Protein AF-A0A0Q9KUL8-F1 (afdb_monomer)

Solvent-accessible surface area (backbone atoms only — not comparable to full-atom values): 61248 Å² total; per-residue (Å²): 117,78,79,55,44,78,73,33,47,80,30,77,44,72,50,75,43,40,25,36,49,78,77,32,67,66,54,38,51,49,50,51,55,48,46,55,53,43,48,74,52,38,28,72,40,72,28,37,23,68,38,91,62,69,55,87,41,35,65,63,59,67,44,66,82,45,60,76,87,54,42,64,61,49,53,54,54,42,57,73,63,36,36,67,80,73,80,80,54,79,88,67,86,77,77,86,87,77,90,71,81,85,49,49,78,42,57,61,77,54,60,67,66,60,45,40,52,56,50,49,52,44,43,46,78,72,30,43,62,77,35,33,24,12,46,23,75,29,37,19,37,49,46,98,82,52,36,34,41,69,57,46,76,72,54,42,53,54,54,44,61,72,39,33,42,43,22,32,85,47,100,90,46,74,40,84,41,74,72,52,76,65,50,55,55,52,54,55,70,47,11,86,78,38,44,63,43,55,42,55,35,39,49,67,34,47,41,94,88,54,52,72,52,75,71,71,43,64,39,76,95,70,26,30,32,30,50,68,38,92,89,62,64,91,62,84,59,60,80,65,46,50,74,65,58,41,50,50,27,47,41,46,54,51,53,70,69,46,46,86,55,35,52,70,46,59,23,22,52,35,37,48,49,44,62,63,45,42,67,47,44,30,84,72,26,62,36,55,59,36,38,34,39,29,20,83,53,86,63,63,45,61,68,57,53,48,22,45,51,25,26,58,45,63,70,40,70,56,74,71,36,83,54,58,91,48,49,70,58,38,38,50,54,53,54,55,47,57,52,34,44,55,52,67,46,37,30,34,77,32,34,70,41,63,54,67,46,58,47,49,50,61,65,29,55,52,39,71,50,68,47,86,98,52,101,44,74,38,43,36,55,39,49,49,38,42,35,33,30,23,49,67,55,43,44,39,79,83,40,43,69,43,47,43,64,28,47,38,51,65,92,53,95,60,60,67,72,60,58,50,86,79,40,98,54,64,53,52,65,63,50,45,60,76,41,27,49,59,54,50,25,27,54,49,33,42,53,27,31,21,53,58,67,69,60,54,66,42,93,74,80,72,73,42,69,93,24,47,63,34,44,42,51,50,41,13,28,32,45,72,66,70,53,59,44,62,63,57,60,38,60,58,53,40,56,66,50,40,53,63,52,53,36,42,27,52,22,51,46,30,51,36,74,70,49,47,85,46,75,46,39,50,63,58,51,44,51,33,38,74,71,59,63,26,76,56,56,50,73,99,60,90,63,79,83,47,95,59,32,52,60,52,53,47,55,50,52,65,74,50,44,79,42,74,33,85,57,36,27,43,37,77,62,65,78,87,75,95,80,69,102,64,81,95,70,67,30,30,32,51,47,70,66,77,74,82,73,81,78,78,78,74,92,76,86,85,90,84,87,88,85,88,85,83,88,85,85,88,90,90,81,90,85,90,86,88,85,89,86,86,91,85,84,88,84,84,88,85,86,85,86,90,86,82,88,87,84,89,83,88,81,90,80,88,78,89,80,90,82,90,87,83,89,81,91,75,90,70,80,77,80,71,74,83,53,51,44,82,45,75,42,74,42,51,44,66,65,49,31,48,54,48,63,67,44,50,61,56,57,42,46,38,24,28,70,66,20,42,32,35,42,51,70,59,44,52,50,52,52,52,50,50,53,51,50,54,51,52,48,51,51,42,39,30,70,79,66,66,41,60,64,46,40,100,85,69,46,72,39,84,60,42,57,76,41,76,67,26,39,52,49,50,39,65,76,36,67,90,49,78,60,51,66,36,98,87,70,45,66,38,81,50,71,69,45,29,54,47,34,52,74,66,43,87,41,66,69,56,23,51,50,31,50,50,52,52,57,66,70,52,74,76,55,46,66,50,38,40,61,74,37,44,58,87,53,27,34,42,34,43,62,41,65,82,43,69,39,48,46,72,44,50,38,59,22,40,68,75,62,50,38,79,89,42,74,67,35,29,52,58,28,52,37,38,32,30,54,91,79,24,18,24,41,41,30,35,38,65,59,42,50,59,44,34,42,22,21,66,32,46,21,61,68,51,33,54,43,59,68,41,97,50,36,39,38,54,40,6,32,73,75,69,76,36,53,86,44,27,70,52,30,45,53,47,51,51,30,60,61,45,35,53,53,47,62,63,45,12,70,75,59,75,47,55,50,69,59,38,46,52,49,54,52,52,49,40,68,72,28,49,43,40,46,48,43,45,50,50,38,33,64,49,14,68,73,37,46,39,74,39,57,44,50,49,71,32,70,34,59,50,93,49,10,80,35,45,32,50,27,40,32,25,49,29,33,27,40,56,56,45,49,52,20,54,50,40,34,46,75,70,67,43,47,90,31,37,40,49,74,65,82,50,37,40,33,30,36,38,50,58,89,51,39,69,62,52,44,53,50,50,24,30,31,47,16,27,22,37,41,28,81,54,69,38,74,38,78,41,49,30,47,61,46,94,34,68,18,52,25,58,34,40,44,72,61,68,97,80,75,90,84,125

Foldseek 3Di:
DVVVLVVAAPEADEDEDEQCCQPDQVNLVVVVVVQVVSVVSHHPYYWYFYDPDDDRHGLCNVQVPDDPVCNVVVVVVRRVVTHHRDPGHPDDPDDDDDDDDDAAEQALPDDLVVSLVVLLVLLQVPAFQFAWALFQQWTWGQDLLRWTAGQDLVNVVVSSVRRHQYWHQDPVGTDGDDHDPVSSVVNRNVRVVGQHAQAEFQAWAAAQLRDIDPDAGQDNRLSYGHSHDPPQDDFDADLADDLVLLQVLCCCVCPLQCVPFQFPDLQLSLVLLLLLLLLRCLSQFLFAFAEEEEEQDPQSCQQVSQQLSCCLTSVGGDDEDEDDPDQVVVLLSVVVCLNGRDQEYEHEAQQEADYPNVVVLSQDQWDWDQDPPDRDIGTGGNSHHHYYYHYNHAYDDPSLLRYFYNYGDDPDPCNNPDQLVVDSHSDSSVVSSVCSNVNSNSSSNLLSNCVSVVQDFAPDPPQSPSRNSSNRSSRSSCVSSVRDNHRVCSVVVSVVNVVQLVLVLLQVVLVCQVAPQHKDFLVVSLVCCVVCSRVRDHPPDDDSPDPCNSVVVVVVLVVQAPPDRPQKGKHWDDFDDPDDPDDGTIIIGIDGHDDDPPPPDPDDDDDDDDDDDDDDDDDDDDDDDDDDDDDDDDDDDDDDDDDDDDDDDDDDDDDDDDDDDDDDDDDDPDDDDLLALADEDELQDLVNVVVLVVCVVVLLVLQLVLFFFFPLVVLVVVVVVLVVVLVVLLVCCCPVQNFDQADPVRHGDLQSCPDPVNQVSQCVVCVPFPQDADPVRTGDLDPVSLVCSLVPTPDPVSNSVSVSSVSSPDDPQQSVLCNVLDDPRGHRWRWDLPDLLSAIATVSPGPLQLDDPDPVSLVSLQRTFFDVLWWKWKWFFQQLLQLLLCLQLVFPLSLCLSQDPQNLQVQCCVLPVGSPCSVLSVLLSVCLQQLHDLVVSCVVNVHDSVSSVVSVVSVCVSGVSSVVSLVVQLVVLSVQKDDLQSNDIGGDDNVCSNRHRSNSSSLSSLQSLQSQLVVLCVVVVNSNQWHDDNSRMTMGIGRPVCRVVVLSSSQSSSWHWYCTNSRDTHTTGIGIQPDIGRTPSRSPDDPDPPPD

Nearest PDB structures (foldseek):
  4cch-assembly1_A  TM=7.768E-01  e=6.235E-17  Thermus aquaticus
  2ktq-assembly1_A  TM=7.628E-01  e=9.072E-17  Thermus aquaticus
  4dle-assembly1_A  TM=7.691E-01  e=2.210E-16  Thermus aquaticus
  5oxj-assembly1_A  TM=7.608E-01  e=1.450E-16  Thermus aquaticus
  3t3f-assembly1_A  TM=7.723E-01  e=3.068E-16  Thermus aquaticus

pLDDT: mean 79.32, std 18.48, range [24.08, 97.88]

Mean predicted aligned error: 21.89 Å

Sequence (1092 aa):
MPELVGLIEDRPVVVVFDADLATNPSVWKAGQALQEALELEGATSVNFARVPGDGKAGLDDLLGDRPPQGRAKLLRRLAHRATKLPKAPPAGASIPGSDDIARPPIDVTQDRLFLLERTVDSMISRWDGWRLFNHGDVISELDSNGKTLAVDRGHLLGLLAETARFFRPTRSGPAAAWPDANVLAAVTARAGQFTPLDRVSRVPFVRHDGTICQAPGYDEPSRTFLLKGDGLADVTVPAHPSHAEVCDALTLLQVEWLGDMPLAEAADRANVLALVLTPIIRGLVPLAPLAVVDGLQMGVGKNLLADCVAILIMGENAHPLPYPSDDDELRKVITSTFGTGAELFVFDEAHSIGGRSLARALTATTYTDRILGVSQMANYPNTVTWVALGNQVQVHGDLARRVYRISLRPTDPDPDRRHASQFRHPDLRAWTRANRGELVGATLTLVRAWFAAGQPTAPNGVSFGSFEAWDRIIGGILHVAGVEGFLGNTREWRAEADFESGYWEEHLHDVWCAFGEETFTVAEVVENMKSGLIEQMPPHMADCTGRGFPRELGQTYARVKDRWYGNLRLRRHGTPGKGGAQGKVNRWKLDQRRDPAPATGDASAAPAAAGGAAPPSPAHQHVNLDVEGSGGSEGSEPSLLPDESGGLIRRGGSPSGAAQLGGTGTTRHLPSDPSDPLREIDLDSTEDARTRAAGVPRVMRAMSLHGIRLDLPLVLRRLEDSARRRTNLRQRLTHDFGFPAHTASGHIASHPWSSTEGRRHLQGLVADTGWPSGVDGHPAIDRASLDAVTSRSESEDAKDLAAIITELQTPSTFLQDVAVHAQTQRVHPTYRADTVTGRWTSTRPNVFAAGRRTAALLADRDVLLAESDHVMIGVDLAGIDARCVAGLSGDRAYADLVTGIDPHGAMAQAFFGTTDQRSAAKAITHGINYGRGAQSIAEQTGKSLAEIEALLRGYRVAYPDLAQWQGNLRTAAVGGRLATGTGRYVVVDPAAAYTTAPARVAQAAALDVAVTGLLRLEQAGLLQNLRLFLHDEVVLSVPRVEAPDLLAQVAALMSFRWRSPSGLVIPITAEPHEHAGRRWSELYTVAGDSDS

Radius of gyration: 40.78 Å; Cα contacts (8 Å, |Δi|>4): 1647; chains: 1; bounding box: 131×112×109 Å

Secondary structure (DSSP, 8-state):
-HHHHHHHTTSEEEEEE-TTTTT-HHHHHHHHHHHHHHHHTT-SEEEEEE-SSSSS--HHHHHHTS-HHHHHHHHHHHHHT-BSPPPPPP---PPPP-------EEETTS-HHHHHHHHHHHHHHHHBTTTEEESSSSEEEEPTTS-EEE--HHHHHHHHHHH-EEEEEETTEEEE-PPPHHHHHHHHTTGGGSPB--EEESS-EE-TTS-EE-SSEEEGGGTEEE---TT-PPPP--SS--HHHHHHHHHIIIIIISTTS-B-SHHHHHHHHHHHHHHHHGGG-S--PEEEEEESSTTSSHHHHHHHHHHHHHSS---PEE--SSHHHHHHHHHHHHTTT-SEEEEES-SEE--HHHHHHHH-SEEEEEPTTSS-EEEEE---EEEEEEES-EE-GGGGGGEEEEEE--SSS-GGG--GGGSSSTTHHHHHHHTHHHHHHHHHHHHHHHHHTT-PPPSS----TT-HHHHHHHHHHHHHTT---TTHHHHHHHHHH-HHHHHHHHHHHHHHHHHTTSEEEHHHHHHHHHTTSS-PPPTT---SSSTTHHHHHHHHHHHHTT-EETTEEEEE-----S--SS----EEEEEE-PPPPP---------------------------------------------------------------------------TT-TT-EEE--SHHHHHHHHHHHHHHHHHHHHH-EEE-HHHHHHHHHHHHHHHHHHHHHHHHTT---SB-TTSSB-SSGGGSHHHHHHHHHHHTTTTPPB-TTSSBP-SHHHHHHHHHH-S-HHHHHHHHHHHHHHS--HHHHHHHHH-BTTEE--EEE--STT---EEESS-GGGS-SSSHHHHHHGGGEEPPTTEEEEEEEETTHHHHHHHHHH--HHHHHHHHSS-HHHHHHHHHHSSGGGHHHHHHHHHHHHTT--HHHHHHHHT--HHHHHHHHHHHHHH-HHHHHHHHHHHHHGGGSEEE-SSS-EEE--GGGHHHHHHHHHHHHHHHHHHHHHHHHHHHTT-TTTEEEEETTEEEEEEETTTHHHHHHHHHHHH-EEEE-TTS-EEEE-EEEPS--BSBSGGGS--TT-S--

Structure (mmCIF, N/CA/C/O backbone):
data_AF-A0A0Q9KUL8-F1
#
_entry.id   AF-A0A0Q9KUL8-F1
#
loop_
_atom_site.group_PDB
_atom_site.id
_atom_site.type_symbol
_atom_site.label_atom_id
_atom_site.label_alt_id
_atom_site.label_comp_id
_atom_site.label_asym_id
_atom_site.label_entity_id
_atom_site.label_seq_id
_atom_site.pdbx_PDB_ins_code
_atom_site.Cartn_x
_atom_site.Cartn_y
_atom_site.Cartn_z
_atom_site.occupancy
_atom_site.B_iso_or_equiv
_atom_site.auth_seq_id
_atom_site.auth_comp_id
_atom_site.auth_asym_id
_atom_site.auth_atom_id
_atom_site.pdbx_PDB_model_num
ATOM 1 N N . MET A 1 1 ? 66.645 -17.562 -11.186 1.00 44.00 1 MET A N 1
ATOM 2 C CA . MET A 1 1 ? 67.262 -18.906 -11.188 1.00 44.00 1 MET A CA 1
ATOM 3 C C . MET A 1 1 ? 68.584 -18.831 -11.950 1.00 44.00 1 MET A C 1
ATOM 5 O O . MET A 1 1 ? 68.540 -18.826 -13.171 1.00 44.00 1 MET A O 1
ATOM 9 N N . PRO A 1 2 ? 69.740 -18.720 -11.275 1.00 49.56 2 PRO A N 1
ATOM 10 C CA . PRO A 1 2 ? 71.048 -18.578 -11.936 1.00 49.56 2 PRO A CA 1
ATOM 11 C C . PRO A 1 2 ? 71.451 -19.796 -12.786 1.00 49.56 2 PRO A C 1
ATOM 13 O O . PRO A 1 2 ? 72.149 -19.658 -13.781 1.00 49.56 2 PRO A O 1
ATOM 16 N N . GLU A 1 3 ? 70.963 -20.988 -12.431 1.00 56.06 3 GLU A N 1
ATOM 17 C CA . GLU A 1 3 ? 71.284 -22.249 -13.119 1.00 56.06 3 GLU A CA 1
ATOM 18 C C . GLU A 1 3 ? 70.658 -22.377 -14.519 1.00 56.06 3 GLU A C 1
ATOM 20 O O . GLU A 1 3 ? 71.145 -23.147 -15.343 1.00 56.06 3 GLU A O 1
ATOM 25 N N . LEU A 1 4 ? 69.597 -21.616 -14.813 1.00 57.28 4 LEU A N 1
ATOM 26 C CA . LEU A 1 4 ? 68.925 -21.636 -16.117 1.00 57.28 4 LEU A CA 1
ATOM 27 C C . LEU A 1 4 ? 69.647 -20.780 -17.166 1.00 57.28 4 LEU A C 1
ATOM 29 O O . LEU A 1 4 ? 69.635 -21.142 -18.338 1.00 57.28 4 LEU A O 1
ATOM 33 N N . VAL A 1 5 ? 70.320 -19.701 -16.751 1.00 66.50 5 VAL A N 1
ATOM 34 C CA . VAL A 1 5 ? 71.026 -18.773 -17.654 1.00 66.50 5 VAL A CA 1
ATOM 35 C C . VAL A 1 5 ? 72.138 -19.504 -18.415 1.00 66.50 5 VAL A C 1
ATOM 37 O O . VAL A 1 5 ? 72.159 -19.495 -19.643 1.00 66.50 5 VAL A O 1
ATOM 40 N N . GLY A 1 6 ? 72.962 -20.293 -17.713 1.00 72.44 6 GLY A N 1
ATOM 41 C CA . GLY A 1 6 ? 74.026 -21.092 -18.340 1.00 72.44 6 GLY A CA 1
ATOM 42 C C . GLY A 1 6 ? 73.541 -22.234 -19.252 1.00 72.44 6 GLY A C 1
ATOM 43 O O . GLY A 1 6 ? 74.337 -22.820 -19.987 1.00 72.44 6 GLY A O 1
ATOM 44 N N . LEU A 1 7 ? 72.247 -22.581 -19.227 1.00 73.06 7 LEU A N 1
ATOM 45 C CA . LEU A 1 7 ? 71.654 -23.561 -20.149 1.00 73.06 7 LEU A CA 1
ATOM 46 C C . LEU A 1 7 ? 71.193 -22.931 -21.471 1.00 73.06 7 LEU A C 1
ATOM 48 O O . LEU A 1 7 ? 71.000 -23.669 -22.444 1.00 73.06 7 LEU A O 1
ATOM 52 N N . ILE A 1 8 ? 71.016 -21.609 -21.492 1.00 80.62 8 ILE A N 1
ATOM 53 C CA . ILE A 1 8 ? 70.382 -20.840 -22.569 1.00 80.62 8 ILE A CA 1
ATOM 54 C C . ILE A 1 8 ? 71.400 -19.971 -23.324 1.00 80.62 8 ILE A C 1
ATOM 56 O O . ILE A 1 8 ? 71.281 -19.836 -24.543 1.00 80.62 8 ILE A O 1
ATOM 60 N N . GLU A 1 9 ? 72.410 -19.448 -22.627 1.00 83.25 9 GLU A N 1
ATOM 61 C CA . GLU A 1 9 ? 73.458 -18.589 -23.186 1.00 83.25 9 GLU A CA 1
ATOM 62 C C . GLU A 1 9 ? 74.127 -19.222 -24.425 1.00 83.25 9 GLU A C 1
ATOM 64 O O . GLU A 1 9 ? 74.507 -20.399 -24.430 1.00 83.25 9 GLU A O 1
ATOM 69 N N . ASP A 1 10 ? 74.203 -18.446 -25.509 1.00 85.38 10 ASP A N 1
ATOM 70 C CA . ASP A 1 10 ? 74.746 -18.809 -26.824 1.00 85.38 10 ASP A CA 1
ATOM 71 C C . ASP A 1 10 ? 74.054 -19.989 -27.544 1.00 85.38 10 ASP A C 1
ATOM 73 O O . ASP A 1 10 ? 74.585 -20.552 -28.509 1.00 85.38 10 ASP A O 1
ATOM 77 N N . ARG A 1 11 ? 72.832 -20.373 -27.143 1.00 85.06 11 ARG A N 1
ATOM 78 C CA . ARG A 1 11 ? 72.115 -21.531 -27.718 1.00 85.06 11 ARG A CA 1
ATOM 79 C C . ARG A 1 11 ? 70.755 -21.172 -28.323 1.00 85.06 11 ARG A C 1
ATOM 81 O O . ARG A 1 11 ? 70.088 -20.251 -27.855 1.00 85.06 11 ARG A O 1
ATOM 88 N N . PRO A 1 12 ? 70.305 -21.905 -29.363 1.00 86.44 12 PRO A N 1
ATOM 89 C CA . PRO A 1 12 ? 68.942 -21.784 -29.859 1.00 86.44 12 PRO A CA 1
ATOM 90 C C . PRO A 1 12 ? 67.973 -22.456 -28.881 1.00 86.44 12 PRO A C 1
ATOM 92 O O . PRO A 1 12 ? 68.153 -23.618 -28.507 1.00 86.44 12 PRO A O 1
ATOM 95 N N . VAL A 1 13 ? 66.916 -21.741 -28.507 1.00 89.50 13 VAL A N 1
ATOM 96 C CA . VAL A 1 13 ? 65.887 -22.203 -27.575 1.00 89.50 13 VAL A CA 1
ATOM 97 C C . VAL A 1 13 ? 64.590 -22.473 -28.328 1.00 89.50 13 VAL A C 1
ATOM 99 O O . VAL A 1 13 ? 64.125 -21.664 -29.133 1.00 89.50 13 VAL A O 1
ATOM 102 N N . VAL A 1 14 ? 63.983 -23.626 -28.043 1.00 88.69 14 VAL A N 1
ATOM 103 C CA . VAL A 1 14 ? 62.618 -23.933 -28.473 1.00 88.69 14 VAL A CA 1
ATOM 104 C C . VAL A 1 14 ? 61.712 -23.967 -27.253 1.00 88.69 14 VAL A C 1
ATOM 106 O O . VAL A 1 14 ? 61.869 -24.827 -26.388 1.00 88.69 14 VAL A O 1
ATOM 109 N N . VAL A 1 15 ? 60.742 -23.060 -27.218 1.00 86.50 15 VAL A N 1
ATOM 110 C CA . VAL A 1 15 ? 59.688 -23.025 -26.206 1.00 86.50 15 VAL A CA 1
ATOM 111 C C . VAL A 1 15 ? 58.500 -23.822 -26.729 1.00 86.50 15 VAL A C 1
ATOM 113 O O . VAL A 1 15 ? 57.974 -23.548 -27.809 1.00 86.50 15 VAL A O 1
ATOM 116 N N . VAL A 1 16 ? 58.085 -24.840 -25.981 1.00 84.81 16 VAL A N 1
ATOM 117 C CA . VAL A 1 16 ? 56.925 -25.658 -26.336 1.00 84.81 16 VAL A CA 1
ATOM 118 C C . VAL A 1 16 ? 55.761 -25.232 -25.458 1.00 84.81 16 VAL A C 1
ATOM 120 O O . VAL A 1 16 ? 55.811 -25.438 -24.250 1.00 84.81 16 VAL A O 1
ATOM 123 N N . PHE A 1 17 ? 54.740 -24.633 -26.065 1.00 78.81 17 PHE A N 1
ATOM 124 C CA . PHE A 1 17 ? 53.508 -24.277 -25.366 1.00 78.81 17 PHE A CA 1
ATOM 125 C C . PHE A 1 17 ? 52.453 -25.362 -25.519 1.00 78.81 17 PHE A C 1
ATOM 127 O O . PHE A 1 17 ? 52.438 -26.119 -26.502 1.00 78.81 17 PHE A O 1
ATOM 134 N N . ASP A 1 18 ? 51.531 -25.350 -24.565 1.00 76.12 18 ASP A N 1
ATOM 135 C CA . ASP A 1 18 ? 50.294 -26.106 -24.618 1.00 76.12 18 ASP A CA 1
ATOM 136 C C . ASP A 1 18 ? 49.503 -25.774 -25.884 1.00 76.12 18 ASP A C 1
ATOM 138 O O . ASP A 1 18 ? 49.720 -24.779 -26.596 1.00 76.12 18 ASP A O 1
ATOM 142 N N . ALA A 1 19 ? 48.572 -26.662 -26.198 1.00 74.19 19 ALA A N 1
ATOM 143 C CA . ALA A 1 19 ? 47.839 -26.613 -27.441 1.00 74.19 19 ALA A CA 1
ATOM 144 C C . ALA A 1 19 ? 46.977 -25.343 -27.634 1.00 74.19 19 ALA A C 1
ATOM 146 O O . ALA A 1 19 ? 46.495 -25.145 -28.744 1.00 74.19 19 ALA A O 1
ATOM 147 N N . ASP A 1 20 ? 46.791 -24.449 -26.660 1.00 65.12 20 ASP A N 1
ATOM 148 C CA . ASP A 1 20 ? 45.918 -23.268 -26.769 1.00 65.12 20 ASP A CA 1
ATOM 149 C C . ASP A 1 20 ? 46.623 -21.940 -27.135 1.00 65.12 20 ASP A C 1
ATOM 151 O O . ASP A 1 20 ? 45.944 -20.916 -27.270 1.00 65.12 20 ASP A O 1
ATOM 155 N N . LEU A 1 21 ? 47.942 -21.942 -27.400 1.00 70.31 21 LEU A N 1
ATOM 156 C CA . LEU A 1 21 ? 48.737 -20.741 -27.745 1.00 70.31 21 LEU A CA 1
ATOM 157 C C . LEU A 1 21 ? 48.120 -19.871 -28.860 1.00 70.31 21 LEU A C 1
ATOM 159 O O . LEU A 1 21 ? 48.187 -18.645 -28.809 1.00 70.31 21 LEU A O 1
ATOM 163 N N . ALA A 1 22 ? 47.525 -20.488 -29.886 1.00 61.16 22 ALA A N 1
ATOM 164 C CA . ALA A 1 22 ? 46.962 -19.773 -31.039 1.00 61.16 22 ALA A CA 1
ATOM 165 C C . ALA A 1 22 ? 45.560 -19.184 -30.780 1.00 61.16 22 ALA A C 1
ATOM 167 O O . ALA A 1 22 ? 45.047 -18.427 -31.602 1.00 61.16 22 ALA A O 1
ATOM 168 N N . THR A 1 23 ? 44.931 -19.552 -29.664 1.00 58.44 23 THR A N 1
ATOM 169 C CA . THR A 1 23 ? 43.536 -19.225 -29.329 1.00 58.44 23 THR A CA 1
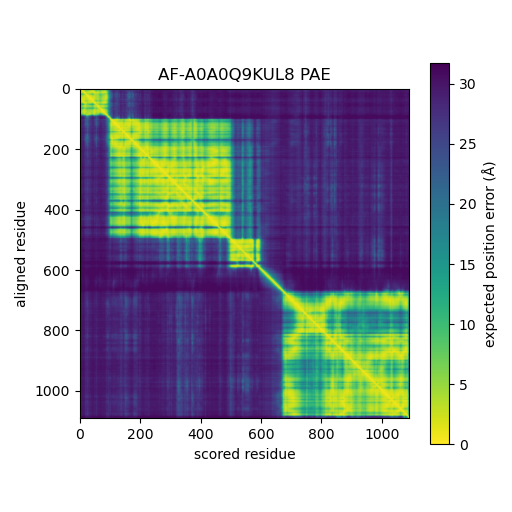ATOM 170 C C . THR A 1 23 ? 43.396 -18.455 -28.017 1.00 58.44 23 THR A C 1
ATOM 172 O O . THR A 1 23 ? 42.339 -17.884 -27.766 1.00 58.44 23 THR A O 1
ATOM 175 N N . ASN A 1 24 ? 44.447 -18.413 -27.191 1.00 66.56 24 ASN A N 1
ATOM 176 C CA . ASN A 1 24 ? 44.442 -17.794 -25.871 1.00 66.56 24 ASN A CA 1
ATOM 177 C C . ASN A 1 24 ? 45.357 -16.545 -25.834 1.00 66.56 24 ASN A C 1
ATOM 179 O O . ASN A 1 24 ? 46.584 -16.682 -25.819 1.00 66.56 24 ASN A O 1
ATOM 183 N N . PRO A 1 25 ? 44.793 -15.318 -25.789 1.00 66.19 25 PRO A N 1
ATOM 184 C CA . PRO A 1 25 ? 45.574 -14.078 -25.775 1.00 66.19 25 PRO A CA 1
ATOM 185 C C . PRO A 1 25 ? 46.532 -13.948 -24.584 1.00 66.19 25 PRO A C 1
ATOM 187 O O . PRO A 1 25 ? 47.566 -13.296 -24.712 1.00 66.19 25 PRO A O 1
ATOM 190 N N . SER A 1 26 ? 46.217 -14.556 -23.436 1.00 63.66 26 SER A N 1
ATOM 191 C CA . SER A 1 26 ? 47.076 -14.512 -22.245 1.00 63.66 26 SER A CA 1
ATOM 192 C C . SER A 1 26 ? 48.293 -15.421 -22.393 1.00 63.66 26 SER A C 1
ATOM 194 O O . SER A 1 26 ? 49.396 -15.012 -22.047 1.00 63.66 26 SER A O 1
ATOM 196 N N . VAL A 1 27 ? 48.117 -16.613 -22.975 1.00 71.19 27 VAL A N 1
ATOM 197 C CA . VAL A 1 27 ? 49.226 -17.535 -23.290 1.00 71.19 27 VAL A CA 1
ATOM 198 C C . VAL A 1 27 ? 50.103 -16.946 -24.395 1.00 71.19 27 VAL A C 1
ATOM 200 O O . VAL A 1 27 ? 51.325 -17.014 -24.311 1.00 71.19 27 VAL A O 1
ATOM 203 N N . TRP A 1 28 ? 49.503 -16.265 -25.378 1.00 80.38 28 TRP A N 1
ATOM 204 C CA . TRP A 1 28 ? 50.248 -15.518 -26.393 1.00 80.38 28 TRP A CA 1
ATOM 205 C C . TRP A 1 28 ? 51.079 -14.373 -25.788 1.00 80.38 28 TRP A C 1
ATOM 207 O O . TRP A 1 28 ? 52.270 -14.270 -26.075 1.00 80.38 28 TRP A O 1
ATOM 217 N N . LYS A 1 29 ? 50.489 -13.553 -24.902 1.00 75.38 29 LYS A N 1
ATOM 218 C CA . LYS A 1 29 ? 51.206 -12.477 -24.188 1.00 75.38 29 LYS A CA 1
ATOM 219 C C . LYS A 1 29 ? 52.318 -13.021 -23.286 1.00 75.38 29 LYS A C 1
ATOM 221 O O . LYS A 1 29 ? 53.395 -12.437 -23.242 1.00 75.38 29 LYS A O 1
ATOM 226 N N . ALA A 1 30 ? 52.082 -14.141 -22.601 1.00 77.19 30 ALA A N 1
ATOM 227 C CA . ALA A 1 30 ? 53.107 -14.819 -21.812 1.00 77.19 30 ALA A CA 1
ATOM 228 C C . ALA A 1 30 ? 54.247 -15.344 -22.701 1.00 77.19 30 ALA A C 1
ATOM 230 O O . ALA A 1 30 ? 55.412 -15.202 -22.345 1.00 77.19 30 ALA A O 1
ATOM 231 N N . GLY A 1 31 ? 53.924 -15.881 -23.883 1.00 81.50 31 GLY A N 1
ATOM 232 C CA . GLY A 1 31 ? 54.905 -16.280 -24.892 1.00 81.50 31 GLY A CA 1
ATOM 233 C C . GLY A 1 31 ? 55.754 -15.124 -25.404 1.00 81.50 31 GLY A C 1
ATOM 234 O O . GLY A 1 31 ? 56.965 -15.285 -25.524 1.00 81.50 31 GLY A O 1
ATOM 235 N N . GLN A 1 32 ? 55.149 -13.955 -25.627 1.00 82.69 32 GLN A N 1
ATOM 236 C CA . GLN A 1 32 ? 55.873 -12.740 -26.000 1.00 82.69 32 GLN A CA 1
ATOM 237 C C . GLN A 1 32 ? 56.834 -12.288 -24.889 1.00 82.69 32 GLN A C 1
ATOM 239 O O . GLN A 1 32 ? 58.022 -12.115 -25.146 1.00 82.69 32 GLN A O 1
ATOM 244 N N . ALA A 1 33 ? 56.346 -12.160 -23.652 1.00 81.69 33 ALA A N 1
ATOM 245 C CA . ALA A 1 33 ? 57.173 -11.740 -22.518 1.00 81.69 33 ALA A CA 1
ATOM 246 C C . ALA A 1 33 ? 58.320 -12.729 -22.234 1.00 81.69 33 ALA A C 1
ATOM 248 O O . ALA A 1 33 ? 59.436 -12.324 -21.915 1.00 81.69 33 ALA A O 1
ATOM 249 N N . LEU A 1 34 ? 58.064 -14.033 -22.388 1.00 83.81 34 LEU A N 1
ATOM 250 C CA . LEU A 1 34 ? 59.085 -15.066 -22.239 1.00 83.81 34 LEU A CA 1
ATOM 251 C C . LEU A 1 34 ? 60.125 -15.010 -23.367 1.00 83.81 34 LEU A C 1
ATOM 253 O O . LEU A 1 34 ? 61.300 -15.242 -23.104 1.00 83.81 34 LEU A O 1
ATOM 257 N N . GLN A 1 35 ? 59.719 -14.686 -24.599 1.00 84.56 35 GLN A N 1
ATOM 258 C CA . GLN A 1 35 ? 60.653 -14.483 -25.709 1.00 84.56 35 GLN A CA 1
ATOM 259 C C . GLN A 1 35 ? 61.657 -13.375 -25.390 1.00 84.56 35 GLN A C 1
ATOM 261 O O . GLN A 1 35 ? 62.862 -13.596 -25.472 1.00 84.56 35 GLN A O 1
ATOM 266 N N . GLU A 1 36 ? 61.140 -12.213 -24.989 1.00 82.62 36 GLU A N 1
ATOM 267 C CA . GLU A 1 36 ? 61.936 -11.029 -24.662 1.00 82.62 36 GLU A CA 1
ATOM 268 C C . GLU A 1 36 ? 62.904 -11.325 -23.509 1.00 82.62 36 GLU A C 1
ATOM 270 O O . GLU A 1 36 ? 64.081 -10.980 -23.587 1.00 82.62 36 GLU A O 1
ATOM 275 N N . ALA A 1 37 ? 62.444 -12.042 -22.477 1.00 84.38 37 ALA A N 1
ATOM 276 C CA . ALA A 1 37 ? 63.287 -12.450 -21.356 1.00 84.38 37 ALA A CA 1
ATOM 277 C C . ALA A 1 37 ? 64.409 -13.422 -21.768 1.00 84.38 37 ALA A C 1
ATOM 279 O O . ALA A 1 37 ? 65.544 -13.265 -21.332 1.00 84.38 37 ALA A O 1
ATOM 280 N N . LEU A 1 38 ? 64.122 -14.416 -22.614 1.00 83.44 38 LEU A N 1
ATOM 281 C CA . LEU A 1 38 ? 65.119 -15.402 -23.055 1.00 83.44 38 LEU A CA 1
ATOM 282 C C . LEU A 1 38 ? 66.176 -14.796 -23.991 1.00 83.44 38 LEU A C 1
ATOM 284 O O . LEU A 1 38 ? 67.341 -15.182 -23.929 1.00 83.44 38 LEU A O 1
ATOM 288 N N . GLU A 1 39 ? 65.783 -13.855 -24.849 1.00 84.50 39 GLU A N 1
ATOM 289 C CA . GLU A 1 39 ? 66.711 -13.126 -25.724 1.00 84.50 39 GLU A CA 1
ATOM 290 C C . GLU A 1 39 ? 67.631 -12.197 -24.915 1.00 84.50 39 GLU A C 1
ATOM 292 O O . GLU A 1 39 ? 68.829 -12.130 -25.191 1.00 84.50 39 GLU A O 1
ATOM 297 N N . LEU A 1 40 ? 67.100 -11.539 -23.877 1.00 84.06 40 LEU A N 1
ATOM 298 C CA . LEU A 1 40 ? 67.880 -10.690 -22.971 1.00 84.06 40 LEU A CA 1
ATOM 299 C C . LEU A 1 40 ? 68.964 -11.480 -22.211 1.00 84.06 40 LEU A C 1
ATOM 301 O O . LEU A 1 40 ? 70.045 -10.957 -21.962 1.00 84.06 40 LEU A O 1
ATOM 305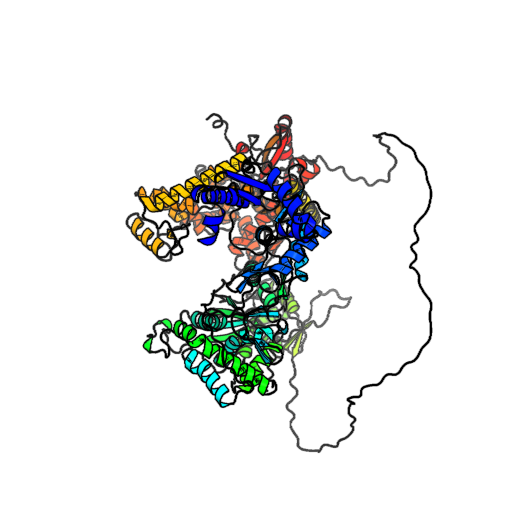 N N . GLU A 1 41 ? 68.680 -12.741 -21.880 1.00 82.56 41 GLU A N 1
ATOM 306 C CA . GLU A 1 41 ? 69.573 -13.657 -21.151 1.00 82.56 41 GLU A CA 1
ATOM 307 C C . GLU A 1 41 ? 70.529 -14.448 -22.079 1.00 82.56 41 GLU A C 1
ATOM 309 O O . GLU A 1 41 ? 71.158 -15.415 -21.650 1.00 82.56 41 GLU A O 1
ATOM 314 N N . GLY A 1 42 ? 70.658 -14.061 -23.358 1.00 81.56 42 GLY A N 1
ATOM 315 C CA . GLY A 1 42 ? 71.706 -14.564 -24.259 1.00 81.56 42 GLY A CA 1
ATOM 316 C C . GLY A 1 42 ? 71.318 -15.719 -25.194 1.00 81.56 42 GLY A C 1
ATOM 317 O O . GLY A 1 42 ? 72.205 -16.350 -25.773 1.00 81.56 42 GLY A O 1
ATOM 318 N N . ALA A 1 43 ? 70.027 -16.016 -25.386 1.00 87.62 43 ALA A N 1
ATOM 319 C CA . ALA A 1 43 ? 69.591 -16.997 -26.389 1.00 87.62 43 ALA A CA 1
ATOM 320 C C . ALA A 1 43 ? 69.882 -16.513 -27.826 1.00 87.62 43 ALA A C 1
ATOM 322 O O . ALA A 1 43 ? 69.488 -15.415 -28.215 1.00 87.62 43 ALA A O 1
ATOM 323 N N . THR A 1 44 ? 70.483 -17.357 -28.676 1.00 85.38 44 THR A N 1
ATOM 324 C CA . THR A 1 44 ? 70.792 -16.977 -30.077 1.00 85.38 44 THR A CA 1
ATOM 325 C C . THR A 1 44 ? 69.566 -16.960 -30.990 1.00 85.38 44 THR A C 1
ATOM 327 O O . THR A 1 44 ? 69.558 -16.287 -32.020 1.00 85.38 44 THR A O 1
ATOM 330 N N . SER A 1 45 ? 68.521 -17.716 -30.643 1.00 87.00 45 SER A N 1
ATOM 331 C CA . SER A 1 45 ? 67.195 -17.616 -31.261 1.00 87.00 45 SER A CA 1
ATOM 332 C C . SER A 1 45 ? 66.140 -18.250 -30.362 1.00 87.00 45 SER A C 1
ATOM 334 O O . SER A 1 45 ? 66.418 -19.259 -29.714 1.00 87.00 45 SER A O 1
ATOM 336 N N . VAL A 1 46 ? 64.924 -17.701 -30.367 1.00 88.19 46 VAL A N 1
ATOM 337 C CA . VAL A 1 46 ? 63.781 -18.264 -29.641 1.00 88.19 46 VAL A CA 1
ATOM 338 C C . VAL A 1 46 ? 62.675 -18.610 -30.634 1.00 88.19 46 VAL A C 1
ATOM 340 O O . VAL A 1 46 ? 62.124 -17.744 -31.312 1.00 88.19 46 VAL A O 1
ATOM 343 N N . ASN A 1 47 ? 62.365 -19.901 -30.745 1.00 89.00 47 ASN A N 1
ATOM 344 C CA . ASN A 1 47 ? 61.287 -20.409 -31.590 1.00 89.00 47 ASN A CA 1
ATOM 345 C C . ASN A 1 47 ? 60.244 -21.150 -30.750 1.00 89.00 47 ASN A C 1
ATOM 347 O O . ASN A 1 47 ? 60.543 -21.698 -29.693 1.00 89.00 47 ASN A O 1
ATOM 351 N N . PHE A 1 48 ? 59.019 -21.210 -31.252 1.00 86.38 48 PHE A N 1
ATOM 352 C CA . PHE A 1 48 ? 57.860 -21.761 -30.570 1.00 86.38 48 PHE A CA 1
ATOM 353 C C . PHE A 1 48 ? 57.349 -22.991 -31.305 1.00 86.38 48 PHE A C 1
ATOM 355 O O . PHE A 1 48 ? 57.094 -22.948 -32.510 1.00 86.38 48 PHE A O 1
ATOM 362 N N . ALA A 1 49 ? 57.181 -24.089 -30.578 1.00 84.00 49 ALA A N 1
ATOM 363 C CA . ALA A 1 49 ? 56.497 -25.279 -31.063 1.00 84.00 49 ALA A CA 1
ATOM 364 C C . ALA A 1 49 ? 55.185 -25.472 -30.297 1.00 84.00 49 ALA A C 1
ATOM 366 O O . ALA A 1 49 ? 55.077 -25.131 -29.121 1.00 84.00 49 ALA A O 1
ATOM 367 N N . ARG A 1 50 ? 54.186 -26.040 -30.974 1.00 78.75 50 ARG A N 1
ATOM 368 C CA . ARG A 1 50 ? 52.873 -26.334 -30.394 1.00 78.75 50 ARG A CA 1
ATOM 369 C C . ARG A 1 50 ? 52.703 -27.839 -30.236 1.00 78.75 50 ARG A C 1
ATOM 371 O O . ARG A 1 50 ? 53.007 -28.601 -31.160 1.00 78.75 50 ARG A O 1
ATOM 378 N N . VAL A 1 51 ? 52.188 -28.254 -29.086 1.00 80.69 51 VAL A N 1
ATOM 379 C CA . VAL A 1 51 ? 51.727 -29.627 -28.865 1.00 80.69 51 VAL A CA 1
ATOM 380 C C . VAL A 1 51 ? 50.503 -29.892 -29.763 1.00 80.69 51 VAL A C 1
ATOM 382 O O . VAL A 1 51 ? 49.579 -29.080 -29.787 1.00 80.69 51 VAL A O 1
ATOM 385 N N . PRO A 1 52 ? 50.472 -30.980 -30.556 1.00 65.50 52 PRO A N 1
ATOM 386 C CA . PRO A 1 52 ? 49.288 -31.344 -31.330 1.00 65.50 52 PRO A CA 1
ATOM 387 C C . PRO A 1 52 ? 48.127 -31.711 -30.395 1.00 65.50 52 PRO A C 1
ATOM 389 O O . PRO A 1 52 ? 48.248 -32.642 -29.606 1.00 65.50 52 PRO A O 1
ATOM 392 N N . GLY A 1 53 ? 47.010 -30.995 -30.513 1.00 61.38 53 GLY A N 1
ATOM 393 C CA . GLY A 1 53 ? 45.815 -31.157 -29.684 1.00 61.38 53 GLY A CA 1
ATOM 394 C C . GLY A 1 53 ? 44.987 -29.870 -29.655 1.00 61.38 53 GLY A C 1
ATOM 395 O O . GLY A 1 53 ? 45.356 -28.892 -30.310 1.00 61.38 53 GLY A O 1
ATOM 396 N N . ASP A 1 54 ? 43.909 -29.871 -28.871 1.00 55.75 54 ASP A N 1
ATOM 397 C CA . ASP A 1 54 ? 43.055 -28.710 -28.596 1.00 55.75 54 ASP A CA 1
ATOM 398 C C . ASP A 1 54 ? 42.850 -28.575 -27.072 1.00 55.75 54 ASP A C 1
ATOM 400 O O . ASP A 1 54 ? 42.846 -29.572 -26.349 1.00 55.75 54 ASP A O 1
ATOM 404 N N . GLY A 1 55 ? 42.679 -27.353 -26.557 1.00 62.19 55 GLY A N 1
ATOM 405 C CA . GLY A 1 55 ? 42.466 -27.109 -25.121 1.00 62.19 55 GLY A CA 1
ATOM 406 C C . GLY A 1 55 ? 43.750 -27.162 -24.279 1.00 62.19 55 GLY A C 1
ATOM 407 O O . GLY A 1 55 ? 44.784 -26.665 -24.710 1.00 62.19 55 GLY A O 1
ATOM 408 N N . LYS A 1 56 ? 43.682 -27.738 -23.068 1.00 59.75 56 LYS A N 1
ATOM 409 C CA . LYS A 1 56 ? 44.779 -27.768 -22.072 1.00 59.75 56 LYS A CA 1
ATOM 410 C C . LYS A 1 56 ? 45.824 -28.875 -22.294 1.00 59.75 56 LYS A C 1
ATOM 412 O O . LYS A 1 56 ? 46.558 -29.190 -21.371 1.00 59.75 56 LYS A O 1
ATOM 417 N N . ALA A 1 57 ? 45.851 -29.504 -23.469 1.00 70.81 57 ALA A N 1
ATOM 418 C CA . ALA A 1 57 ? 46.782 -30.597 -23.738 1.00 70.81 57 ALA A CA 1
ATOM 419 C C . ALA A 1 57 ? 48.233 -30.089 -23.687 1.00 70.81 57 ALA A C 1
ATOM 421 O O . ALA A 1 57 ? 48.640 -29.282 -24.537 1.00 70.81 57 ALA A O 1
ATOM 422 N N . GLY A 1 58 ? 48.976 -30.566 -22.689 1.00 77.75 58 GLY A N 1
ATOM 423 C CA . GLY A 1 58 ? 50.342 -30.161 -22.396 1.00 77.75 58 GLY A CA 1
ATOM 424 C C . GLY A 1 58 ? 51.398 -31.081 -23.002 1.00 77.75 58 GLY A C 1
ATOM 425 O O . GLY A 1 58 ? 51.126 -32.144 -23.573 1.00 77.75 58 GLY A O 1
ATOM 426 N N . LEU A 1 59 ? 52.660 -30.658 -22.911 1.00 79.62 59 LEU A N 1
ATOM 427 C CA . LEU A 1 59 ? 53.785 -31.483 -23.360 1.00 79.62 59 LEU A CA 1
ATOM 428 C C . LEU A 1 59 ? 53.950 -32.733 -22.481 1.00 79.62 59 LEU A C 1
ATOM 430 O O . LEU A 1 59 ? 54.353 -33.787 -22.973 1.00 79.62 59 LEU A O 1
ATOM 434 N N . ASP A 1 60 ? 53.643 -32.616 -21.196 1.00 80.69 60 ASP A N 1
ATOM 435 C CA . ASP A 1 60 ? 53.629 -33.697 -20.216 1.00 80.69 60 ASP A CA 1
ATOM 436 C C . ASP A 1 60 ? 52.579 -34.763 -20.546 1.00 80.69 60 ASP A C 1
ATOM 438 O O . ASP A 1 60 ? 52.935 -35.943 -20.547 1.00 80.69 60 ASP A O 1
ATOM 442 N N . ASP A 1 61 ? 51.369 -34.372 -20.958 1.00 80.19 61 ASP A N 1
ATOM 443 C CA . ASP A 1 61 ? 50.341 -35.302 -21.451 1.00 80.19 61 ASP A CA 1
ATOM 444 C C . ASP A 1 61 ? 50.850 -36.085 -22.675 1.00 80.19 61 ASP A C 1
ATOM 446 O O . ASP A 1 61 ? 50.817 -37.317 -22.734 1.00 80.19 61 ASP A O 1
ATOM 450 N N . LEU A 1 62 ? 51.427 -35.370 -23.649 1.00 76.62 62 LEU A N 1
ATOM 451 C CA . LEU A 1 62 ? 51.903 -35.964 -24.901 1.00 76.62 62 LEU A CA 1
ATOM 452 C C . LEU A 1 62 ? 53.098 -36.919 -24.702 1.00 76.62 62 LEU A C 1
ATOM 454 O O . LEU A 1 62 ? 53.290 -37.872 -25.474 1.00 76.62 62 LEU A O 1
ATOM 458 N N . LEU A 1 63 ? 53.949 -36.641 -23.713 1.00 80.62 63 LEU A N 1
ATOM 459 C CA . LEU A 1 63 ? 55.102 -37.475 -23.375 1.00 80.62 63 LEU A CA 1
ATOM 460 C C . LEU A 1 63 ? 54.730 -38.623 -22.430 1.00 80.62 63 LEU A C 1
ATOM 462 O O . LEU A 1 63 ? 55.339 -39.694 -22.536 1.00 80.62 63 LEU A O 1
ATOM 466 N N . GLY A 1 64 ? 53.752 -38.414 -21.545 1.00 79.81 64 GLY A N 1
ATOM 467 C CA . GLY A 1 64 ? 53.231 -39.396 -20.595 1.00 79.81 64 GLY A CA 1
ATOM 468 C C . GLY A 1 64 ? 52.744 -40.662 -21.290 1.00 79.81 64 GLY A C 1
ATOM 469 O O . GLY A 1 64 ? 53.180 -41.758 -20.936 1.00 79.81 64 GLY A O 1
ATOM 470 N N . ASP A 1 65 ? 52.004 -40.498 -22.387 1.00 70.06 65 ASP A N 1
ATOM 471 C CA . ASP A 1 65 ? 51.406 -41.582 -23.180 1.00 70.06 65 ASP A CA 1
ATOM 472 C C . ASP A 1 65 ? 52.401 -42.397 -24.032 1.00 70.06 65 ASP A C 1
ATOM 474 O O . ASP A 1 65 ? 52.006 -43.250 -24.834 1.00 70.06 65 ASP A O 1
ATOM 478 N N . ARG A 1 66 ? 53.716 -42.147 -23.924 1.00 75.50 66 ARG A N 1
ATOM 479 C CA . ARG A 1 66 ? 54.727 -42.781 -24.791 1.00 75.50 66 ARG A CA 1
ATOM 480 C C . ARG A 1 66 ? 55.862 -43.463 -24.030 1.00 75.50 66 ARG A C 1
ATOM 482 O O . ARG A 1 66 ? 56.365 -42.911 -23.048 1.00 75.50 66 ARG A O 1
ATOM 489 N N . PRO A 1 67 ? 56.370 -44.605 -24.539 1.00 77.38 67 PRO A N 1
ATOM 490 C CA . PRO A 1 67 ? 57.527 -45.276 -23.957 1.00 77.38 67 PRO A CA 1
ATOM 491 C C . PRO A 1 67 ? 58.803 -44.416 -24.080 1.00 77.38 67 PRO A C 1
ATOM 493 O O . PRO A 1 67 ? 58.958 -43.692 -25.074 1.00 77.38 67 PRO A O 1
ATOM 496 N N . PRO A 1 68 ? 59.759 -44.516 -23.130 1.00 76.88 68 PRO A N 1
ATOM 497 C CA . PRO A 1 68 ? 60.924 -43.623 -23.035 1.00 76.88 68 PRO A CA 1
ATOM 498 C C . PRO A 1 68 ? 61.744 -43.498 -24.328 1.00 76.88 68 PRO A C 1
ATOM 500 O O . PRO A 1 68 ? 62.163 -42.406 -24.706 1.00 76.88 68 PRO A O 1
ATOM 503 N N . GLN A 1 69 ? 61.896 -44.604 -25.063 1.00 75.31 69 GLN A N 1
ATOM 504 C CA . GLN A 1 69 ? 62.657 -44.675 -26.317 1.00 75.31 69 GLN A CA 1
ATOM 505 C C . GLN A 1 69 ? 62.033 -43.826 -27.449 1.00 75.31 69 GLN A C 1
ATOM 507 O O . GLN A 1 69 ? 62.733 -43.383 -28.359 1.00 75.31 69 GLN A O 1
ATOM 512 N N . GLY A 1 70 ? 60.721 -43.558 -27.394 1.00 72.94 70 GLY A N 1
ATOM 513 C CA . GLY A 1 70 ? 59.990 -42.763 -28.387 1.00 72.94 70 GLY A CA 1
ATOM 514 C C . GLY A 1 70 ? 59.930 -41.259 -28.091 1.00 72.94 70 GLY A C 1
ATOM 515 O O . GLY A 1 70 ? 59.708 -40.469 -29.013 1.00 72.94 70 GLY A O 1
ATOM 516 N N . ARG A 1 71 ? 60.161 -40.848 -26.834 1.00 84.44 71 ARG A N 1
ATOM 517 C CA . ARG A 1 71 ? 60.019 -39.453 -26.368 1.00 84.44 71 ARG A CA 1
ATOM 518 C C . ARG A 1 71 ? 61.047 -38.518 -27.009 1.00 84.44 71 ARG A C 1
ATOM 520 O O . ARG A 1 71 ? 60.683 -37.479 -27.554 1.00 84.44 71 ARG A O 1
ATOM 527 N N . ALA A 1 72 ? 62.315 -38.933 -27.067 1.00 79.69 72 ALA A N 1
ATOM 528 C CA . ALA A 1 72 ? 63.387 -38.139 -27.678 1.00 79.69 72 ALA A CA 1
ATOM 529 C C . ALA A 1 72 ? 63.158 -37.879 -29.181 1.00 79.69 72 ALA A C 1
ATOM 531 O O . ALA A 1 72 ? 63.421 -36.785 -29.683 1.00 79.69 72 ALA A O 1
ATOM 532 N N . LYS A 1 73 ? 62.620 -38.866 -29.912 1.00 80.12 73 LYS A N 1
ATOM 533 C CA . LYS A 1 73 ? 62.301 -38.731 -31.344 1.00 80.12 73 LYS A CA 1
ATOM 534 C C . LYS A 1 73 ? 61.141 -37.759 -31.579 1.00 80.12 73 LYS A C 1
ATOM 536 O O . LYS A 1 73 ? 61.141 -37.050 -32.583 1.00 80.12 73 LYS A O 1
ATOM 541 N N . LEU A 1 74 ? 60.170 -37.717 -30.668 1.00 80.69 74 LEU A N 1
ATOM 542 C CA . LEU A 1 74 ? 59.043 -36.789 -30.721 1.00 80.69 74 LEU A CA 1
ATOM 543 C C . LEU A 1 74 ? 59.471 -35.351 -30.408 1.00 80.69 74 LEU A C 1
ATOM 545 O O . LEU A 1 74 ? 59.150 -34.457 -31.184 1.00 80.69 74 LEU A O 1
ATOM 549 N N . LEU A 1 75 ? 60.262 -35.145 -29.351 1.00 82.69 75 LEU A N 1
ATOM 550 C CA . LEU A 1 75 ? 60.799 -33.826 -29.003 1.00 82.69 75 LEU A CA 1
ATOM 551 C C . LEU A 1 75 ? 61.635 -33.233 -30.142 1.00 82.69 75 LEU A C 1
ATOM 553 O O . LEU A 1 75 ? 61.439 -32.078 -30.507 1.00 82.69 75 LEU A O 1
ATOM 557 N N . ARG A 1 76 ? 62.480 -34.041 -30.802 1.00 82.06 76 ARG A N 1
ATOM 558 C CA . ARG A 1 76 ? 63.221 -33.600 -32.000 1.00 82.06 76 ARG A CA 1
ATOM 559 C C . ARG A 1 76 ? 62.299 -33.194 -33.154 1.00 82.06 76 ARG A C 1
ATOM 561 O O . ARG A 1 76 ? 62.593 -32.232 -33.853 1.00 82.06 76 ARG A O 1
ATOM 568 N N . ARG A 1 77 ? 61.181 -33.901 -33.362 1.00 82.25 77 ARG A N 1
ATOM 569 C CA . ARG A 1 77 ? 60.192 -33.562 -34.404 1.00 82.25 77 ARG A CA 1
ATOM 570 C C . ARG A 1 77 ? 59.416 -32.284 -34.081 1.00 82.25 77 ARG A C 1
ATOM 572 O O . ARG A 1 77 ? 59.129 -31.533 -35.006 1.00 82.25 77 ARG A O 1
ATOM 579 N N . LEU A 1 78 ? 59.087 -32.047 -32.810 1.00 81.62 78 LEU A N 1
ATOM 580 C CA . LEU A 1 78 ? 58.451 -30.805 -32.358 1.00 81.62 78 LEU A CA 1
ATOM 581 C C . LEU A 1 78 ? 59.409 -29.621 -32.505 1.00 81.62 78 LEU A C 1
ATOM 583 O O . LEU A 1 78 ? 59.036 -28.622 -33.108 1.00 81.62 78 LEU A O 1
ATOM 587 N N . ALA A 1 79 ? 60.663 -29.780 -32.075 1.00 83.00 79 ALA A N 1
ATOM 588 C CA . ALA A 1 79 ? 61.699 -28.765 -32.243 1.00 83.00 79 ALA A CA 1
ATOM 589 C C . ALA A 1 79 ? 61.937 -28.407 -33.718 1.00 83.00 79 ALA A C 1
ATOM 591 O O . ALA A 1 79 ? 62.063 -27.238 -34.058 1.00 83.00 79 ALA A O 1
ATOM 592 N N . HIS A 1 80 ? 61.918 -29.394 -34.620 1.00 82.94 80 HIS A N 1
ATOM 593 C CA . HIS A 1 80 ? 62.087 -29.147 -36.056 1.00 82.94 80 HIS A CA 1
ATOM 594 C C . HIS A 1 80 ? 60.886 -28.446 -36.718 1.00 82.94 80 HIS A C 1
ATOM 596 O O . HIS A 1 80 ? 61.011 -27.921 -37.819 1.00 82.94 80 HIS A O 1
ATOM 602 N N . ARG A 1 81 ? 59.718 -28.449 -36.065 1.00 79.44 81 ARG A N 1
ATOM 603 C CA . ARG A 1 81 ? 58.509 -27.733 -36.502 1.00 79.44 81 ARG A CA 1
ATOM 604 C C . ARG A 1 81 ? 58.335 -26.384 -35.804 1.00 79.44 81 ARG A C 1
ATOM 606 O O . ARG A 1 81 ? 57.328 -25.725 -36.048 1.00 79.44 81 ARG A O 1
ATOM 613 N N . ALA A 1 82 ? 59.267 -25.999 -34.932 1.00 85.56 82 ALA A N 1
ATOM 614 C CA . ALA A 1 82 ? 59.198 -24.733 -34.226 1.00 85.56 82 ALA A CA 1
ATOM 615 C C . ALA A 1 82 ? 59.333 -23.564 -35.209 1.00 85.56 82 ALA A C 1
ATOM 617 O O . ALA A 1 82 ? 60.182 -23.579 -36.102 1.00 85.56 82 ALA A O 1
ATOM 618 N N . THR A 1 83 ? 58.501 -22.544 -35.037 1.00 82.88 83 THR A N 1
ATOM 619 C CA . THR A 1 83 ? 58.505 -21.323 -35.852 1.00 82.88 83 THR A CA 1
ATOM 620 C C . THR A 1 83 ? 58.620 -20.094 -34.959 1.00 82.88 83 THR A C 1
ATOM 622 O O . THR A 1 83 ? 58.532 -20.200 -33.742 1.00 82.88 83 THR A O 1
ATOM 625 N N . LYS A 1 84 ? 58.757 -18.898 -35.537 1.00 81.44 84 LYS A N 1
ATOM 626 C CA . LYS A 1 84 ? 58.599 -17.651 -34.767 1.00 81.44 84 LYS A CA 1
ATOM 627 C C . LYS A 1 84 ? 57.206 -17.575 -34.125 1.00 81.44 84 LYS A C 1
ATOM 629 O O . LYS A 1 84 ? 56.283 -18.249 -34.597 1.00 81.44 84 LYS A O 1
ATOM 634 N N . LEU A 1 85 ? 57.063 -16.757 -33.075 1.00 78.00 85 LEU A N 1
ATOM 635 C CA . LEU A 1 85 ? 55.796 -16.584 -32.359 1.00 78.00 85 LEU A CA 1
ATOM 636 C C . LEU A 1 85 ? 54.679 -16.243 -33.368 1.00 78.00 85 LEU A C 1
ATOM 638 O O . LEU A 1 85 ? 54.851 -15.326 -34.180 1.00 78.00 85 LEU A O 1
ATOM 642 N N . PRO A 1 86 ? 53.562 -16.993 -33.389 1.00 68.00 86 PRO A N 1
ATOM 643 C CA . PRO A 1 86 ? 52.482 -16.752 -34.340 1.00 68.00 86 PRO A CA 1
ATOM 644 C C . PRO A 1 86 ? 51.851 -15.366 -34.133 1.00 68.00 86 PRO A C 1
ATOM 646 O O . PRO A 1 86 ? 51.961 -14.777 -33.059 1.00 68.00 86 PRO A O 1
ATOM 649 N N . LYS A 1 87 ? 51.181 -14.826 -35.163 1.00 68.56 87 LYS A N 1
ATOM 650 C CA . LYS A 1 87 ? 50.476 -13.533 -35.064 1.00 68.56 87 LYS A CA 1
ATOM 651 C C . LYS A 1 87 ? 49.418 -13.584 -33.956 1.00 68.56 87 LYS A C 1
ATOM 653 O O . LYS A 1 87 ? 48.776 -14.618 -33.782 1.00 68.56 87 LYS A O 1
ATOM 658 N N . ALA A 1 88 ? 49.238 -12.466 -33.249 1.00 61.16 88 ALA A N 1
ATOM 659 C CA . ALA A 1 88 ? 48.289 -12.356 -32.146 1.00 61.16 88 ALA A CA 1
ATOM 660 C C . ALA A 1 88 ? 46.882 -12.842 -32.554 1.00 61.16 88 ALA A C 1
ATOM 662 O O . ALA A 1 88 ? 46.427 -12.510 -33.658 1.00 61.16 88 ALA A O 1
ATOM 663 N N . PRO A 1 89 ? 46.186 -13.607 -31.693 1.00 56.31 89 PRO A N 1
ATOM 664 C CA . PRO A 1 89 ? 44.805 -13.992 -31.951 1.00 56.31 89 PRO A CA 1
ATOM 665 C C . PRO A 1 89 ? 43.920 -12.738 -32.098 1.00 56.31 89 PRO A C 1
ATOM 667 O O . PRO A 1 89 ? 44.171 -11.730 -31.429 1.00 56.31 89 PRO A O 1
ATOM 670 N N . PRO A 1 90 ? 42.904 -12.759 -32.985 1.00 46.72 90 PRO A N 1
ATOM 671 C CA . PRO A 1 90 ? 42.047 -11.604 -33.235 1.00 46.72 90 PRO A CA 1
ATOM 672 C C . PRO A 1 90 ? 41.382 -11.139 -31.936 1.00 46.72 90 PRO A C 1
ATOM 674 O O . PRO A 1 90 ? 40.934 -11.959 -31.135 1.00 46.72 90 PRO A O 1
ATOM 677 N N . ALA A 1 91 ? 41.329 -9.822 -31.729 1.00 39.44 91 ALA A N 1
ATOM 678 C CA . ALA A 1 91 ? 40.773 -9.209 -30.529 1.00 39.44 91 ALA A CA 1
ATOM 679 C C . ALA A 1 91 ? 39.261 -9.483 -30.418 1.00 39.44 91 ALA A C 1
ATOM 681 O O . ALA A 1 91 ? 38.433 -8.713 -30.898 1.00 39.44 91 ALA A O 1
ATOM 682 N N . GLY A 1 92 ? 38.899 -10.604 -29.793 1.00 40.88 92 GLY A N 1
ATOM 683 C CA . GLY A 1 92 ? 37.573 -10.820 -29.230 1.00 40.88 92 GLY A CA 1
ATOM 684 C C . GLY A 1 92 ? 37.448 -10.003 -27.949 1.00 40.88 92 GLY A C 1
ATOM 685 O O . GLY A 1 92 ? 38.366 -10.009 -27.130 1.00 40.88 92 GLY A O 1
ATOM 686 N N . ALA A 1 93 ? 36.343 -9.270 -27.805 1.00 29.62 93 ALA A N 1
ATOM 687 C CA . ALA A 1 93 ? 36.059 -8.421 -26.653 1.00 29.62 93 ALA A CA 1
ATOM 688 C C . ALA A 1 93 ? 36.356 -9.153 -25.332 1.00 29.62 93 ALA A C 1
ATOM 690 O O . ALA A 1 93 ? 35.700 -10.136 -24.984 1.00 29.62 93 ALA A O 1
ATOM 691 N N . SER A 1 94 ? 37.374 -8.684 -24.613 1.00 27.78 94 SER A N 1
ATOM 692 C CA . SER A 1 94 ? 37.727 -9.193 -23.294 1.00 27.78 94 SER A CA 1
ATOM 693 C C . SER A 1 94 ? 36.668 -8.767 -22.282 1.00 27.78 94 SER A C 1
ATOM 695 O O . SER A 1 94 ? 36.431 -7.573 -22.105 1.00 27.78 94 SER A O 1
ATOM 697 N N . ILE A 1 95 ? 36.088 -9.732 -21.576 1.00 28.94 95 ILE A N 1
ATOM 698 C CA . ILE A 1 95 ? 35.422 -9.482 -20.296 1.00 28.94 95 ILE A CA 1
ATOM 699 C C . ILE A 1 95 ? 36.544 -9.364 -19.243 1.00 28.94 95 ILE A C 1
ATOM 701 O O . ILE A 1 95 ? 37.392 -10.261 -19.200 1.00 28.94 95 ILE A O 1
ATOM 705 N N . PRO A 1 96 ? 36.612 -8.284 -18.442 1.00 28.36 96 PRO A N 1
ATOM 706 C CA . PRO A 1 96 ? 37.637 -8.121 -17.412 1.00 28.36 96 PRO A CA 1
ATOM 707 C C . PRO A 1 96 ? 37.554 -9.236 -16.365 1.00 28.36 96 PRO A C 1
ATOM 709 O O . PRO A 1 96 ? 36.462 -9.666 -15.996 1.00 28.36 96 PRO A O 1
ATOM 712 N N . GLY A 1 97 ? 38.711 -9.713 -15.911 1.00 36.62 97 GLY A N 1
ATOM 713 C CA . GLY A 1 97 ? 38.809 -10.733 -14.873 1.00 36.62 97 GLY A CA 1
ATOM 714 C C . GLY A 1 97 ? 38.825 -10.144 -13.466 1.00 36.62 97 GLY A C 1
ATOM 715 O O . GLY A 1 97 ? 39.418 -9.094 -13.246 1.00 36.62 97 GLY A O 1
ATOM 716 N N . SER A 1 98 ? 38.251 -10.887 -12.527 1.00 29.78 98 SER A N 1
ATOM 717 C CA . SER A 1 98 ? 38.769 -11.060 -11.168 1.00 29.78 98 SER A CA 1
ATOM 718 C C . SER A 1 98 ? 38.073 -12.276 -10.559 1.00 29.78 98 SER A C 1
ATOM 720 O O . SER A 1 98 ? 36.849 -12.343 -10.584 1.00 29.78 98 SER A O 1
ATOM 722 N N . ASP A 1 99 ? 38.881 -13.237 -10.118 1.00 35.31 99 ASP A N 1
ATOM 723 C CA . ASP A 1 99 ? 38.605 -14.259 -9.106 1.00 35.31 99 ASP A CA 1
ATOM 724 C C . ASP A 1 99 ? 37.194 -14.841 -9.068 1.00 35.31 99 ASP A C 1
ATOM 726 O O . ASP A 1 99 ? 36.342 -14.354 -8.335 1.00 35.31 99 ASP A O 1
ATOM 730 N N . ASP A 1 100 ? 36.943 -15.934 -9.797 1.00 37.88 100 ASP A N 1
ATOM 731 C CA . ASP A 1 100 ? 35.745 -16.705 -9.487 1.00 37.88 100 ASP A CA 1
ATOM 732 C C . ASP A 1 100 ? 35.784 -18.157 -9.968 1.00 37.88 100 ASP A C 1
ATOM 734 O O . ASP A 1 100 ? 36.215 -18.472 -11.081 1.00 37.88 100 ASP A O 1
ATOM 738 N N . ILE A 1 101 ? 35.305 -19.047 -9.103 1.00 45.94 101 ILE A N 1
ATOM 739 C CA . ILE A 1 101 ? 35.157 -20.493 -9.301 1.00 45.94 101 ILE A CA 1
ATOM 740 C C . ILE A 1 101 ? 34.585 -20.783 -10.702 1.00 45.94 101 ILE A C 1
ATOM 742 O O . ILE A 1 101 ? 33.606 -20.160 -11.119 1.00 45.94 101 ILE A O 1
ATOM 746 N N . ALA A 1 102 ? 35.207 -21.720 -11.431 1.00 57.84 102 ALA A N 1
ATOM 747 C CA . ALA A 1 102 ? 34.986 -22.001 -12.852 1.00 57.84 102 ALA A CA 1
ATOM 748 C C . ALA A 1 102 ? 33.498 -22.074 -13.257 1.00 57.84 102 ALA A C 1
ATOM 750 O O . ALA A 1 102 ? 32.850 -23.103 -13.097 1.00 57.84 102 ALA A O 1
ATOM 751 N N . ARG A 1 103 ? 32.974 -20.994 -13.854 1.00 77.31 103 ARG A N 1
ATOM 752 C CA . ARG A 1 103 ? 31.620 -20.948 -14.431 1.00 77.31 103 ARG A CA 1
ATOM 753 C C . ARG A 1 103 ? 31.476 -21.986 -15.564 1.00 77.31 103 ARG A C 1
ATOM 755 O O . ARG A 1 103 ? 32.148 -21.827 -16.602 1.00 77.31 103 ARG A O 1
ATOM 762 N N . PRO A 1 104 ? 30.630 -23.027 -15.415 1.00 81.62 104 PRO A N 1
ATOM 763 C CA . PRO A 1 104 ? 30.467 -24.066 -16.426 1.00 81.62 104 PRO A CA 1
ATOM 764 C C . PRO A 1 104 ? 29.900 -23.486 -17.733 1.00 81.62 104 PRO A C 1
ATOM 766 O O . PRO A 1 104 ? 29.078 -22.567 -17.693 1.00 81.62 104 PRO A O 1
ATOM 769 N N . PRO A 1 105 ? 30.352 -23.964 -18.906 1.00 83.12 105 PRO A N 1
ATOM 770 C CA . PRO A 1 105 ? 29.775 -23.564 -20.183 1.00 83.12 105 PRO A CA 1
ATOM 771 C C . PRO A 1 105 ? 28.430 -24.275 -20.405 1.00 83.12 105 PRO A C 1
ATOM 773 O O . PRO A 1 105 ? 28.345 -25.491 -20.249 1.00 83.12 105 PRO A O 1
ATOM 776 N N . ILE A 1 106 ? 27.397 -23.531 -20.802 1.00 86.56 106 ILE A N 1
ATOM 777 C CA . ILE A 1 106 ? 26.055 -24.063 -21.085 1.00 86.56 106 ILE A CA 1
ATOM 778 C C . ILE A 1 106 ? 25.632 -23.649 -22.500 1.00 86.56 106 ILE A C 1
ATOM 780 O O . ILE A 1 106 ? 25.580 -22.460 -22.821 1.00 86.56 106 ILE A O 1
ATOM 784 N N . ASP A 1 107 ? 25.336 -24.637 -23.347 1.00 87.50 107 ASP A N 1
ATOM 785 C CA . ASP A 1 107 ? 24.890 -24.435 -24.728 1.00 87.50 107 ASP A CA 1
ATOM 786 C C . ASP A 1 107 ? 23.378 -24.161 -24.776 1.00 87.50 107 ASP A C 1
ATOM 788 O O . ASP A 1 107 ? 22.561 -25.037 -24.500 1.00 87.50 107 ASP A O 1
ATOM 792 N N . VAL A 1 108 ? 22.994 -22.945 -25.175 1.00 91.25 108 VAL A N 1
ATOM 793 C CA . VAL A 1 108 ? 21.586 -22.510 -25.226 1.00 91.25 108 VAL A CA 1
ATOM 794 C C . VAL A 1 108 ? 20.792 -23.096 -26.400 1.00 91.25 108 VAL A C 1
ATOM 796 O O . VAL A 1 108 ? 19.609 -22.796 -26.546 1.00 91.25 108 VAL A O 1
ATOM 799 N N . THR A 1 109 ? 21.431 -23.864 -27.285 1.00 86.62 109 THR A N 1
ATOM 800 C CA . THR A 1 109 ? 20.780 -24.538 -28.423 1.00 86.62 109 THR A CA 1
ATOM 801 C C . THR A 1 109 ? 20.400 -25.984 -28.145 1.00 86.62 109 THR A C 1
ATOM 803 O O . THR A 1 109 ? 19.735 -26.604 -28.976 1.00 86.62 109 THR A O 1
ATOM 806 N N . GLN A 1 110 ? 20.801 -26.515 -26.991 1.00 85.69 110 GLN A N 1
ATOM 807 C CA . GLN A 1 110 ? 20.402 -27.845 -26.553 1.00 85.69 110 GLN A CA 1
ATOM 808 C C . GLN A 1 110 ? 18.903 -27.916 -26.248 1.00 85.69 110 GLN A C 1
ATOM 810 O O . GLN A 1 110 ? 18.190 -26.908 -26.237 1.00 85.69 110 GLN A O 1
ATOM 815 N N . ASP A 1 111 ? 18.427 -29.139 -26.019 1.00 89.94 111 ASP A N 1
ATOM 816 C CA . ASP A 1 111 ? 17.049 -29.381 -25.615 1.00 89.94 111 ASP A CA 1
ATOM 817 C C . ASP A 1 111 ? 16.649 -28.489 -24.425 1.00 89.94 111 ASP A C 1
ATOM 819 O O . ASP A 1 111 ? 17.422 -28.290 -23.486 1.00 89.94 111 ASP A O 1
ATOM 823 N N . ARG A 1 112 ? 15.433 -27.928 -24.475 1.00 87.31 112 ARG A N 1
ATOM 824 C CA . ARG A 1 112 ? 14.971 -26.938 -23.491 1.00 87.31 112 ARG A CA 1
ATOM 825 C C . ARG A 1 112 ? 14.886 -27.500 -22.077 1.00 87.31 112 ARG A C 1
ATOM 827 O O . ARG A 1 112 ? 15.124 -26.744 -21.137 1.00 87.31 112 ARG A O 1
ATOM 834 N N . LEU A 1 113 ? 14.532 -28.777 -21.921 1.00 85.25 113 LEU A N 1
ATOM 835 C CA . LEU A 1 113 ? 14.481 -29.418 -20.611 1.00 85.25 113 LEU A CA 1
ATOM 836 C C . LEU A 1 113 ? 15.898 -29.587 -20.063 1.00 85.25 113 LEU A C 1
ATOM 838 O O . LEU A 1 113 ? 16.161 -29.175 -18.939 1.00 85.25 113 LEU A O 1
ATOM 842 N N . PHE A 1 114 ? 16.825 -30.071 -20.892 1.00 83.56 114 PHE A N 1
ATOM 843 C CA . PHE A 1 114 ? 18.229 -30.211 -20.504 1.00 83.56 114 PHE A CA 1
ATOM 844 C C . PHE A 1 114 ? 18.870 -28.864 -20.139 1.00 83.56 114 PHE A C 1
ATOM 846 O O . PHE A 1 114 ? 19.565 -28.755 -19.132 1.00 83.56 114 PHE A O 1
ATOM 853 N N . LEU A 1 115 ? 18.614 -27.817 -20.931 1.00 88.56 115 LEU A N 1
ATOM 854 C CA . LEU A 1 115 ? 19.082 -26.459 -20.655 1.00 88.56 115 LEU A CA 1
ATOM 855 C C . LEU A 1 115 ? 18.527 -25.933 -19.323 1.00 88.56 115 LEU A C 1
ATOM 857 O O . LEU A 1 115 ? 19.277 -25.342 -18.545 1.00 88.56 115 LEU A O 1
ATOM 861 N N . LEU A 1 116 ? 17.234 -26.148 -19.058 1.00 90.62 116 LEU A N 1
ATOM 862 C CA . LEU A 1 116 ? 16.590 -25.772 -17.800 1.00 90.62 116 LEU A CA 1
ATOM 863 C C . LEU A 1 116 ? 17.235 -26.492 -16.610 1.00 90.62 116 LEU A C 1
ATOM 865 O O . LEU A 1 116 ? 17.680 -25.824 -15.682 1.00 90.62 116 LEU A O 1
ATOM 869 N N . GLU A 1 117 ? 17.321 -27.823 -16.653 1.00 88.38 117 GLU A N 1
ATOM 870 C CA . GLU A 1 117 ? 17.893 -28.648 -15.579 1.00 88.38 117 GLU A CA 1
ATOM 871 C C . GLU A 1 117 ? 19.346 -28.266 -15.302 1.00 88.38 117 GLU A C 1
ATOM 873 O O . GLU A 1 117 ? 19.686 -27.914 -14.179 1.00 88.38 117 GLU A O 1
ATOM 878 N N . ARG A 1 118 ? 20.184 -28.177 -16.342 1.00 88.62 118 ARG A N 1
ATOM 879 C CA . ARG A 1 118 ? 21.588 -27.763 -16.191 1.00 88.62 118 ARG A CA 1
ATOM 880 C C . ARG A 1 118 ? 21.747 -26.370 -15.603 1.00 88.62 118 ARG A C 1
ATOM 882 O O . ARG A 1 118 ? 22.700 -26.131 -14.860 1.00 88.62 118 ARG A O 1
ATOM 889 N N . THR A 1 119 ? 20.853 -25.449 -15.956 1.00 91.12 119 THR A N 1
ATOM 890 C CA . THR A 1 119 ? 20.868 -24.088 -15.414 1.00 91.12 119 THR A CA 1
ATOM 891 C C . THR A 1 119 ? 20.537 -24.104 -13.926 1.00 91.12 119 THR A C 1
ATOM 893 O O . THR A 1 119 ? 21.281 -23.521 -13.139 1.00 91.12 119 THR A O 1
ATOM 896 N N . VAL A 1 120 ? 19.468 -24.805 -13.535 1.00 92.81 120 VAL A N 1
ATOM 897 C CA . VAL A 1 120 ? 19.039 -24.901 -12.135 1.00 92.81 120 VAL A CA 1
ATOM 898 C C . VAL A 1 120 ? 20.068 -25.655 -11.291 1.00 92.81 120 VAL A C 1
ATOM 900 O O . VAL A 1 120 ? 20.472 -25.133 -10.260 1.00 92.81 120 VAL A O 1
ATOM 903 N N . ASP A 1 121 ? 20.595 -26.787 -11.761 1.00 89.25 121 ASP A N 1
ATOM 904 C CA . ASP A 1 121 ? 21.649 -27.548 -11.072 1.00 89.25 121 ASP A CA 1
ATOM 905 C C . ASP A 1 121 ? 22.901 -26.698 -10.823 1.00 89.25 121 ASP A C 1
ATOM 907 O O . ASP A 1 121 ? 23.505 -26.756 -9.752 1.00 89.25 121 ASP A O 1
ATOM 911 N N . SER A 1 122 ? 23.289 -25.875 -11.805 1.00 88.69 122 SER A N 1
ATOM 912 C CA . SER A 1 122 ? 24.439 -24.976 -11.661 1.00 88.69 122 SER A CA 1
ATOM 913 C C . SER A 1 122 ? 24.174 -23.883 -10.624 1.00 88.69 122 SER A C 1
ATOM 915 O O . SER A 1 122 ? 25.084 -23.520 -9.881 1.00 88.69 122 SER A O 1
ATOM 917 N N . MET A 1 123 ? 22.940 -23.368 -10.555 1.00 92.62 123 MET A N 1
ATOM 918 C CA . MET A 1 123 ? 22.544 -22.408 -9.522 1.00 92.62 123 MET A CA 1
ATOM 919 C C . MET A 1 123 ? 22.529 -23.060 -8.140 1.00 92.62 123 MET A C 1
ATOM 921 O O . MET A 1 123 ? 23.084 -22.484 -7.208 1.00 92.62 123 MET A O 1
ATOM 925 N N . ILE A 1 124 ? 21.954 -24.260 -8.015 1.00 89.06 124 ILE A N 1
ATOM 926 C CA . ILE A 1 124 ? 21.883 -24.998 -6.751 1.00 89.06 124 ILE A CA 1
ATOM 927 C C . ILE A 1 124 ? 23.291 -25.294 -6.242 1.00 89.06 124 ILE A C 1
ATOM 929 O O . ILE A 1 124 ? 23.652 -24.901 -5.138 1.00 89.06 124 ILE A O 1
ATOM 933 N N . SER A 1 125 ? 24.131 -25.890 -7.090 1.00 85.44 125 SER A N 1
ATOM 934 C CA . SER A 1 125 ? 25.503 -26.251 -6.732 1.00 85.44 125 SER A CA 1
ATOM 935 C C . SER A 1 125 ? 26.358 -25.057 -6.309 1.00 85.44 125 SER A C 1
ATOM 937 O O . SER A 1 125 ? 27.344 -25.255 -5.599 1.00 85.44 125 SER A O 1
ATOM 939 N N . ARG A 1 126 ? 26.056 -23.848 -6.795 1.00 86.44 126 ARG A N 1
ATOM 940 C CA . ARG A 1 126 ? 26.862 -22.658 -6.520 1.00 86.44 126 ARG A CA 1
ATOM 941 C C . ARG A 1 126 ? 26.328 -21.840 -5.348 1.00 86.44 126 ARG A C 1
ATOM 943 O O . ARG A 1 126 ? 27.131 -21.307 -4.586 1.00 86.44 126 ARG A O 1
ATOM 950 N N . TRP A 1 127 ? 25.010 -21.723 -5.209 1.00 89.00 127 TRP A N 1
ATOM 951 C CA . TRP A 1 127 ? 24.393 -20.705 -4.356 1.00 89.00 127 TRP A CA 1
ATOM 952 C C . TRP A 1 127 ? 23.413 -21.231 -3.307 1.00 89.00 127 TRP A C 1
ATOM 954 O O . TRP A 1 127 ? 23.110 -20.488 -2.369 1.00 89.00 127 TRP A O 1
ATOM 964 N N . ASP A 1 128 ? 22.876 -22.442 -3.466 1.00 90.44 128 ASP A N 1
ATOM 965 C CA . ASP A 1 128 ? 21.817 -22.935 -2.581 1.00 90.44 128 ASP A CA 1
ATOM 966 C C . ASP A 1 128 ? 22.312 -23.130 -1.143 1.00 90.44 128 ASP A C 1
ATOM 968 O O . ASP A 1 128 ? 23.465 -23.498 -0.904 1.00 90.44 128 ASP A O 1
ATOM 972 N N . GLY A 1 129 ? 21.442 -22.837 -0.177 1.00 84.81 129 GLY A N 1
ATOM 973 C CA . GLY A 1 129 ? 21.715 -23.030 1.249 1.00 84.81 129 GLY A CA 1
ATOM 974 C C . GLY A 1 129 ? 22.578 -21.946 1.909 1.00 84.81 129 GLY A C 1
ATOM 975 O O . GLY A 1 129 ? 22.738 -21.962 3.131 1.00 84.81 129 GLY A O 1
ATOM 976 N N . TRP A 1 130 ? 23.105 -20.979 1.150 1.00 82.69 130 TRP A N 1
ATOM 977 C CA . TRP A 1 130 ? 23.871 -19.858 1.717 1.00 82.69 130 TRP A CA 1
ATOM 978 C C . TRP A 1 130 ? 23.591 -18.494 1.078 1.00 82.69 130 TRP A C 1
ATOM 980 O O . TRP A 1 130 ? 23.699 -17.483 1.768 1.00 82.69 130 TRP A O 1
ATOM 990 N N . ARG A 1 131 ? 23.209 -18.450 -0.205 1.00 89.06 131 ARG A N 1
ATOM 991 C CA . ARG A 1 131 ? 22.849 -17.213 -0.918 1.00 89.06 131 ARG A CA 1
ATOM 992 C C . ARG A 1 131 ? 21.451 -17.280 -1.510 1.00 89.06 131 ARG A C 1
ATOM 994 O O . ARG A 1 131 ? 20.696 -16.331 -1.355 1.00 89.06 131 ARG A O 1
ATOM 1001 N N . LEU A 1 132 ? 21.103 -18.375 -2.183 1.00 92.94 132 LEU A N 1
ATOM 1002 C CA . LEU A 1 132 ? 19.771 -18.582 -2.751 1.00 92.94 132 LEU A CA 1
ATOM 1003 C C . LEU A 1 132 ? 18.978 -19.579 -1.913 1.00 92.94 132 LEU A C 1
ATOM 1005 O O . LEU A 1 132 ? 19.516 -20.588 -1.467 1.00 92.94 132 LEU A O 1
ATOM 1009 N N . PHE A 1 133 ? 17.693 -19.287 -1.734 1.00 92.94 133 PHE A N 1
ATOM 1010 C CA . PHE A 1 133 ? 16.761 -20.105 -0.968 1.00 92.94 133 PHE A CA 1
ATOM 1011 C C . PHE A 1 133 ? 15.378 -20.118 -1.618 1.00 92.94 133 PHE A C 1
ATOM 1013 O O . PHE A 1 133 ? 15.005 -19.206 -2.362 1.00 92.94 133 PHE A O 1
ATOM 1020 N N . ASN A 1 134 ? 14.577 -21.119 -1.269 1.00 91.88 134 ASN A N 1
ATOM 1021 C CA . ASN A 1 134 ? 13.135 -21.072 -1.450 1.00 91.88 134 ASN A CA 1
ATOM 1022 C C . ASN A 1 134 ? 12.502 -20.310 -0.280 1.00 91.88 134 ASN A C 1
ATOM 1024 O O . ASN A 1 134 ? 12.318 -20.871 0.801 1.00 91.88 134 ASN A O 1
ATOM 1028 N N . HIS A 1 135 ? 12.154 -19.042 -0.498 1.00 87.62 135 HIS A N 1
ATOM 1029 C CA . HIS A 1 135 ? 11.437 -18.237 0.486 1.00 87.62 135 HIS A CA 1
ATOM 1030 C C . HIS A 1 135 ? 10.032 -17.925 -0.033 1.00 87.62 135 HIS A C 1
ATOM 1032 O O . HIS A 1 135 ? 9.827 -17.046 -0.870 1.00 87.62 135 HIS A O 1
ATOM 1038 N N . GLY A 1 136 ? 9.061 -18.695 0.452 1.00 79.44 136 GLY A N 1
ATOM 1039 C CA . GLY A 1 136 ? 7.649 -18.542 0.118 1.00 79.44 136 GLY A CA 1
ATOM 1040 C C . GLY A 1 136 ? 7.263 -18.871 -1.325 1.00 79.44 136 GLY A C 1
ATOM 1041 O O . GLY A 1 136 ? 6.514 -18.115 -1.947 1.00 79.44 136 GLY A O 1
ATOM 1042 N N . ASP A 1 137 ? 7.769 -19.999 -1.836 1.00 83.44 137 ASP A N 1
ATOM 1043 C CA . ASP A 1 137 ? 7.609 -20.493 -3.216 1.00 83.44 137 ASP A CA 1
ATOM 1044 C C . ASP A 1 137 ? 8.237 -19.583 -4.284 1.00 83.44 137 ASP A C 1
ATOM 1046 O O . ASP A 1 137 ? 7.886 -19.627 -5.468 1.00 83.44 137 ASP A O 1
ATOM 1050 N N . VAL A 1 138 ? 9.198 -18.760 -3.866 1.00 85.31 138 VAL A N 1
ATOM 1051 C CA . VAL A 1 138 ? 9.950 -17.848 -4.724 1.00 85.31 138 VAL A CA 1
ATOM 1052 C C . VAL A 1 138 ? 11.440 -18.032 -4.453 1.00 85.31 138 VAL A C 1
ATOM 1054 O O . VAL A 1 138 ? 11.872 -18.046 -3.298 1.00 85.31 138 VAL A O 1
ATOM 1057 N N . ILE A 1 139 ? 12.236 -18.149 -5.521 1.00 90.31 139 ILE A N 1
ATOM 1058 C CA . ILE A 1 139 ? 13.699 -18.106 -5.406 1.00 90.31 139 ILE A CA 1
ATOM 1059 C C . ILE A 1 139 ? 14.061 -16.721 -4.883 1.00 90.31 139 ILE A C 1
ATOM 1061 O O . ILE A 1 139 ? 13.783 -15.717 -5.542 1.00 90.31 139 ILE A O 1
ATOM 1065 N N . SER A 1 140 ? 14.651 -16.671 -3.697 1.00 90.56 140 SER A N 1
ATOM 1066 C CA . SER A 1 140 ? 15.041 -15.427 -3.047 1.00 90.56 140 SER A CA 1
ATOM 1067 C C . SER A 1 140 ? 16.522 -15.453 -2.726 1.00 90.56 140 SER A C 1
ATOM 1069 O O . SER A 1 140 ? 17.050 -16.469 -2.272 1.00 90.56 140 SER A O 1
ATOM 1071 N N . GLU A 1 141 ? 17.183 -14.331 -2.971 1.00 91.31 141 GLU A N 1
ATOM 1072 C CA . GLU A 1 141 ? 18.559 -14.108 -2.557 1.00 91.31 141 GLU A CA 1
ATOM 1073 C C . GLU A 1 141 ? 18.590 -13.510 -1.155 1.00 91.31 141 GLU A C 1
ATOM 1075 O O . GLU A 1 141 ? 17.849 -12.571 -0.864 1.00 91.31 141 GLU A O 1
ATOM 1080 N N . LEU A 1 142 ? 19.436 -14.060 -0.292 1.00 89.19 142 LEU A N 1
ATOM 1081 C CA . LEU A 1 142 ? 19.759 -13.507 1.012 1.00 89.19 142 LEU A CA 1
ATOM 1082 C C . LEU A 1 142 ? 20.945 -12.550 0.863 1.00 89.19 142 LEU A C 1
ATOM 1084 O O . LEU A 1 142 ? 22.041 -12.975 0.496 1.00 89.19 142 LEU A O 1
ATOM 1088 N N . ASP A 1 143 ? 20.730 -11.264 1.139 1.00 84.12 143 ASP A N 1
ATOM 1089 C CA . ASP A 1 143 ? 21.806 -10.275 1.120 1.00 84.12 143 ASP A CA 1
ATOM 1090 C C . ASP A 1 143 ? 22.681 -10.348 2.387 1.00 84.12 143 ASP A C 1
ATOM 1092 O O . ASP A 1 143 ? 22.348 -10.996 3.384 1.00 84.12 143 ASP A O 1
ATOM 1096 N N . SER A 1 144 ? 23.811 -9.638 2.376 1.00 78.31 144 SER A N 1
ATOM 1097 C CA . SER A 1 144 ? 24.738 -9.585 3.517 1.00 78.31 144 SER A CA 1
ATOM 1098 C C . SER A 1 144 ? 24.148 -8.940 4.774 1.00 78.31 144 SER A C 1
ATOM 1100 O O . SER A 1 144 ? 24.736 -9.047 5.845 1.00 78.31 144 SER A O 1
ATOM 1102 N N . ASN A 1 145 ? 23.009 -8.254 4.657 1.00 75.69 145 ASN A N 1
ATOM 1103 C CA . ASN A 1 145 ? 22.290 -7.643 5.767 1.00 75.69 145 ASN A CA 1
ATOM 1104 C C . ASN A 1 145 ? 21.132 -8.536 6.242 1.00 75.69 145 ASN A C 1
ATOM 1106 O O . ASN A 1 145 ? 20.364 -8.131 7.110 1.00 75.69 145 ASN A O 1
ATOM 1110 N N . GLY A 1 146 ? 20.956 -9.738 5.695 1.00 77.75 146 GLY A N 1
ATOM 1111 C CA . GLY A 1 146 ? 19.899 -10.660 6.095 1.00 77.75 146 GLY A CA 1
ATOM 1112 C C . GLY A 1 146 ? 18.514 -10.282 5.577 1.00 77.75 146 GLY A C 1
ATOM 1113 O O . GLY A 1 146 ? 17.521 -10.758 6.123 1.00 77.75 146 GLY A O 1
ATOM 1114 N N . LYS A 1 147 ? 18.427 -9.423 4.556 1.00 85.44 147 LYS A N 1
ATOM 1115 C CA . LYS A 1 147 ? 17.186 -9.199 3.811 1.00 85.44 147 LYS A CA 1
ATOM 1116 C C . LYS A 1 147 ? 17.067 -10.236 2.709 1.00 85.44 147 LYS A C 1
ATOM 1118 O O . LYS A 1 147 ? 18.041 -10.542 2.021 1.00 85.44 147 LYS A O 1
ATOM 1123 N N . THR A 1 148 ? 15.857 -10.740 2.517 1.00 87.12 148 THR A N 1
ATOM 1124 C CA . THR A 1 148 ? 15.537 -11.579 1.365 1.00 87.12 148 THR A CA 1
ATOM 1125 C C . THR A 1 148 ? 15.061 -10.698 0.213 1.00 87.12 148 THR A C 1
ATOM 1127 O O . THR A 1 148 ? 14.312 -9.741 0.405 1.00 87.12 148 THR A O 1
ATOM 1130 N N . LEU A 1 149 ? 15.527 -10.989 -0.998 1.00 86.12 149 LEU A N 1
ATOM 1131 C CA . LEU A 1 149 ? 15.100 -10.321 -2.219 1.00 86.12 149 LEU A CA 1
ATOM 1132 C C . LEU A 1 149 ? 14.622 -11.371 -3.215 1.00 86.12 149 LEU A C 1
ATOM 1134 O O . LEU A 1 149 ? 15.405 -12.196 -3.684 1.00 86.12 149 LEU A O 1
ATOM 1138 N N . ALA A 1 150 ? 13.337 -11.320 -3.561 1.00 85.12 150 ALA A N 1
ATOM 1139 C CA . ALA A 1 150 ? 12.784 -12.158 -4.616 1.00 85.12 150 ALA A CA 1
ATOM 1140 C C . ALA A 1 150 ? 13.548 -11.932 -5.931 1.00 85.12 150 ALA A C 1
ATOM 1142 O O . ALA A 1 150 ? 13.722 -10.796 -6.382 1.00 85.12 150 ALA A O 1
ATOM 1143 N N . VAL A 1 151 ? 13.998 -13.017 -6.556 1.00 86.25 151 VAL A N 1
ATOM 1144 C CA . VAL A 1 151 ? 14.771 -12.958 -7.796 1.00 86.25 151 VAL A CA 1
ATOM 1145 C C . VAL A 1 151 ? 13.827 -12.677 -8.967 1.00 86.25 151 VAL A C 1
ATOM 1147 O O . VAL A 1 151 ? 13.122 -13.562 -9.454 1.00 86.25 151 VAL A O 1
ATOM 1150 N N . ASP A 1 152 ? 13.809 -11.426 -9.429 1.00 82.12 152 ASP A N 1
ATOM 1151 C CA . ASP A 1 152 ? 13.107 -11.037 -10.652 1.00 82.12 152 ASP A CA 1
ATOM 1152 C C . ASP A 1 152 ? 13.914 -11.386 -11.919 1.00 82.12 152 ASP A C 1
ATOM 1154 O O . ASP A 1 152 ? 15.023 -11.915 -11.862 1.00 82.12 152 ASP A O 1
ATOM 1158 N N . ARG A 1 153 ? 13.367 -11.094 -13.106 1.00 78.62 153 ARG A N 1
ATOM 1159 C CA . ARG A 1 153 ? 14.043 -11.410 -14.375 1.00 78.62 153 ARG A CA 1
ATOM 1160 C C . ARG A 1 153 ? 15.392 -10.699 -14.532 1.00 78.62 153 ARG A C 1
ATOM 1162 O O . ARG A 1 153 ? 16.321 -11.299 -15.068 1.00 78.62 153 ARG A O 1
ATOM 1169 N N . GLY A 1 154 ? 15.472 -9.420 -14.172 1.00 77.69 154 GLY A N 1
ATOM 1170 C CA . GLY A 1 154 ? 16.703 -8.645 -14.318 1.00 77.69 154 GLY A CA 1
ATOM 1171 C C . GLY A 1 154 ? 17.772 -9.171 -13.369 1.00 77.69 154 GLY A C 1
ATOM 1172 O O . GLY A 1 154 ? 18.907 -9.405 -13.782 1.00 77.69 154 GLY A O 1
ATOM 1173 N N . HIS A 1 155 ? 17.365 -9.453 -12.134 1.00 84.19 155 HIS A N 1
ATOM 1174 C CA . HIS A 1 155 ? 18.222 -10.007 -11.106 1.00 84.19 155 HIS A CA 1
ATOM 1175 C C . HIS A 1 155 ? 18.707 -11.422 -11.455 1.00 84.19 155 HIS A C 1
ATOM 1177 O O . HIS A 1 155 ? 19.899 -11.712 -11.359 1.00 84.19 155 HIS A O 1
ATOM 1183 N N . LEU A 1 156 ? 17.814 -12.272 -11.978 1.00 88.00 156 LEU A N 1
ATOM 1184 C CA . LEU A 1 156 ? 18.147 -13.617 -12.444 1.00 88.00 156 LEU A CA 1
ATOM 1185 C C . LEU A 1 156 ? 19.258 -13.594 -13.493 1.00 88.00 156 LEU A C 1
ATOM 1187 O O . LEU A 1 156 ? 20.156 -14.423 -13.441 1.00 88.00 156 LEU A O 1
ATOM 1191 N N . LEU A 1 157 ? 19.228 -12.659 -14.447 1.00 87.88 157 LEU A N 1
ATOM 1192 C CA . LEU A 1 157 ? 20.277 -12.563 -15.467 1.00 87.88 157 LEU A CA 1
ATOM 1193 C C . LEU A 1 157 ? 21.649 -12.243 -14.857 1.00 87.88 157 LEU A C 1
ATOM 1195 O O . LEU A 1 157 ? 22.649 -12.793 -15.318 1.00 87.88 157 LEU A O 1
ATOM 1199 N N . GLY A 1 158 ? 21.692 -11.411 -13.812 1.00 86.56 158 GLY A N 1
ATOM 1200 C CA . GLY A 1 158 ? 22.905 -11.153 -13.031 1.00 86.56 158 GLY A CA 1
ATOM 1201 C C . GLY A 1 158 ? 23.425 -12.422 -12.354 1.00 86.56 158 GLY A C 1
ATOM 1202 O O . GLY A 1 158 ? 24.557 -12.837 -12.604 1.00 86.56 158 GLY A O 1
ATOM 1203 N N . LEU A 1 159 ? 22.558 -13.114 -11.608 1.00 89.50 159 LEU A N 1
ATOM 1204 C CA . LEU A 1 159 ? 22.891 -14.386 -10.957 1.00 89.50 159 LEU A CA 1
ATOM 1205 C C . LEU A 1 159 ? 23.358 -15.441 -11.964 1.00 89.50 159 LEU A C 1
ATOM 1207 O O . LEU A 1 159 ? 24.343 -16.140 -11.733 1.00 89.50 159 LEU A O 1
ATOM 1211 N N . LEU A 1 160 ? 22.700 -15.547 -13.117 1.00 90.88 160 LEU A N 1
ATOM 1212 C CA . LEU A 1 160 ? 23.078 -16.475 -14.179 1.00 90.88 160 LEU A CA 1
ATOM 1213 C C . LEU A 1 160 ? 24.436 -16.124 -14.797 1.00 90.88 160 LEU A C 1
ATOM 1215 O O . LEU A 1 160 ? 25.218 -17.040 -15.056 1.00 90.88 160 LEU A O 1
ATOM 1219 N N . ALA A 1 161 ? 24.755 -14.836 -14.977 1.00 86.50 161 ALA A N 1
ATOM 1220 C CA . ALA A 1 161 ? 26.087 -14.402 -15.403 1.00 86.50 161 ALA A CA 1
ATOM 1221 C C . ALA A 1 161 ? 27.174 -14.879 -14.432 1.00 86.50 161 ALA A C 1
ATOM 1223 O O . ALA A 1 161 ? 28.235 -15.314 -14.880 1.00 86.50 161 ALA A O 1
ATOM 1224 N N . GLU A 1 162 ? 26.929 -14.817 -13.125 1.00 83.31 162 GLU A N 1
ATOM 1225 C CA . GLU A 1 162 ? 27.864 -15.304 -12.102 1.00 83.31 162 GLU A CA 1
ATOM 1226 C C . GLU A 1 162 ? 27.872 -16.839 -12.000 1.00 83.31 162 GLU A C 1
ATOM 1228 O O . GLU A 1 162 ? 28.877 -17.433 -11.618 1.00 83.31 162 GLU A O 1
ATOM 1233 N N . THR A 1 163 ? 26.777 -17.496 -12.391 1.00 86.56 163 THR A N 1
ATOM 1234 C CA . THR A 1 163 ? 26.613 -18.952 -12.298 1.00 86.56 163 THR A CA 1
ATOM 1235 C C . THR A 1 163 ? 27.328 -19.694 -13.417 1.00 86.56 163 THR A C 1
ATOM 1237 O O . THR A 1 163 ? 28.094 -20.615 -13.148 1.00 86.56 163 THR A O 1
ATOM 1240 N N . ALA A 1 164 ? 27.077 -19.329 -14.676 1.00 86.50 164 ALA A N 1
ATOM 1241 C CA . ALA A 1 164 ? 27.480 -20.114 -15.840 1.00 86.50 164 ALA A CA 1
ATOM 1242 C C . ALA A 1 164 ? 27.787 -19.233 -17.062 1.00 86.50 164 ALA A C 1
ATOM 1244 O O . ALA A 1 164 ? 27.376 -18.079 -17.162 1.00 86.50 164 ALA A O 1
ATOM 1245 N N . ARG A 1 165 ? 28.528 -19.788 -18.028 1.00 88.50 165 ARG A N 1
ATOM 1246 C CA . ARG A 1 165 ? 28.816 -19.133 -19.313 1.00 88.50 165 ARG A CA 1
ATOM 1247 C C . ARG A 1 165 ? 27.876 -19.668 -20.381 1.00 88.50 165 ARG A C 1
ATOM 1249 O O . ARG A 1 165 ? 28.112 -20.739 -20.936 1.00 88.50 165 ARG A O 1
ATOM 1256 N N . PHE A 1 166 ? 26.835 -18.908 -20.680 1.00 89.56 166 PHE A N 1
ATOM 1257 C CA . PHE A 1 166 ? 25.863 -19.271 -21.703 1.00 89.56 166 PHE A CA 1
ATOM 1258 C C . PHE A 1 166 ? 26.369 -18.912 -23.106 1.00 89.56 166 PHE A C 1
ATOM 1260 O O . PHE A 1 166 ? 26.864 -17.805 -23.349 1.00 89.56 166 PHE A O 1
ATOM 1267 N N . PHE A 1 167 ? 26.272 -19.858 -24.039 1.00 88.75 167 PHE A N 1
ATOM 1268 C CA . PHE A 1 167 ? 26.750 -19.673 -25.407 1.00 88.75 167 PHE A CA 1
ATOM 1269 C C . PHE A 1 167 ? 25.880 -20.400 -26.432 1.00 88.75 167 PHE A C 1
ATOM 1271 O O . PHE A 1 167 ? 25.173 -21.350 -26.117 1.00 88.75 167 PHE A O 1
ATOM 1278 N N . ARG A 1 168 ? 25.963 -19.960 -27.688 1.00 87.00 168 ARG A N 1
ATOM 1279 C CA . ARG A 1 168 ? 25.413 -20.627 -28.869 1.00 87.00 168 ARG A CA 1
ATOM 1280 C C . ARG A 1 168 ? 26.566 -21.069 -29.780 1.00 87.00 168 ARG A C 1
ATOM 1282 O O . ARG A 1 168 ? 27.382 -20.220 -30.151 1.00 87.00 168 ARG A O 1
ATOM 1289 N N . PRO A 1 169 ? 26.632 -22.340 -30.208 1.00 82.19 169 PRO A N 1
ATOM 1290 C CA . PRO A 1 169 ? 27.576 -22.783 -31.224 1.00 82.19 169 PRO A CA 1
ATOM 1291 C C . PRO A 1 169 ? 27.332 -22.051 -32.549 1.00 82.19 169 PRO A C 1
ATOM 1293 O O . PRO A 1 169 ? 26.205 -21.990 -33.042 1.00 82.19 169 PRO A O 1
ATOM 1296 N N . THR A 1 170 ? 28.384 -21.501 -33.155 1.00 81.06 170 THR A N 1
ATOM 1297 C CA . THR A 1 170 ? 28.328 -20.936 -34.512 1.00 81.06 170 THR A CA 1
ATOM 1298 C C . THR A 1 170 ? 29.471 -21.480 -35.362 1.00 81.06 170 THR A C 1
ATOM 1300 O O . THR A 1 170 ? 30.456 -21.999 -34.838 1.00 81.06 170 THR A O 1
ATOM 1303 N N . ARG A 1 171 ? 29.376 -21.327 -36.689 1.00 63.00 171 ARG A N 1
ATOM 1304 C CA . ARG A 1 171 ? 30.448 -21.722 -37.624 1.00 63.00 171 ARG A CA 1
ATOM 1305 C C . ARG A 1 171 ? 31.776 -20.991 -37.365 1.00 63.00 171 ARG A C 1
ATOM 1307 O O . ARG A 1 171 ? 32.820 -21.495 -37.752 1.00 63.00 171 ARG A O 1
ATOM 1314 N N . SER A 1 172 ? 31.727 -19.829 -36.714 1.00 65.81 172 SER A N 1
ATOM 1315 C CA . SER A 1 172 ? 32.874 -18.995 -36.330 1.00 65.81 172 SER A CA 1
ATOM 1316 C C . SER A 1 172 ? 33.336 -19.202 -34.877 1.00 65.81 172 SER A C 1
ATOM 1318 O O . SER A 1 172 ? 34.190 -18.456 -34.410 1.00 65.81 172 SER A O 1
ATOM 1320 N N . GLY A 1 173 ? 32.781 -20.188 -34.160 1.00 63.38 173 GLY A N 1
ATOM 1321 C CA . GLY A 1 173 ? 33.056 -20.457 -32.741 1.00 63.38 173 GLY A CA 1
ATOM 1322 C C . GLY A 1 173 ? 31.851 -20.195 -31.823 1.00 63.38 173 GLY A C 1
ATOM 1323 O O . GLY A 1 173 ? 30.809 -19.723 -32.284 1.00 63.38 173 GLY A O 1
ATOM 1324 N N . PRO A 1 174 ? 31.931 -20.531 -30.526 1.00 76.38 174 PRO A N 1
ATOM 1325 C CA . PRO A 1 174 ? 30.853 -20.263 -29.577 1.00 76.38 174 PRO A CA 1
ATOM 1326 C C . PRO A 1 174 ? 30.658 -18.750 -29.400 1.00 76.38 174 PRO A C 1
ATOM 1328 O O . PRO A 1 174 ? 31.595 -18.029 -29.064 1.00 76.38 174 PRO A O 1
ATOM 1331 N N . ALA A 1 175 ? 29.439 -18.266 -29.624 1.00 75.19 175 ALA A N 1
ATOM 1332 C CA . ALA A 1 175 ? 29.058 -16.877 -29.388 1.00 75.19 175 ALA A CA 1
ATOM 1333 C C . ALA A 1 175 ? 28.302 -16.772 -28.062 1.00 75.19 175 ALA A C 1
ATOM 1335 O O . ALA A 1 175 ? 27.447 -17.612 -27.785 1.00 75.19 175 ALA A O 1
ATOM 1336 N N . ALA A 1 176 ? 28.582 -15.746 -27.255 1.00 83.75 176 ALA A N 1
ATOM 1337 C CA . ALA A 1 176 ? 27.820 -15.494 -26.034 1.00 83.75 176 ALA A CA 1
ATOM 1338 C C . ALA A 1 176 ? 26.329 -15.338 -26.368 1.00 83.75 176 ALA A C 1
ATOM 1340 O O . ALA A 1 176 ? 25.958 -14.613 -27.295 1.00 83.75 176 ALA A O 1
ATOM 1341 N N . ALA A 1 177 ? 25.479 -16.048 -25.639 1.00 86.81 177 ALA A N 1
ATOM 1342 C CA . ALA A 1 177 ? 24.043 -16.054 -25.870 1.00 86.81 177 ALA A CA 1
ATOM 1343 C C . ALA A 1 177 ? 23.324 -16.336 -24.557 1.00 86.81 177 ALA A C 1
ATOM 1345 O O . ALA A 1 177 ? 23.846 -17.073 -23.734 1.00 86.81 177 ALA A O 1
ATOM 1346 N N . TRP A 1 178 ? 22.129 -15.785 -24.376 1.00 90.00 178 TRP A N 1
ATOM 1347 C CA . TRP A 1 178 ? 21.320 -16.011 -23.178 1.00 90.00 178 TRP A CA 1
ATOM 1348 C C . TRP A 1 178 ? 20.235 -17.064 -23.426 1.00 90.00 178 TRP A C 1
ATOM 1350 O O . TRP A 1 178 ? 19.760 -17.174 -24.564 1.00 90.00 178 TRP A O 1
ATOM 1360 N N . PRO A 1 179 ? 19.810 -17.812 -22.388 1.00 89.12 179 PRO A N 1
ATOM 1361 C CA . PRO A 1 179 ? 18.597 -18.617 -22.458 1.00 89.12 179 PRO A CA 1
ATOM 1362 C C . PRO A 1 179 ? 17.394 -17.763 -22.870 1.00 89.12 179 PRO A C 1
ATOM 1364 O O . PRO A 1 179 ? 17.310 -16.577 -22.538 1.00 89.12 179 PRO A O 1
ATOM 1367 N N . ASP A 1 180 ? 16.454 -18.359 -23.603 1.00 88.19 180 ASP A N 1
ATOM 1368 C CA . ASP A 1 180 ? 15.270 -17.632 -24.049 1.00 88.19 180 ASP A CA 1
ATOM 1369 C C . ASP A 1 180 ? 14.307 -17.301 -22.894 1.00 88.19 180 ASP A C 1
ATOM 1371 O O . ASP A 1 180 ? 14.366 -17.861 -21.797 1.00 88.19 180 ASP A O 1
ATOM 1375 N N . ALA A 1 181 ? 13.388 -16.372 -23.164 1.00 84.69 181 ALA A N 1
ATOM 1376 C CA . ALA A 1 181 ? 12.413 -15.859 -22.209 1.00 84.69 181 ALA A CA 1
ATOM 1377 C C . ALA A 1 181 ? 11.628 -16.941 -21.447 1.00 84.69 181 ALA A C 1
ATOM 1379 O O . ALA A 1 181 ? 11.313 -16.725 -20.276 1.00 84.69 181 ALA A O 1
ATOM 1380 N N . ASN A 1 182 ? 11.302 -18.059 -22.102 1.00 86.75 182 ASN A N 1
ATOM 1381 C CA . ASN A 1 182 ? 10.517 -19.137 -21.507 1.00 86.75 182 ASN A CA 1
ATOM 1382 C C . ASN A 1 182 ? 11.371 -20.000 -20.583 1.00 86.75 182 ASN A C 1
ATOM 1384 O O . ASN A 1 182 ? 10.887 -20.414 -19.536 1.00 86.75 182 ASN A O 1
ATOM 1388 N N . VAL A 1 183 ? 12.639 -20.237 -20.937 1.00 87.62 183 VAL A N 1
ATOM 1389 C CA . VAL A 1 183 ? 13.582 -20.957 -20.069 1.00 87.62 183 VAL A CA 1
ATOM 1390 C C . VAL A 1 183 ? 13.818 -20.162 -18.790 1.00 87.62 183 VAL A C 1
ATOM 1392 O O . VAL A 1 183 ? 13.716 -20.722 -17.707 1.00 87.62 183 VAL A O 1
ATOM 1395 N N . LEU A 1 184 ? 14.027 -18.845 -18.893 1.00 89.19 184 LEU A N 1
ATOM 1396 C CA . LEU A 1 184 ? 14.183 -17.978 -17.719 1.00 89.19 184 LEU A CA 1
ATOM 1397 C C . LEU A 1 184 ? 12.946 -18.006 -16.807 1.00 89.19 184 LEU A C 1
ATOM 1399 O O . LEU A 1 184 ? 13.082 -18.130 -15.595 1.00 89.19 184 LEU A O 1
ATOM 1403 N N . ALA A 1 185 ? 11.741 -17.945 -17.384 1.00 84.69 185 ALA A N 1
ATOM 1404 C CA . ALA A 1 185 ? 10.499 -18.058 -16.616 1.00 84.69 185 ALA A CA 1
ATOM 1405 C C . ALA A 1 185 ? 10.319 -19.452 -15.983 1.00 84.69 185 ALA A C 1
ATOM 1407 O O . ALA A 1 185 ? 9.783 -19.578 -14.883 1.00 84.69 185 ALA A O 1
ATOM 1408 N N . ALA A 1 186 ? 10.777 -20.507 -16.662 1.00 87.56 186 ALA A N 1
ATOM 1409 C CA . ALA A 1 186 ? 10.753 -21.862 -16.130 1.00 87.56 186 ALA A CA 1
ATOM 1410 C C . ALA A 1 186 ? 11.759 -22.051 -14.984 1.00 87.56 186 ALA A C 1
ATOM 1412 O O . ALA A 1 186 ? 11.431 -22.750 -14.032 1.00 87.56 186 ALA A O 1
ATOM 1413 N N . VAL A 1 187 ? 12.933 -21.405 -15.032 1.00 89.44 187 VAL A N 1
ATOM 1414 C CA . VAL A 1 187 ? 13.918 -21.402 -13.933 1.00 89.44 187 VAL A CA 1
ATOM 1415 C C . VAL A 1 187 ? 13.306 -20.795 -12.671 1.00 89.44 187 VAL A C 1
ATOM 1417 O O . VAL A 1 187 ? 13.329 -21.433 -11.623 1.00 89.44 187 VAL A O 1
ATOM 1420 N N . THR A 1 188 ? 12.673 -19.618 -12.763 1.00 85.12 188 THR A N 1
ATOM 1421 C CA . THR A 1 188 ? 12.042 -18.972 -11.592 1.00 85.12 188 THR A CA 1
ATOM 1422 C C . THR A 1 188 ? 10.901 -19.792 -10.989 1.00 85.12 188 THR A C 1
ATOM 1424 O O . THR A 1 188 ? 10.606 -19.659 -9.806 1.00 85.12 188 THR A O 1
ATOM 1427 N N . ALA A 1 189 ? 10.270 -20.667 -11.778 1.00 86.12 189 ALA A N 1
ATOM 1428 C CA . ALA A 1 189 ? 9.220 -21.572 -11.311 1.00 86.12 189 ALA A CA 1
ATOM 1429 C C . ALA A 1 189 ? 9.753 -22.810 -10.557 1.00 86.12 189 ALA A C 1
ATOM 1431 O O . ALA A 1 189 ? 8.958 -23.596 -10.045 1.00 86.12 189 ALA A O 1
ATOM 1432 N N . ARG A 1 190 ? 11.079 -23.010 -10.471 1.00 89.69 190 ARG A N 1
ATOM 1433 C CA . ARG A 1 190 ? 11.717 -24.137 -9.761 1.00 89.69 190 ARG A CA 1
ATO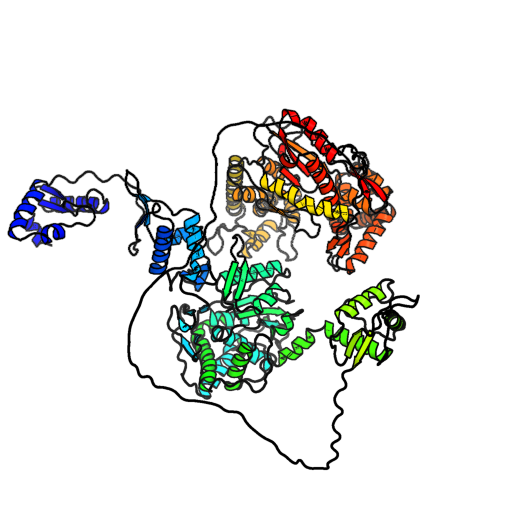M 1434 C C . ARG A 1 190 ? 12.125 -23.806 -8.324 1.00 89.69 190 ARG A C 1
ATOM 1436 O O . ARG A 1 190 ? 12.974 -24.495 -7.771 1.00 89.69 190 ARG A O 1
ATOM 1443 N N . ALA A 1 191 ? 11.492 -22.810 -7.697 1.00 87.25 191 ALA A N 1
ATOM 1444 C CA . ALA A 1 191 ? 11.763 -22.432 -6.307 1.00 87.25 191 ALA A CA 1
ATOM 1445 C C . ALA A 1 191 ? 11.767 -23.635 -5.351 1.00 87.25 191 ALA A C 1
ATOM 1447 O O . ALA A 1 191 ? 12.683 -23.760 -4.553 1.00 87.25 191 ALA A O 1
ATOM 1448 N N . GLY A 1 192 ? 10.838 -24.584 -5.509 1.00 89.00 192 GLY A N 1
ATOM 1449 C CA . GLY A 1 192 ? 10.764 -25.794 -4.679 1.00 89.00 192 GLY A CA 1
ATOM 1450 C C . GLY A 1 192 ? 11.975 -26.742 -4.727 1.00 89.00 192 GLY A C 1
ATOM 1451 O O . GLY A 1 192 ? 11.987 -27.706 -3.971 1.00 89.00 192 GLY A O 1
ATOM 1452 N N . GLN A 1 193 ? 12.961 -26.512 -5.601 1.00 92.19 193 GLN A N 1
ATOM 1453 C CA . GLN A 1 193 ? 14.216 -27.278 -5.638 1.00 92.19 193 GLN A CA 1
ATOM 1454 C C . GLN A 1 193 ? 15.330 -26.659 -4.781 1.00 92.19 193 GLN A C 1
ATOM 1456 O O . GLN A 1 193 ? 16.322 -27.331 -4.522 1.00 92.19 193 GLN A O 1
ATOM 1461 N N . PHE A 1 194 ? 15.172 -25.403 -4.355 1.00 93.88 194 PHE A N 1
ATOM 1462 C CA . PHE A 1 194 ? 16.106 -24.724 -3.460 1.00 93.88 194 PHE A CA 1
ATOM 1463 C C . PHE A 1 194 ? 15.764 -25.019 -1.997 1.00 93.88 194 PHE A C 1
ATOM 1465 O O . PHE A 1 194 ? 14.612 -25.306 -1.651 1.00 93.88 194 PHE A O 1
ATOM 1472 N N . THR A 1 195 ? 16.765 -24.898 -1.133 1.00 94.62 195 THR A N 1
ATOM 1473 C CA . THR A 1 195 ? 16.657 -25.083 0.313 1.00 94.62 195 THR A CA 1
ATOM 1474 C C . THR A 1 195 ? 15.572 -24.157 0.893 1.00 94.62 195 THR A C 1
ATOM 1476 O O . THR A 1 195 ? 15.619 -22.944 0.660 1.00 94.62 195 THR A O 1
ATOM 1479 N N . PRO A 1 196 ? 14.573 -24.680 1.633 1.00 93.06 196 PRO A N 1
ATOM 1480 C CA . PRO A 1 196 ? 13.493 -23.869 2.191 1.00 93.06 196 PRO A CA 1
ATOM 1481 C C . PRO A 1 196 ? 13.994 -22.960 3.313 1.00 93.06 196 PRO A C 1
ATOM 1483 O O . PRO A 1 196 ? 14.664 -23.416 4.239 1.00 93.06 196 PRO A O 1
ATOM 1486 N N . LEU A 1 197 ? 13.625 -21.684 3.260 1.00 91.94 197 LEU A N 1
ATOM 1487 C CA . LEU A 1 197 ? 13.964 -20.689 4.273 1.00 91.94 197 LEU A CA 1
ATOM 1488 C C . LEU A 1 197 ? 12.687 -20.116 4.886 1.00 91.94 197 LEU A C 1
ATOM 1490 O O . LEU A 1 197 ? 11.966 -19.359 4.233 1.00 91.94 197 LEU A O 1
ATOM 1494 N N . ASP A 1 198 ? 12.444 -20.432 6.156 1.00 89.19 198 ASP A N 1
ATOM 1495 C CA . ASP A 1 198 ? 11.259 -19.961 6.881 1.00 89.19 198 ASP A CA 1
ATOM 1496 C C . ASP A 1 198 ? 11.527 -18.642 7.617 1.00 89.19 198 ASP A C 1
ATOM 1498 O O . ASP A 1 198 ? 10.629 -17.812 7.792 1.00 89.19 198 ASP A O 1
ATOM 1502 N N . ARG A 1 199 ? 12.775 -18.434 8.050 1.00 89.25 199 ARG A N 1
ATOM 1503 C CA . ARG A 1 199 ? 13.175 -17.275 8.848 1.00 89.25 199 ARG A CA 1
ATOM 1504 C C . ARG A 1 199 ? 14.654 -16.946 8.660 1.00 89.25 199 ARG A C 1
ATOM 1506 O O . ARG A 1 199 ? 15.496 -17.836 8.624 1.00 89.25 199 ARG A O 1
ATOM 1513 N N . VAL A 1 200 ? 14.981 -15.660 8.638 1.00 90.06 200 VAL A N 1
ATOM 1514 C CA . VAL A 1 200 ? 16.341 -15.170 8.900 1.00 90.06 200 VAL A CA 1
ATOM 1515 C C . VAL A 1 200 ? 16.350 -14.647 10.326 1.00 90.06 200 VAL A C 1
ATOM 1517 O O . VAL A 1 200 ? 15.436 -13.916 10.692 1.00 90.06 200 VAL A O 1
ATOM 1520 N N . SER A 1 201 ? 17.321 -15.049 11.142 1.00 90.75 201 SER A N 1
ATOM 1521 C CA . SER A 1 201 ? 17.473 -14.542 12.503 1.00 90.75 201 SER A CA 1
ATOM 1522 C C . SER A 1 201 ? 18.815 -13.860 12.693 1.00 90.75 201 SER A C 1
ATOM 1524 O O . SER A 1 201 ? 19.843 -14.389 12.275 1.00 90.75 201 SER A O 1
ATOM 1526 N N . ARG A 1 202 ? 18.814 -12.693 13.345 1.00 90.06 202 ARG A N 1
ATOM 1527 C CA . ARG A 1 202 ? 20.046 -11.946 13.663 1.00 90.06 202 ARG A CA 1
ATOM 1528 C C . ARG A 1 202 ? 20.596 -12.152 15.073 1.00 90.06 202 ARG A C 1
ATOM 1530 O O . ARG A 1 202 ? 21.614 -11.552 15.443 1.00 90.06 202 ARG A O 1
ATOM 1537 N N . VAL A 1 203 ? 19.937 -13.002 15.854 1.00 91.00 203 VAL A N 1
ATOM 1538 C CA . VAL A 1 203 ? 20.322 -13.398 17.212 1.00 91.00 203 VAL A CA 1
ATOM 1539 C C . VAL A 1 203 ? 20.230 -14.912 17.357 1.00 91.00 203 VAL A C 1
ATOM 1541 O O . VAL A 1 203 ? 19.430 -15.542 16.664 1.00 91.00 203 VAL A O 1
ATOM 1544 N N . PRO A 1 204 ? 21.012 -15.516 18.266 1.00 92.12 204 PRO A N 1
ATOM 1545 C CA . PRO A 1 204 ? 20.804 -16.902 18.643 1.00 92.12 204 PRO A CA 1
ATOM 1546 C C . PRO A 1 204 ? 19.356 -17.176 19.054 1.00 92.12 204 PRO A C 1
ATOM 1548 O O . PRO A 1 204 ? 18.715 -16.360 19.719 1.00 92.12 204 PRO A O 1
ATOM 1551 N N . PHE A 1 205 ? 18.850 -18.342 18.670 1.00 91.19 205 PHE A N 1
ATOM 1552 C CA . PHE A 1 205 ? 17.455 -18.723 18.878 1.00 91.19 205 PHE A CA 1
ATOM 1553 C C . PHE A 1 205 ? 17.339 -20.150 19.413 1.00 91.19 205 PHE A C 1
ATOM 1555 O O . PHE A 1 205 ? 18.293 -20.932 19.399 1.00 91.19 205 PHE A O 1
ATOM 1562 N N . VAL A 1 206 ? 16.144 -20.484 19.898 1.00 91.31 206 VAL A N 1
ATOM 1563 C CA . VAL A 1 206 ? 15.841 -21.778 20.515 1.00 91.31 206 VAL A CA 1
ATOM 1564 C C . VAL A 1 206 ? 15.160 -22.697 19.499 1.00 91.31 206 VAL A C 1
ATOM 1566 O O . VAL A 1 206 ? 14.167 -22.311 18.883 1.00 91.31 206 VAL A O 1
ATOM 1569 N N . ARG A 1 207 ? 15.689 -23.913 19.325 1.00 91.44 207 ARG A N 1
ATOM 1570 C CA . ARG A 1 207 ? 15.097 -24.976 18.495 1.00 91.44 207 ARG A CA 1
ATOM 1571 C C . ARG A 1 207 ? 13.928 -25.657 19.215 1.00 91.44 207 ARG A C 1
ATOM 1573 O O . ARG A 1 207 ? 13.756 -25.509 20.422 1.00 91.44 207 ARG A O 1
ATOM 1580 N N . HIS A 1 208 ? 13.142 -26.460 18.496 1.00 89.75 208 HIS A N 1
ATOM 1581 C CA . HIS A 1 208 ? 11.993 -27.183 19.066 1.00 89.75 208 HIS A CA 1
ATOM 1582 C C . HIS A 1 208 ? 12.343 -28.139 20.219 1.00 89.75 208 HIS A C 1
ATOM 1584 O O . HIS A 1 208 ? 11.516 -28.354 21.102 1.00 89.75 208 HIS A O 1
ATOM 1590 N N . ASP A 1 209 ? 13.561 -28.681 20.239 1.00 88.94 209 ASP A N 1
ATOM 1591 C CA . ASP A 1 209 ? 14.082 -29.521 21.328 1.00 88.94 209 ASP A CA 1
ATOM 1592 C C . ASP A 1 209 ? 14.618 -28.705 22.525 1.00 88.94 209 ASP A C 1
ATOM 1594 O O . ASP A 1 209 ? 15.052 -29.257 23.537 1.00 88.94 209 ASP A O 1
ATOM 1598 N N . GLY A 1 210 ? 14.583 -27.376 22.419 1.00 88.38 210 GLY A N 1
ATOM 1599 C CA . GLY A 1 210 ? 15.084 -26.428 23.399 1.00 88.38 210 GLY A CA 1
ATOM 1600 C C . GLY A 1 210 ? 16.564 -26.081 23.244 1.00 88.38 210 GLY A C 1
ATOM 1601 O O . GLY A 1 210 ? 17.029 -25.167 23.927 1.00 88.38 210 GLY A O 1
ATOM 1602 N N . THR A 1 211 ? 17.332 -26.767 22.398 1.00 91.38 211 THR A N 1
ATOM 1603 C CA . THR A 1 211 ? 18.746 -26.427 22.183 1.00 91.38 211 THR A CA 1
ATOM 1604 C C . THR A 1 211 ? 18.884 -25.041 21.550 1.00 91.38 211 THR A C 1
ATOM 1606 O O . THR A 1 211 ? 17.985 -24.564 20.859 1.00 91.38 211 THR A O 1
ATOM 1609 N N . ILE A 1 212 ? 20.009 -24.368 21.797 1.00 92.38 212 ILE A N 1
ATOM 1610 C CA . ILE A 1 212 ? 20.262 -23.026 21.260 1.00 92.38 212 ILE A CA 1
ATOM 1611 C C . ILE A 1 212 ? 21.126 -23.141 20.007 1.00 92.38 212 ILE A C 1
ATOM 1613 O O . ILE A 1 212 ? 22.199 -23.747 20.040 1.00 92.38 212 ILE A O 1
ATOM 1617 N N . CYS A 1 213 ? 20.675 -22.531 18.914 1.00 91.00 213 CYS A N 1
ATOM 1618 C CA . CYS A 1 213 ? 21.496 -22.321 17.730 1.00 91.00 213 CYS A CA 1
ATOM 1619 C C . CYS A 1 213 ? 22.274 -21.006 17.878 1.00 91.00 213 CYS A C 1
ATOM 1621 O O . CYS A 1 213 ? 21.666 -19.940 17.941 1.00 91.00 213 CYS A O 1
ATOM 1623 N N . GLN A 1 214 ? 23.608 -21.086 17.956 1.00 90.75 214 GLN A N 1
ATOM 1624 C CA . GLN A 1 214 ? 24.505 -19.915 17.980 1.00 90.75 214 GLN A CA 1
ATOM 1625 C C . GLN A 1 214 ? 25.456 -19.859 16.775 1.00 90.75 214 GLN A C 1
ATOM 1627 O O . GLN A 1 214 ? 26.045 -18.814 16.509 1.00 90.75 214 GLN A O 1
ATOM 1632 N N . ALA A 1 215 ? 25.602 -20.974 16.051 1.00 88.19 215 ALA A N 1
ATOM 1633 C CA . ALA A 1 215 ? 26.490 -21.081 14.901 1.00 88.19 215 ALA A CA 1
ATOM 1634 C C . ALA A 1 215 ? 25.889 -20.333 13.695 1.00 88.19 215 ALA A C 1
ATOM 1636 O O . ALA A 1 215 ? 24.768 -20.660 13.302 1.00 88.19 215 ALA A O 1
ATOM 1637 N N . PRO A 1 216 ? 26.596 -19.350 13.104 1.00 89.31 216 PRO A N 1
ATOM 1638 C CA . PRO A 1 216 ? 26.120 -18.661 11.910 1.00 89.31 216 PRO A CA 1
ATOM 1639 C C . PRO A 1 216 ? 25.901 -19.621 10.734 1.00 89.31 216 PRO A C 1
ATOM 1641 O O . PRO A 1 216 ? 26.669 -20.567 10.554 1.00 89.31 216 PRO A O 1
ATOM 1644 N N . GLY A 1 217 ? 24.895 -19.334 9.908 1.00 90.19 217 GLY A N 1
ATOM 1645 C CA . GLY A 1 217 ? 24.534 -20.133 8.736 1.00 90.19 217 GLY A CA 1
ATOM 1646 C C . GLY A 1 217 ? 23.138 -20.748 8.819 1.00 90.19 217 GLY A C 1
ATOM 1647 O O . GLY A 1 217 ? 22.333 -20.412 9.688 1.00 90.19 217 GLY A O 1
ATOM 1648 N N . TYR A 1 218 ? 22.838 -21.633 7.870 1.00 92.81 218 TYR A N 1
ATOM 1649 C CA . TYR A 1 218 ? 21.542 -22.295 7.773 1.00 92.81 218 TYR A CA 1
ATOM 1650 C C . TYR A 1 218 ? 21.418 -23.454 8.771 1.00 92.81 218 TYR A C 1
ATOM 1652 O O . TYR A 1 218 ? 22.218 -24.389 8.752 1.00 92.81 218 TYR A O 1
ATOM 1660 N N . ASP A 1 219 ? 20.391 -23.409 9.618 1.00 92.94 219 ASP A N 1
ATOM 1661 C CA . ASP A 1 219 ? 20.016 -24.489 10.528 1.00 92.94 219 ASP A CA 1
ATOM 1662 C C . ASP A 1 219 ? 18.822 -25.263 9.955 1.00 92.94 219 ASP A C 1
ATOM 1664 O O . ASP A 1 219 ? 17.673 -24.832 10.053 1.00 92.94 219 ASP A O 1
ATOM 1668 N N . GLU A 1 220 ? 19.097 -26.424 9.360 1.00 88.94 220 GLU A N 1
ATOM 1669 C CA . GLU A 1 220 ? 18.093 -27.261 8.689 1.00 88.94 220 GLU A CA 1
ATOM 1670 C C . GLU A 1 220 ? 16.904 -27.668 9.587 1.00 88.94 220 GLU A C 1
ATOM 1672 O O . GLU A 1 220 ? 15.764 -27.531 9.132 1.00 88.94 220 GLU A O 1
ATOM 1677 N N . PRO A 1 221 ? 17.087 -28.089 10.862 1.00 88.44 221 PRO A N 1
ATOM 1678 C CA . PRO A 1 221 ? 15.965 -28.495 11.715 1.00 88.44 221 PRO A CA 1
ATOM 1679 C C . PRO A 1 221 ? 14.941 -27.387 11.974 1.00 88.44 221 PRO A C 1
ATOM 1681 O O . PRO A 1 221 ? 13.759 -27.674 12.154 1.00 88.44 221 PRO A O 1
ATOM 1684 N N . SER A 1 222 ? 15.389 -26.130 12.020 1.00 89.25 222 SER A N 1
ATOM 1685 C CA . SER A 1 222 ? 14.526 -24.963 12.231 1.00 89.25 222 SER A CA 1
ATOM 1686 C C . SER A 1 222 ? 14.229 -24.179 10.951 1.00 89.25 222 SER A C 1
ATOM 1688 O O . SER A 1 222 ? 13.511 -23.180 11.017 1.00 89.25 222 SER A O 1
ATOM 1690 N N . ARG A 1 223 ? 14.810 -24.583 9.810 1.00 92.44 223 ARG A N 1
ATOM 1691 C CA . ARG A 1 223 ? 14.769 -23.866 8.520 1.00 92.44 223 ARG A CA 1
ATOM 1692 C C . ARG A 1 223 ? 15.079 -22.374 8.653 1.00 92.44 223 ARG A C 1
ATOM 1694 O O . ARG A 1 223 ? 14.511 -21.536 7.947 1.00 92.44 223 ARG A O 1
ATOM 1701 N N . THR A 1 224 ? 15.960 -22.046 9.595 1.00 91.62 224 THR A N 1
ATOM 1702 C CA . THR A 1 224 ? 16.296 -20.672 9.962 1.00 91.62 224 THR A CA 1
ATOM 1703 C C . THR A 1 224 ? 17.748 -20.391 9.615 1.00 91.62 224 THR A C 1
ATOM 1705 O O . THR A 1 224 ? 18.638 -21.158 9.974 1.00 91.62 224 THR A O 1
ATOM 1708 N N . PHE A 1 225 ? 18.005 -19.273 8.941 1.00 92.69 225 PHE A N 1
ATOM 1709 C CA . PHE A 1 225 ? 19.364 -18.802 8.692 1.00 92.69 225 PHE A CA 1
ATOM 1710 C C . PHE A 1 225 ? 19.799 -17.842 9.801 1.00 92.69 225 PHE A C 1
ATOM 1712 O O . PHE A 1 225 ? 19.214 -16.768 9.949 1.00 92.69 225 PHE A O 1
ATOM 1719 N N . LEU A 1 226 ? 20.819 -18.206 10.579 1.00 91.25 226 LEU A N 1
ATOM 1720 C CA . LEU A 1 226 ? 21.413 -17.329 11.584 1.00 91.25 226 LEU A CA 1
ATOM 1721 C C . LEU A 1 226 ? 22.462 -16.423 10.932 1.00 91.25 226 LEU A C 1
ATOM 1723 O O . LEU A 1 226 ? 23.596 -16.839 10.692 1.00 91.25 226 LEU A O 1
ATOM 1727 N N . LEU A 1 227 ? 22.097 -15.164 10.695 1.00 88.81 227 LEU A N 1
ATOM 1728 C CA . LEU A 1 227 ? 23.031 -14.111 10.309 1.00 88.81 227 LEU A CA 1
ATOM 1729 C C . LEU A 1 227 ? 23.402 -13.296 11.545 1.00 88.81 227 LEU A C 1
ATOM 1731 O O . LEU A 1 227 ? 22.789 -12.276 11.859 1.00 88.81 227 LEU A O 1
ATOM 1735 N N . LYS A 1 228 ? 24.400 -13.771 12.282 1.00 80.44 228 LYS A N 1
ATOM 1736 C CA . LYS A 1 228 ? 24.831 -13.125 13.519 1.00 80.44 228 LYS A CA 1
ATOM 1737 C C . LYS A 1 228 ? 25.332 -11.703 13.230 1.00 80.44 228 LYS A C 1
ATOM 1739 O O . LYS A 1 228 ? 26.335 -11.539 12.545 1.00 80.44 228 LYS A O 1
ATOM 1744 N N . GLY A 1 229 ? 24.611 -10.690 13.721 1.00 69.38 229 GLY A N 1
ATOM 1745 C CA . GLY A 1 229 ? 24.937 -9.286 13.442 1.00 69.38 229 GLY A CA 1
ATOM 1746 C C . GLY A 1 229 ? 26.308 -8.866 13.987 1.00 69.38 229 GLY A C 1
ATOM 1747 O O . GLY A 1 229 ? 26.770 -9.421 14.989 1.00 69.38 229 GLY A O 1
ATOM 1748 N N . ASP A 1 230 ? 26.919 -7.863 13.348 1.00 62.88 230 ASP A N 1
ATOM 1749 C CA . ASP A 1 230 ? 28.256 -7.360 13.680 1.00 62.88 230 ASP A CA 1
ATOM 1750 C C . ASP A 1 230 ? 28.430 -7.126 15.190 1.00 62.88 230 ASP A C 1
ATOM 1752 O O . ASP A 1 230 ? 27.651 -6.421 15.836 1.00 62.88 230 ASP A O 1
ATOM 1756 N N . GLY A 1 231 ? 29.463 -7.748 15.766 1.00 62.53 231 GLY A N 1
ATOM 1757 C CA . GLY A 1 231 ? 29.851 -7.561 17.166 1.00 62.53 231 GLY A CA 1
ATOM 1758 C C . GLY A 1 231 ? 29.088 -8.389 18.208 1.00 62.53 231 GLY A C 1
ATOM 1759 O O . GLY A 1 231 ? 29.421 -8.295 19.389 1.00 62.53 231 GLY A O 1
ATOM 1760 N N . LEU A 1 232 ? 28.111 -9.227 17.832 1.00 81.31 232 LEU A N 1
ATOM 1761 C CA . LEU A 1 232 ? 27.464 -10.129 18.793 1.00 81.31 232 LEU A CA 1
ATOM 1762 C C . LEU A 1 232 ? 28.350 -11.365 19.046 1.00 81.31 232 LEU A C 1
ATOM 1764 O O . LEU A 1 232 ? 28.480 -12.240 18.189 1.00 81.31 232 LEU A O 1
ATOM 1768 N N . ALA A 1 233 ? 28.966 -11.447 20.228 1.00 78.44 233 ALA A N 1
ATOM 1769 C CA . ALA A 1 233 ? 29.717 -12.626 20.672 1.00 78.44 233 ALA A CA 1
ATOM 1770 C C . ALA A 1 233 ? 28.789 -13.821 20.962 1.00 78.44 233 ALA A C 1
ATOM 1772 O O . ALA A 1 233 ? 27.564 -13.689 20.968 1.00 78.44 233 ALA A O 1
ATOM 1773 N N . ASP A 1 234 ? 29.344 -15.029 21.095 1.00 82.56 234 ASP A N 1
ATOM 1774 C CA . ASP A 1 234 ? 28.560 -16.175 21.581 1.00 82.56 234 ASP A CA 1
ATOM 1775 C C . ASP A 1 234 ? 28.111 -15.894 23.016 1.00 82.56 234 ASP A C 1
ATOM 1777 O O . ASP A 1 234 ? 28.868 -15.348 23.820 1.00 82.56 234 ASP A O 1
ATOM 1781 N N . VAL A 1 235 ? 26.861 -16.235 23.316 1.00 88.00 235 VAL A N 1
ATOM 1782 C CA . VAL A 1 235 ? 26.251 -15.999 24.623 1.00 88.00 235 VAL A CA 1
ATOM 1783 C C . VAL A 1 235 ? 26.261 -17.293 25.424 1.00 88.00 235 VAL A C 1
ATOM 1785 O O . VAL A 1 235 ? 25.851 -18.356 24.952 1.00 88.00 235 VAL A O 1
ATOM 1788 N N . THR A 1 236 ? 26.727 -17.223 26.664 1.00 86.44 236 THR A N 1
ATOM 1789 C CA . THR A 1 236 ? 26.707 -18.377 27.564 1.00 86.44 236 THR A CA 1
ATOM 1790 C C . THR A 1 236 ? 25.321 -18.497 28.180 1.00 86.44 236 THR A C 1
ATOM 1792 O O . THR A 1 236 ? 24.893 -17.611 28.913 1.00 86.44 236 THR A O 1
ATOM 1795 N N . VAL A 1 237 ? 24.628 -19.600 27.899 1.00 91.75 237 VAL A N 1
ATOM 1796 C CA . VAL A 1 237 ? 23.312 -19.895 28.478 1.00 91.75 237 VAL A CA 1
ATOM 1797 C C . VAL A 1 237 ? 23.360 -21.278 29.130 1.00 91.75 237 VAL A C 1
ATOM 1799 O O . VAL A 1 237 ? 23.657 -22.257 28.437 1.00 91.75 237 VAL A O 1
ATOM 1802 N N . PRO A 1 238 ? 23.082 -21.399 30.441 1.00 90.56 238 PRO A N 1
ATOM 1803 C CA . PRO A 1 238 ? 23.080 -22.687 31.123 1.00 90.56 238 PRO A CA 1
ATOM 1804 C C . PRO A 1 238 ? 22.057 -23.659 30.520 1.00 90.56 238 PRO A C 1
ATOM 1806 O O . PRO A 1 238 ? 20.932 -23.284 30.181 1.00 90.56 238 PRO A O 1
ATOM 1809 N N . ALA A 1 239 ? 22.416 -24.943 30.426 1.00 88.50 239 ALA A N 1
ATOM 1810 C CA . ALA A 1 239 ? 21.483 -25.977 29.969 1.00 88.50 239 ALA A CA 1
ATOM 1811 C C . ALA A 1 239 ? 20.294 -26.145 30.934 1.00 88.50 239 ALA A C 1
ATOM 1813 O O . ALA A 1 239 ? 19.171 -26.367 30.479 1.00 88.50 239 ALA A O 1
ATOM 1814 N N . HIS A 1 240 ? 20.548 -25.986 32.237 1.00 93.00 240 HIS A N 1
ATOM 1815 C CA . HIS A 1 240 ? 19.563 -26.002 33.317 1.00 93.00 240 HIS A CA 1
ATOM 1816 C C . HIS A 1 240 ? 19.776 -24.772 34.213 1.00 93.00 240 HIS A C 1
ATOM 1818 O O . HIS A 1 240 ? 20.477 -24.885 35.219 1.00 93.00 240 HIS A O 1
ATOM 1824 N N . PRO A 1 241 ? 19.237 -23.598 33.838 1.00 95.69 241 PRO A N 1
ATOM 1825 C CA . PRO A 1 241 ? 19.387 -22.390 34.640 1.00 95.69 241 PRO A CA 1
ATOM 1826 C C . PRO A 1 241 ? 18.839 -22.577 36.055 1.00 95.69 241 PRO A C 1
ATOM 1828 O O . PRO A 1 241 ? 17.737 -23.093 36.252 1.00 95.69 241 PRO A O 1
ATOM 1831 N N . SER A 1 242 ? 19.617 -22.151 37.040 1.00 96.06 242 SER A N 1
ATOM 1832 C CA . SER A 1 242 ? 19.213 -22.074 38.437 1.00 96.06 242 SER A CA 1
ATOM 1833 C C . SER A 1 242 ? 18.214 -20.935 38.661 1.00 96.06 242 SER A C 1
ATOM 1835 O O . SER A 1 242 ? 18.136 -19.982 37.887 1.00 96.06 242 SER A O 1
ATOM 1837 N N . HIS A 1 243 ? 17.477 -20.992 39.771 1.00 93.75 243 HIS A N 1
ATOM 1838 C CA . HIS A 1 243 ? 16.567 -19.910 40.156 1.00 93.75 243 HIS A CA 1
ATOM 1839 C C . HIS A 1 243 ? 17.291 -18.555 40.288 1.00 93.75 243 HIS A C 1
ATOM 1841 O O . HIS A 1 243 ? 16.727 -17.527 39.932 1.00 93.75 243 HIS A O 1
ATOM 1847 N N . ALA A 1 244 ? 18.542 -18.546 40.764 1.00 95.50 244 ALA A N 1
ATOM 1848 C CA . ALA A 1 244 ? 19.340 -17.325 40.871 1.00 95.50 244 ALA A CA 1
ATOM 1849 C C . ALA A 1 244 ? 19.619 -16.706 39.491 1.00 95.50 244 ALA A C 1
ATOM 1851 O O . ALA A 1 244 ? 19.340 -15.532 39.290 1.00 95.50 244 ALA A O 1
ATOM 1852 N N . GLU A 1 245 ? 20.048 -17.511 38.515 1.00 96.88 245 GLU A N 1
ATOM 1853 C CA . GLU A 1 245 ? 20.309 -17.038 37.146 1.00 96.88 245 GLU A CA 1
ATOM 1854 C C . GLU A 1 245 ? 19.035 -16.527 36.452 1.00 96.88 245 GLU A C 1
ATOM 1856 O O . GLU A 1 245 ? 19.087 -15.578 35.671 1.00 96.88 245 GLU A O 1
ATOM 1861 N N . VAL A 1 246 ? 17.875 -17.121 36.754 1.00 97.44 246 VAL A N 1
ATOM 1862 C CA . VAL A 1 246 ? 16.571 -16.628 36.281 1.00 97.44 246 VAL A CA 1
ATOM 1863 C C . VAL A 1 246 ? 16.236 -15.267 36.901 1.00 97.44 246 VAL A C 1
ATOM 1865 O O . VAL A 1 246 ? 15.807 -14.360 36.186 1.00 97.44 246 VAL A O 1
ATOM 1868 N N . CYS A 1 247 ? 16.463 -15.090 38.206 1.00 96.62 247 CYS A N 1
ATOM 1869 C CA . CYS A 1 247 ? 16.282 -13.801 38.878 1.00 96.62 247 CYS A CA 1
ATOM 1870 C C . CYS A 1 247 ? 17.240 -12.726 38.349 1.00 96.62 247 CYS A C 1
ATOM 1872 O O . CYS A 1 247 ? 16.815 -11.587 38.142 1.00 96.62 247 CYS A O 1
ATOM 1874 N N . ASP A 1 248 ? 18.499 -13.077 38.090 1.00 97.38 248 ASP A N 1
ATOM 1875 C CA . ASP A 1 248 ? 19.499 -12.162 37.535 1.00 97.38 248 ASP A CA 1
ATOM 1876 C C . ASP A 1 248 ? 19.105 -11.724 36.118 1.00 97.38 248 ASP A C 1
ATOM 1878 O O . ASP A 1 248 ? 19.111 -10.532 35.808 1.00 97.38 248 ASP A O 1
ATOM 1882 N N . ALA A 1 249 ? 18.652 -12.666 35.281 1.00 97.56 249 ALA A N 1
ATOM 1883 C CA . ALA A 1 249 ? 18.134 -12.372 33.948 1.00 97.56 249 ALA A CA 1
ATOM 1884 C C . ALA A 1 249 ? 16.919 -11.428 33.990 1.00 97.56 249 ALA A C 1
ATOM 1886 O O . ALA A 1 249 ? 16.856 -10.460 33.230 1.00 97.56 249 ALA A O 1
ATOM 1887 N N . LEU A 1 250 ? 15.962 -11.661 34.897 1.00 97.19 250 LEU A N 1
ATOM 1888 C CA . LEU A 1 250 ? 14.818 -10.761 35.073 1.00 97.19 250 LEU A CA 1
ATOM 1889 C C . LEU A 1 250 ? 15.226 -9.380 35.584 1.00 97.19 250 LEU A C 1
ATOM 1891 O O . LEU A 1 250 ? 14.661 -8.385 35.132 1.00 97.19 250 LEU A O 1
ATOM 1895 N N . THR A 1 251 ? 16.183 -9.312 36.507 1.00 97.44 251 THR A N 1
ATOM 1896 C CA . THR A 1 251 ? 16.697 -8.046 37.044 1.00 97.44 251 THR A CA 1
ATOM 1897 C C . THR A 1 251 ? 17.350 -7.233 35.934 1.00 97.44 251 THR A C 1
ATOM 1899 O O . THR A 1 251 ? 17.037 -6.052 35.775 1.00 97.44 251 THR A O 1
ATOM 1902 N N . LEU A 1 252 ? 18.169 -7.873 35.097 1.00 97.69 252 LEU A N 1
ATOM 1903 C CA . LEU A 1 252 ? 18.778 -7.218 33.945 1.00 97.69 252 LEU A CA 1
ATOM 1904 C C . LEU A 1 252 ? 17.716 -6.664 32.983 1.00 97.69 252 LEU A C 1
ATOM 1906 O O . LEU A 1 252 ? 17.801 -5.508 32.581 1.00 97.69 252 LEU A O 1
ATOM 1910 N N . LEU A 1 253 ? 16.693 -7.453 32.639 1.00 97.19 253 LEU A N 1
ATOM 1911 C CA . LEU A 1 253 ? 15.683 -7.047 31.655 1.00 97.19 253 LEU A CA 1
ATOM 1912 C C . LEU A 1 253 ? 14.684 -6.008 32.192 1.00 97.19 253 LEU A C 1
ATOM 1914 O O . LEU A 1 253 ? 14.350 -5.059 31.484 1.00 97.19 253 LEU A O 1
ATOM 1918 N N . GLN A 1 254 ? 14.185 -6.172 33.420 1.00 95.06 254 GLN A N 1
ATOM 1919 C CA . GLN A 1 254 ? 13.116 -5.326 33.967 1.00 95.06 254 GLN A CA 1
ATOM 1920 C C . GLN A 1 254 ? 13.616 -4.143 34.791 1.00 95.06 254 GLN A C 1
ATOM 1922 O O . GLN A 1 254 ? 12.920 -3.135 34.839 1.00 95.06 254 GLN A O 1
ATOM 1927 N N . VAL A 1 255 ? 14.760 -4.260 35.469 1.00 94.06 255 VAL A N 1
ATOM 1928 C CA . VAL A 1 255 ? 15.237 -3.235 36.413 1.00 94.06 255 VAL A CA 1
ATOM 1929 C C . VAL A 1 255 ? 16.368 -2.423 35.806 1.00 94.06 255 VAL A C 1
ATOM 1931 O O . VAL A 1 255 ? 16.291 -1.197 35.785 1.00 94.06 255 VAL A O 1
ATOM 1934 N N . GLU A 1 256 ? 17.402 -3.089 35.297 1.00 96.62 256 GLU A N 1
ATOM 1935 C CA . GLU A 1 256 ? 18.542 -2.386 34.707 1.00 96.62 256 GLU A CA 1
ATOM 1936 C C . GLU A 1 256 ? 18.180 -1.828 33.327 1.00 96.62 256 GLU A C 1
ATOM 1938 O O . GLU A 1 256 ? 18.299 -0.630 33.096 1.00 96.62 256 GLU A O 1
ATOM 1943 N N . TRP A 1 257 ? 17.642 -2.658 32.430 1.00 97.25 257 TRP A N 1
ATOM 1944 C CA . TRP A 1 257 ? 17.367 -2.243 31.057 1.00 97.25 257 TRP A CA 1
ATOM 1945 C C . TRP A 1 257 ? 16.103 -1.387 30.917 1.00 97.25 257 TRP A C 1
ATOM 1947 O O . TRP A 1 257 ? 16.170 -0.249 30.459 1.00 97.25 257 TRP A O 1
ATOM 1957 N N . LEU A 1 258 ? 14.935 -1.912 31.300 1.00 95.38 258 LEU A N 1
ATOM 1958 C CA . LEU A 1 258 ? 13.645 -1.245 31.068 1.00 95.38 258 LEU A CA 1
ATOM 1959 C C . LEU A 1 258 ? 13.050 -0.594 32.327 1.00 95.38 258 LEU A C 1
ATOM 1961 O O . LEU A 1 258 ? 11.900 -0.161 32.293 1.00 95.38 258 LEU A O 1
ATOM 1965 N N . GLY A 1 259 ? 13.813 -0.488 33.421 1.00 90.50 259 GLY A N 1
ATOM 1966 C CA . GLY A 1 259 ? 13.293 -0.067 34.729 1.00 90.50 259 GLY A CA 1
ATOM 1967 C C . GLY A 1 259 ? 12.736 1.355 34.785 1.00 90.50 259 GLY A C 1
ATOM 1968 O O . GLY A 1 259 ? 11.796 1.606 35.534 1.00 90.50 259 GLY A O 1
ATOM 1969 N N . ASP A 1 260 ? 13.259 2.267 33.961 1.00 90.69 260 ASP A N 1
ATOM 1970 C CA . ASP A 1 260 ? 12.786 3.658 33.894 1.00 90.69 260 ASP A CA 1
ATOM 1971 C C . ASP A 1 260 ? 11.639 3.870 32.890 1.00 90.69 260 ASP A C 1
ATOM 1973 O O . ASP A 1 260 ? 11.156 5.000 32.730 1.00 90.69 260 ASP A O 1
ATOM 1977 N N . MET A 1 261 ? 11.206 2.813 32.186 1.00 91.88 261 MET A N 1
ATOM 1978 C CA . MET A 1 261 ? 10.041 2.891 31.306 1.00 91.88 261 MET A CA 1
ATOM 1979 C C . MET A 1 261 ? 8.773 3.088 32.146 1.00 91.88 261 MET A C 1
ATOM 1981 O O . MET A 1 261 ? 8.587 2.393 33.146 1.00 91.88 261 MET A O 1
ATOM 1985 N N . PRO A 1 262 ? 7.862 3.993 31.747 1.00 89.06 262 PRO A N 1
ATOM 1986 C CA . PRO A 1 262 ? 6.689 4.344 32.543 1.00 89.06 262 PRO A CA 1
ATOM 1987 C C . PRO A 1 262 ? 5.580 3.279 32.438 1.00 89.06 262 PRO A C 1
ATOM 1989 O O . PRO A 1 262 ? 4.507 3.534 31.896 1.00 89.06 262 PRO A O 1
ATOM 1992 N N . LEU A 1 263 ? 5.848 2.066 32.916 1.00 89.12 263 LEU A N 1
ATOM 1993 C CA . LEU A 1 263 ? 4.941 0.917 32.867 1.00 89.12 263 LEU A CA 1
ATOM 1994 C C . LEU A 1 263 ? 4.019 0.932 34.090 1.00 89.12 263 LEU A C 1
ATOM 1996 O O . LEU A 1 263 ? 4.478 0.740 35.219 1.00 89.12 263 LEU A O 1
ATOM 2000 N N . ALA A 1 264 ? 2.728 1.172 33.855 1.00 72.06 264 ALA A N 1
ATOM 2001 C CA . ALA A 1 264 ? 1.754 1.473 34.903 1.00 72.06 264 ALA A CA 1
ATOM 2002 C C . ALA A 1 264 ? 1.503 0.279 35.832 1.00 72.06 264 ALA A C 1
ATOM 2004 O O . ALA A 1 264 ? 1.598 0.388 37.056 1.00 72.06 264 ALA A O 1
ATOM 2005 N N . GLU A 1 265 ? 1.215 -0.880 35.244 1.00 85.69 265 GLU A N 1
ATOM 2006 C CA . GLU A 1 265 ? 0.751 -2.057 35.968 1.00 85.69 265 GLU A CA 1
ATOM 2007 C C . GLU A 1 265 ? 1.732 -3.230 35.865 1.00 85.69 265 GLU A C 1
ATOM 2009 O O . GLU A 1 265 ? 2.618 -3.279 35.007 1.00 85.69 265 GLU A O 1
ATOM 2014 N N . ALA A 1 266 ? 1.553 -4.230 36.735 1.00 89.50 266 ALA A N 1
ATOM 2015 C CA . ALA A 1 266 ? 2.275 -5.499 36.620 1.00 89.50 266 ALA A CA 1
ATOM 2016 C C . ALA A 1 266 ? 2.016 -6.175 35.261 1.00 89.50 266 ALA A C 1
ATOM 2018 O O . ALA A 1 266 ? 2.937 -6.740 34.671 1.00 89.50 266 ALA A O 1
ATOM 2019 N N . ALA A 1 267 ? 0.797 -6.034 34.728 1.00 91.06 267 ALA A N 1
ATOM 2020 C CA . ALA A 1 267 ? 0.437 -6.526 33.405 1.00 91.06 267 ALA A CA 1
ATOM 2021 C C . ALA A 1 267 ? 1.249 -5.862 32.285 1.00 91.06 267 ALA A C 1
ATOM 2023 O O . ALA A 1 267 ? 1.715 -6.560 31.389 1.00 91.06 267 ALA A O 1
ATOM 2024 N N . ASP A 1 268 ? 1.487 -4.546 32.345 1.00 93.00 268 ASP A N 1
ATOM 2025 C CA . ASP A 1 268 ? 2.287 -3.855 31.326 1.00 93.00 268 ASP A CA 1
ATOM 2026 C C . ASP A 1 268 ? 3.746 -4.334 31.346 1.00 93.00 268 ASP A C 1
ATOM 2028 O O . ASP A 1 268 ? 4.324 -4.579 30.288 1.00 93.00 268 ASP A O 1
ATOM 2032 N N . ARG A 1 269 ? 4.325 -4.557 32.537 1.00 94.25 269 ARG A N 1
ATOM 2033 C CA . ARG A 1 269 ? 5.681 -5.122 32.684 1.00 94.25 269 ARG A CA 1
ATOM 2034 C C . ARG A 1 269 ? 5.785 -6.542 32.125 1.00 94.25 269 ARG A C 1
ATOM 2036 O O . ARG A 1 269 ? 6.700 -6.836 31.355 1.00 94.25 269 ARG A O 1
ATOM 2043 N N . ALA A 1 270 ? 4.818 -7.400 32.444 1.00 95.00 270 ALA A N 1
ATOM 2044 C CA . ALA A 1 270 ? 4.754 -8.756 31.907 1.00 95.00 270 ALA A CA 1
ATOM 2045 C C . ALA A 1 270 ? 4.564 -8.766 30.377 1.00 95.00 270 ALA A C 1
ATOM 2047 O O . ALA A 1 270 ? 5.220 -9.529 29.669 1.00 95.00 270 ALA A O 1
ATOM 2048 N N . ASN A 1 271 ? 3.715 -7.883 29.845 1.00 95.69 271 ASN A N 1
ATOM 2049 C CA . ASN A 1 271 ? 3.455 -7.771 28.409 1.00 95.69 271 ASN A CA 1
ATOM 2050 C C . ASN A 1 271 ? 4.663 -7.210 27.633 1.00 95.69 271 ASN A C 1
ATOM 2052 O O . ASN A 1 271 ? 4.896 -7.611 26.491 1.00 95.69 271 ASN A O 1
ATOM 2056 N N . VAL A 1 272 ? 5.470 -6.331 28.238 1.00 96.81 272 VAL A N 1
ATOM 2057 C CA . VAL A 1 272 ? 6.758 -5.906 27.661 1.00 96.81 272 VAL A CA 1
ATOM 2058 C C . VAL A 1 272 ? 7.729 -7.077 27.568 1.00 96.81 272 VAL A C 1
ATOM 2060 O O . VAL A 1 272 ? 8.331 -7.275 26.514 1.00 96.81 272 VAL A O 1
ATOM 2063 N N . LEU A 1 273 ? 7.848 -7.899 28.615 1.00 97.44 273 LEU A N 1
ATOM 2064 C CA . LEU A 1 273 ? 8.665 -9.114 28.542 1.00 97.44 273 LEU A CA 1
ATOM 2065 C C . LEU A 1 273 ? 8.153 -10.080 27.473 1.00 97.44 273 LEU A C 1
ATOM 2067 O O . LEU A 1 273 ? 8.956 -10.674 26.758 1.00 97.44 273 LEU A O 1
ATOM 2071 N N . ALA A 1 274 ? 6.835 -10.194 27.301 1.00 96.56 274 ALA A N 1
ATOM 2072 C CA . ALA A 1 274 ? 6.260 -10.962 26.205 1.00 96.56 274 ALA A CA 1
ATOM 2073 C C . ALA A 1 274 ? 6.711 -10.429 24.835 1.00 96.56 274 ALA A C 1
ATOM 2075 O O . ALA A 1 274 ? 7.109 -11.220 23.981 1.00 96.56 274 ALA A O 1
ATOM 2076 N N . LEU A 1 275 ? 6.723 -9.105 24.631 1.00 97.75 275 LEU A N 1
ATOM 2077 C CA . LEU A 1 275 ? 7.244 -8.489 23.405 1.00 97.75 275 LEU A CA 1
ATOM 2078 C C . LEU A 1 275 ? 8.747 -8.772 23.205 1.00 97.75 275 LEU A C 1
ATOM 2080 O O . LEU A 1 275 ? 9.157 -9.080 22.090 1.00 97.75 275 LEU A O 1
ATOM 2084 N N . VAL A 1 276 ? 9.552 -8.728 24.270 1.00 97.00 276 VAL A N 1
ATOM 2085 C CA . VAL A 1 276 ? 11.000 -9.026 24.238 1.00 97.00 276 VAL A CA 1
ATOM 2086 C C . VAL A 1 276 ? 11.282 -10.500 23.913 1.00 97.00 276 VAL A C 1
ATOM 2088 O O . VAL A 1 276 ? 12.168 -10.806 23.117 1.00 97.00 276 VAL A O 1
ATOM 2091 N N . LEU A 1 277 ? 10.518 -11.424 24.500 1.00 96.62 277 LEU A N 1
ATOM 2092 C CA . LEU A 1 277 ? 10.681 -12.871 24.324 1.00 96.62 277 LEU A CA 1
ATOM 2093 C C . LEU A 1 277 ? 10.167 -13.362 22.966 1.00 96.62 277 LEU A C 1
ATOM 2095 O O . LEU A 1 277 ? 10.704 -14.327 22.418 1.00 96.62 277 LEU A O 1
ATOM 2099 N N . THR A 1 278 ? 9.130 -12.717 22.421 1.00 95.88 278 THR A N 1
ATOM 2100 C CA . THR A 1 278 ? 8.426 -13.180 21.215 1.00 95.88 278 THR A CA 1
ATOM 2101 C C . THR A 1 278 ? 9.366 -13.424 20.029 1.00 95.88 278 THR A C 1
ATOM 2103 O O . THR A 1 278 ? 9.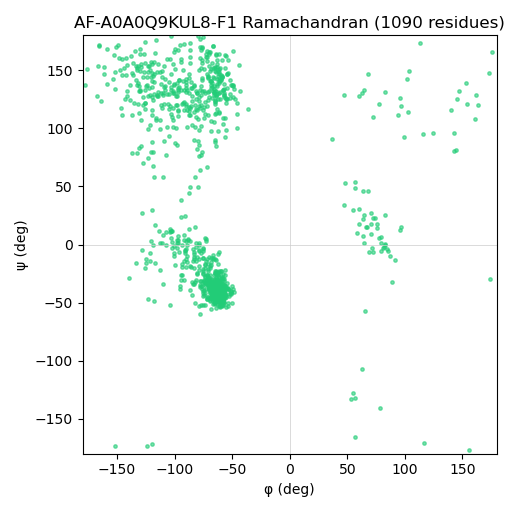326 -14.540 19.506 1.00 95.88 278 THR A O 1
ATOM 2106 N N . PRO A 1 279 ? 10.258 -12.490 19.634 1.00 92.44 279 PRO A N 1
ATOM 2107 C CA . PRO A 1 279 ? 11.222 -12.714 18.557 1.00 92.44 279 PRO A CA 1
ATOM 2108 C C . PRO A 1 279 ? 12.109 -13.948 18.770 1.00 92.44 279 PRO A C 1
ATOM 2110 O O . PRO A 1 279 ? 12.380 -14.685 17.824 1.00 92.44 279 PRO A O 1
ATOM 2113 N N . ILE A 1 280 ? 12.534 -14.228 20.005 1.00 91.06 280 ILE A N 1
ATOM 2114 C CA . ILE A 1 280 ? 13.408 -15.370 20.316 1.00 91.06 280 ILE A CA 1
ATOM 2115 C C . ILE A 1 280 ? 12.669 -16.698 20.132 1.00 91.06 280 ILE A C 1
ATOM 2117 O O . ILE A 1 280 ? 13.236 -17.659 19.609 1.00 91.06 280 ILE A O 1
ATOM 2121 N N . ILE A 1 281 ? 11.382 -16.741 20.484 1.00 92.94 281 ILE A N 1
ATOM 2122 C CA . ILE A 1 281 ? 10.554 -17.947 20.376 1.00 92.94 281 ILE A CA 1
ATOM 2123 C C . ILE A 1 281 ? 9.797 -18.064 19.048 1.00 92.94 281 ILE A C 1
ATOM 2125 O O . ILE A 1 281 ? 9.014 -19.001 18.901 1.00 92.94 281 ILE A O 1
ATOM 2129 N N . ARG A 1 282 ? 9.976 -17.157 18.069 1.00 92.50 282 ARG A N 1
ATOM 2130 C CA . ARG A 1 282 ? 9.162 -17.181 16.833 1.00 92.50 282 ARG A CA 1
ATOM 2131 C C . ARG A 1 282 ? 9.237 -18.496 16.067 1.00 92.50 282 ARG A C 1
ATOM 2133 O O . ARG A 1 282 ? 8.237 -18.845 15.457 1.00 92.50 282 ARG A O 1
ATOM 2140 N N . GLY A 1 283 ? 10.346 -19.233 16.144 1.00 89.56 283 GLY A N 1
ATOM 2141 C CA . GLY A 1 283 ? 10.455 -20.573 15.549 1.00 89.56 283 GLY A CA 1
ATOM 2142 C C . GLY A 1 283 ? 9.607 -21.645 16.250 1.00 89.56 283 GLY A C 1
ATOM 2143 O O . GLY A 1 283 ? 9.319 -22.678 15.666 1.00 89.56 283 GLY A O 1
ATOM 2144 N N . LEU A 1 284 ? 9.169 -21.406 17.490 1.00 91.31 284 LEU A N 1
ATOM 2145 C CA . LEU A 1 284 ? 8.385 -22.349 18.296 1.00 91.31 284 LEU A CA 1
ATOM 2146 C C . LEU A 1 284 ? 6.871 -22.139 18.174 1.00 91.31 284 LEU A C 1
ATOM 2148 O O . LEU A 1 284 ? 6.101 -23.015 18.572 1.00 91.31 284 LEU A O 1
ATOM 2152 N N . VAL A 1 285 ? 6.437 -20.978 17.672 1.00 91.94 285 VAL A N 1
ATOM 2153 C CA . VAL A 1 285 ? 5.023 -20.579 17.629 1.00 91.94 285 VAL A CA 1
ATOM 2154 C C . VAL A 1 285 ? 4.579 -20.285 16.193 1.00 91.94 285 VAL A C 1
ATOM 2156 O O . VAL A 1 285 ? 5.272 -19.575 15.470 1.00 91.94 285 VAL A O 1
ATOM 2159 N N . PRO A 1 286 ? 3.410 -20.775 15.753 1.00 89.81 286 PRO A N 1
ATOM 2160 C CA . PRO A 1 286 ? 2.932 -20.529 14.394 1.00 89.81 286 PRO A CA 1
ATOM 2161 C C . PRO A 1 286 ? 2.434 -19.091 14.185 1.00 89.81 286 PRO A C 1
ATOM 2163 O O . PRO A 1 286 ? 2.590 -18.539 13.102 1.00 89.81 286 PRO A O 1
ATOM 2166 N N . LEU A 1 287 ? 1.845 -18.473 15.213 1.00 93.06 287 LEU A N 1
ATOM 2167 C CA . LEU A 1 287 ? 1.249 -17.136 15.168 1.00 93.06 287 LEU A CA 1
ATOM 2168 C C . LEU A 1 287 ? 1.630 -16.361 16.433 1.00 93.06 287 LEU A C 1
ATOM 2170 O O . LEU A 1 287 ? 1.742 -16.956 17.504 1.00 93.06 287 LEU A O 1
ATOM 2174 N N . ALA A 1 288 ? 1.784 -15.042 16.313 1.00 94.75 288 ALA A N 1
ATOM 2175 C CA . ALA A 1 288 ? 2.012 -14.130 17.433 1.00 94.75 288 ALA A CA 1
ATOM 2176 C C . ALA A 1 288 ? 1.049 -12.929 17.338 1.00 94.75 288 ALA A C 1
ATOM 2178 O O . ALA A 1 288 ? 0.852 -12.413 16.232 1.00 94.75 288 ALA A O 1
ATOM 2179 N N . PRO A 1 289 ? 0.429 -12.496 18.451 1.00 94.81 289 PRO A N 1
ATOM 2180 C CA . PRO A 1 289 ? -0.507 -11.378 18.444 1.00 94.81 289 PRO A CA 1
ATOM 2181 C C . PRO A 1 289 ? 0.202 -10.031 18.257 1.00 94.81 289 PRO A C 1
ATOM 2183 O O . PRO A 1 289 ? 1.412 -9.913 18.448 1.00 94.81 289 PRO A O 1
ATOM 2186 N N . LEU A 1 290 ? -0.570 -9.001 17.902 1.00 96.06 290 LEU A N 1
ATOM 2187 C CA . LEU A 1 290 ? -0.066 -7.636 17.747 1.00 96.06 290 LEU A CA 1
ATOM 2188 C C . LEU A 1 290 ? 0.102 -6.959 19.115 1.00 96.06 290 LEU A C 1
ATOM 2190 O O . LEU A 1 290 ? -0.873 -6.765 19.845 1.00 96.06 290 LEU A O 1
ATOM 2194 N N . ALA A 1 291 ? 1.337 -6.574 19.438 1.00 97.06 291 ALA A N 1
ATOM 2195 C CA . ALA A 1 291 ? 1.656 -5.779 20.617 1.00 97.06 291 ALA A CA 1
ATOM 2196 C C . ALA A 1 291 ? 1.313 -4.308 20.359 1.00 97.06 291 ALA A C 1
ATOM 2198 O O . ALA A 1 291 ? 1.892 -3.679 19.473 1.00 97.06 291 ALA A O 1
ATOM 2199 N N . VAL A 1 292 ? 0.387 -3.743 21.128 1.00 96.00 292 VAL A N 1
ATOM 2200 C CA . VAL A 1 292 ? 0.004 -2.332 21.015 1.00 96.00 292 VAL A CA 1
ATOM 2201 C C . VAL A 1 292 ? 0.666 -1.548 22.138 1.00 96.00 292 VAL A C 1
ATOM 2203 O O . VAL A 1 292 ? 0.298 -1.698 23.303 1.00 96.00 292 VAL A O 1
ATOM 2206 N N . VAL A 1 293 ? 1.650 -0.720 21.787 1.00 95.75 293 VAL A N 1
ATOM 2207 C CA . VAL A 1 293 ? 2.318 0.196 22.716 1.00 95.75 293 VAL A CA 1
ATOM 2208 C C . VAL A 1 293 ? 1.547 1.512 22.721 1.00 95.75 293 VAL A C 1
ATOM 2210 O O . VAL A 1 293 ? 1.667 2.336 21.811 1.00 95.75 293 VAL A O 1
ATOM 2213 N N . ASP A 1 294 ? 0.739 1.690 23.759 1.00 89.19 294 ASP A N 1
ATOM 2214 C CA . ASP A 1 294 ? -0.230 2.772 23.884 1.00 89.19 294 ASP A CA 1
ATOM 2215 C C . ASP A 1 294 ? 0.245 3.838 24.881 1.00 89.19 294 ASP A C 1
ATOM 2217 O O . ASP A 1 294 ? 0.468 3.557 26.061 1.00 89.19 294 ASP A O 1
ATOM 2221 N N . GLY A 1 295 ? 0.377 5.081 24.420 1.00 83.38 295 GLY A N 1
ATOM 2222 C CA . GLY A 1 295 ? 0.733 6.239 25.244 1.00 83.38 295 GLY A CA 1
ATOM 2223 C C . GLY A 1 295 ? -0.433 7.207 25.449 1.00 83.38 295 GLY A C 1
ATOM 2224 O O . GLY A 1 295 ? -1.303 7.325 24.595 1.00 83.38 295 GLY A O 1
ATOM 2225 N N . LEU A 1 296 ? -0.434 7.964 26.552 1.00 68.44 296 LEU A N 1
ATOM 2226 C CA . LEU A 1 296 ? -1.405 9.060 26.730 1.00 68.44 296 LEU A CA 1
ATOM 2227 C C . LEU A 1 296 ? -1.085 10.285 25.864 1.00 68.44 296 LEU A C 1
ATOM 2229 O O . LEU A 1 296 ? -1.992 11.007 25.464 1.00 68.44 296 LEU A O 1
ATOM 2233 N N . GLN A 1 297 ? 0.199 10.521 25.589 1.00 65.25 297 GLN A N 1
ATOM 2234 C CA . GLN A 1 297 ? 0.682 11.687 24.854 1.00 65.25 297 GLN A CA 1
ATOM 2235 C C . GLN A 1 297 ? 1.958 11.378 24.056 1.00 65.25 297 GLN A C 1
ATOM 2237 O O . GLN A 1 297 ? 2.559 10.299 24.167 1.00 65.25 297 GLN A O 1
ATOM 2242 N N . MET A 1 298 ? 2.382 12.328 23.220 1.00 70.94 298 MET A N 1
ATOM 2243 C CA . MET A 1 298 ? 3.683 12.262 22.551 1.00 70.94 298 MET A CA 1
ATOM 2244 C C . MET A 1 298 ? 4.835 12.307 23.571 1.00 70.94 298 MET A C 1
ATOM 2246 O O . MET A 1 298 ? 4.664 12.769 24.693 1.00 70.94 298 MET A O 1
ATOM 2250 N N . GLY A 1 299 ? 6.000 11.764 23.211 1.00 76.00 299 GLY A N 1
ATOM 2251 C CA . GLY A 1 299 ? 7.196 11.834 24.065 1.00 76.00 299 GLY A CA 1
ATOM 2252 C C . GLY A 1 299 ? 7.290 10.818 25.215 1.00 76.00 299 GLY A C 1
ATOM 2253 O O . GLY A 1 299 ? 8.331 10.735 25.850 1.00 76.00 299 GLY A O 1
ATOM 2254 N N . VAL A 1 300 ? 6.285 9.963 25.446 1.00 83.44 300 VAL A N 1
ATOM 2255 C CA . VAL A 1 300 ? 6.284 8.989 26.571 1.00 83.44 300 VAL A CA 1
ATOM 2256 C C . VAL A 1 300 ? 7.215 7.770 26.412 1.00 83.44 300 VAL A C 1
ATOM 2258 O O . VAL A 1 300 ? 7.169 6.859 27.232 1.00 83.44 300 VAL A O 1
ATOM 2261 N N . GLY A 1 301 ? 8.031 7.709 25.352 1.00 88.31 301 GLY A N 1
ATOM 2262 C CA . GLY A 1 301 ? 9.001 6.622 25.136 1.00 88.31 301 GLY A CA 1
ATOM 2263 C C . GLY A 1 301 ? 8.553 5.457 24.239 1.00 88.31 301 GLY A C 1
ATOM 2264 O O . GLY A 1 301 ? 9.256 4.455 24.177 1.00 88.31 301 GLY A O 1
ATOM 2265 N N . LYS A 1 302 ? 7.443 5.571 23.490 1.00 92.81 302 LYS A N 1
ATOM 2266 C CA . LYS A 1 302 ? 6.955 4.503 22.579 1.00 92.81 302 LYS A CA 1
ATOM 2267 C C . LYS A 1 302 ? 8.005 4.060 21.554 1.00 92.81 302 LYS A C 1
ATOM 2269 O O . LYS A 1 302 ? 8.358 2.886 21.494 1.00 92.81 302 LYS A O 1
ATOM 2274 N N . ASN A 1 303 ? 8.554 5.022 20.808 1.00 93.31 303 ASN A N 1
ATOM 2275 C CA . ASN A 1 303 ? 9.582 4.750 19.798 1.00 93.31 303 ASN A CA 1
ATOM 2276 C C . ASN A 1 303 ? 10.885 4.277 20.454 1.00 93.31 303 ASN A C 1
ATOM 2278 O O . ASN A 1 303 ? 11.576 3.439 19.894 1.00 93.31 303 ASN A O 1
ATOM 2282 N N . LEU A 1 304 ? 11.186 4.744 21.672 1.00 94.69 304 LEU A N 1
ATOM 2283 C CA . LEU A 1 304 ? 12.346 4.275 22.431 1.00 94.69 304 LEU A CA 1
ATOM 2284 C C . LEU A 1 304 ? 12.214 2.793 22.811 1.00 94.69 304 LEU A C 1
ATOM 2286 O O . LEU A 1 304 ? 13.179 2.052 22.656 1.00 94.69 304 LEU A O 1
ATOM 2290 N N . LEU A 1 305 ? 11.039 2.347 23.267 1.00 96.06 305 LEU A N 1
ATOM 2291 C CA . LEU A 1 305 ? 10.783 0.934 23.562 1.00 96.06 305 LEU A CA 1
ATOM 2292 C C . LEU A 1 305 ? 10.902 0.072 22.297 1.00 96.06 305 LEU A C 1
ATOM 2294 O O . LEU A 1 305 ? 11.579 -0.955 22.321 1.00 96.06 305 LEU A O 1
ATOM 2298 N N . ALA A 1 306 ? 10.298 0.513 21.188 1.00 96.50 306 ALA A N 1
ATOM 2299 C CA . ALA A 1 306 ? 10.413 -0.173 19.901 1.00 96.50 306 ALA A CA 1
ATOM 2300 C C . ALA A 1 306 ? 11.873 -0.267 19.430 1.00 96.50 306 ALA A C 1
ATOM 2302 O O . ALA A 1 306 ? 12.309 -1.337 19.010 1.00 96.50 306 ALA A O 1
ATOM 2303 N N . ASP A 1 307 ? 12.647 0.815 19.572 1.00 96.94 307 ASP A N 1
ATOM 2304 C CA . ASP A 1 307 ? 14.077 0.834 19.264 1.00 96.94 307 ASP A CA 1
ATOM 2305 C C . ASP A 1 307 ? 14.871 -0.118 20.153 1.00 96.94 307 ASP A C 1
ATOM 2307 O O . ASP A 1 307 ? 15.749 -0.808 19.656 1.00 96.94 307 ASP A O 1
ATOM 2311 N N . CYS A 1 308 ? 14.579 -0.199 21.452 1.00 96.62 308 CYS A N 1
ATOM 2312 C CA . CYS A 1 308 ? 15.281 -1.117 22.351 1.00 96.62 308 CYS A CA 1
ATOM 2313 C C . CYS A 1 308 ? 15.058 -2.580 21.936 1.00 96.62 308 CYS A C 1
ATOM 2315 O O . CYS A 1 308 ? 16.019 -3.345 21.837 1.00 96.62 308 CYS A O 1
ATOM 2317 N N . VAL A 1 309 ? 13.815 -2.957 21.619 1.00 96.25 309 VAL A N 1
ATOM 2318 C CA . VAL A 1 309 ? 13.484 -4.302 21.114 1.00 96.25 309 VAL A CA 1
ATOM 2319 C C . VAL A 1 309 ? 14.137 -4.552 19.749 1.00 96.25 309 VAL A C 1
ATOM 2321 O O . VAL A 1 309 ? 14.716 -5.614 19.526 1.00 96.25 309 VAL A O 1
ATOM 2324 N N . ALA A 1 310 ? 14.110 -3.573 18.845 1.00 94.88 310 ALA A N 1
ATOM 2325 C CA . ALA A 1 310 ? 14.773 -3.670 17.548 1.00 94.88 310 ALA A CA 1
ATOM 2326 C C . ALA A 1 310 ? 16.298 -3.812 17.678 1.00 94.88 310 ALA A C 1
ATOM 2328 O O . ALA A 1 310 ? 16.881 -4.658 17.008 1.00 94.88 310 ALA A O 1
ATOM 2329 N N . ILE A 1 311 ? 16.942 -3.071 18.583 1.00 94.75 311 ILE A N 1
ATOM 2330 C CA . ILE A 1 311 ? 18.386 -3.162 18.829 1.00 94.75 311 ILE A CA 1
ATOM 2331 C C . ILE A 1 311 ? 18.736 -4.534 19.404 1.00 94.75 311 ILE A C 1
ATOM 2333 O O . ILE A 1 311 ? 19.718 -5.135 18.968 1.00 94.75 311 ILE A O 1
ATOM 2337 N N . LEU A 1 312 ? 17.936 -5.054 20.343 1.00 93.38 312 LEU A N 1
ATOM 2338 C CA . LEU A 1 312 ? 18.125 -6.396 20.895 1.00 93.38 312 LEU A CA 1
ATOM 2339 C C . LEU A 1 312 ? 18.192 -7.437 19.767 1.00 93.38 312 LEU A C 1
ATOM 2341 O O . LEU A 1 312 ? 19.167 -8.184 19.665 1.00 93.38 312 LEU A O 1
ATOM 2345 N N . ILE A 1 313 ? 17.191 -7.435 18.883 1.00 90.94 313 ILE A N 1
ATOM 2346 C CA . ILE A 1 313 ? 17.017 -8.463 17.851 1.00 90.94 313 ILE A CA 1
ATOM 2347 C C . ILE A 1 313 ? 17.891 -8.209 16.624 1.00 90.94 313 ILE A C 1
ATOM 2349 O O . ILE A 1 313 ? 18.636 -9.084 16.201 1.00 90.94 313 ILE A O 1
ATOM 2353 N N . MET A 1 314 ? 17.858 -7.005 16.067 1.00 88.56 314 MET A N 1
ATOM 2354 C CA . MET A 1 314 ? 18.467 -6.686 14.775 1.00 88.56 314 MET A CA 1
ATOM 2355 C C . MET A 1 314 ? 19.832 -5.997 14.888 1.00 88.56 314 MET A C 1
ATOM 2357 O O . MET A 1 314 ? 20.574 -5.983 13.907 1.00 88.56 314 MET A O 1
ATOM 2361 N N . GLY A 1 315 ? 20.176 -5.442 16.059 1.00 89.88 315 GLY A N 1
ATOM 2362 C CA . GLY A 1 315 ? 21.384 -4.631 16.275 1.00 89.88 315 GLY A CA 1
ATOM 2363 C C . GLY A 1 315 ? 21.247 -3.163 15.845 1.00 89.88 315 GLY A C 1
ATOM 2364 O O . GLY A 1 315 ? 22.164 -2.367 16.042 1.00 89.88 315 GLY A O 1
ATOM 2365 N N . GLU A 1 316 ? 20.094 -2.782 15.300 1.00 90.69 316 GLU A N 1
ATOM 2366 C CA . GLU A 1 316 ? 19.792 -1.454 14.764 1.00 90.69 316 GLU A CA 1
ATOM 2367 C C . GLU A 1 316 ? 18.471 -0.910 15.330 1.00 90.69 316 GLU A C 1
ATOM 2369 O O . GLU A 1 316 ? 17.728 -1.634 15.987 1.00 90.69 316 GLU A O 1
ATOM 2374 N N . ASN A 1 317 ? 18.195 0.380 15.117 1.00 93.00 317 ASN A N 1
ATOM 2375 C CA . ASN A 1 317 ? 16.927 0.982 15.544 1.00 93.00 317 ASN A CA 1
ATOM 2376 C C . ASN A 1 317 ? 15.737 0.355 14.800 1.00 93.00 317 ASN A C 1
ATOM 2378 O O . ASN A 1 317 ? 15.902 -0.261 13.745 1.00 93.00 317 ASN A O 1
ATOM 2382 N N . ALA A 1 318 ? 14.531 0.552 15.333 1.00 92.38 318 ALA A N 1
ATOM 2383 C CA . ALA A 1 318 ? 13.325 0.160 14.625 1.00 92.38 318 ALA A CA 1
ATOM 2384 C C . ALA A 1 318 ? 13.198 0.974 13.330 1.00 92.38 318 ALA A C 1
ATOM 2386 O O . ALA A 1 318 ? 13.601 2.136 13.268 1.00 92.38 318 ALA A O 1
ATOM 2387 N N . HIS A 1 319 ? 12.601 0.360 12.310 1.00 89.75 319 HIS A N 1
ATOM 2388 C CA . HIS A 1 319 ? 12.228 1.014 11.056 1.00 89.75 319 HIS A CA 1
ATOM 2389 C C . HIS A 1 319 ? 10.699 1.113 11.018 1.00 89.75 319 HIS A C 1
ATOM 2391 O O . HIS A 1 319 ? 10.054 0.162 10.570 1.00 89.75 319 HIS A O 1
ATOM 2397 N N . PRO A 1 320 ? 10.094 2.193 11.551 1.00 91.94 320 PRO A N 1
ATOM 2398 C CA . PRO A 1 320 ? 8.649 2.278 11.651 1.00 91.94 320 PRO A CA 1
ATOM 2399 C C . PRO A 1 320 ? 8.007 2.393 10.266 1.00 91.94 320 PRO A C 1
ATOM 2401 O O . PRO A 1 320 ? 8.476 3.115 9.386 1.00 91.94 320 PRO A O 1
ATOM 2404 N N . LEU A 1 321 ? 6.920 1.659 10.083 1.00 92.88 321 LEU A N 1
ATOM 2405 C CA . LEU A 1 321 ? 6.078 1.637 8.902 1.00 92.88 321 LEU A CA 1
ATOM 2406 C C . LEU A 1 321 ? 4.893 2.579 9.129 1.00 92.88 321 LEU A C 1
ATOM 2408 O O . LEU A 1 321 ? 4.339 2.589 10.231 1.00 92.88 321 LEU A O 1
ATOM 2412 N N . PRO A 1 322 ? 4.440 3.322 8.108 1.00 88.62 322 PRO A N 1
ATOM 2413 C CA . PRO A 1 322 ? 3.189 4.056 8.224 1.00 88.62 322 PRO A CA 1
ATOM 2414 C C . PRO A 1 322 ? 2.031 3.078 8.457 1.00 88.62 322 PRO A C 1
ATOM 2416 O O . PRO A 1 322 ? 2.049 1.959 7.934 1.00 88.62 322 PRO A O 1
ATOM 2419 N N . TYR A 1 323 ? 1.014 3.514 9.200 1.00 90.81 323 TYR A N 1
ATOM 2420 C CA . TYR A 1 323 ? -0.260 2.812 9.338 1.00 90.81 323 TYR A CA 1
ATOM 2421 C C . TYR A 1 323 ? -1.354 3.521 8.513 1.00 90.81 323 TYR A C 1
ATOM 2423 O O . TYR A 1 323 ? -1.955 4.484 8.992 1.00 90.81 323 TYR A O 1
ATOM 2431 N N . PRO A 1 324 ? -1.612 3.111 7.254 1.00 84.50 324 PRO A N 1
ATOM 2432 C CA . PRO A 1 324 ? -2.600 3.768 6.404 1.00 84.50 324 PRO A CA 1
ATOM 2433 C C . PRO A 1 324 ? -4.028 3.480 6.872 1.00 84.50 324 PRO A C 1
ATOM 2435 O O . PRO A 1 324 ? -4.335 2.371 7.310 1.00 84.50 324 PRO A O 1
ATOM 2438 N N . SER A 1 325 ? -4.929 4.448 6.698 1.00 76.19 325 SER A N 1
ATOM 2439 C CA . SER A 1 325 ? -6.365 4.251 6.945 1.00 76.19 325 SER A CA 1
ATOM 2440 C C . SER A 1 325 ? -7.059 3.433 5.846 1.00 76.19 325 SER A C 1
ATOM 2442 O O . SER A 1 325 ? -8.119 2.854 6.083 1.00 76.19 325 SER A O 1
ATOM 2444 N N . ASP A 1 326 ? -6.466 3.361 4.651 1.00 84.44 326 ASP A N 1
ATOM 2445 C CA . ASP A 1 326 ? -6.949 2.544 3.538 1.00 84.44 326 ASP A CA 1
ATOM 2446 C C . ASP A 1 326 ? -6.444 1.091 3.643 1.00 84.44 326 ASP A C 1
ATOM 2448 O O . ASP A 1 326 ? -5.241 0.825 3.681 1.00 84.44 326 ASP A O 1
ATOM 2452 N N . ASP A 1 327 ? -7.372 0.126 3.659 1.00 84.12 327 ASP A N 1
ATOM 2453 C CA . ASP A 1 327 ? -7.063 -1.307 3.829 1.00 84.12 327 ASP A CA 1
ATOM 2454 C C . ASP A 1 327 ? -6.236 -1.876 2.661 1.00 84.12 327 ASP A C 1
ATOM 2456 O O . ASP A 1 327 ? -5.441 -2.797 2.859 1.00 84.12 327 ASP A O 1
ATOM 2460 N N . ASP A 1 328 ? -6.391 -1.331 1.449 1.00 82.44 328 ASP A N 1
ATOM 2461 C CA . ASP A 1 328 ? -5.629 -1.755 0.273 1.00 82.44 328 ASP A CA 1
ATOM 2462 C C . ASP A 1 328 ? -4.199 -1.201 0.296 1.00 82.44 328 ASP A C 1
ATOM 2464 O O . ASP A 1 328 ? -3.267 -1.888 -0.125 1.00 82.44 328 ASP A O 1
ATOM 2468 N N . GLU A 1 329 ? -3.993 0.016 0.795 1.00 84.56 329 GLU A N 1
ATOM 2469 C CA . GLU A 1 329 ? -2.663 0.564 1.060 1.00 84.56 329 GLU A CA 1
ATOM 2470 C C . GLU A 1 329 ? -1.948 -0.217 2.170 1.00 84.56 329 GLU A C 1
ATOM 2472 O O . GLU A 1 329 ? -0.816 -0.663 1.966 1.00 84.56 329 GLU A O 1
ATOM 2477 N N . LEU A 1 330 ? -2.635 -0.506 3.281 1.00 89.75 330 LEU A N 1
ATOM 2478 C CA . LEU A 1 330 ? -2.106 -1.341 4.363 1.00 89.75 330 LEU A CA 1
ATOM 2479 C C . LEU A 1 330 ? -1.715 -2.743 3.862 1.00 89.75 330 LEU A C 1
ATOM 2481 O O . LEU A 1 330 ? -0.648 -3.254 4.208 1.00 89.75 330 LEU A O 1
ATOM 2485 N N . ARG A 1 331 ? -2.523 -3.356 2.984 1.00 90.69 331 ARG A N 1
ATOM 2486 C CA . ARG A 1 331 ? -2.198 -4.644 2.344 1.00 90.69 331 ARG A CA 1
ATOM 2487 C C . ARG A 1 331 ? -0.891 -4.594 1.557 1.00 90.69 331 ARG A C 1
ATOM 2489 O O . ARG A 1 331 ? -0.109 -5.544 1.626 1.00 90.69 331 ARG A O 1
ATOM 2496 N N . LYS A 1 332 ? -0.646 -3.506 0.818 1.00 87.06 332 LYS A N 1
ATOM 2497 C CA . LYS A 1 332 ? 0.587 -3.325 0.034 1.00 87.06 332 LYS A CA 1
ATOM 2498 C C . LYS A 1 332 ? 1.799 -3.184 0.945 1.00 87.06 332 LYS A C 1
ATOM 2500 O O . LYS A 1 332 ? 2.781 -3.869 0.687 1.00 87.06 332 LYS A O 1
ATOM 2505 N N . VAL A 1 333 ? 1.697 -2.374 2.006 1.00 90.12 333 VAL A N 1
ATOM 2506 C CA . VAL A 1 333 ? 2.758 -2.214 3.017 1.00 90.12 333 VAL A CA 1
ATOM 2507 C C . VAL A 1 333 ? 3.106 -3.570 3.633 1.00 90.12 333 VAL A C 1
ATOM 2509 O O . VAL A 1 333 ? 4.267 -3.969 3.615 1.00 90.12 333 VAL A O 1
ATOM 2512 N N . ILE A 1 334 ? 2.103 -4.331 4.086 1.00 91.44 334 ILE A N 1
ATOM 2513 C CA . ILE A 1 334 ? 2.308 -5.672 4.655 1.00 91.44 334 ILE A CA 1
ATOM 2514 C C . ILE A 1 334 ? 2.994 -6.600 3.639 1.00 91.44 334 ILE A C 1
ATOM 2516 O O . ILE A 1 334 ? 3.992 -7.236 3.971 1.00 91.44 334 ILE A O 1
ATOM 2520 N N . THR A 1 335 ? 2.494 -6.656 2.399 1.00 88.12 335 THR A N 1
ATOM 2521 C CA . THR A 1 335 ? 3.045 -7.535 1.350 1.00 88.12 335 THR A CA 1
ATOM 2522 C C . THR A 1 335 ? 4.499 -7.192 1.031 1.00 88.12 335 THR A C 1
ATOM 2524 O O . THR A 1 335 ? 5.331 -8.092 0.944 1.00 88.12 335 THR A O 1
ATOM 2527 N N . SER A 1 336 ? 4.825 -5.904 0.871 1.00 84.00 336 SER A N 1
ATOM 2528 C CA . SER A 1 336 ? 6.192 -5.481 0.560 1.00 84.00 336 SER A CA 1
ATOM 2529 C C . SER A 1 336 ? 7.165 -5.802 1.688 1.00 84.00 336 SER A C 1
ATOM 2531 O O . SER A 1 336 ? 8.274 -6.240 1.408 1.00 84.00 336 SER A O 1
ATOM 2533 N N . THR A 1 337 ? 6.750 -5.630 2.946 1.00 87.94 337 THR A N 1
ATOM 2534 C CA . THR A 1 337 ? 7.616 -5.882 4.104 1.00 87.94 337 THR A CA 1
ATOM 2535 C C . THR A 1 337 ? 7.827 -7.380 4.341 1.00 87.94 337 THR A C 1
ATOM 2537 O O . THR A 1 337 ? 8.930 -7.795 4.688 1.00 87.94 337 THR A O 1
ATOM 2540 N N . PHE A 1 338 ? 6.822 -8.227 4.081 1.00 86.44 338 PHE A N 1
ATOM 2541 C CA . PHE A 1 338 ? 7.027 -9.684 4.077 1.00 86.44 338 PHE A CA 1
ATOM 2542 C C . PHE A 1 338 ? 8.071 -10.097 3.039 1.00 86.44 338 PHE A C 1
ATOM 2544 O O . PHE A 1 338 ? 8.936 -10.918 3.330 1.00 86.44 338 PHE A O 1
ATOM 2551 N N . GLY A 1 339 ? 8.034 -9.472 1.859 1.00 80.12 339 GLY A N 1
ATOM 2552 C CA . GLY A 1 339 ? 8.983 -9.739 0.785 1.00 80.12 339 GLY A CA 1
ATOM 2553 C C . GLY A 1 339 ? 10.444 -9.426 1.117 1.00 80.12 339 GLY A C 1
ATOM 2554 O O . GLY A 1 339 ? 11.304 -9.934 0.409 1.00 80.12 339 GLY A O 1
ATOM 2555 N N . THR A 1 340 ? 10.733 -8.639 2.165 1.00 81.56 340 THR A N 1
ATOM 2556 C CA . THR A 1 340 ? 12.111 -8.361 2.614 1.00 81.56 340 THR A CA 1
ATOM 2557 C C . THR A 1 340 ? 12.627 -9.343 3.668 1.00 81.56 340 THR A C 1
ATOM 2559 O O . THR A 1 340 ? 13.766 -9.197 4.111 1.00 81.56 340 THR A O 1
ATOM 2562 N N . GLY A 1 341 ? 11.788 -10.270 4.150 1.00 80.94 341 GLY A N 1
ATOM 2563 C CA . GLY A 1 341 ? 12.141 -11.206 5.224 1.00 80.94 341 GLY A CA 1
ATOM 2564 C C . GLY A 1 341 ? 12.270 -10.553 6.606 1.00 80.94 341 GLY A C 1
ATOM 2565 O O . GLY A 1 341 ? 13.040 -11.025 7.437 1.00 80.94 341 GLY A O 1
ATOM 2566 N N . ALA A 1 342 ? 11.567 -9.442 6.856 1.00 85.81 342 ALA A N 1
ATOM 2567 C CA . ALA A 1 342 ? 11.694 -8.700 8.111 1.00 85.81 342 ALA A CA 1
ATOM 2568 C C . ALA A 1 342 ? 11.199 -9.509 9.330 1.00 85.81 342 ALA A C 1
ATOM 2570 O O . ALA A 1 342 ? 10.104 -10.063 9.310 1.00 85.81 342 ALA A O 1
ATOM 2571 N N . GLU A 1 343 ? 11.971 -9.519 10.425 1.00 88.19 343 GLU A N 1
ATOM 2572 C CA . GLU A 1 343 ? 11.609 -10.220 11.674 1.00 88.19 343 GLU A CA 1
ATOM 2573 C C . GLU A 1 343 ? 10.620 -9.431 12.556 1.00 88.19 343 GLU A C 1
ATOM 2575 O O . GLU A 1 343 ? 9.896 -10.015 13.368 1.00 88.19 343 GLU A O 1
ATOM 2580 N N . LEU A 1 344 ? 10.590 -8.101 12.414 1.00 92.75 344 LEU A N 1
ATOM 2581 C CA . LEU A 1 344 ? 9.831 -7.182 13.264 1.00 92.75 344 LEU A CA 1
ATOM 2582 C C . LEU A 1 344 ? 9.093 -6.146 12.410 1.00 92.75 344 LEU A C 1
ATOM 2584 O O . LEU A 1 344 ? 9.717 -5.398 11.660 1.00 92.75 344 LEU A O 1
ATOM 2588 N N . PHE A 1 345 ? 7.769 -6.086 12.540 1.00 95.56 345 PHE A N 1
ATOM 2589 C CA . PHE A 1 345 ? 6.939 -5.055 11.918 1.00 95.56 345 PHE A CA 1
ATOM 2590 C C . PHE A 1 345 ? 6.542 -4.056 12.993 1.00 95.56 345 PHE A C 1
ATOM 2592 O O . PHE A 1 345 ? 5.877 -4.426 13.959 1.00 95.56 345 PHE A O 1
ATOM 2599 N N . VAL A 1 346 ? 6.933 -2.797 12.816 1.00 96.94 346 VAL A N 1
ATOM 2600 C CA . VAL A 1 346 ? 6.595 -1.710 13.737 1.00 96.94 346 VAL A CA 1
ATOM 2601 C C . VAL A 1 346 ? 5.738 -0.711 12.982 1.00 96.94 346 VAL A C 1
ATOM 2603 O O . VAL A 1 346 ? 6.254 -0.021 12.119 1.00 96.94 346 VAL A O 1
ATOM 2606 N N . PHE A 1 347 ? 4.443 -0.643 13.267 1.00 96.38 347 PHE A N 1
ATOM 2607 C CA . PHE A 1 347 ? 3.558 0.383 12.719 1.00 96.38 347 PHE A CA 1
ATOM 2608 C C . PHE A 1 347 ? 3.581 1.629 13.603 1.00 96.38 347 PHE A C 1
ATOM 2610 O O . PHE A 1 347 ? 3.396 1.508 14.813 1.00 96.38 347 PHE A O 1
ATOM 2617 N N . ASP A 1 348 ? 3.780 2.802 13.008 1.00 92.19 348 ASP A N 1
ATOM 2618 C CA . ASP A 1 348 ? 3.725 4.098 13.692 1.00 92.19 348 ASP A CA 1
ATOM 2619 C C . ASP A 1 348 ? 2.420 4.840 13.386 1.00 92.19 348 ASP A C 1
ATOM 2621 O O . ASP A 1 348 ? 1.748 4.550 12.392 1.00 92.19 348 ASP A O 1
ATOM 2625 N N . GLU A 1 349 ? 2.072 5.801 14.245 1.00 86.12 349 GLU A N 1
ATOM 2626 C CA . GLU A 1 349 ? 0.841 6.606 14.153 1.00 86.12 349 GLU A CA 1
ATOM 2627 C C . GLU A 1 349 ? -0.445 5.747 14.100 1.00 86.12 349 GLU A C 1
ATOM 2629 O O . GLU A 1 349 ? -1.474 6.123 13.533 1.00 86.12 349 GLU A O 1
ATOM 2634 N N . ALA A 1 350 ? -0.413 4.568 14.728 1.00 87.69 350 ALA A N 1
ATOM 2635 C CA . ALA A 1 350 ? -1.493 3.586 14.724 1.00 87.69 350 ALA A CA 1
ATOM 2636 C C . ALA A 1 350 ? -2.575 3.916 15.775 1.00 87.69 350 ALA A C 1
ATOM 2638 O O . ALA A 1 350 ? -2.856 3.123 16.672 1.00 87.69 350 ALA A O 1
ATOM 2639 N N . HIS A 1 351 ? -3.180 5.105 15.685 1.00 81.88 351 HIS A N 1
ATOM 2640 C CA . HIS A 1 351 ? -4.205 5.578 16.630 1.00 81.88 351 HIS A CA 1
ATOM 2641 C C . HIS A 1 351 ? -5.517 4.789 16.571 1.00 81.88 351 HIS A C 1
ATOM 2643 O O . HIS A 1 351 ? -6.181 4.612 17.588 1.00 81.88 351 HIS A O 1
ATOM 2649 N N . SER A 1 352 ? -5.899 4.325 15.383 1.00 83.12 352 SER A N 1
ATOM 2650 C CA . SER A 1 352 ? -7.105 3.532 15.152 1.00 83.12 352 SER A CA 1
ATOM 2651 C C . SER A 1 352 ? -6.714 2.294 14.357 1.00 83.12 352 SER A C 1
ATOM 2653 O O . SER A 1 352 ? -6.366 2.379 13.182 1.00 83.12 352 SER A O 1
ATOM 2655 N N . ILE A 1 353 ? -6.720 1.143 15.023 1.00 87.75 353 ILE A N 1
ATOM 2656 C CA . ILE A 1 353 ? -6.271 -0.131 14.472 1.00 87.75 353 ILE A CA 1
ATOM 2657 C C . ILE A 1 353 ? -7.489 -0.912 13.978 1.00 87.75 353 ILE A C 1
ATOM 2659 O O . ILE A 1 353 ? -8.367 -1.311 14.747 1.00 87.75 353 ILE A O 1
ATOM 2663 N N . GLY A 1 354 ? -7.532 -1.140 12.669 1.00 83.06 354 GLY A N 1
ATOM 2664 C CA . GLY A 1 354 ? -8.638 -1.760 11.951 1.00 83.06 354 GLY A CA 1
ATOM 2665 C C . GLY A 1 354 ? -8.165 -2.482 10.687 1.00 83.06 354 GLY A C 1
ATOM 2666 O O . GLY A 1 354 ? -6.975 -2.610 10.417 1.00 83.06 354 GLY A O 1
ATOM 2667 N N . GLY A 1 355 ? -9.113 -2.961 9.887 1.00 79.31 355 GLY A N 1
ATOM 2668 C CA . GLY A 1 355 ? -8.814 -3.486 8.554 1.00 79.31 355 GLY A CA 1
ATOM 2669 C C . GLY A 1 355 ? -8.773 -5.011 8.459 1.00 79.31 355 GLY A C 1
ATOM 2670 O O . GLY A 1 355 ? -8.327 -5.741 9.350 1.00 79.31 355 GLY A O 1
ATOM 2671 N N . ARG A 1 356 ? -9.272 -5.509 7.327 1.00 85.50 356 ARG A N 1
ATOM 2672 C CA . ARG A 1 356 ? -9.343 -6.945 7.025 1.00 85.50 356 ARG A CA 1
ATOM 2673 C C . ARG A 1 356 ? -7.969 -7.494 6.668 1.00 85.50 356 ARG A C 1
ATOM 2675 O O . ARG A 1 356 ? -7.694 -8.659 6.952 1.00 85.50 356 ARG A O 1
ATOM 2682 N N . SER A 1 357 ? -7.114 -6.668 6.070 1.00 89.81 357 SER A N 1
ATOM 2683 C CA . SER A 1 357 ? -5.792 -7.074 5.597 1.00 89.81 357 SER A CA 1
ATOM 2684 C C . SER A 1 357 ? -4.848 -7.407 6.752 1.00 89.81 357 SER A C 1
ATOM 2686 O O . SER A 1 357 ? -4.231 -8.475 6.740 1.00 89.81 357 SER A O 1
ATOM 2688 N N . LEU A 1 358 ? -4.813 -6.573 7.797 1.00 92.44 358 LEU A N 1
ATOM 2689 C CA . LEU A 1 358 ? -4.043 -6.847 9.014 1.00 92.44 358 LEU A CA 1
ATOM 2690 C C . LEU A 1 358 ? -4.616 -8.029 9.805 1.00 92.44 358 LEU A C 1
ATOM 2692 O O . LEU A 1 358 ? -3.865 -8.910 10.218 1.00 92.44 358 LEU A O 1
ATOM 2696 N N . ALA A 1 359 ? -5.943 -8.110 9.957 1.00 89.81 359 ALA A N 1
ATOM 2697 C CA . ALA A 1 359 ? -6.577 -9.244 10.631 1.00 89.81 359 ALA A CA 1
ATOM 2698 C C . ALA A 1 359 ? -6.239 -10.575 9.937 1.00 89.81 359 ALA A C 1
ATOM 2700 O O . ALA A 1 359 ? -5.897 -11.554 10.605 1.00 89.81 359 ALA A O 1
ATOM 2701 N N . ARG A 1 360 ? -6.271 -10.608 8.597 1.00 89.62 360 ARG A N 1
ATOM 2702 C CA . ARG A 1 360 ? -5.858 -11.773 7.805 1.00 89.62 360 ARG A CA 1
ATOM 2703 C C . ARG A 1 360 ? -4.381 -12.101 8.018 1.00 89.62 360 ARG A C 1
ATOM 2705 O O . ARG A 1 360 ? -4.071 -13.270 8.210 1.00 89.62 360 ARG A O 1
ATOM 2712 N N . ALA A 1 361 ? -3.501 -11.098 8.020 1.00 92.00 361 ALA A N 1
ATOM 2713 C CA . ALA A 1 361 ? -2.066 -11.298 8.207 1.00 92.00 361 ALA A CA 1
ATOM 2714 C C . ALA A 1 361 ? -1.731 -11.893 9.585 1.00 92.00 361 ALA A C 1
ATOM 2716 O O . ALA A 1 361 ? -1.039 -12.901 9.650 1.00 92.00 361 ALA A O 1
ATOM 2717 N N . LEU A 1 362 ? -2.306 -11.362 10.670 1.00 92.50 362 LEU A N 1
ATOM 2718 C CA . LEU A 1 362 ? -2.150 -11.908 12.031 1.00 92.50 362 LEU A CA 1
ATOM 2719 C C . LEU A 1 362 ? -2.740 -13.327 12.180 1.00 92.50 362 LEU A C 1
ATOM 2721 O O . LEU A 1 362 ? -2.328 -14.094 13.039 1.00 92.50 362 LEU A O 1
ATOM 2725 N N . THR A 1 363 ? -3.719 -13.645 11.327 1.00 89.12 363 THR A N 1
ATOM 2726 C CA . THR A 1 363 ? -4.388 -14.939 11.087 1.00 89.12 363 THR A CA 1
ATOM 2727 C C . THR A 1 363 ? -3.600 -16.137 10.629 1.00 89.12 363 THR A C 1
ATOM 2729 O O . THR A 1 363 ? -3.947 -17.290 10.874 1.00 89.12 363 THR A O 1
ATOM 2732 N N . ALA A 1 364 ? -2.689 -15.836 9.721 1.00 89.62 364 ALA A N 1
ATOM 2733 C CA . ALA A 1 364 ? -2.313 -16.785 8.702 1.00 89.62 364 ALA A CA 1
ATOM 2734 C C . ALA A 1 364 ? -0.910 -17.267 9.012 1.00 89.62 364 ALA A C 1
ATOM 2736 O O . ALA A 1 364 ? 0.015 -16.462 9.078 1.00 89.62 364 ALA A O 1
ATOM 2737 N N . THR A 1 365 ? -0.756 -18.576 9.199 1.00 89.12 365 THR A N 1
ATOM 2738 C CA . THR A 1 365 ? 0.558 -19.207 9.397 1.00 89.12 365 THR A CA 1
ATOM 2739 C C . THR A 1 365 ? 1.448 -19.026 8.170 1.00 89.12 365 THR A C 1
ATOM 2741 O O . THR A 1 365 ? 2.669 -18.986 8.278 1.00 89.12 365 THR A O 1
ATOM 2744 N N . THR A 1 366 ? 0.821 -18.859 7.005 1.00 89.25 366 THR A N 1
ATOM 2745 C CA . THR A 1 366 ? 1.452 -18.479 5.745 1.00 89.25 366 THR A CA 1
ATOM 2746 C C . THR A 1 366 ? 0.705 -17.277 5.183 1.00 89.25 366 THR A C 1
ATOM 2748 O O . THR A 1 366 ? -0.500 -17.344 4.934 1.00 89.25 366 THR A O 1
ATOM 2751 N N . TYR A 1 367 ? 1.405 -16.162 5.007 1.00 89.75 367 TYR A N 1
ATOM 2752 C CA . TYR A 1 367 ? 0.870 -14.977 4.364 1.00 89.75 367 TYR A CA 1
ATOM 2753 C C . TYR A 1 367 ? 0.915 -15.141 2.846 1.00 89.75 367 TYR A C 1
ATOM 2755 O O . TYR A 1 367 ? 1.984 -15.210 2.241 1.00 89.75 367 TYR A O 1
ATOM 2763 N N . THR A 1 368 ? -0.265 -15.168 2.235 1.00 85.25 368 THR A N 1
ATOM 2764 C CA . THR A 1 368 ? -0.422 -15.312 0.789 1.00 85.25 368 THR A CA 1
ATOM 2765 C C . THR A 1 368 ? -0.976 -14.026 0.182 1.00 85.25 368 THR A C 1
ATOM 2767 O O . THR A 1 368 ? -2.088 -13.604 0.514 1.00 85.25 368 THR A O 1
ATOM 2770 N N . ASP A 1 369 ? -0.232 -13.421 -0.743 1.00 82.88 369 ASP A N 1
ATOM 2771 C CA . ASP A 1 369 ? -0.711 -12.303 -1.567 1.00 82.88 369 ASP A CA 1
ATOM 2772 C C . ASP A 1 369 ? -0.004 -12.279 -2.934 1.00 82.88 369 ASP A C 1
ATOM 2774 O O . ASP A 1 369 ? 0.941 -13.027 -3.197 1.00 82.88 369 ASP A O 1
ATOM 2778 N N . ARG A 1 370 ? -0.498 -11.445 -3.847 1.00 72.12 370 ARG A N 1
ATOM 2779 C CA . ARG A 1 370 ? 0.074 -11.261 -5.179 1.00 72.12 370 ARG A CA 1
ATOM 2780 C C . ARG A 1 370 ? 1.196 -10.230 -5.126 1.00 72.12 370 ARG A C 1
ATOM 2782 O O . ARG A 1 370 ? 0.964 -9.094 -4.713 1.00 72.12 370 ARG A O 1
ATOM 2789 N N . ILE A 1 371 ? 2.368 -10.583 -5.649 1.00 64.62 371 ILE A N 1
ATOM 2790 C CA . ILE A 1 371 ? 3.469 -9.627 -5.807 1.00 64.62 371 ILE A CA 1
ATOM 2791 C C . ILE A 1 371 ? 3.042 -8.543 -6.810 1.00 64.62 371 ILE A C 1
ATOM 2793 O O . ILE A 1 371 ? 2.580 -8.827 -7.918 1.00 64.62 371 ILE A O 1
ATOM 2797 N N . LEU A 1 372 ? 3.176 -7.274 -6.427 1.00 54.38 372 LEU A N 1
ATOM 2798 C CA . LEU A 1 372 ? 2.820 -6.146 -7.286 1.00 54.38 372 LEU A CA 1
ATOM 2799 C C . LEU A 1 372 ? 3.752 -6.085 -8.504 1.00 54.38 372 LEU A C 1
ATOM 2801 O O . LEU A 1 372 ? 4.967 -6.139 -8.373 1.00 54.38 372 LEU A O 1
ATOM 2805 N N . GLY A 1 373 ? 3.178 -5.946 -9.700 1.00 45.19 373 GLY A N 1
ATOM 2806 C CA . GLY A 1 373 ? 3.944 -5.832 -10.949 1.00 45.19 373 GLY A CA 1
ATOM 2807 C C . GLY A 1 373 ? 4.215 -7.157 -11.669 1.00 45.19 373 GLY A C 1
ATOM 2808 O O . GLY A 1 373 ? 4.522 -7.124 -12.859 1.00 45.19 373 GLY A O 1
ATOM 2809 N N . VAL A 1 374 ? 3.993 -8.309 -11.023 1.00 48.97 374 VAL A N 1
ATOM 2810 C CA . VAL A 1 374 ? 4.105 -9.641 -11.644 1.00 48.97 374 VAL A CA 1
ATOM 2811 C C . VAL A 1 374 ? 2.854 -10.490 -11.384 1.00 48.97 374 VAL A C 1
ATOM 2813 O O . VAL A 1 374 ? 2.116 -10.297 -10.420 1.00 48.97 374 VAL A O 1
ATOM 2816 N N . SER A 1 375 ? 2.543 -11.435 -12.274 1.00 53.94 375 SER A N 1
ATOM 2817 C CA . SER A 1 375 ? 1.388 -12.329 -12.100 1.00 53.94 375 SER A CA 1
ATOM 2818 C C . SER A 1 375 ? 1.736 -13.567 -11.264 1.00 53.94 375 SER A C 1
ATOM 2820 O O . SER A 1 375 ? 1.429 -14.682 -11.678 1.00 53.94 375 SER A O 1
ATOM 2822 N N . GLN A 1 376 ? 2.374 -13.369 -10.108 1.00 60.41 376 GLN A N 1
ATOM 2823 C CA . GLN A 1 376 ? 2.829 -14.442 -9.223 1.00 60.41 376 GLN A CA 1
ATOM 2824 C C . GLN A 1 376 ? 2.262 -14.255 -7.810 1.00 60.41 376 GLN A C 1
ATOM 2826 O O . GLN A 1 376 ? 2.211 -13.138 -7.291 1.00 60.41 376 GLN A O 1
ATOM 2831 N N . MET A 1 377 ? 1.799 -15.358 -7.224 1.00 71.31 377 MET A N 1
ATOM 2832 C CA . MET A 1 377 ? 1.433 -15.448 -5.812 1.00 71.31 377 MET A CA 1
ATOM 2833 C C . MET A 1 377 ? 2.694 -15.750 -5.006 1.00 71.31 377 MET A C 1
ATOM 2835 O O . MET A 1 377 ? 3.459 -16.621 -5.411 1.00 71.31 377 MET A O 1
ATOM 2839 N N . ALA A 1 378 ? 2.892 -15.051 -3.893 1.00 72.38 378 ALA A N 1
ATOM 2840 C CA . ALA A 1 378 ? 3.922 -15.376 -2.913 1.00 72.38 378 ALA A CA 1
ATOM 2841 C C . ALA A 1 378 ? 3.273 -15.939 -1.646 1.00 72.38 378 ALA A C 1
ATOM 2843 O O . ALA A 1 378 ? 2.199 -15.475 -1.255 1.00 72.38 378 ALA A O 1
ATOM 2844 N N . ASN A 1 379 ? 3.922 -16.926 -1.027 1.00 84.75 379 ASN A N 1
ATOM 2845 C CA . ASN A 1 379 ? 3.434 -17.648 0.149 1.00 84.75 379 ASN A CA 1
ATOM 2846 C C . ASN A 1 379 ? 4.445 -17.554 1.299 1.00 84.75 379 ASN A C 1
ATOM 2848 O O . ASN A 1 379 ? 5.146 -18.513 1.592 1.00 84.75 379 ASN A O 1
ATOM 2852 N N . TYR A 1 380 ? 4.548 -16.410 1.966 1.00 86.50 380 TYR A N 1
ATOM 2853 C CA . TYR A 1 380 ? 5.565 -16.200 2.999 1.00 86.50 380 TYR A CA 1
ATOM 2854 C C . TYR A 1 380 ? 5.196 -16.888 4.323 1.00 86.50 380 TYR A C 1
ATOM 2856 O O . TYR A 1 380 ? 4.102 -16.644 4.839 1.00 86.50 380 TYR A O 1
ATOM 2864 N N . PRO A 1 381 ? 6.076 -17.705 4.930 1.00 87.50 381 PRO A N 1
ATOM 2865 C CA . PRO A 1 381 ? 5.891 -18.166 6.303 1.00 87.50 381 PRO A CA 1
ATOM 2866 C C . PRO A 1 381 ? 5.761 -16.976 7.260 1.00 87.50 381 PRO A C 1
ATOM 2868 O O . PRO A 1 381 ? 6.576 -16.053 7.248 1.00 87.50 381 PRO A O 1
ATOM 2871 N N . ASN A 1 382 ? 4.719 -16.965 8.089 1.00 91.69 382 ASN A N 1
ATOM 2872 C CA . ASN A 1 382 ? 4.500 -15.871 9.024 1.00 91.69 382 ASN A CA 1
ATOM 2873 C C . ASN A 1 382 ? 5.331 -16.085 10.289 1.00 91.69 382 ASN A C 1
ATOM 2875 O O . ASN A 1 382 ? 4.874 -16.689 11.259 1.00 91.69 382 ASN A O 1
ATOM 2879 N N . THR A 1 383 ? 6.557 -15.567 10.274 1.00 90.12 383 THR A N 1
ATOM 2880 C CA . THR A 1 383 ? 7.510 -15.596 11.398 1.00 90.12 383 THR A CA 1
ATOM 2881 C C . THR A 1 383 ? 7.737 -14.211 12.020 1.00 90.12 383 THR A C 1
ATOM 2883 O O . THR A 1 383 ? 8.556 -14.054 12.921 1.00 90.12 383 THR A O 1
ATOM 2886 N N . VAL A 1 384 ? 6.941 -13.220 11.606 1.00 92.56 384 VAL A N 1
ATOM 2887 C CA . VAL A 1 384 ? 7.022 -11.814 12.027 1.00 92.56 384 VAL A CA 1
ATOM 2888 C C . VAL A 1 384 ? 6.566 -11.628 13.476 1.00 92.56 384 VAL A C 1
ATOM 2890 O O . VAL A 1 384 ? 5.621 -12.283 13.932 1.00 92.56 384 VAL A O 1
ATOM 2893 N N . THR A 1 385 ? 7.223 -10.714 14.191 1.00 95.62 385 THR A N 1
ATOM 2894 C CA . THR A 1 385 ? 6.731 -10.113 15.441 1.00 95.62 385 THR A CA 1
ATOM 2895 C C . THR A 1 385 ? 6.079 -8.764 15.139 1.00 95.62 385 THR A C 1
ATOM 2897 O O . THR A 1 385 ? 6.648 -7.950 14.415 1.00 95.62 385 THR A O 1
ATOM 2900 N N . TRP A 1 386 ? 4.888 -8.519 15.683 1.00 96.62 386 TRP A N 1
ATOM 2901 C CA . TRP A 1 386 ? 4.038 -7.391 15.303 1.00 96.62 386 TRP A CA 1
ATOM 2902 C C . TRP A 1 386 ? 3.954 -6.353 16.422 1.00 96.62 386 TRP A C 1
ATOM 2904 O O . TRP A 1 386 ? 3.593 -6.693 17.550 1.00 96.62 386 TRP A O 1
ATOM 2914 N N . VAL A 1 387 ? 4.218 -5.088 16.099 1.00 97.88 387 VAL A N 1
ATOM 2915 C CA . VAL A 1 387 ? 4.151 -3.953 17.027 1.00 97.88 387 VAL A CA 1
ATOM 2916 C C . VAL A 1 387 ? 3.386 -2.802 16.381 1.00 97.88 387 VAL A C 1
ATOM 2918 O O . VAL A 1 387 ? 3.600 -2.490 15.213 1.00 97.88 387 VAL A O 1
ATOM 2921 N N . ALA A 1 388 ? 2.505 -2.156 17.137 1.00 96.94 388 ALA A N 1
ATOM 2922 C CA . ALA A 1 388 ? 1.849 -0.911 16.756 1.00 96.94 388 ALA A CA 1
ATOM 2923 C C . ALA A 1 388 ? 2.072 0.141 17.843 1.00 96.94 388 ALA A C 1
ATOM 2925 O O . ALA A 1 388 ? 1.907 -0.142 19.030 1.00 96.94 388 ALA A O 1
ATOM 2926 N N . LEU A 1 389 ? 2.452 1.344 17.429 1.00 96.25 389 LEU A N 1
ATOM 2927 C CA . LEU A 1 389 ? 2.737 2.483 18.288 1.00 96.25 389 LEU A CA 1
ATOM 2928 C C . LEU A 1 389 ? 1.662 3.542 18.056 1.00 96.25 389 LEU A C 1
ATOM 2930 O O . LEU A 1 389 ? 1.382 3.913 16.918 1.00 96.25 389 LEU A O 1
ATOM 2934 N N . GLY A 1 390 ? 1.062 4.049 19.129 1.00 89.38 390 GLY A N 1
ATOM 2935 C CA . GLY A 1 390 ? 0.066 5.108 19.009 1.00 89.38 390 GLY A CA 1
ATOM 2936 C C . GLY A 1 390 ? -0.252 5.787 20.333 1.00 89.38 390 GLY A C 1
ATOM 2937 O O . GLY A 1 390 ? 0.198 5.366 21.401 1.00 89.38 390 GLY A O 1
ATOM 2938 N N . ASN A 1 391 ? -1.001 6.884 20.251 1.00 82.06 391 ASN A N 1
ATOM 2939 C CA . ASN A 1 391 ? -1.586 7.531 21.425 1.00 82.06 391 ASN A CA 1
ATOM 2940 C C . ASN A 1 391 ? -3.066 7.193 21.521 1.00 82.06 391 ASN A C 1
ATOM 2942 O O . ASN A 1 391 ? -3.760 7.348 20.515 1.00 82.06 391 ASN A O 1
ATOM 2946 N N . GLN A 1 392 ? -3.517 6.806 22.715 1.00 75.81 392 GLN A N 1
ATOM 2947 C CA . GLN A 1 392 ? -4.909 6.470 23.023 1.00 75.81 392 GLN A CA 1
ATOM 2948 C C . GLN A 1 392 ? -5.509 5.516 21.984 1.00 75.81 392 GLN A C 1
ATOM 2950 O O . GLN A 1 392 ? -6.534 5.799 21.362 1.00 75.81 392 GLN A O 1
ATOM 2955 N N . VAL A 1 393 ? -4.813 4.404 21.756 1.00 83.50 393 VAL A N 1
ATOM 2956 C CA . VAL A 1 393 ? -5.095 3.515 20.629 1.00 83.50 393 VAL A CA 1
ATOM 2957 C C . VAL A 1 393 ? -6.478 2.875 20.751 1.00 83.50 393 VAL A C 1
ATOM 2959 O O . VAL A 1 393 ? -6.771 2.163 21.713 1.00 83.50 393 VAL A O 1
ATOM 2962 N N . GLN A 1 394 ? -7.302 3.075 19.724 1.00 78.75 394 GLN A N 1
ATOM 2963 C CA . GLN A 1 394 ? -8.591 2.415 19.550 1.00 78.75 394 GLN A CA 1
ATOM 2964 C C . GLN A 1 394 ? -8.433 1.199 18.641 1.00 78.75 394 GLN A C 1
ATOM 2966 O O . GLN A 1 394 ? -7.780 1.269 17.602 1.00 78.75 394 GLN A O 1
ATOM 2971 N N . VAL A 1 395 ? -9.041 0.072 19.011 1.00 82.19 395 VAL A N 1
ATOM 2972 C CA . VAL A 1 395 ? -8.988 -1.163 18.218 1.00 82.19 395 VAL A CA 1
ATOM 2973 C C . VAL A 1 395 ? -10.399 -1.553 17.825 1.00 82.19 395 VAL A C 1
ATOM 2975 O O . VAL A 1 395 ? -11.271 -1.679 18.678 1.00 82.19 395 VAL A O 1
ATOM 2978 N N . HIS A 1 396 ? -10.624 -1.758 16.532 1.00 74.88 396 HIS A N 1
ATOM 2979 C CA . HIS A 1 396 ? -11.962 -1.969 15.994 1.00 74.88 396 HIS A CA 1
ATOM 2980 C C . HIS A 1 396 ? -12.183 -3.399 15.494 1.00 74.88 396 HIS A C 1
ATOM 2982 O O . HIS A 1 396 ? -11.284 -4.067 14.971 1.00 74.88 396 HIS A O 1
ATOM 2988 N N . GLY A 1 397 ? -13.438 -3.843 15.591 1.00 70.75 397 GLY A N 1
ATOM 2989 C CA . GLY A 1 397 ? -13.922 -5.078 14.983 1.00 70.75 397 GLY A CA 1
ATOM 2990 C C . GLY A 1 397 ? -13.139 -6.319 15.413 1.00 70.75 397 GLY A C 1
ATOM 2991 O O . GLY A 1 397 ? -12.892 -6.555 16.592 1.00 70.75 397 GLY A O 1
ATOM 2992 N N . ASP A 1 398 ? -12.753 -7.140 14.435 1.00 72.44 398 ASP A N 1
ATOM 2993 C CA . ASP A 1 398 ? -12.149 -8.451 14.691 1.00 72.44 398 ASP A CA 1
ATOM 2994 C C . ASP A 1 398 ? -10.714 -8.400 15.247 1.00 72.44 398 ASP A C 1
ATOM 2996 O O . ASP A 1 398 ? -10.193 -9.421 15.703 1.00 72.44 398 ASP A O 1
ATOM 3000 N N . LEU A 1 399 ? -10.059 -7.234 15.209 1.00 83.88 399 LEU A N 1
ATOM 3001 C CA . LEU A 1 399 ? -8.690 -7.077 15.703 1.00 83.88 399 LEU A CA 1
ATOM 3002 C C . LEU A 1 399 ? -8.607 -7.051 17.229 1.00 83.88 399 LEU A C 1
ATOM 3004 O O . LEU A 1 399 ? -7.571 -7.441 17.760 1.00 83.88 399 LEU A O 1
ATOM 3008 N N . ALA A 1 400 ? -9.684 -6.704 17.944 1.00 80.00 400 ALA A N 1
ATOM 3009 C CA . ALA A 1 400 ? -9.681 -6.619 19.409 1.00 80.00 400 ALA A CA 1
ATOM 3010 C C . ALA A 1 400 ? -9.233 -7.935 20.080 1.00 80.00 400 ALA A C 1
ATOM 3012 O O . ALA A 1 400 ? -8.496 -7.932 21.065 1.00 80.00 400 ALA A O 1
ATOM 3013 N N . ARG A 1 401 ? -9.586 -9.091 19.497 1.00 82.25 401 ARG A N 1
ATOM 3014 C CA . ARG A 1 401 ? -9.174 -10.422 19.990 1.00 82.25 401 ARG A CA 1
ATOM 3015 C C . ARG A 1 401 ? -7.764 -10.864 19.570 1.00 82.25 401 ARG A C 1
ATOM 3017 O O . ARG A 1 401 ? -7.363 -11.974 19.897 1.00 82.25 401 ARG A O 1
ATOM 3024 N N . ARG A 1 402 ? -7.032 -10.026 18.832 1.00 88.94 402 ARG A N 1
ATOM 3025 C CA . ARG A 1 402 ? -5.737 -10.337 18.188 1.00 88.94 402 ARG A CA 1
ATOM 3026 C C . ARG A 1 402 ? -4.605 -9.426 18.661 1.00 88.94 402 ARG A C 1
ATOM 3028 O O . ARG A 1 402 ? -3.486 -9.528 18.166 1.00 88.94 402 ARG A O 1
ATOM 3035 N N . VAL A 1 403 ? -4.916 -8.542 19.606 1.00 91.81 403 VAL A N 1
ATOM 3036 C CA . VAL A 1 403 ? -4.013 -7.544 20.181 1.00 91.81 403 VAL A CA 1
ATOM 3037 C C . VAL A 1 403 ? -3.897 -7.715 21.693 1.00 91.81 403 VAL A C 1
ATOM 3039 O O . VAL A 1 403 ? -4.827 -8.220 22.339 1.00 91.81 403 VAL A O 1
ATOM 3042 N N . TYR A 1 404 ? -2.768 -7.276 22.243 1.00 92.94 404 TYR A N 1
ATOM 3043 C CA . TYR A 1 404 ? -2.555 -7.071 23.677 1.00 92.94 404 TYR A CA 1
ATOM 3044 C C . TYR A 1 404 ? -1.908 -5.701 23.915 1.00 92.94 404 TYR A C 1
ATOM 3046 O O . TYR A 1 404 ? -1.189 -5.201 23.048 1.00 92.94 404 TYR A O 1
ATOM 3054 N N . ARG A 1 405 ? -2.186 -5.078 25.067 1.00 92.25 405 ARG A N 1
ATOM 3055 C CA . ARG A 1 405 ? -1.765 -3.699 25.365 1.00 92.25 405 ARG A CA 1
ATOM 3056 C C . ARG A 1 405 ? -0.527 -3.650 26.250 1.00 92.25 405 ARG A C 1
ATOM 3058 O O . ARG A 1 405 ? -0.448 -4.351 27.259 1.00 92.25 405 ARG A O 1
ATOM 3065 N N . ILE A 1 406 ? 0.387 -2.755 25.902 1.00 94.81 406 ILE A N 1
ATOM 3066 C CA . ILE A 1 406 ? 1.476 -2.268 26.745 1.00 94.81 406 ILE A CA 1
ATOM 3067 C C . ILE A 1 406 ? 1.238 -0.774 26.957 1.00 94.81 406 ILE A C 1
ATOM 3069 O O . ILE A 1 406 ? 1.381 0.022 26.029 1.00 94.81 406 ILE A O 1
ATOM 3073 N N . SER A 1 407 ? 0.855 -0.396 28.170 1.00 90.44 407 SER A N 1
ATOM 3074 C CA . SER A 1 407 ? 0.468 0.976 28.495 1.00 90.44 407 SER A CA 1
ATOM 3075 C C . SER A 1 407 ? 1.667 1.752 29.038 1.00 90.44 407 SER A C 1
ATOM 3077 O O . SER A 1 407 ? 2.234 1.392 30.069 1.00 90.44 407 SER A O 1
ATOM 3079 N N . LEU A 1 408 ? 2.033 2.848 28.372 1.00 88.81 408 LEU A N 1
ATOM 3080 C CA . LEU A 1 408 ? 3.031 3.800 28.862 1.00 88.81 408 LEU A CA 1
ATOM 3081 C C . LEU A 1 408 ? 2.312 4.978 29.535 1.00 88.81 408 LEU A C 1
ATOM 3083 O O . LEU A 1 408 ? 1.615 5.756 28.872 1.00 88.81 408 LEU A O 1
ATOM 3087 N N . ARG A 1 409 ? 2.429 5.080 30.862 1.00 84.38 409 ARG A N 1
ATOM 3088 C CA . ARG A 1 409 ? 1.742 6.059 31.722 1.00 84.38 409 ARG A CA 1
ATOM 3089 C C . ARG A 1 409 ? 2.759 6.767 32.624 1.00 84.38 409 ARG A C 1
ATOM 3091 O O . ARG A 1 409 ? 2.996 6.327 33.748 1.00 84.38 409 ARG A O 1
ATOM 3098 N N . PRO A 1 410 ? 3.418 7.831 32.139 1.00 76.19 410 PRO A N 1
ATOM 3099 C CA . PRO A 1 410 ? 4.325 8.596 32.982 1.00 76.19 410 PRO A CA 1
ATOM 3100 C C . PRO A 1 410 ? 3.545 9.306 34.089 1.00 76.19 410 PRO A C 1
ATOM 3102 O O . PRO A 1 410 ? 2.431 9.775 33.876 1.00 76.19 410 PRO A O 1
ATOM 3105 N N . THR A 1 411 ? 4.149 9.396 35.270 1.00 69.06 411 THR A N 1
ATOM 3106 C CA . THR A 1 411 ? 3.609 10.155 36.410 1.00 69.06 411 THR A CA 1
ATOM 3107 C C . THR A 1 411 ? 3.941 11.647 36.335 1.00 69.06 411 THR A C 1
ATOM 3109 O O . THR A 1 411 ? 3.419 12.430 37.123 1.00 69.06 411 THR A O 1
ATOM 3112 N N . ASP A 1 412 ? 4.835 12.030 35.421 1.00 67.19 412 ASP A N 1
ATOM 3113 C CA . ASP A 1 412 ? 5.256 13.409 35.174 1.00 67.19 412 ASP A CA 1
ATOM 3114 C C . ASP A 1 412 ? 4.380 14.037 34.072 1.00 67.19 412 ASP A C 1
ATOM 3116 O O . ASP A 1 412 ? 4.177 13.384 33.040 1.00 67.19 412 ASP A O 1
ATOM 3120 N N . PRO A 1 413 ? 3.855 15.264 34.260 1.00 59.53 413 PRO A N 1
ATOM 3121 C CA . PRO A 1 413 ? 3.098 15.974 33.230 1.00 59.53 413 PRO A CA 1
ATOM 3122 C C . PRO A 1 413 ? 3.896 16.255 31.943 1.00 59.53 413 PRO A C 1
ATOM 3124 O O . PRO A 1 413 ? 3.303 16.177 30.867 1.00 59.53 413 PRO A O 1
ATOM 3127 N N . ASP A 1 414 ? 5.215 16.491 32.030 1.00 63.50 414 ASP A N 1
ATOM 3128 C CA . ASP A 1 414 ? 6.105 16.804 30.894 1.00 63.50 414 ASP A CA 1
ATOM 3129 C C . ASP A 1 414 ? 7.219 15.730 30.745 1.00 63.50 414 ASP A C 1
ATOM 3131 O O . ASP A 1 414 ? 8.408 15.988 30.970 1.00 63.50 414 ASP A O 1
ATOM 3135 N N . PRO A 1 415 ? 6.874 14.482 30.374 1.00 67.19 415 PRO A N 1
ATOM 3136 C CA . PRO A 1 415 ? 7.798 13.346 30.390 1.00 67.19 415 PRO A CA 1
ATOM 3137 C C . PRO A 1 415 ? 8.966 13.467 29.397 1.00 6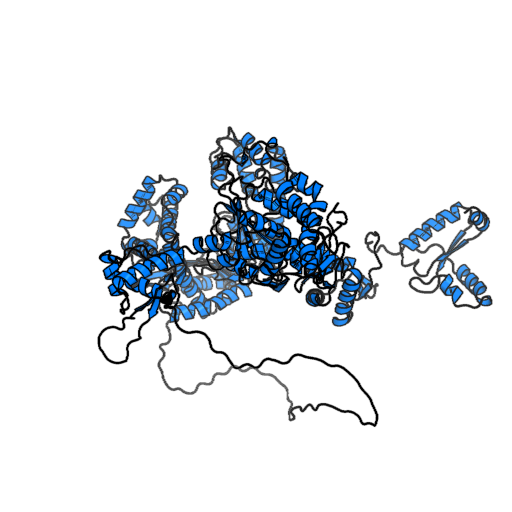7.19 415 PRO A C 1
ATOM 3139 O O . PRO A 1 415 ? 10.003 12.835 29.599 1.00 67.19 415 PRO A O 1
ATOM 3142 N N . ASP A 1 416 ? 8.823 14.270 28.344 1.00 69.19 416 ASP A N 1
ATOM 3143 C CA . ASP A 1 416 ? 9.847 14.543 27.329 1.00 69.19 416 ASP A CA 1
ATOM 3144 C C . ASP A 1 416 ? 10.912 15.554 27.793 1.00 69.19 416 ASP A C 1
ATOM 3146 O O . ASP A 1 416 ? 12.006 15.597 27.229 1.00 69.19 416 ASP A O 1
ATOM 3150 N N . ARG A 1 417 ? 10.624 16.339 28.840 1.00 72.06 417 ARG A N 1
ATOM 3151 C CA . ARG A 1 417 ? 11.530 17.357 29.402 1.00 72.06 417 ARG A CA 1
ATOM 3152 C C . ARG A 1 417 ? 12.385 16.861 30.563 1.00 72.06 417 ARG A C 1
ATOM 3154 O O . ARG A 1 417 ? 13.185 17.630 31.103 1.00 72.06 417 ARG A O 1
ATOM 3161 N N . ARG A 1 418 ? 12.241 15.595 30.962 1.00 76.00 418 ARG A N 1
ATOM 3162 C CA . ARG A 1 418 ? 13.042 15.020 32.048 1.00 76.00 418 ARG A CA 1
ATOM 3163 C C . ARG A 1 418 ? 14.525 15.076 31.703 1.00 76.00 418 ARG A C 1
ATOM 3165 O O . ARG A 1 418 ? 14.952 14.671 30.624 1.00 76.00 418 ARG A O 1
ATOM 3172 N N . HIS A 1 419 ? 15.326 15.566 32.643 1.00 75.31 419 HIS A N 1
ATOM 3173 C CA . HIS A 1 419 ? 16.765 15.674 32.441 1.00 75.31 419 HIS A CA 1
ATOM 3174 C C . HIS A 1 419 ? 17.400 14.278 32.374 1.00 75.31 419 HIS A C 1
ATOM 3176 O O . HIS A 1 419 ? 17.057 13.404 33.168 1.00 75.31 419 HIS A O 1
ATOM 3182 N N . ALA A 1 420 ? 18.372 14.077 31.480 1.00 76.75 420 ALA A N 1
ATOM 3183 C CA . ALA A 1 420 ? 18.979 12.765 31.235 1.00 76.75 420 ALA A CA 1
ATOM 3184 C C . ALA A 1 420 ? 19.608 12.130 32.496 1.00 76.75 420 ALA A C 1
ATOM 3186 O O . ALA A 1 420 ? 19.659 10.913 32.620 1.00 76.75 420 ALA A O 1
ATOM 3187 N N . SER A 1 421 ? 20.020 12.946 33.474 1.00 79.31 421 SER A N 1
ATOM 3188 C CA . SER A 1 421 ? 20.549 12.484 34.769 1.00 79.31 421 SER A CA 1
ATOM 3189 C C . SER A 1 421 ? 19.511 11.841 35.698 1.00 79.31 421 SER A C 1
ATOM 3191 O O . SER A 1 421 ? 19.889 11.317 36.739 1.00 79.31 421 SER A O 1
ATOM 3193 N N . GLN A 1 422 ? 18.216 11.947 35.385 1.00 81.25 422 GLN A N 1
ATOM 3194 C CA . GLN A 1 422 ? 17.138 11.298 36.140 1.00 81.25 422 GLN A CA 1
ATOM 3195 C C . GLN A 1 422 ? 16.927 9.840 35.719 1.00 81.25 422 GLN A C 1
ATOM 3197 O O . GLN A 1 422 ? 16.207 9.114 36.395 1.00 81.25 422 GLN A O 1
ATOM 3202 N N . PHE A 1 423 ? 17.533 9.430 34.605 1.00 87.50 423 PHE A N 1
ATOM 3203 C CA . PHE A 1 423 ? 17.466 8.074 34.090 1.00 87.50 423 PHE A CA 1
ATOM 3204 C C . PHE A 1 423 ? 18.718 7.312 34.520 1.00 87.50 423 PHE A C 1
ATOM 3206 O O . PHE A 1 423 ? 19.833 7.834 34.437 1.00 87.50 423 PHE A O 1
ATOM 3213 N N . ARG A 1 424 ? 18.546 6.051 34.914 1.00 91.31 424 ARG A N 1
ATOM 3214 C CA . ARG A 1 424 ? 19.622 5.081 35.143 1.00 91.31 424 ARG A CA 1
ATOM 3215 C C . ARG A 1 424 ? 20.560 5.011 33.941 1.00 91.31 424 ARG A C 1
ATOM 3217 O O . ARG A 1 424 ? 21.780 4.965 34.098 1.00 91.31 424 ARG A O 1
ATOM 3224 N N . HIS A 1 425 ? 19.985 5.050 32.740 1.00 93.00 425 HIS A N 1
ATOM 3225 C CA . HIS A 1 425 ? 20.715 5.090 31.480 1.00 93.00 425 HIS A CA 1
ATOM 3226 C C . HIS A 1 425 ? 20.302 6.327 30.670 1.00 93.00 425 HIS A C 1
ATOM 3228 O O . HIS A 1 425 ? 19.274 6.295 29.992 1.00 93.00 425 HIS A O 1
ATOM 3234 N N . PRO A 1 426 ? 21.105 7.411 30.712 1.00 87.69 426 PRO A N 1
ATOM 3235 C CA . PRO A 1 426 ? 20.828 8.654 29.986 1.00 87.69 426 PRO A CA 1
ATOM 3236 C C . PRO A 1 426 ? 20.591 8.459 28.482 1.00 87.69 426 PRO A C 1
ATOM 3238 O O . PRO A 1 426 ? 19.719 9.101 27.905 1.00 87.69 426 PRO A O 1
ATOM 3241 N N . ASP A 1 427 ? 21.348 7.553 27.855 1.00 92.06 427 ASP A N 1
ATOM 3242 C CA . ASP A 1 427 ? 21.110 7.083 26.488 1.00 92.06 427 ASP A CA 1
ATOM 3243 C C . ASP A 1 427 ? 20.866 5.574 26.505 1.00 92.06 427 ASP A C 1
ATOM 3245 O O . ASP A 1 427 ? 21.780 4.752 26.368 1.00 92.06 427 ASP A O 1
ATOM 3249 N N . LEU A 1 428 ? 19.598 5.211 26.683 1.00 94.38 428 LEU A N 1
ATOM 3250 C CA . LEU A 1 428 ? 19.188 3.817 26.729 1.00 94.38 428 LEU A CA 1
ATOM 3251 C C . LEU A 1 428 ? 19.467 3.078 25.409 1.00 94.38 428 LEU A C 1
ATOM 3253 O O . LEU A 1 428 ? 19.771 1.887 25.442 1.00 94.38 428 LEU A O 1
ATOM 3257 N N . ARG A 1 429 ? 19.436 3.747 24.245 1.00 95.50 429 ARG A N 1
ATOM 3258 C CA . ARG A 1 429 ? 19.726 3.096 22.952 1.00 95.50 429 ARG A CA 1
ATOM 3259 C C . ARG A 1 429 ? 21.197 2.709 22.861 1.00 95.50 429 ARG A C 1
ATOM 3261 O O . ARG A 1 429 ? 21.516 1.592 22.453 1.00 95.50 429 ARG A O 1
ATOM 3268 N N . ALA A 1 430 ? 22.098 3.621 23.225 1.00 94.62 430 ALA A N 1
ATOM 3269 C CA . ALA A 1 430 ? 23.530 3.339 23.268 1.00 94.62 430 ALA A CA 1
ATOM 3270 C C . ALA A 1 430 ? 23.847 2.240 24.289 1.00 94.62 430 ALA A C 1
ATOM 3272 O O . ALA A 1 430 ? 24.573 1.300 23.966 1.00 94.62 430 ALA A O 1
ATOM 3273 N N . TRP A 1 431 ? 23.234 2.305 25.476 1.00 95.88 431 TRP A N 1
ATOM 3274 C CA . TRP A 1 431 ? 23.393 1.275 26.500 1.00 95.88 431 TRP A CA 1
ATOM 3275 C C . TRP A 1 431 ? 22.890 -0.095 26.022 1.00 95.88 431 TRP A C 1
ATOM 3277 O O . TRP A 1 431 ? 23.587 -1.094 26.182 1.00 95.88 431 TRP A O 1
ATOM 3287 N N . THR A 1 432 ? 21.735 -0.146 25.350 1.00 95.81 432 THR A N 1
ATOM 3288 C CA . THR A 1 432 ? 21.178 -1.389 24.787 1.00 95.81 432 THR A CA 1
ATOM 3289 C C . THR A 1 432 ? 22.124 -2.007 23.757 1.00 95.81 432 THR A C 1
ATOM 3291 O O . THR A 1 432 ? 22.334 -3.215 23.773 1.00 95.81 432 THR A O 1
ATOM 3294 N N . ARG A 1 433 ? 22.746 -1.197 22.885 1.00 93.81 433 ARG A N 1
ATOM 3295 C CA . ARG A 1 433 ? 23.747 -1.693 21.921 1.00 93.81 433 ARG A CA 1
ATOM 3296 C C . ARG A 1 433 ? 24.972 -2.268 22.622 1.00 93.81 433 ARG A C 1
ATOM 3298 O O . ARG A 1 433 ? 25.422 -3.348 22.253 1.00 93.81 433 ARG A O 1
ATOM 3305 N N . ALA A 1 434 ? 25.488 -1.558 23.625 1.00 93.06 434 ALA A N 1
ATOM 3306 C CA . ALA A 1 434 ? 26.680 -1.968 24.362 1.00 93.06 434 ALA A CA 1
ATOM 3307 C C . ALA A 1 434 ? 26.470 -3.275 25.146 1.00 93.06 434 ALA A C 1
ATOM 3309 O O . ALA A 1 434 ? 27.382 -4.091 25.216 1.00 93.06 434 ALA A O 1
ATOM 3310 N N . ASN A 1 435 ? 25.261 -3.501 25.670 1.00 94.25 435 ASN A N 1
ATOM 3311 C CA . ASN A 1 435 ? 24.920 -4.669 26.490 1.00 94.25 435 ASN A CA 1
ATOM 3312 C C . ASN A 1 435 ? 24.096 -5.721 25.727 1.00 94.25 435 ASN A C 1
ATOM 3314 O O . ASN A 1 435 ? 23.542 -6.642 26.327 1.00 94.25 435 ASN A O 1
ATOM 3318 N N . ARG A 1 436 ? 24.012 -5.616 24.392 1.00 93.44 436 ARG A N 1
ATOM 3319 C CA . ARG A 1 436 ? 23.154 -6.469 23.551 1.00 93.44 436 ARG A CA 1
ATOM 3320 C C . ARG A 1 436 ? 23.388 -7.962 23.792 1.00 93.44 436 ARG A C 1
ATOM 3322 O O . ARG A 1 436 ? 22.423 -8.715 23.870 1.00 93.44 436 ARG A O 1
ATOM 3329 N N . GLY A 1 437 ? 24.646 -8.388 23.924 1.00 92.88 437 GLY A N 1
ATOM 3330 C CA . GLY A 1 437 ? 24.996 -9.789 24.185 1.00 92.88 437 GLY A CA 1
ATOM 3331 C C . GLY A 1 437 ? 24.420 -10.318 25.499 1.00 92.88 437 GLY A C 1
ATOM 3332 O O . GLY A 1 437 ? 23.819 -11.389 25.519 1.00 92.88 437 GLY A O 1
ATOM 3333 N N . GLU A 1 438 ? 24.531 -9.542 26.577 1.00 94.25 438 GLU A N 1
ATOM 3334 C CA . GLU A 1 438 ? 23.997 -9.913 27.892 1.00 94.25 438 GLU A CA 1
ATOM 3335 C C . GLU A 1 438 ? 22.467 -9.945 27.891 1.00 94.25 438 GLU A C 1
ATOM 3337 O O . GLU A 1 438 ? 21.870 -10.878 28.424 1.00 94.25 438 GLU A O 1
ATOM 3342 N N . LEU A 1 439 ? 21.822 -8.988 27.218 1.00 95.88 439 LEU A N 1
ATOM 3343 C CA . LEU A 1 439 ? 20.363 -8.944 27.095 1.00 95.88 439 LEU A CA 1
ATOM 3344 C C . LEU A 1 439 ? 19.812 -10.141 26.302 1.00 95.88 439 LEU A C 1
ATOM 3346 O O . LEU A 1 439 ? 18.813 -10.749 26.698 1.00 95.88 439 LEU A O 1
ATOM 3350 N N . VAL A 1 440 ? 20.475 -10.519 25.203 1.00 95.31 440 VAL A N 1
ATOM 3351 C CA . VAL A 1 440 ? 20.134 -11.730 24.437 1.00 95.31 440 VAL A CA 1
ATOM 3352 C C . VAL A 1 440 ? 20.341 -12.979 25.297 1.00 95.31 440 VAL A C 1
ATOM 3354 O O . VAL A 1 440 ? 19.454 -13.832 25.352 1.00 95.31 440 VAL A O 1
ATOM 3357 N N . GLY A 1 441 ? 21.466 -13.063 26.015 1.00 95.56 441 GLY A N 1
ATOM 3358 C CA . GLY A 1 441 ? 21.760 -14.152 26.947 1.00 95.56 441 GLY A CA 1
ATOM 3359 C C . GLY A 1 441 ? 20.690 -14.300 28.030 1.00 95.56 441 GLY A C 1
ATOM 3360 O O . GLY A 1 441 ? 20.146 -15.387 28.203 1.00 95.56 441 GLY A O 1
ATOM 3361 N N . ALA A 1 442 ? 20.308 -13.207 28.693 1.00 96.88 442 ALA A N 1
ATOM 3362 C CA . ALA A 1 442 ? 19.247 -13.192 29.699 1.00 96.88 442 ALA A CA 1
ATOM 3363 C C . ALA A 1 442 ? 17.902 -13.658 29.126 1.00 96.88 442 ALA A C 1
ATOM 3365 O O . ALA A 1 442 ? 17.231 -14.500 29.722 1.00 96.88 442 ALA A O 1
ATOM 3366 N N . THR A 1 443 ? 17.537 -13.180 27.934 1.00 96.88 443 THR A N 1
ATOM 3367 C CA . THR A 1 443 ? 16.289 -13.577 27.265 1.00 96.88 443 THR A CA 1
ATOM 3368 C C . THR A 1 443 ? 16.273 -15.081 26.959 1.00 96.88 443 THR A C 1
ATOM 3370 O O . THR A 1 443 ? 15.284 -15.762 27.232 1.00 96.88 443 THR A O 1
ATOM 3373 N N . LEU A 1 444 ? 17.383 -15.633 26.457 1.00 96.50 444 LEU A N 1
ATOM 3374 C CA . LEU A 1 444 ? 17.533 -17.070 26.202 1.00 96.50 444 LEU A CA 1
ATOM 3375 C C . LEU A 1 444 ? 17.540 -17.900 27.491 1.00 96.50 444 LEU A C 1
ATOM 3377 O O . LEU A 1 444 ? 16.967 -18.989 27.504 1.00 96.50 444 LEU A O 1
ATOM 3381 N N . THR A 1 445 ? 18.133 -17.393 28.576 1.00 97.44 445 THR A N 1
ATOM 3382 C CA . THR A 1 445 ? 18.125 -18.037 29.899 1.00 97.44 445 THR A CA 1
ATOM 3383 C C . THR A 1 445 ? 16.702 -18.241 30.409 1.00 97.44 445 THR A C 1
ATOM 3385 O O . THR A 1 445 ? 16.383 -19.339 30.866 1.00 97.44 445 THR A O 1
ATOM 3388 N N . LEU A 1 446 ? 15.814 -17.250 30.258 1.00 97.69 446 LEU A N 1
ATOM 3389 C CA . LEU A 1 446 ? 14.403 -17.398 30.641 1.00 97.69 446 LEU A CA 1
ATOM 3390 C C . LEU A 1 446 ? 13.708 -18.513 29.845 1.00 97.69 446 LEU A C 1
ATOM 3392 O O . LEU A 1 446 ? 13.020 -19.357 30.421 1.00 97.69 446 LEU A O 1
ATOM 3396 N N . VAL A 1 447 ? 13.931 -18.573 28.527 1.00 97.00 447 VAL A N 1
ATOM 3397 C CA . VAL A 1 447 ? 13.367 -19.640 27.682 1.00 97.00 447 VAL A CA 1
ATOM 3398 C C . VAL A 1 447 ? 13.939 -21.007 28.077 1.00 97.00 447 VAL A C 1
ATOM 3400 O O . VAL A 1 447 ? 13.197 -21.982 28.206 1.00 97.00 447 VAL A O 1
ATOM 3403 N N . ARG A 1 448 ? 15.251 -21.102 28.323 1.00 96.50 448 ARG A N 1
ATOM 3404 C CA . ARG A 1 448 ? 15.916 -22.348 28.736 1.00 96.50 448 ARG A CA 1
ATOM 3405 C C . ARG A 1 448 ? 15.468 -22.845 30.102 1.00 96.50 448 ARG A C 1
ATOM 3407 O O . ARG A 1 448 ? 15.316 -24.055 30.258 1.00 96.50 448 ARG A O 1
ATOM 3414 N N . ALA A 1 449 ? 15.210 -21.951 31.052 1.00 96.81 449 ALA A N 1
ATOM 3415 C CA . ALA A 1 449 ? 14.663 -22.308 32.356 1.00 96.81 449 ALA A CA 1
ATOM 3416 C C . ALA A 1 449 ? 13.299 -23.000 32.220 1.00 96.81 449 ALA A C 1
ATOM 3418 O O . ALA A 1 449 ? 13.058 -24.028 32.851 1.00 96.81 449 ALA A O 1
ATOM 3419 N N . TRP A 1 450 ? 12.439 -22.509 31.324 1.00 96.94 450 TRP A N 1
ATOM 3420 C CA . TRP A 1 450 ? 11.145 -23.132 31.043 1.00 96.94 450 TRP A CA 1
ATOM 3421 C C . TRP A 1 450 ? 11.269 -24.531 30.423 1.00 96.94 450 TRP A C 1
ATOM 3423 O O . TRP A 1 450 ? 10.585 -25.462 30.856 1.00 96.94 450 TRP A O 1
ATOM 3433 N N . PHE A 1 451 ? 12.185 -24.721 29.467 1.00 96.31 451 PHE A N 1
ATOM 3434 C CA . PHE A 1 451 ? 12.492 -26.056 28.937 1.00 96.31 451 PHE A CA 1
ATOM 3435 C C . PHE A 1 451 ? 13.027 -26.994 30.029 1.00 96.31 451 PHE A C 1
ATOM 3437 O O . PHE A 1 451 ? 12.585 -28.138 30.122 1.00 96.31 451 PHE A O 1
ATOM 3444 N N . ALA A 1 452 ? 13.945 -26.512 30.872 1.00 95.00 452 ALA A N 1
ATOM 3445 C CA . ALA A 1 452 ? 14.524 -27.285 31.970 1.00 95.00 452 ALA A CA 1
ATOM 3446 C C . ALA A 1 452 ? 13.485 -27.677 33.037 1.00 95.00 452 ALA A C 1
ATOM 3448 O O . ALA A 1 452 ? 13.607 -28.743 33.635 1.00 95.00 452 ALA A O 1
ATOM 3449 N N . ALA A 1 453 ? 12.446 -26.861 33.230 1.00 94.94 453 ALA A N 1
ATOM 3450 C CA . ALA A 1 453 ? 11.321 -27.138 34.122 1.00 94.94 453 ALA A CA 1
ATOM 3451 C C . ALA A 1 453 ? 10.276 -28.112 33.535 1.00 94.94 453 ALA A C 1
ATOM 3453 O O . ALA A 1 453 ? 9.267 -28.385 34.182 1.00 94.94 453 ALA A O 1
ATOM 3454 N N . GLY A 1 454 ? 10.481 -28.632 32.318 1.00 94.75 454 GLY A N 1
ATOM 3455 C CA . GLY A 1 454 ? 9.543 -29.554 31.670 1.00 94.75 454 GLY A CA 1
ATOM 3456 C C . GLY A 1 454 ? 8.368 -28.866 30.972 1.00 94.75 454 GLY A C 1
ATOM 3457 O O . GLY A 1 454 ? 7.322 -29.483 30.797 1.00 94.75 454 GLY A O 1
ATOM 3458 N N . GLN A 1 455 ? 8.537 -27.604 30.562 1.00 94.81 455 GLN A N 1
ATOM 3459 C CA . GLN A 1 455 ? 7.552 -26.827 29.802 1.00 94.81 455 GLN A CA 1
ATOM 3460 C C . GLN A 1 455 ? 6.171 -26.691 30.485 1.00 94.81 455 GLN A C 1
ATOM 3462 O O . GLN A 1 455 ? 5.137 -26.929 29.847 1.00 94.81 455 GLN A O 1
ATOM 3467 N N . PRO A 1 456 ? 6.109 -26.310 31.777 1.00 92.62 456 PRO A N 1
ATOM 3468 C CA . PRO A 1 456 ? 4.837 -26.159 32.473 1.00 92.62 456 PRO A CA 1
ATOM 3469 C C . PRO A 1 456 ? 3.974 -25.077 31.810 1.00 92.62 456 PRO A C 1
ATOM 3471 O O . PRO A 1 456 ? 4.475 -24.083 31.280 1.00 92.62 456 PRO A O 1
ATOM 3474 N N . THR A 1 457 ? 2.657 -25.273 31.849 1.00 87.12 457 THR A N 1
ATOM 3475 C CA . THR A 1 457 ? 1.681 -24.258 31.428 1.00 87.12 457 THR A CA 1
ATOM 3476 C C . THR A 1 457 ? 1.309 -23.395 32.630 1.00 87.12 457 THR A C 1
ATOM 3478 O O . THR A 1 457 ? 1.196 -23.915 33.740 1.00 87.12 457 THR A O 1
ATOM 3481 N N . ALA A 1 458 ? 1.117 -22.090 32.426 1.00 83.50 458 ALA A N 1
ATOM 3482 C CA . ALA A 1 458 ? 0.703 -21.195 33.500 1.00 83.50 458 ALA A CA 1
ATOM 3483 C C . ALA A 1 458 ? -0.658 -21.630 34.102 1.00 83.50 458 ALA A C 1
ATOM 3485 O O . ALA A 1 458 ? -1.553 -22.022 33.349 1.00 83.50 458 ALA A O 1
ATOM 3486 N N . PRO A 1 459 ? -0.862 -21.520 35.431 1.00 67.31 459 PRO A N 1
ATOM 3487 C CA . PRO A 1 459 ? -2.107 -21.929 36.100 1.00 67.31 459 PRO A CA 1
ATOM 3488 C C . PRO A 1 459 ? -3.353 -21.161 35.632 1.00 67.31 459 PRO A C 1
ATOM 3490 O O . PRO A 1 459 ? -4.476 -21.654 35.735 1.00 67.31 459 PRO A O 1
ATOM 3493 N N . ASN A 1 460 ? -3.157 -19.954 35.100 1.00 58.53 460 ASN A N 1
ATOM 3494 C CA . ASN A 1 460 ? -4.223 -19.040 34.712 1.00 58.53 460 ASN A CA 1
ATOM 3495 C C . ASN A 1 460 ? -4.446 -19.134 33.196 1.00 58.53 460 ASN A C 1
ATOM 3497 O O . ASN A 1 460 ? -3.843 -18.401 32.419 1.00 58.53 460 ASN A O 1
ATOM 3501 N N . GLY A 1 461 ? -5.303 -20.070 32.779 1.00 52.69 461 GLY A N 1
ATOM 3502 C CA . GLY A 1 461 ? -5.613 -20.376 31.376 1.00 52.69 461 GLY A CA 1
ATOM 3503 C C . GLY A 1 461 ? -6.444 -19.308 30.659 1.00 52.69 461 GLY A C 1
ATOM 3504 O O . GLY A 1 461 ? -7.595 -19.549 30.287 1.00 52.69 461 GLY A O 1
ATOM 3505 N N . VAL A 1 462 ? -5.885 -18.118 30.444 1.00 53.88 462 VAL A N 1
ATOM 3506 C CA . VAL A 1 462 ? -6.478 -17.127 29.539 1.00 53.88 462 VAL A CA 1
ATOM 3507 C C . VAL A 1 462 ? -6.111 -17.489 28.104 1.00 53.88 462 VAL A C 1
ATOM 3509 O O . VAL A 1 462 ? -5.207 -16.902 27.541 1.00 53.88 462 VAL A O 1
ATOM 3512 N N . SER A 1 463 ? -6.847 -18.418 27.489 1.00 61.56 463 SER A N 1
ATOM 3513 C CA . SER A 1 463 ? -6.641 -18.749 26.073 1.00 61.56 463 SER A CA 1
ATOM 3514 C C . SER A 1 463 ? -6.811 -17.502 25.194 1.00 61.56 463 SER A C 1
ATOM 3516 O O . SER A 1 463 ? -7.914 -16.969 25.021 1.00 61.56 463 SER A O 1
ATOM 3518 N N . PHE A 1 464 ? -5.698 -17.016 24.645 1.00 73.75 464 PHE A N 1
ATOM 3519 C CA . PHE A 1 464 ? -5.682 -15.935 23.668 1.00 73.75 464 PHE A CA 1
ATOM 3520 C C . PHE A 1 464 ? -6.046 -16.525 22.295 1.00 73.75 464 PHE A C 1
ATOM 3522 O O . PHE A 1 464 ? -5.183 -17.004 21.567 1.00 73.75 464 PHE A O 1
ATOM 3529 N N . GLY A 1 465 ? -7.347 -16.568 21.982 1.00 66.88 465 GLY A N 1
ATOM 3530 C CA . GLY A 1 465 ? -7.893 -17.307 20.836 1.00 66.88 465 GLY A CA 1
ATOM 3531 C C . GLY A 1 465 ? -7.161 -17.068 19.507 1.00 66.88 465 GLY A C 1
ATOM 3532 O O . GLY A 1 465 ? -6.932 -15.922 19.129 1.00 66.88 465 GLY A O 1
ATOM 3533 N N . SER A 1 466 ? -6.859 -18.145 18.773 1.00 79.19 466 SER A N 1
ATOM 3534 C CA . SER A 1 466 ? -5.974 -18.205 17.584 1.00 79.19 466 SER A CA 1
ATOM 3535 C C . SER A 1 466 ? -4.466 -18.057 17.857 1.00 79.19 466 SER A C 1
ATOM 3537 O O . SER A 1 466 ? -3.674 -18.226 16.933 1.00 79.19 466 SER A O 1
ATOM 3539 N N . PHE A 1 467 ? -4.051 -17.763 19.093 1.00 90.19 467 PHE A N 1
ATOM 3540 C CA . PHE A 1 467 ? -2.652 -17.592 19.511 1.00 90.19 467 PHE A CA 1
ATOM 3541 C C . PHE A 1 467 ? -2.304 -18.454 20.740 1.00 90.19 467 PHE A C 1
ATOM 3543 O O . PHE A 1 467 ? -1.397 -18.132 21.507 1.00 90.19 467 PHE A O 1
ATOM 3550 N N . GLU A 1 468 ? -2.995 -19.579 20.928 1.00 88.31 468 GLU A N 1
ATOM 3551 C CA . GLU A 1 468 ? -2.891 -20.447 22.109 1.00 88.31 468 GLU A CA 1
ATOM 3552 C C . GLU A 1 468 ? -1.476 -21.008 22.301 1.00 88.31 468 GLU A C 1
ATOM 3554 O O . GLU A 1 468 ? -1.010 -21.185 23.425 1.00 88.31 468 GLU A O 1
ATOM 3559 N N . ALA A 1 469 ? -0.765 -21.281 21.203 1.00 91.06 469 ALA A N 1
ATOM 3560 C CA . ALA A 1 469 ? 0.620 -21.737 21.260 1.00 91.06 469 ALA A CA 1
ATOM 3561 C C . ALA A 1 469 ? 1.564 -20.654 21.805 1.00 91.06 469 ALA A C 1
ATOM 3563 O O . ALA A 1 469 ? 2.448 -20.974 22.595 1.00 91.06 469 ALA A O 1
ATOM 3564 N N . TRP A 1 470 ? 1.362 -19.396 21.406 1.00 94.25 470 TRP A N 1
ATOM 3565 C CA . TRP A 1 470 ? 2.153 -18.264 21.884 1.00 94.25 470 TRP A CA 1
ATOM 3566 C C . TRP A 1 470 ? 1.873 -17.969 23.354 1.00 94.25 470 TRP A C 1
ATOM 3568 O O . TRP A 1 470 ? 2.808 -17.906 24.147 1.00 94.25 470 TRP A O 1
ATOM 3578 N N . ASP A 1 471 ? 0.595 -17.891 23.721 1.00 91.31 471 ASP A N 1
ATOM 3579 C CA . ASP A 1 471 ? 0.147 -17.656 25.095 1.00 91.31 471 ASP A CA 1
ATOM 3580 C C . ASP A 1 471 ? 0.672 -18.735 26.056 1.00 91.31 471 ASP A C 1
ATOM 3582 O O . ASP A 1 471 ? 1.292 -18.424 27.071 1.00 91.31 471 ASP A O 1
ATOM 3586 N N . ARG A 1 472 ? 0.556 -20.015 25.685 1.00 91.56 472 ARG A N 1
ATOM 3587 C CA . ARG A 1 472 ? 1.082 -21.131 26.485 1.00 91.56 472 ARG A CA 1
ATOM 3588 C C . ARG A 1 472 ? 2.593 -21.042 26.710 1.00 91.56 472 ARG A C 1
ATOM 3590 O O . ARG A 1 472 ? 3.045 -21.313 27.820 1.00 91.56 472 ARG A O 1
ATOM 3597 N N . ILE A 1 473 ? 3.369 -20.714 25.674 1.00 94.81 473 ILE A N 1
ATOM 3598 C CA . ILE A 1 473 ? 4.836 -20.662 25.772 1.00 94.81 473 ILE A CA 1
ATOM 3599 C C . ILE A 1 473 ? 5.276 -19.431 26.565 1.00 94.81 473 ILE A C 1
ATOM 3601 O O . ILE A 1 473 ? 6.012 -19.580 27.536 1.00 94.81 473 ILE A O 1
ATOM 3605 N N . ILE A 1 474 ? 4.802 -18.232 26.210 1.00 95.38 474 ILE A N 1
ATOM 3606 C CA . ILE A 1 474 ? 5.146 -17.001 26.935 1.00 95.38 474 ILE A CA 1
ATOM 3607 C C . ILE A 1 474 ? 4.662 -17.076 28.382 1.00 95.38 474 ILE A C 1
ATOM 3609 O O . ILE A 1 474 ? 5.450 -16.852 29.298 1.00 95.38 474 ILE A O 1
ATOM 3613 N N . GLY A 1 475 ? 3.401 -17.448 28.604 1.00 93.56 475 GLY A N 1
ATOM 3614 C CA . GLY A 1 475 ? 2.835 -17.600 29.939 1.00 93.56 475 GLY A CA 1
ATOM 3615 C C . GLY A 1 475 ? 3.591 -18.637 30.767 1.00 93.56 475 GLY A C 1
ATOM 3616 O O . GLY A 1 475 ? 3.860 -18.397 31.939 1.00 93.56 475 GLY A O 1
ATOM 3617 N N . GLY A 1 476 ? 4.001 -19.757 30.164 1.00 94.81 476 GLY A N 1
ATOM 3618 C CA . GLY A 1 476 ? 4.840 -20.763 30.816 1.00 94.81 476 GLY A CA 1
ATOM 3619 C C . GLY A 1 476 ? 6.223 -20.233 31.211 1.00 94.81 476 GLY A C 1
ATOM 3620 O O . GLY A 1 476 ? 6.656 -20.452 32.343 1.00 94.81 476 GLY A O 1
ATOM 3621 N N . ILE A 1 477 ? 6.896 -19.500 30.317 1.00 96.44 477 ILE A N 1
ATOM 3622 C CA . ILE A 1 477 ? 8.197 -18.867 30.595 1.00 96.44 477 ILE A CA 1
ATOM 3623 C C . ILE A 1 477 ? 8.073 -17.871 31.747 1.00 96.44 477 ILE A C 1
ATOM 3625 O O . ILE A 1 477 ? 8.835 -17.942 32.709 1.00 96.44 477 ILE A O 1
ATOM 3629 N N . LEU A 1 478 ? 7.089 -16.974 31.673 1.00 95.81 478 LEU A N 1
ATOM 3630 C CA . LEU A 1 478 ? 6.838 -15.971 32.703 1.00 95.81 478 LEU A CA 1
ATOM 3631 C C . LEU A 1 478 ? 6.455 -16.620 34.039 1.00 95.81 478 LEU A C 1
ATOM 3633 O O . LEU A 1 478 ? 6.946 -16.189 35.077 1.00 95.81 478 LEU A O 1
ATOM 3637 N N . HIS A 1 479 ? 5.671 -17.701 34.021 1.00 94.38 479 HIS A N 1
ATOM 3638 C CA . HIS A 1 479 ? 5.314 -18.455 35.222 1.00 94.38 479 HIS A CA 1
ATOM 3639 C C . HIS A 1 479 ? 6.537 -19.079 35.905 1.00 94.38 479 HIS A C 1
ATOM 3641 O O . HIS A 1 479 ? 6.702 -18.917 37.112 1.00 94.38 479 HIS A O 1
ATOM 3647 N N . VAL A 1 480 ? 7.418 -19.742 35.147 1.00 95.69 480 VAL A N 1
ATOM 3648 C CA . VAL A 1 480 ? 8.674 -20.304 35.684 1.00 95.69 480 VAL A CA 1
ATOM 3649 C C . VAL A 1 480 ? 9.592 -19.204 36.213 1.00 95.69 480 VAL A C 1
ATOM 3651 O O . VAL A 1 480 ? 10.275 -19.403 37.213 1.00 95.69 480 VAL A O 1
ATOM 3654 N N . ALA A 1 481 ? 9.577 -18.035 35.576 1.00 95.75 481 ALA A N 1
ATOM 3655 C CA . ALA A 1 481 ? 10.338 -16.875 36.016 1.00 95.75 481 ALA A CA 1
ATOM 3656 C C . ALA A 1 481 ? 9.705 -16.138 37.218 1.00 95.75 481 ALA A C 1
ATOM 3658 O O . ALA A 1 481 ? 10.321 -15.229 37.764 1.00 95.75 481 ALA A O 1
ATOM 3659 N N . GLY A 1 482 ? 8.494 -16.508 37.651 1.00 94.00 482 GLY A N 1
ATOM 3660 C CA . GLY A 1 482 ? 7.789 -15.841 38.752 1.00 94.00 482 GLY A CA 1
ATOM 3661 C C . GLY A 1 482 ? 7.201 -14.471 38.387 1.00 94.00 482 GLY A C 1
ATOM 3662 O O . GLY A 1 482 ? 6.978 -13.643 39.266 1.00 94.00 482 GLY A O 1
ATOM 3663 N N . VAL A 1 483 ? 6.959 -14.207 37.100 1.00 93.56 483 VAL A N 1
ATOM 3664 C CA . VAL A 1 483 ? 6.323 -12.976 36.613 1.00 93.56 483 VAL A CA 1
ATOM 3665 C C . VAL A 1 483 ? 4.808 -13.167 36.550 1.00 93.56 483 VAL A C 1
ATOM 3667 O O . VAL A 1 483 ? 4.296 -14.004 35.806 1.00 93.56 483 VAL A O 1
ATOM 3670 N N . GLU A 1 484 ? 4.080 -12.354 37.312 1.00 89.75 484 GLU A N 1
ATOM 3671 C CA . GLU A 1 484 ? 2.617 -12.372 37.380 1.00 89.75 484 GLU A CA 1
ATOM 3672 C C . GLU A 1 484 ? 1.971 -11.275 36.514 1.00 89.75 484 GLU A C 1
ATOM 3674 O O . GLU A 1 484 ? 2.629 -10.353 36.035 1.00 89.75 484 GLU A O 1
ATOM 3679 N N . GLY A 1 485 ? 0.651 -11.357 36.317 1.00 86.94 485 GLY A N 1
ATOM 3680 C CA . GLY A 1 485 ? -0.136 -10.307 35.656 1.00 86.94 485 GLY A CA 1
ATOM 3681 C C . GLY A 1 485 ? -0.131 -10.329 34.123 1.00 86.94 485 GLY A C 1
ATOM 3682 O O . GLY A 1 485 ? -0.803 -9.496 33.517 1.00 86.94 485 GLY A O 1
ATOM 3683 N N . PHE A 1 486 ? 0.566 -11.277 33.485 1.00 91.88 486 PHE A N 1
ATOM 3684 C CA . PHE A 1 486 ? 0.575 -11.442 32.026 1.00 91.88 486 PHE A CA 1
ATOM 3685 C C . PHE A 1 486 ? -0.849 -11.459 31.443 1.00 91.88 486 PHE A C 1
ATOM 3687 O O . PHE A 1 486 ? -1.709 -12.205 31.912 1.00 91.88 486 PHE A O 1
ATOM 3694 N N . LEU A 1 487 ? -1.100 -10.602 30.443 1.00 89.50 487 LEU A N 1
ATOM 3695 C CA . LEU A 1 487 ? -2.405 -10.391 29.794 1.00 89.50 487 LEU A CA 1
ATOM 3696 C C . LEU A 1 487 ? -3.558 -9.948 30.718 1.00 89.50 487 LEU A C 1
ATOM 3698 O O . LEU A 1 487 ? -4.705 -9.889 30.263 1.00 89.50 487 LEU A O 1
ATOM 3702 N N . GLY A 1 488 ? -3.290 -9.584 31.976 1.00 86.75 488 GLY A N 1
ATOM 3703 C CA . GLY A 1 488 ? -4.320 -9.172 32.938 1.00 86.75 488 GLY A CA 1
ATOM 3704 C C . GLY A 1 488 ? -5.158 -7.988 32.444 1.00 86.75 488 GLY A C 1
ATOM 3705 O O . GLY A 1 488 ? -6.384 -8.035 32.491 1.00 86.75 488 GLY A O 1
ATOM 3706 N N . ASN A 1 489 ? -4.501 -6.995 31.840 1.00 84.44 489 ASN A N 1
ATOM 3707 C CA . ASN A 1 489 ? -5.128 -5.792 31.281 1.00 84.44 489 ASN A CA 1
ATOM 3708 C C . ASN A 1 489 ? -5.866 -6.020 29.943 1.00 84.44 489 ASN A C 1
ATOM 3710 O O . ASN A 1 489 ? -6.582 -5.146 29.459 1.00 84.44 489 ASN A O 1
ATOM 3714 N N . THR A 1 490 ? -5.688 -7.180 29.301 1.00 79.62 490 THR A N 1
ATOM 3715 C CA . THR A 1 490 ? -6.179 -7.405 27.933 1.00 79.62 490 THR A CA 1
ATOM 3716 C C . THR A 1 490 ? -7.682 -7.672 27.905 1.00 79.62 490 THR A C 1
ATOM 3718 O O . THR A 1 490 ? -8.346 -7.313 26.937 1.00 79.62 490 THR A O 1
ATOM 3721 N N . ARG A 1 491 ? -8.249 -8.286 28.953 1.00 67.75 491 ARG A N 1
ATOM 3722 C CA . ARG A 1 491 ? -9.700 -8.533 29.030 1.00 67.75 491 ARG A CA 1
ATOM 3723 C C . ARG A 1 491 ? -10.490 -7.240 29.203 1.00 67.75 491 ARG A C 1
ATOM 3725 O O . ARG A 1 491 ? -11.445 -7.032 28.465 1.00 67.75 491 ARG A O 1
ATOM 3732 N N . GLU A 1 492 ? -10.070 -6.392 30.136 1.00 67.94 492 GLU A N 1
ATOM 3733 C CA . GLU A 1 492 ? -10.708 -5.097 30.401 1.00 67.94 492 GLU A CA 1
ATOM 3734 C C . GLU A 1 492 ? -10.589 -4.179 29.188 1.00 67.94 492 GLU A C 1
ATOM 3736 O O . GLU A 1 492 ? -11.599 -3.698 28.688 1.00 67.94 492 GLU A O 1
ATOM 3741 N N . TRP A 1 493 ? -9.393 -4.062 28.606 1.00 73.50 493 TRP A N 1
ATOM 3742 C CA . TRP A 1 493 ? -9.199 -3.248 27.407 1.00 73.50 493 TRP A CA 1
ATOM 3743 C C . TRP A 1 493 ? -10.013 -3.739 26.196 1.00 73.50 493 TRP A C 1
ATOM 3745 O O . TRP A 1 493 ? -10.496 -2.939 25.399 1.00 73.50 493 TRP A O 1
ATOM 3755 N N . ARG A 1 494 ? -10.225 -5.057 26.058 1.00 69.56 494 ARG A N 1
ATOM 3756 C CA . ARG A 1 494 ? -11.133 -5.612 25.036 1.00 69.56 494 ARG A CA 1
ATOM 3757 C C . ARG A 1 494 ? -12.595 -5.278 25.301 1.00 69.56 494 ARG A C 1
ATOM 3759 O O . ARG A 1 494 ? -13.319 -5.044 24.340 1.00 69.56 494 ARG A O 1
ATOM 3766 N N . ALA A 1 495 ? -13.021 -5.294 26.562 1.00 59.94 495 ALA A N 1
ATOM 3767 C CA . ALA A 1 495 ? -14.377 -4.914 26.940 1.00 59.94 495 ALA A CA 1
ATOM 3768 C C . ALA A 1 495 ? -14.620 -3.417 26.680 1.00 59.94 495 ALA A C 1
ATOM 3770 O O . ALA A 1 495 ? -15.646 -3.065 26.111 1.00 59.94 495 ALA A O 1
ATOM 3771 N N . GLU A 1 496 ? -13.642 -2.558 26.988 1.00 53.34 496 GLU A N 1
ATOM 3772 C CA . GLU A 1 496 ? -13.658 -1.125 26.650 1.00 53.34 496 GLU A CA 1
ATOM 3773 C C . GLU A 1 496 ? -13.716 -0.883 25.129 1.00 53.34 496 GLU A C 1
ATOM 3775 O O . GLU A 1 496 ? -14.402 0.028 24.665 1.00 53.34 496 GLU A O 1
ATOM 3780 N N . ALA A 1 497 ? -13.019 -1.707 24.337 1.00 50.25 497 ALA A N 1
ATOM 3781 C CA . ALA A 1 497 ? -13.010 -1.623 22.874 1.00 50.25 497 ALA A CA 1
ATOM 3782 C C . ALA A 1 497 ? -14.314 -2.120 22.211 1.00 50.25 497 ALA A C 1
ATOM 3784 O O . ALA A 1 497 ? -14.576 -1.790 21.052 1.00 50.25 497 ALA A O 1
ATOM 3785 N N . ASP A 1 498 ? -15.157 -2.875 22.924 1.00 57.78 498 ASP A N 1
ATOM 3786 C CA . ASP A 1 498 ? -16.470 -3.347 22.456 1.00 57.78 498 ASP A CA 1
ATOM 3787 C C . ASP A 1 498 ? -17.582 -2.316 22.741 1.00 57.78 498 ASP A C 1
ATOM 3789 O O . ASP A 1 498 ? -18.676 -2.646 23.202 1.00 57.78 498 ASP A O 1
ATOM 3793 N N . PHE A 1 499 ? -17.292 -1.039 22.459 1.00 51.28 499 PHE A N 1
ATOM 3794 C CA . PHE A 1 499 ? -18.178 0.110 22.687 1.00 51.28 499 PHE A CA 1
ATOM 3795 C C . PHE A 1 499 ? -19.579 -0.121 22.101 1.00 51.28 499 PHE A C 1
ATOM 3797 O O . PHE A 1 499 ? -20.575 0.155 22.756 1.00 51.28 499 PHE A O 1
ATOM 3804 N N . GLU A 1 500 ? -19.685 -0.722 20.909 1.00 55.50 500 GLU A N 1
ATOM 3805 C CA . GLU A 1 500 ? -20.983 -1.033 20.294 1.00 55.50 500 GLU A CA 1
ATOM 3806 C C . GLU A 1 500 ? -21.819 -2.031 21.105 1.00 55.50 500 GLU A C 1
ATOM 3808 O O . GLU A 1 500 ? -23.044 -1.899 21.140 1.00 55.50 500 GLU A O 1
ATOM 3813 N N . SER A 1 501 ? -21.201 -3.027 21.749 1.00 62.19 501 SER A N 1
ATOM 3814 C CA . SER A 1 501 ? -21.947 -4.015 22.537 1.00 62.19 501 SER A CA 1
ATOM 3815 C C . SER A 1 501 ? -22.520 -3.418 23.822 1.00 62.19 501 SER A C 1
ATOM 3817 O O . SER A 1 501 ? -23.609 -3.834 24.210 1.00 62.19 501 SER A O 1
ATOM 3819 N N . GLY A 1 502 ? -21.867 -2.407 24.410 1.00 62.44 502 GLY A N 1
ATOM 3820 C CA . GLY A 1 502 ? -22.399 -1.643 25.547 1.00 62.44 502 GLY A CA 1
ATOM 3821 C C . GLY A 1 502 ? -23.691 -0.891 25.204 1.00 62.44 502 GLY A C 1
ATOM 3822 O O . GLY A 1 502 ? -24.703 -1.078 25.874 1.00 62.44 502 GLY A O 1
ATOM 3823 N N . TYR A 1 503 ? -23.715 -0.150 24.086 1.00 69.25 503 TYR A N 1
ATOM 3824 C CA . TYR A 1 503 ? -24.946 0.518 23.616 1.00 69.25 503 TYR A CA 1
ATOM 3825 C C . TYR A 1 503 ? -26.071 -0.475 23.323 1.00 69.25 503 TYR A C 1
ATOM 3827 O O . TYR A 1 503 ? -27.242 -0.187 23.560 1.00 69.25 503 TYR A O 1
ATOM 3835 N N . TRP A 1 504 ? -25.738 -1.651 22.783 1.00 80.56 504 TRP A N 1
ATOM 3836 C CA . TRP A 1 504 ? -26.731 -2.697 22.556 1.00 80.56 504 TRP A CA 1
ATOM 3837 C C . TRP A 1 504 ? -27.266 -3.293 23.857 1.00 80.56 504 TRP A C 1
ATOM 3839 O O . TRP A 1 504 ? -28.458 -3.575 23.927 1.00 80.56 504 TRP A O 1
ATOM 3849 N N . GLU A 1 505 ? -26.424 -3.489 24.867 1.00 81.62 505 GLU A N 1
ATOM 3850 C CA . GLU A 1 505 ? -26.843 -3.991 26.174 1.00 81.62 505 GLU A CA 1
ATOM 3851 C C . GLU A 1 505 ? -27.802 -3.017 26.866 1.00 81.62 505 GLU A C 1
ATOM 3853 O O . GLU A 1 505 ? -28.895 -3.427 27.255 1.00 81.62 505 GLU A O 1
ATOM 3858 N N . GLU A 1 506 ? -27.459 -1.729 26.915 1.00 79.19 506 GLU A N 1
ATOM 3859 C CA . GLU A 1 506 ? -28.312 -0.676 27.478 1.00 79.19 506 GLU A CA 1
ATOM 3860 C C . GLU A 1 506 ? -29.628 -0.531 26.704 1.00 79.19 506 GLU A C 1
ATOM 3862 O O . GLU A 1 506 ? -30.713 -0.540 27.284 1.00 79.19 506 GLU A O 1
ATOM 3867 N N . HIS A 1 507 ? -29.559 -0.502 25.371 1.00 90.06 507 HIS A N 1
ATOM 3868 C CA . HIS A 1 507 ? -30.751 -0.421 24.538 1.00 90.06 507 HIS A CA 1
ATOM 3869 C C . HIS A 1 507 ? -31.686 -1.632 24.728 1.00 90.06 507 HIS A C 1
ATOM 3871 O O . HIS A 1 507 ? -32.903 -1.473 24.841 1.00 90.06 507 HIS A O 1
ATOM 3877 N N . LEU A 1 508 ? -31.154 -2.861 24.758 1.00 90.69 508 LEU A N 1
ATOM 3878 C CA . LEU A 1 508 ? -31.978 -4.055 24.976 1.00 90.69 508 LEU A CA 1
ATOM 3879 C C . LEU A 1 508 ? -32.475 -4.158 26.423 1.00 90.69 508 LEU A C 1
ATOM 3881 O O . LEU A 1 508 ? -33.536 -4.744 26.634 1.00 90.69 508 LEU A O 1
ATOM 3885 N N . HIS A 1 509 ? -31.762 -3.580 27.392 1.00 89.56 509 HIS A N 1
ATOM 3886 C CA . HIS A 1 509 ? -32.228 -3.445 28.769 1.00 89.56 509 HIS A CA 1
ATOM 3887 C C . HIS A 1 509 ? -33.462 -2.541 28.860 1.00 89.56 509 HIS A C 1
ATOM 3889 O O . HIS A 1 509 ? -34.463 -2.954 29.439 1.00 89.56 509 HIS A O 1
ATOM 3895 N N . ASP A 1 510 ? -33.456 -1.379 28.207 1.00 88.88 510 ASP A N 1
ATOM 3896 C CA . ASP A 1 510 ? -34.629 -0.497 28.149 1.00 88.88 510 ASP A CA 1
ATOM 3897 C C . ASP A 1 510 ? -35.825 -1.184 27.473 1.00 88.88 510 ASP A C 1
ATOM 3899 O O . ASP A 1 510 ? -36.955 -1.141 27.964 1.00 88.88 510 ASP A O 1
ATOM 3903 N N . VAL A 1 511 ? -35.579 -1.898 26.368 1.00 89.88 511 VAL A N 1
ATOM 3904 C CA . VAL A 1 511 ? -36.613 -2.699 25.693 1.00 89.88 511 VAL A CA 1
ATOM 3905 C C . VAL A 1 511 ? -37.129 -3.815 26.616 1.00 89.88 511 VAL A C 1
ATOM 3907 O O . VAL A 1 511 ? -38.327 -4.094 26.634 1.00 89.88 511 VAL A O 1
ATOM 3910 N N . TRP A 1 512 ? -36.264 -4.448 27.412 1.00 90.75 512 TRP A N 1
ATOM 3911 C CA . TRP A 1 512 ? -36.671 -5.437 28.413 1.00 90.75 512 TRP A CA 1
ATOM 3912 C C . TRP A 1 512 ? -37.513 -4.815 29.529 1.00 90.75 512 TRP A C 1
ATOM 3914 O O . TRP A 1 512 ? -38.525 -5.393 29.912 1.00 90.75 512 TRP A O 1
ATOM 3924 N N . CYS A 1 513 ? -37.156 -3.632 30.022 1.00 87.06 513 CYS A N 1
ATOM 3925 C CA . CYS A 1 513 ? -37.947 -2.902 31.011 1.00 87.06 513 CYS A CA 1
ATOM 3926 C C . CYS A 1 513 ? -39.336 -2.527 30.471 1.00 87.06 513 CYS A C 1
ATOM 3928 O O . CYS A 1 513 ? -40.316 -2.590 31.213 1.00 87.06 513 CYS A O 1
ATOM 3930 N N . ALA A 1 514 ? -39.436 -2.199 29.179 1.00 86.19 514 ALA A N 1
ATOM 3931 C CA . ALA A 1 514 ? -40.698 -1.849 28.533 1.00 86.19 514 ALA A CA 1
ATOM 3932 C C . ALA A 1 514 ? -41.604 -3.061 28.228 1.00 86.19 514 ALA A C 1
ATOM 3934 O O . ALA A 1 514 ? -42.825 -2.937 28.313 1.00 86.19 514 ALA A O 1
ATOM 3935 N N . PHE A 1 515 ? -41.041 -4.222 27.864 1.00 89.12 515 PHE A N 1
ATOM 3936 C CA . PHE A 1 515 ? -41.820 -5.359 27.335 1.00 89.12 515 PHE A CA 1
ATOM 3937 C C . PHE A 1 515 ? -41.651 -6.695 28.084 1.00 89.12 515 PHE A C 1
ATOM 3939 O O . PHE A 1 515 ? -42.456 -7.608 27.902 1.00 89.12 515 PHE A O 1
ATOM 3946 N N . GLY A 1 516 ? -40.622 -6.854 28.915 1.00 85.69 516 GLY A N 1
ATOM 3947 C CA . GLY A 1 516 ? -40.337 -8.079 29.667 1.00 85.69 516 GLY A CA 1
ATOM 3948 C C . GLY A 1 516 ? -40.261 -9.344 28.800 1.00 85.69 516 GLY A C 1
ATOM 3949 O O . GLY A 1 516 ? -39.627 -9.371 27.744 1.00 85.69 516 GLY A O 1
ATOM 3950 N N . GLU A 1 517 ? -40.934 -10.413 29.245 1.00 82.25 517 GLU A N 1
ATOM 3951 C CA . GLU A 1 517 ? -41.005 -11.697 28.525 1.00 82.25 517 GLU A CA 1
ATOM 3952 C C . GLU A 1 517 ? -42.018 -11.703 27.354 1.00 82.25 517 GLU A C 1
ATOM 3954 O O . GLU A 1 517 ? -42.170 -12.732 26.673 1.00 82.25 517 GLU A O 1
ATOM 3959 N N . GLU A 1 518 ? -42.722 -10.594 27.105 1.00 86.31 518 GLU A N 1
ATOM 3960 C CA . GLU A 1 518 ? -43.733 -10.498 26.054 1.00 86.31 518 GLU A CA 1
ATOM 3961 C C . GLU A 1 518 ? -43.118 -10.323 24.655 1.00 86.31 518 GLU A C 1
ATOM 3963 O O . GLU A 1 518 ? -41.953 -9.968 24.469 1.00 86.31 518 GLU A O 1
ATOM 3968 N N . THR A 1 519 ? -43.911 -10.625 23.623 1.00 89.31 519 THR A N 1
ATOM 3969 C CA . THR A 1 519 ? -43.499 -10.392 22.233 1.00 89.31 519 THR A CA 1
ATOM 3970 C C . THR A 1 519 ? -43.919 -9.001 21.784 1.00 89.31 519 THR A C 1
ATOM 3972 O O . THR A 1 519 ? -45.097 -8.671 21.909 1.00 89.31 519 THR A O 1
ATOM 3975 N N . PHE A 1 520 ? -43.025 -8.272 21.130 1.00 92.00 520 PHE A N 1
ATOM 3976 C CA . PHE A 1 520 ? -43.262 -6.913 20.650 1.00 92.00 520 PHE A CA 1
ATOM 3977 C C . PHE A 1 520 ? -42.953 -6.766 19.157 1.00 92.00 520 PHE A C 1
ATOM 3979 O O . PHE A 1 520 ? -42.302 -7.598 18.519 1.00 92.00 520 PHE A O 1
ATOM 3986 N N . THR A 1 521 ? -43.437 -5.689 18.564 1.00 91.25 521 THR A N 1
ATOM 3987 C CA . THR A 1 521 ? -43.155 -5.250 17.202 1.00 91.25 521 THR A CA 1
ATOM 3988 C C . THR A 1 521 ? -42.227 -4.045 17.234 1.00 91.25 521 THR A C 1
ATOM 3990 O O . THR A 1 521 ? -42.127 -3.323 18.220 1.00 91.25 521 THR A O 1
ATOM 3993 N N . VAL A 1 522 ? -41.551 -3.785 16.116 1.00 89.31 522 VAL A N 1
ATOM 3994 C CA . VAL A 1 522 ? -40.673 -2.611 16.017 1.00 89.31 522 VAL A CA 1
ATOM 3995 C C . VAL A 1 522 ? -41.466 -1.305 16.149 1.00 89.31 522 VAL A C 1
ATOM 3997 O O . VAL A 1 522 ? -40.942 -0.332 16.668 1.00 89.31 522 VAL A O 1
ATOM 4000 N N . ALA A 1 523 ? -42.732 -1.278 15.721 1.00 86.62 523 ALA A N 1
ATOM 4001 C CA . ALA A 1 523 ? -43.582 -0.098 15.861 1.00 86.62 523 ALA A CA 1
ATOM 4002 C C . ALA A 1 523 ? -43.844 0.249 17.337 1.00 86.62 523 ALA A C 1
ATOM 4004 O O . ALA A 1 523 ? -43.690 1.406 17.712 1.00 86.62 523 ALA A O 1
ATOM 4005 N N . GLU A 1 524 ? -44.143 -0.754 18.167 1.00 88.94 524 GLU A N 1
ATOM 4006 C CA . GLU A 1 524 ? -44.355 -0.577 19.612 1.00 88.94 524 GLU A CA 1
ATOM 4007 C C . GLU A 1 524 ? -43.073 -0.094 20.310 1.00 88.94 524 GLU A C 1
ATOM 4009 O O . GLU A 1 524 ? -43.129 0.771 21.181 1.00 88.94 524 GLU A O 1
ATOM 4014 N N . VAL A 1 525 ? -41.897 -0.587 19.903 1.00 90.38 525 VAL A N 1
ATOM 4015 C CA . VAL A 1 525 ? -40.609 -0.094 20.426 1.00 90.38 525 VAL A CA 1
ATOM 4016 C C . VAL A 1 525 ? -40.401 1.381 20.075 1.00 90.38 525 VAL A C 1
ATOM 4018 O O . VAL A 1 525 ? -40.012 2.168 20.931 1.00 90.38 525 VAL A O 1
ATOM 4021 N N . VAL A 1 526 ? -40.697 1.782 18.834 1.00 88.25 526 VAL A N 1
ATOM 4022 C CA . VAL A 1 526 ? -40.580 3.186 18.405 1.00 88.25 526 VAL A CA 1
ATOM 4023 C C . VAL A 1 526 ? -41.561 4.092 19.150 1.00 88.25 526 VAL A C 1
ATOM 4025 O O . VAL A 1 526 ? -41.216 5.228 19.460 1.00 88.25 526 VAL A O 1
ATOM 4028 N N . GLU A 1 527 ? -42.773 3.622 19.448 1.00 87.06 527 GLU A N 1
ATOM 4029 C CA . GLU A 1 527 ? -43.717 4.373 20.285 1.00 87.06 527 GLU A CA 1
ATOM 4030 C C . GLU A 1 527 ? -43.175 4.581 21.701 1.00 87.06 527 GLU A C 1
ATOM 4032 O O . GLU A 1 527 ? -43.194 5.714 22.180 1.00 87.06 527 GLU A O 1
ATOM 4037 N N . ASN A 1 528 ? -42.602 3.542 22.316 1.00 86.38 528 ASN A N 1
ATOM 4038 C CA . ASN A 1 528 ? -41.974 3.648 23.636 1.00 86.38 528 ASN A CA 1
ATOM 4039 C C . ASN A 1 528 ? -40.725 4.546 23.630 1.00 86.38 528 ASN A C 1
ATOM 4041 O O . ASN A 1 528 ? -40.492 5.276 24.589 1.00 86.38 528 ASN A O 1
ATOM 4045 N N . MET A 1 529 ? -39.957 4.574 22.537 1.00 86.88 529 MET A N 1
ATOM 4046 C CA . MET A 1 529 ? -38.870 5.548 22.370 1.00 86.88 529 MET A CA 1
ATOM 4047 C C . MET A 1 529 ? -39.392 6.984 22.276 1.00 86.88 529 MET A C 1
ATOM 4049 O O . MET A 1 529 ? -38.846 7.892 22.893 1.00 86.88 529 MET A O 1
ATOM 4053 N N . LYS A 1 530 ? -40.477 7.212 21.525 1.00 83.00 530 LYS A N 1
ATOM 4054 C CA . LYS A 1 530 ? -41.086 8.546 21.382 1.00 83.00 530 LYS A CA 1
ATOM 4055 C C . LYS A 1 530 ? -41.720 9.052 22.672 1.00 83.00 530 LYS A C 1
ATOM 4057 O O . LYS A 1 530 ? -41.785 10.261 22.871 1.00 83.00 530 LYS A O 1
ATOM 4062 N N . SER A 1 531 ? -42.208 8.151 23.521 1.00 79.00 531 SER A N 1
ATOM 4063 C CA . SER A 1 531 ? -42.747 8.493 24.836 1.00 79.00 531 SER A CA 1
ATOM 4064 C C . SER A 1 531 ? -41.675 8.608 25.924 1.00 79.00 531 SER A C 1
ATOM 4066 O O . SER A 1 531 ? -42.024 8.946 27.050 1.00 79.00 531 SER A O 1
ATOM 4068 N N . GLY A 1 532 ? -40.406 8.312 25.615 1.00 76.50 532 GLY A N 1
ATOM 4069 C CA . GLY A 1 532 ? -39.297 8.327 26.575 1.00 76.50 532 GLY A CA 1
ATOM 4070 C C . GLY A 1 532 ? -39.257 7.127 27.529 1.00 76.50 532 GLY A C 1
ATOM 4071 O O . GLY A 1 532 ? -38.556 7.179 28.525 1.00 76.50 532 GLY A O 1
ATOM 4072 N N . LEU A 1 533 ? -40.009 6.055 27.253 1.00 76.12 533 LEU A N 1
ATOM 4073 C CA . LEU A 1 533 ? -39.953 4.802 28.026 1.00 76.12 533 LEU A CA 1
ATOM 4074 C C . LEU A 1 533 ? -38.749 3.929 27.643 1.00 76.12 533 LEU A C 1
ATOM 4076 O O . LEU A 1 533 ? -38.344 3.069 28.417 1.00 76.12 533 LEU A O 1
ATOM 4080 N N . ILE A 1 534 ? -38.202 4.139 26.445 1.00 85.06 534 ILE A N 1
ATOM 4081 C CA . ILE A 1 534 ? -36.926 3.583 25.988 1.00 85.06 534 ILE A CA 1
ATOM 4082 C C . ILE A 1 534 ? -36.059 4.786 25.637 1.00 85.06 534 ILE A C 1
ATOM 4084 O O . ILE A 1 534 ? -36.290 5.432 24.613 1.00 85.06 534 ILE A O 1
ATOM 4088 N N . GLU A 1 535 ? -35.122 5.128 26.515 1.00 77.81 535 GLU A N 1
ATOM 4089 C CA . GLU A 1 535 ? -34.286 6.322 26.368 1.00 77.81 535 GLU A CA 1
ATOM 4090 C C . GLU A 1 535 ? -33.059 6.018 25.512 1.00 77.81 535 GLU A C 1
ATOM 4092 O O . GLU A 1 535 ? -32.672 6.817 24.655 1.00 77.81 535 GLU A O 1
ATOM 4097 N N . GLN A 1 536 ? -32.480 4.833 25.704 1.00 80.56 536 GLN A N 1
ATOM 4098 C CA . GLN A 1 536 ? -31.277 4.418 25.011 1.00 80.56 536 GLN A CA 1
ATOM 4099 C C . GLN A 1 536 ? -31.593 3.924 23.610 1.00 80.56 536 GLN A C 1
ATOM 4101 O O . GLN A 1 536 ? -32.465 3.082 23.368 1.00 80.56 536 GLN A O 1
ATOM 4106 N N . MET A 1 537 ? -30.842 4.457 22.656 1.00 79.19 537 MET A N 1
ATOM 4107 C CA . MET A 1 537 ? -30.995 4.168 21.241 1.00 79.19 537 MET A CA 1
ATOM 4108 C C . MET A 1 537 ? -29.896 3.196 20.791 1.00 79.19 537 MET A C 1
ATOM 4110 O O . MET A 1 537 ? -28.778 3.264 21.305 1.00 79.19 537 MET A O 1
ATOM 4114 N N . PRO A 1 538 ? -30.165 2.290 19.831 1.00 76.44 538 PRO A N 1
ATOM 4115 C CA . PRO A 1 538 ? -29.114 1.442 19.283 1.00 76.44 538 PRO A CA 1
ATOM 4116 C C . PRO A 1 538 ? -27.946 2.269 18.720 1.00 76.44 538 PRO A C 1
ATOM 4118 O O . PRO A 1 538 ? -28.176 3.373 18.215 1.00 76.44 538 PRO A O 1
ATOM 4121 N N . PRO A 1 539 ? -26.712 1.734 18.712 1.00 63.22 539 PRO A N 1
ATOM 4122 C CA . PRO A 1 539 ? -25.559 2.461 18.195 1.00 63.22 539 PRO A CA 1
ATOM 4123 C C . PRO A 1 539 ? -25.757 2.864 16.724 1.00 63.22 539 PRO A C 1
ATOM 4125 O O . PRO A 1 539 ? -26.355 2.127 15.932 1.00 63.22 539 PRO A O 1
ATOM 4128 N N . HIS A 1 540 ? -25.227 4.041 16.369 1.00 57.88 540 HIS A N 1
ATOM 4129 C CA . HIS A 1 540 ? -25.329 4.684 15.045 1.00 57.88 540 HIS A CA 1
ATOM 4130 C C . HIS A 1 540 ? -26.738 5.134 14.625 1.00 57.88 540 HIS A C 1
ATOM 4132 O O . HIS A 1 540 ? -26.954 5.455 13.457 1.00 57.88 540 HIS A O 1
ATOM 4138 N N . MET A 1 541 ? -27.689 5.197 15.559 1.00 71.56 541 MET A N 1
ATOM 4139 C CA . MET A 1 541 ? -29.001 5.819 15.361 1.00 71.56 541 MET A CA 1
ATOM 4140 C C . MET A 1 541 ? -29.114 7.096 16.197 1.00 71.56 541 MET A C 1
ATOM 4142 O O . MET A 1 541 ? -28.562 7.160 17.289 1.00 71.56 541 MET A O 1
ATOM 4146 N N . ALA A 1 542 ? -29.798 8.120 15.674 1.00 55.62 542 ALA A N 1
ATOM 4147 C CA . ALA A 1 542 ? -29.849 9.448 16.301 1.00 55.62 542 ALA A CA 1
ATOM 4148 C C . ALA A 1 542 ? -31.255 10.079 16.387 1.00 55.62 542 ALA A C 1
ATOM 4150 O O . ALA A 1 542 ? -31.435 11.021 17.153 1.00 55.62 542 ALA A O 1
ATOM 4151 N N . ASP A 1 543 ? -32.254 9.590 15.638 1.00 73.12 543 ASP A N 1
ATOM 4152 C CA . ASP A 1 543 ? -33.594 10.196 15.616 1.00 73.12 543 ASP A CA 1
ATOM 4153 C C . ASP A 1 543 ? -34.719 9.160 15.454 1.00 73.12 543 ASP A C 1
ATOM 4155 O O . ASP A 1 543 ? -34.914 8.588 14.378 1.00 73.12 543 ASP A O 1
ATOM 4159 N N . CYS A 1 544 ? -35.515 8.974 16.514 1.00 72.56 544 CYS A N 1
ATOM 4160 C CA . CYS A 1 544 ? -36.662 8.066 16.528 1.00 72.56 544 CYS A CA 1
ATOM 4161 C C . CYS A 1 544 ? -37.953 8.667 15.927 1.00 72.56 544 CYS A C 1
ATOM 4163 O O . CYS A 1 544 ? -38.958 7.963 15.756 1.00 72.56 544 CYS A O 1
ATOM 4165 N N . THR A 1 545 ? -37.957 9.961 15.577 1.00 71.75 545 THR A N 1
ATOM 4166 C CA . THR A 1 545 ? -39.129 10.684 15.049 1.00 71.75 545 THR A CA 1
ATOM 4167 C C . THR A 1 545 ? -39.303 10.540 13.535 1.00 71.75 545 THR A C 1
ATOM 4169 O O . THR A 1 545 ? -40.417 10.692 13.018 1.00 71.75 545 THR A O 1
ATOM 4172 N N . GLY A 1 546 ? -38.239 10.158 12.823 1.00 72.88 546 GLY A N 1
ATOM 4173 C CA . GLY A 1 546 ? -38.228 9.991 11.374 1.00 72.88 546 GLY A CA 1
ATOM 4174 C C . GLY A 1 546 ? -39.202 8.924 10.854 1.00 72.88 546 GLY A C 1
ATOM 4175 O O . GLY A 1 546 ? -39.303 7.813 11.375 1.00 72.88 546 GLY A O 1
ATOM 4176 N N . ARG A 1 547 ? -39.888 9.214 9.737 1.00 68.94 547 ARG A N 1
ATOM 4177 C CA . ARG A 1 547 ? -40.842 8.280 9.091 1.00 68.94 547 ARG A CA 1
ATOM 4178 C C . ARG A 1 547 ? -40.213 6.944 8.648 1.00 68.94 547 ARG A C 1
ATOM 4180 O O . ARG A 1 547 ? -40.936 5.964 8.495 1.00 68.94 547 ARG A O 1
ATOM 4187 N N . GLY A 1 548 ? -38.894 6.897 8.435 1.00 75.12 548 GLY A N 1
ATOM 4188 C CA . GLY A 1 548 ? -38.145 5.689 8.055 1.00 75.12 548 GLY A CA 1
ATOM 4189 C C . GLY A 1 548 ? -37.607 4.865 9.232 1.00 75.12 548 GLY A C 1
ATOM 4190 O O . GLY A 1 548 ? -37.234 3.706 9.038 1.00 75.12 548 GLY A O 1
ATOM 4191 N N . PHE A 1 549 ? -37.627 5.424 10.442 1.00 79.44 549 PHE A N 1
ATOM 4192 C CA . PHE A 1 549 ? -36.970 4.855 11.614 1.00 79.44 549 PHE A CA 1
ATOM 4193 C C . PHE A 1 549 ? -37.472 3.450 12.006 1.00 79.44 549 PHE A C 1
ATOM 4195 O O . PHE A 1 549 ? -36.640 2.569 12.211 1.00 79.44 549 PHE A O 1
ATOM 4202 N N . PRO A 1 550 ? -38.789 3.130 11.990 1.00 81.69 550 PRO A N 1
ATOM 4203 C CA . PRO A 1 550 ? -39.249 1.768 12.292 1.00 81.69 550 PRO A CA 1
ATOM 4204 C C . PRO A 1 550 ? -38.702 0.705 11.328 1.00 81.69 550 PRO A C 1
ATOM 4206 O O . PRO A 1 550 ? -38.497 -0.451 11.699 1.00 81.69 550 PRO A O 1
ATOM 4209 N N . ARG A 1 551 ? -38.459 1.070 10.062 1.00 78.31 551 ARG A N 1
ATOM 4210 C CA . ARG A 1 551 ? -37.890 0.146 9.072 1.00 78.31 551 ARG A CA 1
ATOM 4211 C C . ARG A 1 551 ? -36.399 -0.064 9.315 1.00 78.31 551 ARG A C 1
ATOM 4213 O O . ARG A 1 551 ? -35.927 -1.195 9.210 1.00 78.31 551 ARG A O 1
ATOM 4220 N N . GLU A 1 552 ? -35.689 1.008 9.633 1.00 77.69 552 GLU A N 1
ATOM 4221 C CA . GLU A 1 552 ? -34.266 0.997 9.957 1.00 77.69 552 GLU A CA 1
ATOM 4222 C C . GLU A 1 552 ? -33.990 0.193 11.235 1.00 77.69 552 GLU A C 1
ATOM 4224 O O . GLU A 1 552 ? -33.211 -0.760 11.199 1.00 77.69 552 GLU A O 1
ATOM 4229 N N . LEU A 1 553 ? -34.733 0.466 12.314 1.00 82.81 553 LEU A N 1
ATOM 4230 C CA . LEU A 1 553 ? -34.665 -0.273 13.576 1.00 82.81 553 LEU A CA 1
ATOM 4231 C C . LEU A 1 553 ? -34.919 -1.772 13.366 1.00 82.81 553 LEU A C 1
ATOM 4233 O O . LEU A 1 553 ? -34.160 -2.612 13.845 1.00 82.81 553 LEU A O 1
ATOM 4237 N N . GLY A 1 554 ? -35.911 -2.130 12.545 1.00 83.00 554 GLY A N 1
ATOM 4238 C CA . GLY A 1 554 ? -36.201 -3.527 12.220 1.00 83.00 554 GLY A CA 1
ATOM 4239 C C . GLY A 1 554 ? -35.106 -4.235 11.412 1.00 83.00 554 GLY A C 1
ATOM 4240 O O . GLY A 1 554 ? -34.879 -5.434 11.602 1.00 83.00 554 GLY A O 1
ATOM 4241 N N . GLN A 1 555 ? -34.411 -3.523 10.519 1.00 77.88 555 GLN A N 1
ATOM 4242 C CA . GLN A 1 555 ? -33.245 -4.055 9.800 1.00 77.88 555 GLN A CA 1
ATOM 4243 C C . GLN A 1 555 ? -32.040 -4.216 10.724 1.00 77.88 555 GLN A C 1
ATOM 4245 O O . GLN A 1 555 ? -31.259 -5.154 10.567 1.00 77.88 555 GLN A O 1
ATOM 4250 N N . THR A 1 556 ? -31.887 -3.321 11.691 1.00 77.00 556 THR A N 1
ATOM 4251 C CA . THR A 1 556 ? -30.807 -3.376 12.672 1.00 77.00 556 THR A CA 1
ATOM 4252 C C . THR A 1 556 ? -31.025 -4.519 13.664 1.00 77.00 556 THR A C 1
ATOM 4254 O O . THR A 1 556 ? -30.136 -5.353 13.808 1.00 77.00 556 THR A O 1
ATOM 4257 N N . TYR A 1 557 ? -32.238 -4.700 14.192 1.00 87.56 557 TYR A N 1
ATOM 4258 C CA . TYR A 1 557 ? -32.613 -5.871 15.002 1.00 87.56 557 TYR A CA 1
ATOM 4259 C C . TYR A 1 557 ? -32.392 -7.202 14.271 1.00 87.56 557 TYR A C 1
ATOM 4261 O O . TYR A 1 557 ? -31.979 -8.193 14.866 1.00 87.56 557 TYR A O 1
ATOM 4269 N N . ALA A 1 558 ? -32.605 -7.244 12.951 1.00 78.44 558 ALA A N 1
ATOM 4270 C CA . ALA A 1 558 ? -32.327 -8.436 12.149 1.00 78.44 558 ALA A CA 1
ATOM 4271 C C . ALA A 1 558 ? -30.838 -8.768 12.004 1.00 78.44 558 ALA A C 1
ATOM 4273 O O . ALA A 1 558 ? -30.522 -9.942 11.805 1.00 78.44 558 ALA A O 1
ATOM 4274 N N . ARG A 1 559 ? -29.948 -7.775 12.111 1.00 68.12 559 ARG A N 1
ATOM 4275 C CA . ARG A 1 559 ? -28.491 -7.963 12.063 1.00 68.12 559 ARG A CA 1
ATOM 4276 C C . ARG A 1 559 ? -27.928 -8.492 13.383 1.00 68.12 559 ARG A C 1
ATOM 4278 O O . ARG A 1 559 ? -26.967 -9.249 13.351 1.00 68.12 559 ARG A O 1
ATOM 4285 N N . VAL A 1 560 ? -28.549 -8.131 14.506 1.00 70.69 560 VAL A N 1
ATOM 4286 C CA . VAL A 1 560 ? -28.100 -8.498 15.864 1.00 70.69 560 VAL A CA 1
ATOM 4287 C C . VAL A 1 560 ? -28.902 -9.639 16.498 1.00 70.69 560 VAL A C 1
ATOM 4289 O O . VAL A 1 560 ? -28.654 -10.018 17.641 1.00 70.69 560 VAL A O 1
ATOM 4292 N N . LYS A 1 561 ? -29.870 -10.202 15.763 1.00 80.88 561 LYS A N 1
ATOM 4293 C CA . LYS A 1 561 ? -30.699 -11.315 16.238 1.00 80.88 561 LYS A CA 1
ATOM 4294 C C . LYS A 1 561 ? -29.833 -12.491 16.698 1.00 80.88 561 LYS A C 1
ATOM 4296 O O . LYS A 1 561 ? -28.794 -12.779 16.108 1.00 80.88 561 LYS A O 1
ATOM 4301 N N . ASP A 1 562 ? -30.316 -13.205 17.706 1.00 74.44 562 ASP A N 1
ATOM 4302 C CA . ASP A 1 562 ? -29.701 -14.408 18.273 1.00 74.44 562 ASP A CA 1
ATOM 4303 C C . ASP A 1 562 ? -28.324 -14.201 18.947 1.00 74.44 562 ASP A C 1
ATOM 4305 O O . ASP A 1 562 ? -27.770 -15.159 19.494 1.00 74.44 562 ASP A O 1
ATOM 4309 N N . ARG A 1 563 ? -27.806 -12.965 18.999 1.00 74.50 563 ARG A N 1
ATOM 4310 C CA . ARG A 1 563 ? -26.601 -12.588 19.753 1.00 74.50 563 ARG A CA 1
ATOM 4311 C C . ARG A 1 563 ? -26.963 -12.145 21.176 1.00 74.50 563 ARG A C 1
ATOM 4313 O O . ARG A 1 563 ? -27.974 -11.479 21.385 1.00 74.50 563 ARG A O 1
ATOM 4320 N N . TRP A 1 564 ? -26.146 -12.550 22.146 1.00 74.75 564 TRP A N 1
ATOM 4321 C CA . TRP A 1 564 ? -26.264 -12.113 23.538 1.00 74.75 564 TRP A CA 1
ATOM 4322 C C . TRP A 1 564 ? -25.569 -10.765 23.739 1.00 74.75 564 TRP A C 1
ATOM 4324 O O . TRP A 1 564 ? -24.451 -10.585 23.256 1.00 74.75 564 TRP A O 1
ATOM 4334 N N . TYR A 1 565 ? -26.230 -9.875 24.472 1.00 77.56 565 TYR A N 1
ATOM 4335 C CA . TYR A 1 565 ? -25.720 -8.595 24.959 1.00 77.56 565 TYR A CA 1
ATOM 4336 C C . TYR A 1 565 ? -26.063 -8.531 26.451 1.00 77.56 565 TYR A C 1
ATOM 4338 O O . TYR A 1 565 ? -27.240 -8.602 26.814 1.00 77.56 565 TYR A O 1
ATOM 4346 N N . GLY A 1 566 ? -25.049 -8.554 27.315 1.00 78.94 566 GLY A N 1
ATOM 4347 C CA . GLY A 1 566 ? -25.243 -8.831 28.738 1.00 78.94 566 GLY A CA 1
ATOM 4348 C C . GLY A 1 566 ? -25.977 -10.156 28.991 1.00 78.94 566 GLY A C 1
ATOM 4349 O O . GLY A 1 566 ? -25.624 -11.215 28.460 1.00 78.94 566 GLY A O 1
ATOM 4350 N N . ASN A 1 567 ? -27.043 -10.098 29.792 1.00 82.62 567 ASN A N 1
ATOM 4351 C CA . ASN A 1 567 ? -27.942 -11.221 30.074 1.00 82.62 567 ASN A CA 1
ATOM 4352 C C . ASN A 1 567 ? -29.156 -11.298 29.131 1.00 82.62 567 ASN A C 1
ATOM 4354 O O . ASN A 1 567 ? -30.038 -12.121 29.376 1.00 82.62 567 ASN A O 1
ATOM 4358 N N . LEU A 1 568 ? -29.219 -10.490 28.069 1.00 84.62 568 LEU A N 1
ATOM 4359 C CA . LEU A 1 568 ? -30.371 -10.391 27.172 1.00 84.62 568 LEU A CA 1
ATOM 4360 C C . LEU A 1 568 ? -30.017 -10.810 25.739 1.00 84.62 568 LEU A C 1
ATOM 4362 O O . LEU A 1 568 ? -28.903 -10.619 25.252 1.00 84.62 568 LEU A O 1
ATOM 4366 N N . ARG A 1 569 ? -30.978 -11.405 25.031 1.00 89.12 569 ARG A N 1
ATOM 4367 C CA . ARG A 1 569 ? -30.838 -11.761 23.613 1.00 89.12 569 ARG A CA 1
ATOM 4368 C C . ARG A 1 569 ? -32.131 -11.525 22.862 1.00 89.12 569 ARG A C 1
ATOM 4370 O O . ARG A 1 569 ? -33.167 -12.087 23.208 1.00 89.12 569 ARG A O 1
ATOM 4377 N N . LEU A 1 570 ? -32.041 -10.794 21.756 1.00 88.56 570 LEU A N 1
ATOM 4378 C CA . LEU A 1 570 ? -33.172 -10.541 20.873 1.00 88.56 570 LEU A CA 1
ATOM 4379 C C . LEU A 1 570 ? -33.413 -11.716 19.916 1.00 88.56 570 LEU A C 1
ATOM 4381 O O . LEU A 1 570 ? -32.532 -12.113 19.152 1.00 88.56 570 LEU A O 1
ATOM 4385 N N . ARG A 1 571 ? -34.635 -12.246 19.909 1.00 86.75 571 ARG A N 1
ATOM 4386 C CA . ARG A 1 571 ? -35.089 -13.324 19.025 1.00 86.75 571 ARG A CA 1
ATOM 4387 C C . ARG A 1 571 ? -36.302 -12.923 18.209 1.00 86.75 571 ARG A C 1
ATOM 4389 O O . ARG A 1 571 ? -37.120 -12.107 18.622 1.00 86.75 571 ARG A O 1
ATOM 4396 N N . ARG A 1 572 ? -36.456 -13.553 17.044 1.00 86.00 572 ARG A N 1
ATOM 4397 C CA . ARG A 1 572 ? -37.663 -13.414 16.222 1.00 86.00 572 ARG A CA 1
ATOM 4398 C C . ARG A 1 572 ? -38.681 -14.486 16.607 1.00 86.00 572 ARG A C 1
ATOM 4400 O O . ARG A 1 572 ? -38.403 -15.674 16.472 1.00 86.00 572 ARG A O 1
ATOM 4407 N N . HIS A 1 573 ? -39.870 -14.068 17.026 1.00 73.94 573 HIS A N 1
ATOM 4408 C CA . HIS A 1 573 ? -40.944 -14.948 17.480 1.00 73.94 573 HIS A CA 1
ATOM 4409 C C . HIS A 1 573 ? -42.072 -15.009 16.429 1.00 73.94 573 HIS A C 1
ATOM 4411 O O . HIS A 1 573 ? -43.119 -14.380 16.572 1.00 73.94 573 HIS A O 1
ATOM 4417 N N . GLY A 1 574 ? -41.831 -15.770 15.350 1.00 58.94 574 GLY A N 1
ATOM 4418 C CA . GLY A 1 574 ? -42.828 -16.152 14.333 1.00 58.94 574 GLY A CA 1
ATOM 4419 C C . GLY A 1 574 ? -42.782 -15.400 12.988 1.00 58.94 574 GLY A C 1
ATOM 4420 O O . GLY A 1 574 ? -42.419 -14.228 12.908 1.00 58.94 574 GLY A O 1
ATOM 4421 N N . THR A 1 575 ? -43.176 -16.105 11.916 1.00 48.88 575 THR A N 1
ATOM 4422 C CA . THR A 1 575 ? -43.499 -15.578 10.567 1.00 48.88 575 THR A CA 1
ATOM 4423 C C . THR A 1 575 ? -44.980 -15.898 10.305 1.00 48.88 575 THR A C 1
ATOM 4425 O O . THR A 1 575 ? -45.399 -16.989 10.698 1.00 48.88 575 THR A O 1
ATOM 4428 N N . PRO A 1 576 ? -45.802 -15.022 9.693 1.00 44.00 576 PRO A N 1
ATOM 4429 C CA . PRO A 1 576 ? -47.249 -15.242 9.643 1.00 44.00 576 PRO A CA 1
ATOM 4430 C C . PRO A 1 576 ? -47.635 -16.494 8.842 1.00 44.00 576 PRO A C 1
ATOM 4432 O O . PRO A 1 576 ? -47.184 -16.688 7.710 1.00 44.00 576 PRO A O 1
ATOM 4435 N N . GLY A 1 577 ? -48.516 -17.310 9.429 1.00 40.66 577 GLY A N 1
ATOM 4436 C CA . GLY A 1 577 ? -49.268 -18.348 8.730 1.00 40.66 577 GLY A CA 1
ATOM 4437 C C . GLY A 1 577 ? -50.231 -17.747 7.698 1.00 40.66 577 GLY A C 1
ATOM 4438 O O . GLY A 1 577 ? -50.676 -16.606 7.819 1.00 40.66 577 GLY A O 1
ATOM 4439 N N . LYS A 1 578 ? -50.527 -18.511 6.642 1.00 38.78 578 LYS A N 1
ATOM 4440 C CA . LYS A 1 578 ? -51.435 -18.116 5.556 1.00 38.78 578 LYS A CA 1
ATOM 4441 C C . LYS A 1 578 ? -52.873 -17.969 6.079 1.00 38.78 578 LYS A C 1
ATOM 4443 O O . LYS A 1 578 ? -53.545 -18.974 6.265 1.00 38.78 578 LYS A O 1
ATOM 4448 N N . GLY A 1 579 ? -53.355 -16.735 6.231 1.00 40.69 579 GLY A N 1
ATOM 4449 C CA . GLY A 1 579 ? -54.787 -16.439 6.364 1.00 40.69 579 GLY A CA 1
ATOM 4450 C C . GLY A 1 579 ? -55.094 -15.307 7.341 1.00 40.69 579 GLY A C 1
ATOM 4451 O O . GLY A 1 579 ? -55.203 -15.542 8.535 1.00 40.69 579 GLY A O 1
ATOM 4452 N N . GLY A 1 580 ? -55.260 -14.086 6.829 1.00 34.12 580 GLY A N 1
ATOM 4453 C CA . GLY A 1 580 ? -55.748 -12.938 7.602 1.00 34.12 580 GLY A CA 1
ATOM 4454 C C . GLY A 1 580 ? -55.269 -11.608 7.024 1.00 34.12 580 GLY A C 1
ATOM 4455 O O . GLY A 1 580 ? -54.071 -11.380 6.895 1.00 34.12 580 GLY A O 1
ATOM 4456 N N . ALA A 1 581 ? -56.202 -10.735 6.644 1.00 37.19 581 ALA A N 1
ATOM 4457 C CA . ALA A 1 581 ? -55.954 -9.460 5.967 1.00 37.19 581 ALA A CA 1
ATOM 4458 C C . ALA A 1 581 ? -55.511 -8.324 6.920 1.00 37.19 581 ALA A C 1
ATOM 4460 O O . ALA A 1 581 ? -56.047 -7.220 6.869 1.00 37.19 581 ALA A O 1
ATOM 4461 N N . GLN A 1 582 ? -54.515 -8.578 7.774 1.00 40.34 582 GLN A N 1
ATOM 4462 C CA . GLN A 1 582 ? -53.774 -7.549 8.515 1.00 40.34 582 GLN A CA 1
ATOM 4463 C C . GLN A 1 582 ? -52.265 -7.811 8.370 1.00 40.34 582 GLN A C 1
ATOM 4465 O O . GLN A 1 582 ? -51.821 -8.955 8.317 1.00 40.34 582 GLN A O 1
ATOM 4470 N N . GLY A 1 583 ? -51.488 -6.743 8.175 1.00 43.06 583 GLY A N 1
ATOM 4471 C CA . GLY A 1 583 ? -50.147 -6.764 7.581 1.00 43.06 583 GLY A CA 1
ATOM 4472 C C . GLY A 1 583 ? -49.119 -7.712 8.218 1.00 43.06 583 GLY A C 1
ATOM 4473 O O . GLY A 1 583 ? -49.082 -7.931 9.424 1.00 43.06 583 GLY A O 1
ATOM 4474 N N . LYS A 1 584 ? -48.222 -8.238 7.372 1.00 53.19 584 LYS A N 1
ATOM 4475 C CA . LYS A 1 584 ? -47.056 -9.065 7.734 1.00 53.19 584 LYS A CA 1
ATOM 4476 C C . LYS A 1 584 ? -46.047 -8.274 8.589 1.00 53.19 584 LYS A C 1
ATOM 4478 O O . LYS A 1 584 ? -45.081 -7.741 8.044 1.00 53.19 584 LYS A O 1
ATOM 4483 N N . VAL A 1 585 ? -46.231 -8.203 9.906 1.00 62.62 585 VAL A N 1
ATOM 4484 C CA . VAL A 1 585 ? -45.272 -7.557 10.825 1.00 62.62 585 VAL A CA 1
ATOM 4485 C C . VAL A 1 585 ? -44.483 -8.625 11.589 1.00 62.62 585 VAL A C 1
ATOM 4487 O O . VAL A 1 585 ? -45.061 -9.562 12.132 1.00 62.62 585 VAL A O 1
ATOM 4490 N N . ASN A 1 586 ? -43.149 -8.513 11.604 1.00 75.94 586 ASN A N 1
ATOM 4491 C CA . ASN A 1 586 ? -42.291 -9.412 12.386 1.00 75.94 586 ASN A CA 1
ATOM 4492 C C . ASN A 1 586 ? -42.459 -9.117 13.882 1.00 75.94 586 ASN A C 1
ATOM 4494 O O . ASN A 1 586 ? -42.330 -7.959 14.285 1.00 75.94 586 ASN A O 1
ATOM 4498 N N . ARG A 1 587 ? -42.672 -10.162 14.688 1.00 84.94 587 ARG A N 1
ATOM 4499 C CA . ARG A 1 587 ? -42.626 -10.081 16.151 1.00 84.94 587 ARG A CA 1
ATOM 4500 C C . ARG A 1 587 ? -41.263 -10.503 16.688 1.00 84.94 587 ARG A C 1
ATOM 4502 O O . ARG A 1 587 ? -40.639 -11.442 16.186 1.00 84.94 587 ARG A O 1
ATOM 4509 N N . TRP A 1 588 ? -40.824 -9.798 17.714 1.00 91.56 588 TRP A N 1
ATOM 4510 C CA . TRP A 1 588 ? -39.570 -9.975 18.424 1.00 91.56 588 TRP A CA 1
ATOM 4511 C C . TRP A 1 588 ? -39.852 -10.329 19.879 1.00 91.56 588 TRP A C 1
ATOM 4513 O O . TRP A 1 588 ? -40.941 -10.072 20.382 1.00 91.56 588 TRP A O 1
ATOM 4523 N N . LYS A 1 589 ? -38.889 -10.964 20.531 1.00 91.69 589 LYS A N 1
ATOM 4524 C CA . LYS A 1 589 ? -38.917 -11.288 21.954 1.00 91.69 589 LYS A CA 1
ATOM 4525 C C . LYS A 1 589 ? -37.501 -11.195 22.496 1.00 91.69 589 LYS A C 1
ATOM 4527 O O . LYS A 1 589 ? -36.559 -11.540 21.781 1.00 91.69 589 LYS A O 1
ATOM 4532 N N . LEU A 1 590 ? -37.360 -10.762 23.739 1.00 90.94 590 LEU A N 1
ATOM 4533 C CA . LEU A 1 590 ? -36.105 -10.858 24.468 1.00 90.94 590 LEU A CA 1
ATOM 4534 C C . LEU A 1 590 ? -36.095 -12.136 25.313 1.00 90.94 590 LEU A C 1
ATOM 4536 O O . LEU A 1 590 ? -37.071 -12.465 25.984 1.00 90.94 590 LEU A O 1
ATOM 4540 N N . ASP A 1 591 ? -34.996 -12.877 25.241 1.00 87.44 591 ASP A N 1
ATOM 4541 C CA . ASP A 1 591 ? -34.682 -13.948 26.180 1.00 87.44 591 ASP A CA 1
ATOM 4542 C C . ASP A 1 591 ? -33.736 -13.380 27.241 1.00 87.44 591 ASP A C 1
ATOM 4544 O O . ASP A 1 591 ? -32.715 -12.792 26.882 1.00 87.44 591 ASP A O 1
ATOM 4548 N N . GLN A 1 592 ? -34.026 -13.615 28.521 1.00 86.81 592 GLN A N 1
ATOM 4549 C CA . GLN A 1 592 ? -33.104 -13.319 29.615 1.00 86.81 592 GLN A CA 1
ATOM 4550 C C . GLN A 1 592 ? -32.419 -14.601 30.094 1.00 86.81 592 GLN A C 1
ATOM 4552 O O . GLN A 1 592 ? -33.063 -15.628 30.333 1.00 86.81 592 GLN A O 1
ATOM 4557 N N . ARG A 1 593 ? -31.096 -14.560 30.243 1.00 78.94 593 ARG A N 1
ATOM 4558 C CA . ARG A 1 593 ? -30.322 -15.641 30.848 1.00 78.94 593 ARG A CA 1
ATOM 4559 C C . ARG A 1 593 ? -30.626 -15.653 32.347 1.00 78.94 593 ARG A C 1
ATOM 4561 O O . ARG A 1 593 ? -30.265 -14.721 33.054 1.00 78.94 593 ARG A O 1
ATOM 4568 N N . ARG A 1 594 ? -31.314 -16.694 32.823 1.00 59.53 594 ARG A N 1
ATOM 4569 C CA . ARG A 1 594 ? -31.481 -16.938 34.261 1.00 59.53 594 ARG A CA 1
ATOM 4570 C C . ARG A 1 594 ? -30.180 -17.529 34.789 1.00 59.53 594 ARG A C 1
ATOM 4572 O O . ARG A 1 594 ? -29.764 -18.589 34.315 1.00 59.53 594 ARG A O 1
ATOM 4579 N N . ASP A 1 595 ? -29.550 -16.856 35.743 1.00 45.88 595 ASP A N 1
ATOM 4580 C CA . ASP A 1 595 ? -28.511 -17.493 36.544 1.00 45.88 595 ASP A CA 1
ATOM 4581 C C . ASP A 1 595 ? -29.135 -18.668 37.314 1.00 45.88 595 ASP A C 1
ATOM 4583 O O . ASP A 1 595 ? -30.297 -18.581 37.736 1.00 45.88 595 ASP A O 1
ATOM 4587 N N . PRO A 1 596 ? -28.425 -19.798 37.479 1.00 36.56 596 PRO A N 1
ATOM 4588 C CA . PRO A 1 596 ? -28.879 -20.830 38.395 1.00 36.56 596 PRO A CA 1
ATOM 4589 C C . PRO A 1 596 ? -29.026 -20.191 39.778 1.00 36.56 596 PRO A C 1
ATOM 4591 O O . PRO A 1 596 ? -28.103 -19.532 40.256 1.00 36.56 596 PRO A O 1
ATOM 4594 N N . ALA A 1 597 ? -30.200 -20.351 40.396 1.00 32.19 597 ALA A N 1
ATOM 4595 C CA . ALA A 1 597 ? -30.451 -19.842 41.738 1.00 32.19 597 ALA A CA 1
ATOM 4596 C C . ALA A 1 597 ? -29.298 -20.265 42.666 1.00 32.19 597 ALA A C 1
ATOM 4598 O O . ALA A 1 597 ? -28.861 -21.421 42.577 1.00 32.19 597 ALA A O 1
ATOM 4599 N N . PRO A 1 598 ? -28.792 -19.375 43.541 1.00 35.16 598 PRO A N 1
ATOM 4600 C CA . PRO A 1 598 ? -27.827 -19.788 44.542 1.00 35.16 598 PRO A CA 1
ATOM 4601 C C . PRO A 1 598 ? -28.471 -20.924 45.325 1.00 35.16 598 PRO A C 1
ATOM 4603 O O . PRO A 1 598 ? -29.573 -20.775 45.855 1.00 35.16 598 PRO A O 1
ATOM 4606 N N . ALA A 1 599 ? -27.816 -22.082 45.331 1.00 32.06 599 ALA A N 1
ATOM 4607 C CA . ALA A 1 599 ? -28.240 -23.191 46.156 1.00 32.06 599 ALA A CA 1
ATOM 4608 C C . ALA A 1 599 ? -28.249 -22.690 47.603 1.00 32.06 599 ALA A C 1
ATOM 4610 O O . ALA A 1 599 ? -27.198 -22.517 48.220 1.00 32.06 599 ALA A O 1
ATOM 4611 N N . THR A 1 600 ? -29.438 -22.420 48.136 1.00 33.12 600 THR A N 1
ATOM 4612 C CA . THR A 1 600 ? -29.657 -22.367 49.573 1.00 33.12 600 THR A CA 1
ATOM 4613 C C . THR A 1 600 ? -29.344 -23.766 50.067 1.00 33.12 600 THR A C 1
ATOM 4615 O O . THR A 1 600 ? -30.141 -24.689 49.900 1.00 33.12 600 THR A O 1
ATOM 4618 N N . GLY A 1 601 ? -28.119 -23.936 50.558 1.00 30.69 601 GLY A N 1
ATOM 4619 C CA . GLY A 1 601 ? -27.674 -25.152 51.206 1.00 30.69 601 GLY A CA 1
ATOM 4620 C C . GLY A 1 601 ? -28.470 -25.342 52.484 1.00 30.69 601 GLY A C 1
ATOM 4621 O O . GLY A 1 601 ? -28.058 -24.874 53.540 1.00 30.69 601 GLY A O 1
ATOM 4622 N N . ASP A 1 602 ? -29.600 -26.034 52.375 1.00 27.70 602 ASP A N 1
ATOM 4623 C CA . ASP A 1 602 ? -30.133 -26.781 53.498 1.00 27.70 602 ASP A CA 1
ATOM 4624 C C . ASP A 1 602 ? -29.247 -28.016 53.664 1.00 27.70 602 ASP A C 1
ATOM 4626 O O . ASP A 1 602 ? -29.142 -28.886 52.793 1.00 27.70 602 ASP A O 1
ATOM 4630 N N . ALA A 1 603 ? -28.525 -28.033 54.777 1.00 39.34 603 ALA A N 1
ATOM 4631 C CA . ALA A 1 603 ? -27.667 -29.123 55.179 1.00 39.34 603 ALA A CA 1
ATOM 4632 C C . ALA A 1 603 ? -28.522 -30.344 55.532 1.00 39.34 603 ALA A C 1
ATOM 4634 O O . ALA A 1 603 ? -29.017 -30.463 56.649 1.00 39.34 603 ALA A O 1
ATOM 4635 N N . SER A 1 604 ? -28.676 -31.282 54.598 1.00 33.47 604 SER A N 1
ATOM 4636 C CA . SER A 1 604 ? -29.039 -32.659 54.930 1.00 33.47 604 SER A CA 1
ATOM 4637 C C . SER A 1 604 ? -28.856 -33.597 53.734 1.00 33.47 604 SER A C 1
ATOM 4639 O O . SER A 1 604 ? -29.463 -33.403 52.686 1.00 33.47 604 SER A O 1
ATOM 4641 N N . ALA A 1 605 ? -28.115 -34.677 53.999 1.00 29.48 605 ALA A N 1
ATOM 4642 C CA . ALA A 1 605 ? -27.982 -35.933 53.255 1.00 29.48 605 ALA A CA 1
ATOM 4643 C C . ALA A 1 605 ? -26.703 -36.109 52.407 1.00 29.48 605 ALA A C 1
ATOM 4645 O O . ALA A 1 605 ? -26.431 -35.421 51.430 1.00 29.48 605 ALA A O 1
ATOM 4646 N N . ALA A 1 606 ? -25.925 -37.091 52.865 1.00 29.78 606 ALA A N 1
ATOM 4647 C CA . ALA A 1 606 ? -24.598 -37.527 52.451 1.00 29.78 606 ALA A CA 1
ATOM 4648 C C . ALA A 1 606 ? -24.555 -38.247 51.080 1.00 29.78 606 ALA A C 1
ATOM 4650 O O . ALA A 1 606 ? -25.593 -38.692 50.587 1.00 29.78 606 ALA A O 1
ATOM 4651 N N . PRO A 1 607 ? -23.355 -38.432 50.486 1.00 33.88 607 PRO A N 1
ATOM 4652 C CA . PRO A 1 607 ? -23.187 -39.097 49.199 1.00 33.88 607 PRO A CA 1
ATOM 4653 C C . PRO A 1 607 ? -23.051 -40.621 49.354 1.00 33.88 607 PRO A C 1
ATOM 4655 O O . PRO A 1 607 ? -22.376 -41.105 50.263 1.00 33.88 607 PRO A O 1
ATOM 4658 N N . ALA A 1 608 ? -23.623 -41.380 48.417 1.00 29.19 608 ALA A N 1
ATOM 4659 C CA . ALA A 1 608 ? -23.323 -42.796 48.222 1.00 29.19 608 ALA A CA 1
ATOM 4660 C C . ALA A 1 608 ? -22.957 -43.058 46.753 1.00 29.19 608 ALA A C 1
ATOM 4662 O O . ALA A 1 608 ? -23.659 -42.657 45.828 1.00 29.19 608 ALA A O 1
ATOM 4663 N N . ALA A 1 609 ? -21.801 -43.695 46.587 1.00 28.95 609 ALA A N 1
ATOM 4664 C CA . ALA A 1 609 ? -21.114 -44.020 45.347 1.00 28.95 609 ALA A CA 1
ATOM 4665 C C . ALA A 1 609 ? -21.779 -45.153 44.539 1.00 28.95 609 ALA A C 1
ATOM 4667 O O . ALA A 1 609 ? -22.475 -45.986 45.112 1.00 28.95 609 ALA A O 1
ATOM 4668 N N . ALA A 1 610 ? -21.448 -45.255 43.242 1.00 28.20 610 ALA A N 1
ATOM 4669 C CA . ALA A 1 610 ? -20.609 -46.336 42.679 1.00 28.20 610 ALA A CA 1
ATOM 4670 C C . ALA A 1 610 ? -20.895 -46.634 41.188 1.00 28.20 610 ALA A C 1
ATOM 4672 O O . ALA A 1 610 ? -22.044 -46.755 40.775 1.00 28.20 610 ALA A O 1
ATOM 4673 N N . GLY A 1 611 ? -19.807 -46.864 40.436 1.00 27.55 611 GLY A N 1
ATOM 4674 C CA . GLY A 1 611 ? -19.763 -47.535 39.124 1.00 27.55 611 GLY A CA 1
ATOM 4675 C C . GLY A 1 611 ? -19.306 -46.610 37.988 1.00 27.55 611 GLY A C 1
ATOM 4676 O O . GLY A 1 611 ? -20.118 -45.882 37.443 1.00 27.55 611 GLY A O 1
ATOM 4677 N N . GLY A 1 612 ? -18.043 -46.520 37.560 1.00 27.83 612 GLY A N 1
ATOM 4678 C CA . GLY A 1 612 ? -16.885 -47.394 37.741 1.00 27.83 612 GLY A CA 1
ATOM 4679 C C . GLY A 1 612 ? -16.666 -48.294 36.520 1.00 27.83 612 GLY A C 1
ATOM 4680 O O . GLY A 1 612 ? -17.232 -49.376 36.487 1.00 27.83 612 GLY A O 1
ATOM 4681 N N . ALA A 1 613 ? -15.840 -47.862 35.556 1.00 27.83 613 ALA A N 1
ATOM 4682 C CA . ALA A 1 613 ? -14.802 -48.675 34.897 1.00 27.83 613 ALA A CA 1
ATOM 4683 C C . ALA A 1 613 ? -14.012 -47.842 33.867 1.00 27.83 613 ALA A C 1
ATOM 4685 O O . ALA A 1 613 ? -14.570 -47.031 33.134 1.00 27.83 613 ALA A O 1
ATOM 4686 N N . ALA A 1 614 ? -12.699 -48.049 33.880 1.00 27.47 614 ALA A N 1
ATOM 4687 C CA . ALA A 1 614 ? -11.632 -47.216 33.335 1.00 27.47 614 ALA A CA 1
ATOM 4688 C C . ALA A 1 614 ? -11.075 -47.769 31.986 1.00 27.47 614 ALA A C 1
ATOM 4690 O O . ALA A 1 614 ? -11.557 -48.799 31.513 1.00 27.47 614 ALA A O 1
ATOM 4691 N N . PRO A 1 615 ? -10.085 -47.101 31.356 1.00 37.19 615 PRO A N 1
ATOM 4692 C CA . PRO A 1 615 ? -9.626 -47.322 29.977 1.00 37.19 615 PRO A CA 1
ATOM 4693 C C . PRO A 1 615 ? -8.464 -48.335 29.890 1.00 37.19 615 PRO A C 1
ATOM 4695 O O . PRO A 1 615 ? -7.884 -48.667 30.924 1.00 37.19 615 PRO A O 1
ATOM 4698 N N . PRO A 1 616 ? -8.027 -48.758 28.685 1.00 28.89 616 PRO A N 1
ATOM 4699 C CA . PRO A 1 616 ? -6.723 -49.394 28.524 1.00 28.89 616 PRO A CA 1
ATOM 4700 C C . PRO A 1 616 ? -5.716 -48.535 27.732 1.00 28.89 616 PRO A C 1
ATOM 4702 O O . PRO A 1 616 ? -6.033 -47.969 26.687 1.00 28.89 616 PRO A O 1
ATOM 4705 N N . SER A 1 617 ? -4.478 -48.531 28.233 1.00 24.62 617 SER A N 1
ATOM 4706 C CA . SER A 1 617 ? -3.210 -48.238 27.532 1.00 24.62 617 SER A CA 1
ATOM 4707 C C . SER A 1 617 ? -2.298 -49.500 27.638 1.00 24.62 617 SER A C 1
ATOM 4709 O O . SER A 1 617 ? -2.765 -50.513 28.154 1.00 24.62 617 SER A O 1
ATOM 4711 N N . PRO A 1 618 ? -1.007 -49.500 27.235 1.00 49.97 618 PRO A N 1
ATOM 4712 C CA . PRO A 1 618 ? -0.497 -49.867 25.907 1.00 49.97 618 PRO A CA 1
ATOM 4713 C C . PRO A 1 618 ? 0.574 -51.004 25.931 1.00 49.97 618 PRO A C 1
ATOM 4715 O O . PRO A 1 618 ? 0.907 -51.522 26.991 1.00 49.97 618 PRO A O 1
ATOM 4718 N N . ALA A 1 619 ? 1.174 -51.276 24.754 1.00 24.77 619 ALA A N 1
ATOM 4719 C CA . ALA A 1 619 ? 2.474 -51.938 24.471 1.00 24.77 619 ALA A CA 1
ATOM 4720 C C . ALA A 1 619 ? 2.513 -53.455 24.148 1.00 24.77 619 ALA A C 1
ATOM 4722 O O . ALA A 1 619 ? 2.067 -54.285 24.929 1.00 24.77 619 ALA A O 1
ATOM 4723 N N . HIS A 1 620 ? 3.122 -53.827 23.006 1.00 26.70 620 HIS A N 1
ATOM 4724 C CA . HIS A 1 620 ? 4.486 -54.397 22.906 1.00 26.70 620 HIS A CA 1
ATOM 4725 C C . HIS A 1 620 ? 4.855 -54.821 21.461 1.00 26.70 620 HIS A C 1
ATOM 4727 O O . HIS A 1 620 ? 4.021 -54.858 20.563 1.00 26.70 620 HIS A O 1
ATOM 4733 N N . GLN A 1 621 ? 6.151 -55.056 21.258 1.00 26.22 621 GLN A N 1
ATOM 4734 C CA . GLN A 1 621 ? 6.960 -55.012 20.033 1.00 26.22 621 GLN A CA 1
ATOM 4735 C C . GLN A 1 621 ? 7.500 -56.418 19.641 1.00 26.22 621 GLN A C 1
ATOM 4737 O O . GLN A 1 621 ? 7.761 -57.211 20.541 1.00 26.22 621 GLN A O 1
ATOM 4742 N N . HIS A 1 622 ? 7.805 -56.621 18.341 1.00 24.64 622 HIS A N 1
ATOM 4743 C CA . HIS A 1 622 ? 8.697 -57.639 17.704 1.00 24.64 622 HIS A CA 1
ATOM 4744 C C . HIS A 1 622 ? 8.253 -59.136 17.743 1.00 24.64 622 HIS A C 1
ATOM 4746 O O . HIS A 1 622 ? 7.582 -59.545 18.675 1.00 24.64 622 HIS A O 1
ATOM 4752 N N . VAL A 1 623 ? 8.514 -60.043 16.777 1.00 25.11 623 VAL A N 1
ATOM 4753 C CA . VAL A 1 623 ? 9.703 -60.386 15.952 1.00 25.11 623 VAL A CA 1
ATOM 4754 C C . VAL A 1 623 ? 9.268 -61.201 14.694 1.00 25.11 623 VAL A C 1
ATOM 4756 O O . VAL A 1 623 ? 8.263 -61.905 14.732 1.00 25.11 623 VAL A O 1
ATOM 4759 N N . ASN A 1 624 ? 10.060 -61.108 13.613 1.00 25.03 624 ASN A N 1
ATOM 4760 C CA . ASN A 1 624 ? 10.028 -61.839 12.322 1.00 25.03 624 ASN A CA 1
ATOM 4761 C C . ASN A 1 624 ? 10.291 -63.363 12.401 1.00 25.03 624 ASN A C 1
ATOM 4763 O O . ASN A 1 624 ? 10.931 -63.807 13.347 1.00 25.03 624 ASN A O 1
ATOM 4767 N N . LEU A 1 625 ? 9.964 -64.120 11.338 1.00 25.94 625 LEU A N 1
ATOM 4768 C CA . LEU A 1 625 ? 10.913 -64.998 10.610 1.00 25.94 625 LEU A CA 1
ATOM 4769 C C . LEU A 1 625 ? 10.271 -65.674 9.377 1.00 25.94 625 LEU A C 1
ATOM 4771 O O . LEU A 1 625 ? 9.067 -65.901 9.319 1.00 25.94 625 LEU A O 1
ATOM 4775 N N . ASP A 1 626 ? 11.142 -65.936 8.407 1.00 26.47 626 ASP A N 1
ATOM 4776 C CA . ASP A 1 626 ? 10.959 -66.244 6.985 1.00 26.47 626 ASP A CA 1
ATOM 4777 C C . ASP A 1 626 ? 10.477 -67.675 6.638 1.00 26.47 626 ASP A C 1
ATOM 4779 O O . ASP A 1 626 ? 10.523 -68.573 7.476 1.00 26.47 626 ASP A O 1
ATOM 4783 N N . VAL A 1 627 ? 10.100 -67.909 5.363 1.00 28.33 627 VAL A N 1
ATOM 4784 C CA . VAL A 1 627 ? 10.886 -68.694 4.363 1.00 28.33 627 VAL A CA 1
ATOM 4785 C C . VAL A 1 627 ? 10.039 -69.127 3.132 1.00 28.33 627 VAL A C 1
ATOM 4787 O O . VAL A 1 627 ? 9.075 -69.875 3.248 1.00 28.33 627 VAL A O 1
ATOM 4790 N N . GLU A 1 628 ? 10.503 -68.648 1.963 1.00 27.95 628 GLU A N 1
ATOM 4791 C CA . GLU A 1 628 ? 10.564 -69.210 0.585 1.00 27.95 628 GLU A CA 1
ATOM 4792 C C . GLU A 1 628 ? 9.334 -69.597 -0.278 1.00 27.95 628 GLU A C 1
ATOM 4794 O O . GLU A 1 628 ? 8.546 -70.476 0.054 1.00 27.95 628 GLU A O 1
ATOM 4799 N N . GLY A 1 629 ? 9.346 -69.097 -1.536 1.00 26.38 629 GLY A N 1
ATOM 4800 C CA . GLY A 1 629 ? 9.281 -70.007 -2.700 1.00 26.38 629 GLY A CA 1
ATOM 4801 C C . GLY A 1 629 ? 8.507 -69.612 -3.978 1.00 26.38 629 GLY A C 1
ATOM 4802 O O . GLY A 1 629 ? 7.450 -70.168 -4.238 1.00 26.38 629 GLY A O 1
ATOM 4803 N N . SER A 1 630 ? 9.135 -68.810 -4.857 1.00 27.09 630 SER A N 1
ATOM 4804 C CA . SER A 1 630 ? 9.042 -68.790 -6.349 1.00 27.09 630 SER A CA 1
ATOM 4805 C C . SER A 1 630 ? 7.791 -68.277 -7.119 1.00 27.09 630 SER A C 1
ATOM 4807 O O . SER A 1 630 ? 6.797 -68.975 -7.253 1.00 27.09 630 SER A O 1
ATOM 4809 N N . GLY A 1 631 ? 7.945 -67.109 -7.780 1.00 26.36 631 GLY A N 1
ATOM 4810 C CA . GLY A 1 631 ? 8.150 -66.998 -9.247 1.00 26.36 631 GLY A CA 1
ATOM 4811 C C . GLY A 1 631 ? 6.964 -66.712 -10.200 1.00 26.36 631 GLY A C 1
ATOM 4812 O O . GLY A 1 631 ? 6.122 -67.579 -10.393 1.00 26.36 631 GLY A O 1
ATOM 4813 N N . GLY A 1 632 ? 7.016 -65.580 -10.941 1.00 25.55 632 GLY A N 1
ATOM 4814 C CA . GLY A 1 632 ? 6.518 -65.516 -12.339 1.00 25.55 632 GLY A CA 1
ATOM 4815 C C . GLY A 1 632 ? 5.797 -64.254 -12.874 1.00 25.55 632 GLY A C 1
ATOM 4816 O O . GLY A 1 632 ? 4.584 -64.278 -12.997 1.00 25.55 632 GLY A O 1
ATOM 4817 N N . SER A 1 633 ? 6.571 -63.223 -13.254 1.00 26.59 633 SER A N 1
ATOM 4818 C CA . SER A 1 633 ? 6.470 -62.298 -14.425 1.00 26.59 633 SER A CA 1
ATOM 4819 C C . SER A 1 633 ? 5.174 -61.579 -14.895 1.00 26.59 633 SER A C 1
ATOM 4821 O O . SER A 1 633 ? 4.209 -62.210 -15.305 1.00 26.59 633 SER A O 1
ATOM 4823 N N . GLU A 1 634 ? 5.343 -60.252 -15.054 1.00 27.28 634 GLU A N 1
ATOM 4824 C CA . GLU A 1 634 ? 5.018 -59.372 -16.210 1.00 27.28 634 GLU A CA 1
ATOM 4825 C C . GLU A 1 634 ? 3.571 -59.138 -16.703 1.00 27.28 634 GLU A C 1
ATOM 4827 O O . GLU A 1 634 ? 2.851 -60.056 -17.073 1.00 27.28 634 GLU A O 1
ATOM 4832 N N . GLY A 1 635 ? 3.254 -57.848 -16.923 1.00 25.12 635 GLY A N 1
ATOM 4833 C CA . GLY A 1 635 ? 2.695 -57.423 -18.216 1.00 25.12 635 GLY A CA 1
ATOM 4834 C C . GLY A 1 635 ? 1.354 -56.676 -18.237 1.00 25.12 635 GLY A C 1
ATOM 4835 O O . GLY A 1 635 ? 0.310 -57.294 -18.385 1.00 25.12 635 GLY A O 1
ATOM 4836 N N . SER A 1 636 ? 1.446 -55.341 -18.275 1.00 25.50 636 SER A N 1
ATOM 4837 C CA . SER A 1 636 ? 0.729 -54.455 -19.222 1.00 25.50 636 SER A CA 1
ATOM 4838 C C . SER A 1 636 ? -0.761 -54.108 -19.027 1.00 25.50 636 SER A C 1
ATOM 4840 O O . SER A 1 636 ? -1.661 -54.936 -19.130 1.00 25.50 636 SER A O 1
ATOM 4842 N N . GLU A 1 637 ? -1.003 -52.798 -18.902 1.00 27.48 637 GLU A N 1
ATOM 4843 C CA . GLU A 1 637 ? -2.275 -52.097 -19.134 1.00 27.48 637 GLU A CA 1
ATOM 4844 C C . GLU A 1 637 ? -2.770 -52.230 -20.593 1.00 27.48 637 GLU A C 1
ATOM 4846 O O . GLU A 1 637 ? -1.940 -52.266 -21.508 1.00 27.48 637 GLU A O 1
ATOM 4851 N N . PRO A 1 638 ? -4.093 -52.193 -20.858 1.00 30.34 638 PRO A N 1
ATOM 4852 C CA . PRO A 1 638 ? -4.613 -52.050 -22.212 1.00 30.34 638 PRO A CA 1
ATOM 4853 C C . PRO A 1 638 ? -5.203 -50.657 -22.491 1.00 30.34 638 PRO A C 1
ATOM 4855 O O . PRO A 1 638 ? -6.097 -50.168 -21.800 1.00 30.34 638 PRO A O 1
ATOM 4858 N N . SER A 1 639 ? -4.749 -50.070 -23.600 1.00 25.11 639 SER A N 1
ATOM 4859 C CA . SER A 1 639 ? -5.451 -49.049 -24.385 1.00 25.11 639 SER A CA 1
ATOM 4860 C C . SER A 1 639 ? -6.525 -49.689 -25.269 1.00 25.11 639 SER A C 1
ATOM 4862 O O . SER A 1 639 ? -6.261 -50.762 -25.810 1.00 25.11 639 SER A O 1
ATOM 4864 N N . LEU A 1 640 ? -7.620 -48.989 -25.583 1.00 28.20 640 LEU A N 1
ATOM 4865 C CA . LEU A 1 640 ? -8.344 -49.207 -26.843 1.00 28.20 640 LEU A CA 1
ATOM 4866 C C . LEU A 1 640 ? -8.790 -47.877 -27.475 1.00 28.20 640 LEU A C 1
ATOM 4868 O O . LEU A 1 640 ? -9.443 -47.045 -26.848 1.00 28.20 640 LEU A O 1
ATOM 4872 N N . LEU A 1 641 ? -8.363 -47.725 -28.730 1.00 28.73 641 LEU A N 1
ATOM 4873 C CA . LEU A 1 641 ? -8.663 -46.687 -29.719 1.00 28.73 641 LEU A CA 1
ATOM 4874 C C . LEU A 1 641 ? -10.068 -46.865 -30.339 1.00 28.73 641 LEU A C 1
ATOM 4876 O O . LEU A 1 641 ? -10.659 -47.938 -30.203 1.00 28.73 641 LEU A O 1
ATOM 4880 N N . PRO A 1 642 ? -10.567 -45.866 -31.095 1.00 34.84 642 PRO A N 1
ATOM 4881 C CA . PRO A 1 642 ? -11.629 -46.027 -32.084 1.00 34.84 642 PRO A CA 1
ATOM 4882 C C . PRO A 1 642 ? -11.064 -46.291 -33.498 1.00 34.84 642 PRO A C 1
ATOM 4884 O O . PRO A 1 642 ? -10.005 -45.780 -33.852 1.00 34.84 642 PRO A O 1
ATOM 4887 N N . ASP A 1 643 ? -11.820 -47.028 -34.309 1.00 29.25 643 ASP A N 1
ATOM 4888 C CA . ASP A 1 643 ? -11.603 -47.341 -35.735 1.00 29.25 643 ASP A CA 1
ATOM 4889 C C . ASP A 1 643 ? -13.015 -47.366 -36.385 1.00 29.25 643 ASP A C 1
ATOM 4891 O O . ASP A 1 643 ? -13.987 -47.611 -35.672 1.00 29.25 643 ASP A O 1
ATOM 4895 N N . GLU A 1 644 ? -13.324 -47.092 -37.656 1.00 31.38 644 GLU A N 1
ATOM 4896 C CA . GLU A 1 644 ? -12.593 -46.912 -38.914 1.00 31.38 644 GLU A CA 1
ATOM 4897 C C . GLU A 1 644 ? -13.462 -46.099 -39.907 1.00 31.38 644 GLU A C 1
ATOM 4899 O O . GLU A 1 644 ? -14.688 -46.045 -39.785 1.00 31.38 644 GLU A O 1
ATOM 4904 N N . SER A 1 645 ? -12.806 -45.664 -40.997 1.00 28.59 645 SER A N 1
ATOM 4905 C CA . SER A 1 645 ? -13.316 -45.472 -42.377 1.00 28.59 645 SER A CA 1
ATOM 4906 C C . SER A 1 645 ? -14.057 -44.157 -42.695 1.00 28.59 645 SER A C 1
ATOM 4908 O O . SER A 1 645 ? -14.972 -43.746 -42.002 1.00 28.59 645 SER A O 1
ATOM 4910 N N . GLY A 1 646 ? -13.770 -43.404 -43.760 1.00 27.23 646 GLY A N 1
ATOM 4911 C CA . GLY A 1 646 ? -12.799 -43.523 -44.845 1.00 27.23 646 GLY A CA 1
ATOM 4912 C C . GLY A 1 646 ? -13.222 -42.619 -46.015 1.00 27.23 646 GLY A C 1
ATOM 4913 O O . GLY A 1 646 ? -14.343 -42.729 -46.492 1.00 27.23 646 GLY A O 1
ATOM 4914 N N . GLY A 1 647 ? -12.321 -41.771 -46.524 1.00 24.80 647 GLY A N 1
ATOM 4915 C CA . GLY A 1 647 ? -12.297 -41.468 -47.961 1.00 24.80 647 GLY A CA 1
ATOM 4916 C C . GLY A 1 647 ? -11.912 -40.046 -48.386 1.00 24.80 647 GLY A C 1
ATOM 4917 O O . GLY A 1 647 ? -12.502 -39.054 -47.976 1.00 24.80 647 GLY A O 1
ATOM 4918 N N . LEU A 1 648 ? -10.903 -39.985 -49.260 1.00 27.06 648 LEU A N 1
ATOM 4919 C CA . LEU A 1 648 ? -10.359 -38.803 -49.929 1.00 27.06 648 LEU A CA 1
ATOM 4920 C C . LEU A 1 648 ? -11.397 -38.072 -50.816 1.00 27.06 648 LEU A C 1
ATOM 4922 O O . LEU A 1 648 ? -12.197 -38.727 -51.474 1.00 27.06 648 LEU A O 1
ATOM 4926 N N . ILE A 1 649 ? -11.257 -36.749 -51.002 1.00 26.78 649 ILE A N 1
ATOM 4927 C CA . ILE A 1 649 ? -10.802 -36.086 -52.255 1.00 26.78 649 ILE A CA 1
ATOM 4928 C C . ILE A 1 649 ? -10.924 -34.544 -52.150 1.00 26.78 649 ILE A C 1
ATOM 4930 O O . ILE A 1 649 ? -11.778 -33.981 -51.481 1.00 26.78 649 ILE A O 1
ATOM 4934 N N . ARG A 1 650 ? -9.981 -33.895 -52.841 1.00 25.94 650 ARG A N 1
ATOM 4935 C CA . ARG A 1 650 ? -9.672 -32.468 -53.040 1.00 25.94 650 ARG A CA 1
ATOM 4936 C C . ARG A 1 650 ? -10.821 -31.509 -53.448 1.00 25.94 650 ARG A C 1
ATOM 4938 O O . ARG A 1 650 ? -11.756 -31.910 -54.123 1.00 25.94 650 ARG A O 1
ATOM 4945 N N . ARG A 1 651 ? -10.468 -30.211 -53.311 1.00 25.73 651 ARG A N 1
ATOM 4946 C CA . ARG A 1 651 ? -10.828 -28.989 -54.090 1.00 25.73 651 ARG A CA 1
ATOM 4947 C C . ARG A 1 651 ? -12.008 -28.134 -53.594 1.00 25.73 651 ARG A C 1
ATOM 4949 O O . ARG A 1 651 ? -13.153 -28.503 -53.759 1.00 25.73 651 ARG A O 1
ATOM 4956 N N . GLY A 1 652 ? -11.649 -26.928 -53.131 1.00 26.11 652 GLY A N 1
ATOM 4957 C CA . GLY A 1 652 ? -12.058 -25.623 -53.682 1.00 26.11 652 GLY A CA 1
ATOM 4958 C C . GLY A 1 652 ? -13.542 -25.250 -53.740 1.00 26.11 652 GLY A C 1
ATOM 4959 O O . GLY A 1 652 ? -14.324 -25.911 -54.407 1.00 26.11 652 GLY A O 1
ATOM 4960 N N . GLY A 1 653 ? -13.865 -24.073 -53.198 1.00 24.08 653 GLY A N 1
ATOM 4961 C CA . GLY A 1 653 ? -15.050 -23.305 -53.589 1.00 24.08 653 GLY A CA 1
ATOM 4962 C C . GLY A 1 653 ? -15.770 -22.646 -52.418 1.00 24.08 653 GLY A C 1
ATOM 4963 O O . GLY A 1 653 ? -16.325 -23.329 -51.565 1.00 24.08 653 GLY A O 1
ATOM 4964 N N . SER A 1 654 ? -15.790 -21.311 -52.409 1.00 34.41 654 SER A N 1
ATOM 4965 C CA . SER A 1 654 ? -16.791 -20.511 -51.692 1.00 34.41 654 SER A CA 1
ATOM 4966 C C . SER A 1 654 ? -18.211 -20.935 -52.083 1.00 34.41 654 SER A C 1
ATOM 4968 O O . SER A 1 654 ? -18.418 -21.407 -53.204 1.00 34.41 654 SER A O 1
ATOM 4970 N N . PRO A 1 655 ? -19.213 -20.637 -51.242 1.00 32.16 655 PRO A N 1
ATOM 4971 C CA . PRO A 1 655 ? -20.396 -20.017 -51.830 1.00 32.16 655 PRO A CA 1
ATOM 4972 C C . PRO A 1 655 ? -21.027 -18.920 -50.964 1.00 32.16 655 PRO A C 1
ATOM 4974 O O . PRO A 1 655 ? -21.333 -19.088 -49.787 1.00 32.16 655 PRO A O 1
ATOM 4977 N N . SER A 1 656 ? -21.299 -17.803 -51.632 1.00 28.00 656 SER A N 1
ATOM 4978 C CA . SER A 1 656 ? -22.496 -16.989 -51.444 1.00 28.00 656 SER A CA 1
ATOM 4979 C C . SER A 1 656 ? -23.751 -17.798 -51.797 1.00 28.00 656 SER A C 1
ATOM 4981 O O . SER A 1 656 ? -23.728 -18.523 -52.793 1.00 28.00 656 SER A O 1
ATOM 4983 N N . GLY A 1 657 ? -24.869 -17.600 -51.098 1.00 25.55 657 GLY A N 1
ATOM 4984 C CA . GLY A 1 657 ? -26.167 -18.069 -51.591 1.00 25.55 657 GLY A CA 1
ATOM 4985 C C . GLY A 1 657 ? -27.242 -18.180 -50.521 1.00 25.55 657 GLY A C 1
ATOM 4986 O O . GLY A 1 657 ? -27.206 -19.072 -49.684 1.00 25.55 657 GLY A O 1
ATOM 4987 N N . ALA A 1 658 ? -28.203 -17.264 -50.583 1.00 30.48 658 ALA A N 1
ATOM 4988 C CA . ALA A 1 658 ? -29.415 -17.228 -49.783 1.00 30.48 658 ALA A CA 1
ATOM 4989 C C . ALA A 1 658 ? -30.332 -18.444 -50.018 1.00 30.48 658 ALA A C 1
ATOM 4991 O O . ALA A 1 658 ? -30.453 -18.926 -51.143 1.00 30.48 658 ALA A O 1
ATOM 4992 N N . ALA A 1 659 ? -31.069 -18.847 -48.978 1.00 26.50 659 ALA A N 1
ATOM 4993 C CA . ALA A 1 659 ? -32.317 -19.594 -49.107 1.00 26.50 659 ALA A CA 1
ATOM 4994 C C . ALA A 1 659 ? -33.285 -19.202 -47.974 1.00 26.50 659 ALA A C 1
ATOM 4996 O O . ALA A 1 659 ? -32.991 -19.371 -46.793 1.00 26.50 659 ALA A O 1
ATOM 4997 N N . GLN A 1 660 ? -34.428 -18.637 -48.368 1.00 29.52 660 GLN A N 1
ATOM 4998 C CA . GLN A 1 660 ? -35.640 -18.477 -47.560 1.00 29.52 660 GLN A CA 1
ATOM 4999 C C . GLN A 1 660 ? -36.390 -19.812 -47.431 1.00 29.52 660 GLN A C 1
ATOM 5001 O O . GLN A 1 660 ? -36.276 -20.647 -48.325 1.00 29.52 660 GLN A O 1
ATOM 5006 N N . LEU A 1 661 ? -37.194 -19.925 -46.360 1.00 27.73 661 LEU A N 1
ATOM 5007 C CA . LEU A 1 661 ? -38.451 -20.684 -46.123 1.00 27.73 661 LEU A CA 1
ATOM 5008 C C . LEU A 1 661 ? -38.443 -21.104 -44.636 1.00 27.73 661 LEU A C 1
ATOM 5010 O O . LEU A 1 661 ? -37.436 -21.608 -44.163 1.00 27.73 661 LEU A O 1
ATOM 5014 N N . GLY A 1 662 ? -39.458 -20.950 -43.790 1.00 26.06 662 GLY A N 1
ATOM 5015 C CA . GLY A 1 662 ? -40.835 -20.473 -43.861 1.00 26.06 662 GLY A CA 1
ATOM 5016 C C . GLY A 1 662 ? -41.307 -20.273 -42.405 1.00 26.06 662 GLY A C 1
ATOM 5017 O O . GLY A 1 662 ? -40.723 -20.836 -41.480 1.00 26.06 662 GLY A O 1
ATOM 5018 N N . GLY A 1 663 ? -42.274 -19.383 -42.184 1.00 27.06 663 GLY A N 1
ATOM 5019 C CA . GLY A 1 663 ? -42.502 -18.763 -40.877 1.00 27.06 663 GLY A CA 1
ATOM 5020 C C . GLY A 1 663 ? -43.401 -19.494 -39.879 1.00 27.06 663 GLY A C 1
ATOM 5021 O O . GLY A 1 663 ? -44.122 -20.423 -40.211 1.00 27.06 663 GLY A O 1
ATOM 5022 N N . THR A 1 664 ? -43.430 -18.925 -38.673 1.00 27.17 664 THR A N 1
ATOM 5023 C CA . THR A 1 664 ? -44.626 -18.758 -37.834 1.00 27.17 664 THR A CA 1
ATOM 5024 C C . THR A 1 664 ? -44.495 -17.413 -37.124 1.00 27.17 664 THR A C 1
ATOM 5026 O O . THR A 1 664 ? -43.463 -17.121 -36.522 1.00 27.17 664 THR A O 1
ATOM 5029 N N . GLY A 1 665 ? -45.504 -16.560 -37.282 1.00 27.97 665 GLY A N 1
ATOM 5030 C CA . GLY A 1 665 ? -45.454 -15.156 -36.908 1.00 27.97 665 GLY A CA 1
ATOM 5031 C C . GLY A 1 665 ? -45.383 -14.894 -35.406 1.00 27.97 665 GLY A C 1
ATOM 5032 O O . GLY A 1 665 ? -46.196 -15.378 -34.631 1.00 27.97 665 GLY A O 1
ATOM 5033 N N . THR A 1 666 ? -44.481 -13.988 -35.053 1.00 25.83 666 THR A N 1
ATOM 5034 C CA . THR A 1 666 ? -44.743 -12.909 -34.098 1.00 25.83 666 THR A CA 1
ATOM 5035 C C . THR A 1 666 ? -44.115 -11.665 -34.705 1.00 25.83 666 THR A C 1
ATOM 5037 O O . THR A 1 666 ? -42.896 -11.596 -34.858 1.00 25.83 666 THR A O 1
ATOM 5040 N N . THR A 1 667 ? -44.945 -10.714 -35.120 1.00 25.30 667 THR A N 1
ATOM 5041 C CA . THR A 1 667 ? -44.543 -9.380 -35.570 1.00 25.30 667 THR A CA 1
ATOM 5042 C C . THR A 1 667 ? -43.737 -8.691 -34.469 1.00 25.30 667 THR A C 1
ATOM 5044 O O . THR A 1 667 ? -44.297 -8.053 -33.581 1.00 25.30 667 THR A O 1
ATOM 5047 N N . ARG A 1 668 ? -42.407 -8.821 -34.514 1.00 27.55 668 ARG A N 1
ATOM 5048 C CA . ARG A 1 668 ? -41.505 -7.848 -33.898 1.00 27.55 668 ARG A CA 1
ATOM 5049 C C . ARG A 1 668 ? -41.511 -6.627 -34.803 1.00 27.55 668 ARG A C 1
ATOM 5051 O O . ARG A 1 668 ? -41.132 -6.727 -35.967 1.00 27.55 668 ARG A O 1
ATOM 5058 N N . HIS A 1 669 ? -41.954 -5.495 -34.268 1.00 27.05 669 HIS A N 1
ATOM 5059 C CA . HIS A 1 669 ? -41.647 -4.193 -34.843 1.00 27.05 669 HIS A CA 1
ATOM 5060 C C . HIS A 1 669 ? -40.149 -4.148 -35.182 1.00 27.05 669 HIS A C 1
ATOM 5062 O O . HIS A 1 669 ? -39.308 -4.373 -34.311 1.00 27.05 669 HIS A O 1
ATOM 5068 N N . LEU A 1 670 ? -39.822 -3.900 -36.452 1.00 26.80 670 LEU A N 1
ATOM 5069 C CA . LEU A 1 670 ? -38.489 -3.451 -36.848 1.00 26.80 670 LEU A CA 1
ATOM 5070 C C . LEU A 1 670 ? -38.174 -2.191 -36.025 1.00 26.80 670 LEU A C 1
ATOM 5072 O O . LEU A 1 670 ? -38.989 -1.264 -36.057 1.00 26.80 670 LEU A O 1
ATOM 5076 N N . PRO A 1 671 ? -37.060 -2.119 -35.273 1.00 37.38 671 PRO A N 1
ATOM 5077 C CA . PRO A 1 671 ? -36.667 -0.861 -34.668 1.00 37.38 671 PRO A CA 1
ATOM 5078 C C . PRO A 1 671 ? -36.310 0.105 -35.797 1.00 37.38 671 PRO A C 1
ATOM 5080 O O . PRO A 1 671 ? -35.549 -0.237 -36.701 1.00 37.38 671 PRO A O 1
ATOM 5083 N N . SER A 1 672 ? -36.884 1.298 -35.723 1.00 45.88 672 SER A N 1
ATOM 5084 C CA . SER A 1 672 ? -36.485 2.493 -36.457 1.00 45.88 672 SER A CA 1
ATOM 5085 C C . SER A 1 672 ? -34.963 2.698 -36.456 1.00 45.88 672 SER A C 1
ATOM 5087 O O . SER A 1 672 ? -34.275 2.260 -35.528 1.00 45.88 672 SER A O 1
ATOM 5089 N N . ASP A 1 673 ? -34.470 3.391 -37.486 1.00 53.16 673 ASP A N 1
ATOM 5090 C CA . ASP A 1 673 ? -33.066 3.756 -37.701 1.00 53.16 673 ASP A CA 1
ATOM 5091 C C . ASP A 1 673 ? -32.339 4.099 -36.376 1.00 53.16 673 ASP A C 1
ATOM 5093 O O . ASP A 1 673 ? -32.735 5.035 -35.673 1.00 53.16 673 ASP A O 1
ATOM 5097 N N . PRO A 1 674 ? -31.302 3.335 -35.977 1.00 52.66 674 PRO A N 1
ATOM 5098 C CA . PRO A 1 674 ? -30.575 3.569 -34.733 1.00 52.66 674 PRO A CA 1
ATOM 5099 C C . PRO A 1 674 ? -29.789 4.887 -34.724 1.00 52.66 674 PRO A C 1
ATOM 5101 O O . PRO A 1 674 ? -29.291 5.255 -33.659 1.00 52.66 674 PRO A O 1
ATOM 5104 N N . SER A 1 675 ? -29.682 5.598 -35.852 1.00 54.91 675 SER A N 1
ATOM 5105 C CA . SER A 1 675 ? -29.003 6.891 -35.980 1.00 54.91 675 SER A CA 1
ATOM 5106 C C . SER A 1 675 ? -29.902 8.116 -35.767 1.00 54.91 675 SER A C 1
ATOM 5108 O O . SER A 1 675 ? -29.371 9.219 -35.688 1.00 54.91 675 SER A O 1
ATOM 5110 N N . ASP A 1 676 ? -31.223 7.949 -35.592 1.00 67.50 676 ASP A N 1
ATOM 5111 C CA . ASP A 1 676 ? -32.146 9.074 -35.370 1.00 67.50 676 ASP A CA 1
ATOM 5112 C C . ASP A 1 676 ? -31.851 9.797 -34.032 1.00 67.50 676 ASP A C 1
ATOM 5114 O O . ASP A 1 676 ? -32.077 9.221 -32.958 1.00 67.50 676 ASP A O 1
ATOM 5118 N N . PRO A 1 677 ? -31.370 11.058 -34.049 1.00 59.62 677 PRO A N 1
ATOM 5119 C CA . PRO A 1 677 ? -31.066 11.813 -32.835 1.00 59.62 677 PRO A CA 1
ATOM 5120 C C . PRO A 1 677 ? -32.329 12.278 -32.090 1.00 59.62 677 PRO A C 1
ATOM 5122 O O . PRO A 1 677 ? -32.244 12.680 -30.928 1.00 59.62 677 PRO A O 1
ATOM 5125 N N . LEU A 1 678 ? -33.508 12.219 -32.722 1.00 62.53 678 LEU A N 1
ATOM 5126 C CA . LEU A 1 678 ? -34.794 12.532 -32.092 1.00 62.53 678 LEU A CA 1
ATOM 5127 C C . LEU A 1 678 ? -35.367 11.352 -31.304 1.00 62.53 678 LEU A C 1
ATOM 5129 O O . LEU A 1 678 ? -36.343 11.533 -30.570 1.00 62.53 678 LEU A O 1
ATOM 5133 N N . ARG A 1 679 ? -34.752 10.168 -31.411 1.00 70.69 679 ARG A N 1
ATOM 5134 C CA . ARG A 1 679 ? -35.163 8.980 -30.671 1.00 70.69 679 ARG A CA 1
ATOM 5135 C C . ARG A 1 679 ? -35.034 9.212 -29.170 1.00 70.69 679 ARG A C 1
ATOM 5137 O O . ARG A 1 679 ? -33.964 9.543 -28.655 1.00 70.69 679 ARG A O 1
ATOM 5144 N N . GLU A 1 680 ? -36.140 8.987 -28.473 1.00 81.75 680 GLU A N 1
ATOM 5145 C CA . GLU A 1 680 ? -36.162 8.969 -27.018 1.00 81.75 680 GLU A CA 1
ATOM 5146 C C . GLU A 1 680 ? -35.662 7.620 -26.496 1.00 81.75 680 GLU A C 1
ATOM 5148 O O . GLU A 1 680 ? -36.101 6.559 -26.946 1.00 81.75 680 GLU A O 1
ATOM 5153 N N . ILE A 1 681 ? -34.730 7.671 -25.549 1.00 83.88 681 ILE A N 1
ATOM 5154 C CA . ILE A 1 681 ? -34.165 6.508 -24.873 1.00 83.88 681 ILE A CA 1
ATOM 5155 C C . ILE A 1 681 ? -34.475 6.635 -23.385 1.00 83.88 681 ILE A C 1
ATOM 5157 O O . ILE A 1 681 ? -34.128 7.637 -22.760 1.00 83.88 681 ILE A O 1
ATOM 5161 N N . ASP A 1 682 ? -35.125 5.615 -22.839 1.00 84.12 682 ASP A N 1
ATOM 5162 C CA . ASP A 1 682 ? -35.299 5.418 -21.403 1.00 84.12 682 ASP A CA 1
ATOM 5163 C C . ASP A 1 682 ? -34.118 4.578 -20.895 1.00 84.12 682 ASP A C 1
ATOM 5165 O O . ASP A 1 682 ? -33.743 3.585 -21.519 1.00 84.12 682 ASP A O 1
ATOM 5169 N N . LEU A 1 683 ? -33.471 5.018 -19.816 1.00 81.62 683 LEU A N 1
ATOM 5170 C CA . LEU A 1 683 ? -32.317 4.327 -19.232 1.00 81.62 683 LEU A CA 1
ATOM 5171 C C . LEU A 1 683 ? -32.626 3.737 -17.856 1.00 81.62 683 LEU A C 1
ATOM 5173 O O . LEU A 1 683 ? -31.738 3.135 -17.246 1.00 81.62 683 LEU A O 1
ATOM 5177 N N . ASP A 1 684 ? -33.850 3.889 -17.369 1.00 72.56 684 ASP A N 1
ATOM 5178 C CA . ASP A 1 684 ? -34.190 3.697 -15.962 1.00 72.56 684 ASP A CA 1
ATOM 5179 C C . ASP A 1 684 ? -34.575 2.244 -15.664 1.00 72.56 684 ASP A C 1
ATOM 5181 O O . ASP A 1 684 ? -34.674 1.820 -14.506 1.00 72.56 684 ASP A O 1
ATOM 5185 N N . SER A 1 685 ? -34.740 1.438 -16.717 1.00 70.25 685 SER A N 1
ATOM 5186 C CA . SER A 1 685 ? -35.075 0.030 -16.594 1.00 70.25 685 SER A CA 1
ATOM 5187 C C . SER A 1 685 ? -33.865 -0.820 -16.181 1.00 70.25 685 SER A C 1
ATOM 5189 O O . SER A 1 685 ? -32.718 -0.637 -16.604 1.00 70.25 685 SER A O 1
ATOM 5191 N N . THR A 1 686 ? -34.133 -1.834 -15.356 1.00 67.19 686 THR A N 1
ATOM 5192 C CA . THR A 1 686 ? -33.115 -2.829 -14.974 1.00 67.19 686 THR A CA 1
ATOM 5193 C C . THR A 1 686 ? -32.612 -3.662 -16.159 1.00 67.19 686 THR A C 1
ATOM 5195 O O . THR A 1 686 ? -31.506 -4.199 -16.098 1.00 67.19 686 THR A O 1
ATOM 5198 N N . GLU A 1 687 ? -33.396 -3.772 -17.233 1.00 70.12 687 GLU A N 1
ATOM 5199 C CA . GLU A 1 687 ? -33.020 -4.474 -18.462 1.00 70.12 687 GLU A CA 1
ATOM 5200 C C . GLU A 1 687 ? -31.998 -3.667 -19.270 1.00 70.12 687 GLU A C 1
ATOM 5202 O O . GLU A 1 687 ? -30.978 -4.214 -19.701 1.00 70.12 687 GLU A O 1
ATOM 5207 N N . ASP A 1 688 ? -32.184 -2.350 -19.364 1.00 75.19 688 ASP A N 1
ATOM 5208 C CA . ASP A 1 688 ? -31.230 -1.458 -20.022 1.00 75.19 688 ASP A CA 1
ATOM 5209 C C . ASP A 1 688 ? -29.921 -1.371 -19.234 1.00 75.19 688 ASP A C 1
ATOM 5211 O O . ASP A 1 688 ? -28.836 -1.434 -19.814 1.00 75.19 688 ASP A O 1
ATOM 5215 N N . ALA A 1 689 ? -29.997 -1.333 -17.899 1.00 79.19 689 ALA A N 1
ATOM 5216 C CA . ALA A 1 689 ? -28.814 -1.384 -17.041 1.00 79.19 689 ALA A CA 1
ATOM 5217 C C . ALA A 1 689 ? -28.009 -2.684 -17.233 1.00 79.19 689 ALA A C 1
ATOM 5219 O O . ALA A 1 689 ? -26.778 -2.648 -17.296 1.00 79.19 689 ALA A O 1
ATOM 5220 N N . ARG A 1 690 ? -28.681 -3.836 -17.383 1.00 80.38 690 ARG A N 1
ATOM 5221 C CA . ARG A 1 690 ? -28.027 -5.122 -17.690 1.00 80.38 690 ARG A CA 1
ATOM 5222 C C . ARG A 1 690 ? -27.416 -5.136 -19.085 1.00 80.38 690 ARG A C 1
ATOM 5224 O O . ARG A 1 690 ? -26.291 -5.606 -19.243 1.00 80.38 690 ARG A O 1
ATOM 5231 N N . THR A 1 691 ? -28.127 -4.603 -20.075 1.00 80.81 691 THR A N 1
ATOM 5232 C CA . THR A 1 691 ? -27.640 -4.495 -21.457 1.00 80.81 691 THR A CA 1
ATOM 5233 C C . THR A 1 691 ? -26.382 -3.633 -21.519 1.00 80.81 691 THR A C 1
ATOM 5235 O O . THR A 1 691 ? -25.380 -4.048 -22.107 1.00 80.81 691 THR A O 1
ATOM 5238 N N . ARG A 1 692 ? -26.381 -2.491 -20.817 1.00 88.56 692 ARG A N 1
ATOM 5239 C CA . ARG A 1 692 ? -25.189 -1.652 -20.648 1.00 88.56 692 ARG A CA 1
ATOM 5240 C C . ARG A 1 692 ? -24.058 -2.418 -19.976 1.00 88.56 692 ARG A C 1
ATOM 5242 O O . ARG A 1 692 ? -22.973 -2.510 -20.543 1.00 88.56 692 ARG A O 1
ATOM 5249 N N . ALA A 1 693 ? -24.314 -3.034 -18.822 1.00 84.31 693 ALA A N 1
ATOM 5250 C CA . ALA A 1 693 ? -23.304 -3.791 -18.083 1.00 84.31 693 ALA A CA 1
ATOM 5251 C C . ALA A 1 693 ? -22.674 -4.928 -18.912 1.00 84.31 693 ALA A C 1
ATOM 5253 O O . ALA A 1 693 ? -21.473 -5.166 -18.807 1.00 84.31 693 ALA A O 1
ATOM 5254 N N . ALA A 1 694 ? -23.450 -5.595 -19.772 1.00 85.69 694 ALA A N 1
ATOM 5255 C CA . ALA A 1 694 ? -22.949 -6.634 -20.670 1.00 85.69 694 ALA A CA 1
ATOM 5256 C C . ALA A 1 694 ? -22.111 -6.077 -21.836 1.00 85.69 694 ALA A C 1
ATOM 5258 O O . ALA A 1 694 ? -21.218 -6.764 -22.336 1.00 85.69 694 ALA A O 1
ATOM 5259 N N . GLY A 1 695 ? -22.403 -4.856 -22.292 1.00 86.25 695 GLY A N 1
ATOM 5260 C CA . GLY A 1 695 ? -21.687 -4.196 -23.383 1.00 86.25 695 GLY A CA 1
ATOM 5261 C C . GLY A 1 695 ? -20.387 -3.506 -22.967 1.00 86.25 695 GLY A C 1
ATOM 5262 O O . GLY A 1 695 ? -19.420 -3.527 -23.727 1.00 86.25 695 GLY A O 1
ATOM 5263 N N . VAL A 1 696 ? -20.315 -2.975 -21.741 1.00 90.81 696 VAL A N 1
ATOM 5264 C CA . VAL A 1 696 ? -19.133 -2.261 -21.216 1.00 90.81 696 VAL A CA 1
ATOM 5265 C C . VAL A 1 696 ? -17.820 -3.045 -21.410 1.00 90.81 696 VAL A C 1
ATOM 5267 O O . VAL A 1 696 ? -16.887 -2.476 -21.986 1.00 90.81 696 VAL A O 1
ATOM 5270 N N . PRO A 1 697 ? -17.713 -4.342 -21.040 1.00 91.50 697 PRO A N 1
ATOM 5271 C CA . PRO A 1 697 ? -16.484 -5.104 -21.253 1.00 91.50 697 PRO A CA 1
ATOM 5272 C C . PRO A 1 697 ? -16.072 -5.215 -22.723 1.00 91.50 697 PRO A C 1
ATOM 5274 O O . PRO A 1 697 ? -14.879 -5.263 -23.008 1.00 91.50 697 PRO A O 1
ATOM 5277 N N . ARG A 1 698 ? -17.025 -5.244 -23.668 1.00 91.75 698 ARG A N 1
ATOM 5278 C CA . ARG A 1 698 ? -16.722 -5.342 -25.105 1.00 91.75 698 ARG A CA 1
ATOM 5279 C C . ARG A 1 698 ? -16.120 -4.049 -25.633 1.00 91.75 698 ARG A C 1
ATOM 5281 O O . ARG A 1 698 ? -15.092 -4.103 -26.301 1.00 91.75 698 ARG A O 1
ATOM 5288 N N . VAL A 1 699 ? -16.700 -2.906 -25.268 1.00 93.88 699 VAL A N 1
ATOM 5289 C CA . VAL A 1 699 ? -16.188 -1.582 -25.652 1.00 93.88 699 VAL A CA 1
ATOM 5290 C C . VAL A 1 699 ? -14.797 -1.342 -25.057 1.00 93.88 699 VAL A C 1
ATOM 5292 O O . VAL A 1 699 ? -13.868 -0.988 -25.782 1.00 93.88 699 VAL A O 1
ATOM 5295 N N . MET A 1 700 ? -14.615 -1.613 -23.759 1.00 94.56 700 MET A N 1
ATOM 5296 C CA . MET A 1 700 ? -13.304 -1.518 -23.102 1.00 94.56 700 MET A CA 1
ATOM 5297 C C . MET A 1 700 ? -12.267 -2.420 -23.767 1.00 94.56 700 MET A C 1
ATOM 5299 O O . MET A 1 700 ? -11.164 -1.979 -24.086 1.00 94.56 700 MET A O 1
ATOM 5303 N N . ARG A 1 701 ? -12.632 -3.685 -24.007 1.00 91.94 701 ARG A N 1
ATOM 5304 C CA . ARG A 1 701 ? -11.753 -4.658 -24.652 1.00 91.94 701 ARG A CA 1
ATOM 5305 C C . ARG A 1 701 ? -11.390 -4.225 -26.066 1.00 91.94 701 ARG A C 1
ATOM 5307 O O . ARG A 1 701 ? -10.237 -4.391 -26.434 1.00 91.94 701 ARG A O 1
ATOM 5314 N N . ALA A 1 702 ? -12.321 -3.665 -26.837 1.00 91.50 702 ALA A N 1
ATOM 5315 C CA . ALA A 1 702 ? -12.038 -3.144 -28.171 1.00 91.50 702 ALA A CA 1
ATOM 5316 C C . ALA A 1 702 ? -10.956 -2.055 -28.119 1.00 91.50 702 ALA A C 1
ATOM 5318 O O . ALA A 1 702 ? -9.949 -2.175 -28.810 1.00 91.50 702 ALA A O 1
ATOM 5319 N N . MET A 1 703 ? -11.092 -1.060 -27.237 1.00 94.94 703 MET A N 1
ATOM 5320 C CA . MET A 1 703 ? -10.075 -0.009 -27.080 1.00 94.94 703 MET A CA 1
ATOM 5321 C C . MET A 1 703 ? -8.718 -0.569 -26.636 1.00 94.94 703 MET A C 1
ATOM 5323 O O . MET A 1 703 ? -7.692 -0.233 -27.224 1.00 94.94 703 MET A O 1
ATOM 5327 N N . SER A 1 704 ? -8.696 -1.468 -25.645 1.00 94.00 704 SER A N 1
ATOM 5328 C CA . SER A 1 704 ? -7.453 -2.095 -25.178 1.00 94.00 704 SER A CA 1
ATOM 5329 C C . SER A 1 704 ? -6.790 -2.966 -26.251 1.00 94.00 704 SER A C 1
ATOM 5331 O O . SER A 1 704 ? -5.568 -2.948 -26.386 1.00 94.00 704 SER A O 1
ATOM 5333 N N . LEU A 1 705 ? -7.572 -3.710 -27.040 1.00 92.50 705 LEU A N 1
ATOM 5334 C CA . LEU A 1 705 ? -7.057 -4.560 -28.116 1.00 92.50 705 LEU A CA 1
ATOM 5335 C C . LEU A 1 705 ? -6.551 -3.746 -29.304 1.00 92.50 705 LEU A C 1
ATOM 5337 O O . LEU A 1 705 ? -5.459 -4.019 -29.793 1.00 92.50 705 LEU A O 1
ATOM 5341 N N . HIS A 1 706 ? -7.314 -2.755 -29.768 1.00 93.31 706 HIS A N 1
ATOM 5342 C CA . HIS A 1 706 ? -6.889 -1.913 -30.886 1.00 93.31 706 HIS A CA 1
ATOM 5343 C C . HIS A 1 706 ? -5.685 -1.055 -30.497 1.00 93.31 706 HIS A C 1
ATOM 5345 O O . HIS A 1 706 ? -4.779 -0.863 -31.310 1.00 93.31 706 HIS A O 1
ATOM 5351 N N . GLY A 1 707 ? -5.651 -0.568 -29.254 1.00 93.75 707 GLY A N 1
ATOM 5352 C CA . GLY A 1 707 ? -4.636 0.368 -28.792 1.00 93.75 707 GLY A CA 1
ATOM 5353 C C . GLY A 1 707 ? -4.588 1.630 -29.652 1.00 93.75 707 GLY A C 1
ATOM 5354 O O . GLY A 1 707 ? -5.472 1.896 -30.465 1.00 93.75 707 GLY A O 1
ATOM 5355 N N . ILE A 1 708 ? -3.522 2.404 -29.506 1.00 95.25 708 ILE A N 1
ATOM 5356 C CA . ILE A 1 708 ? -3.305 3.640 -30.262 1.00 95.25 708 ILE A CA 1
ATOM 5357 C C . ILE A 1 708 ? -1.841 3.744 -30.681 1.00 95.25 708 ILE A C 1
ATOM 5359 O O . ILE A 1 708 ? -0.939 3.406 -29.905 1.00 95.25 708 ILE A O 1
ATOM 5363 N N . ARG A 1 709 ? -1.595 4.157 -31.930 1.00 95.88 709 ARG A N 1
ATOM 5364 C CA . ARG A 1 709 ? -0.230 4.288 -32.444 1.00 95.88 709 ARG A CA 1
ATOM 5365 C C . ARG A 1 709 ? 0.514 5.397 -31.717 1.00 95.88 709 ARG A C 1
ATOM 5367 O O . ARG A 1 709 ? -0.081 6.363 -31.250 1.00 95.88 709 ARG A O 1
ATOM 5374 N N . LEU A 1 710 ? 1.827 5.238 -31.661 1.00 95.25 710 LEU A N 1
ATOM 5375 C CA . LEU A 1 710 ? 2.729 6.093 -30.917 1.00 95.25 710 LEU A CA 1
ATOM 5376 C C . LEU A 1 710 ? 3.894 6.549 -31.796 1.00 95.25 710 LEU A C 1
ATOM 5378 O O . LEU A 1 710 ? 4.566 5.719 -32.409 1.00 95.25 710 LEU A O 1
ATOM 5382 N N . ASP A 1 711 ? 4.184 7.847 -31.787 1.00 94.81 711 ASP A N 1
ATOM 5383 C CA . ASP A 1 711 ? 5.457 8.400 -32.253 1.00 94.81 711 ASP A CA 1
ATOM 5384 C C . ASP A 1 711 ? 6.535 8.176 -31.180 1.00 94.81 711 ASP A C 1
ATOM 5386 O O . ASP A 1 711 ? 6.878 9.068 -30.402 1.00 94.81 711 ASP A O 1
ATOM 5390 N N . LEU A 1 712 ? 7.037 6.939 -31.086 1.00 91.12 712 LEU A N 1
ATOM 5391 C CA . LEU A 1 712 ? 8.029 6.573 -30.070 1.00 91.12 712 LEU A CA 1
ATOM 5392 C C . LEU A 1 712 ? 9.312 7.434 -30.142 1.00 91.12 712 LEU A C 1
ATOM 5394 O O . LEU A 1 712 ? 9.786 7.849 -29.084 1.00 91.12 712 LEU A O 1
ATOM 5398 N N . PRO A 1 713 ? 9.868 7.772 -31.325 1.00 92.69 713 PRO A N 1
ATOM 5399 C CA . PRO A 1 713 ? 10.991 8.705 -31.409 1.00 92.69 713 PRO A CA 1
ATOM 5400 C C . PRO A 1 713 ? 10.690 10.079 -30.802 1.00 92.69 713 PRO A C 1
ATOM 5402 O O . PRO A 1 713 ? 11.541 10.637 -30.112 1.00 92.69 713 PRO A O 1
ATOM 5405 N N . LEU A 1 714 ? 9.491 10.632 -31.023 1.00 91.75 714 LEU A N 1
ATOM 5406 C CA . LEU A 1 714 ? 9.093 11.894 -30.400 1.00 91.75 714 LEU A CA 1
ATOM 5407 C C . LEU A 1 714 ? 8.974 11.771 -28.874 1.00 91.75 714 LEU A C 1
ATOM 5409 O O . LEU A 1 714 ? 9.438 12.669 -28.173 1.00 91.75 714 LEU A O 1
ATOM 5413 N N . VAL A 1 715 ? 8.422 10.664 -28.361 1.00 90.62 715 VAL A N 1
ATOM 5414 C CA . VAL A 1 715 ? 8.358 10.391 -26.911 1.00 90.62 715 VAL A CA 1
ATOM 5415 C C . VAL A 1 715 ? 9.754 10.380 -26.296 1.00 90.62 715 VAL A C 1
ATOM 5417 O O . VAL A 1 715 ? 9.999 11.097 -25.329 1.00 90.62 715 VAL A O 1
ATOM 5420 N N . LEU A 1 716 ? 10.674 9.596 -26.865 1.00 89.94 716 LEU A N 1
ATOM 5421 C CA . LEU A 1 716 ? 12.034 9.461 -26.339 1.00 89.94 716 LEU A CA 1
ATOM 5422 C C . LEU A 1 716 ? 12.780 10.799 -26.369 1.00 89.94 716 LEU A C 1
ATOM 5424 O O . LEU A 1 716 ? 13.359 11.183 -25.357 1.00 89.94 716 LEU A O 1
ATOM 5428 N N . ARG A 1 717 ? 12.672 11.564 -27.467 1.00 91.31 717 ARG A N 1
ATOM 5429 C CA . ARG A 1 717 ? 13.258 12.914 -27.548 1.00 91.31 717 ARG A CA 1
ATOM 5430 C C . ARG A 1 717 ? 12.710 13.852 -26.475 1.00 91.31 717 ARG A C 1
ATOM 5432 O O . ARG A 1 717 ? 13.485 14.514 -25.796 1.00 91.31 717 ARG A O 1
ATOM 5439 N N . ARG A 1 718 ? 11.388 13.887 -26.270 1.00 88.88 718 ARG A N 1
ATOM 5440 C CA . ARG A 1 718 ? 10.775 14.746 -25.241 1.00 88.88 718 ARG A CA 1
ATOM 5441 C C . ARG A 1 718 ? 11.165 14.332 -23.823 1.00 88.88 718 ARG A C 1
ATOM 5443 O O . ARG A 1 718 ? 11.346 15.202 -22.973 1.00 88.88 718 ARG A O 1
ATOM 5450 N N . LEU A 1 719 ? 11.329 13.034 -23.563 1.00 87.69 719 LEU A N 1
ATOM 5451 C CA . LEU A 1 719 ? 11.834 12.537 -22.281 1.00 87.69 719 LEU A CA 1
ATOM 5452 C C . LEU A 1 719 ? 13.298 12.926 -22.056 1.00 87.69 719 LEU A C 1
ATOM 5454 O O . LEU A 1 719 ? 13.633 13.393 -20.969 1.00 87.69 719 LEU A O 1
ATOM 5458 N N . GLU A 1 720 ? 14.149 12.797 -23.074 1.00 88.31 720 GLU A N 1
ATOM 5459 C CA . GLU A 1 720 ? 15.544 13.248 -23.017 1.00 88.31 720 GLU A CA 1
ATOM 5460 C C . GLU A 1 720 ? 15.639 14.760 -22.785 1.00 88.31 720 GLU A C 1
ATOM 5462 O O . GLU A 1 720 ? 16.394 15.207 -21.921 1.00 88.31 720 GLU A O 1
ATOM 5467 N N . ASP A 1 721 ? 14.837 15.557 -23.491 1.00 86.62 721 ASP A N 1
ATOM 5468 C CA . ASP A 1 721 ? 14.815 17.011 -23.331 1.00 86.62 721 ASP A CA 1
ATOM 5469 C C . ASP A 1 721 ? 14.271 17.434 -21.966 1.00 86.62 721 ASP A C 1
ATOM 5471 O O . ASP A 1 721 ? 14.815 18.351 -21.346 1.00 86.62 721 ASP A O 1
ATOM 5475 N N . SER A 1 722 ? 13.255 16.738 -21.450 1.00 84.38 722 SER A N 1
ATOM 5476 C CA . SER A 1 722 ? 12.756 16.937 -20.088 1.00 84.38 722 SER A CA 1
ATOM 5477 C C . SER A 1 722 ? 13.826 16.588 -19.048 1.00 84.38 722 SER A C 1
ATOM 5479 O O . SER A 1 722 ? 14.078 17.376 -18.135 1.00 84.38 722 SER A O 1
ATOM 5481 N N . ALA A 1 723 ? 14.530 15.462 -19.207 1.00 84.19 723 ALA A N 1
ATOM 5482 C CA . ALA A 1 723 ? 15.623 15.068 -18.320 1.00 84.19 723 ALA A CA 1
ATOM 5483 C C . ALA A 1 723 ? 16.770 16.091 -18.344 1.00 84.19 723 ALA A C 1
ATOM 5485 O O . ALA A 1 723 ? 17.246 16.509 -17.287 1.00 84.19 723 ALA A O 1
ATOM 5486 N N . ARG A 1 724 ? 17.163 16.559 -19.535 1.00 87.19 724 ARG A N 1
ATOM 5487 C CA . ARG A 1 724 ? 18.182 17.601 -19.727 1.00 87.19 724 ARG A CA 1
ATOM 5488 C C . ARG A 1 724 ? 17.771 18.910 -19.057 1.00 87.19 724 ARG A C 1
ATOM 5490 O O . ARG A 1 724 ? 18.545 19.476 -18.290 1.00 87.19 724 ARG A O 1
ATOM 5497 N N . ARG A 1 725 ? 16.531 19.356 -19.282 1.00 86.81 725 ARG A N 1
ATOM 5498 C CA . ARG A 1 725 ? 15.972 20.571 -18.675 1.00 86.81 725 ARG A CA 1
ATOM 5499 C C . ARG A 1 725 ? 15.977 20.483 -17.153 1.00 86.81 725 ARG A C 1
ATOM 5501 O O . ARG A 1 725 ? 16.457 21.400 -16.500 1.00 86.81 725 ARG A O 1
ATOM 5508 N N . ARG A 1 726 ? 15.514 19.370 -16.581 1.00 87.75 726 ARG A N 1
ATOM 5509 C CA . ARG A 1 726 ? 15.494 19.158 -15.123 1.00 87.75 726 ARG A CA 1
ATOM 5510 C C . ARG A 1 726 ? 16.901 19.108 -14.527 1.00 87.75 726 ARG A C 1
ATOM 5512 O O . ARG A 1 726 ? 17.103 19.616 -13.430 1.00 87.75 726 ARG A O 1
ATOM 5519 N N . THR A 1 727 ? 17.879 18.547 -15.237 1.00 87.69 727 THR A N 1
ATOM 5520 C CA . THR A 1 727 ? 19.293 18.604 -14.830 1.00 87.69 727 THR A CA 1
ATOM 5521 C C . THR A 1 727 ? 19.814 20.041 -14.823 1.00 87.69 727 THR A C 1
ATOM 5523 O O . THR A 1 727 ? 20.388 20.460 -13.821 1.00 87.69 727 THR A O 1
ATOM 5526 N N . ASN A 1 728 ? 19.539 20.825 -15.871 1.00 89.25 728 ASN A N 1
ATOM 5527 C CA . ASN A 1 728 ? 19.934 22.237 -15.932 1.00 89.25 728 ASN A CA 1
ATOM 5528 C C . ASN A 1 728 ? 19.279 23.060 -14.810 1.00 89.25 728 ASN A C 1
ATOM 5530 O O . ASN A 1 728 ? 19.949 23.845 -14.152 1.00 89.25 728 ASN A O 1
ATOM 5534 N N . LEU A 1 729 ? 17.989 22.847 -14.539 1.00 90.31 729 LEU A N 1
ATOM 5535 C CA . LEU A 1 729 ? 17.274 23.529 -13.454 1.00 90.31 729 LEU A CA 1
ATOM 5536 C C . LEU A 1 729 ? 17.853 23.192 -12.073 1.00 90.31 729 LEU A C 1
ATOM 5538 O O . LEU A 1 729 ? 17.959 24.070 -11.224 1.00 90.31 729 LEU A O 1
ATOM 5542 N N . ARG A 1 730 ? 18.288 21.945 -11.850 1.00 88.50 730 ARG A N 1
ATOM 5543 C CA . ARG A 1 730 ? 18.990 21.566 -10.612 1.00 88.50 730 ARG A CA 1
ATOM 5544 C C . ARG A 1 730 ? 20.357 22.230 -10.491 1.00 88.50 730 ARG A C 1
ATOM 5546 O O . ARG A 1 730 ? 20.702 22.687 -9.410 1.00 88.50 730 ARG A O 1
ATOM 5553 N N . GLN A 1 731 ? 21.110 22.319 -11.586 1.00 88.81 731 GLN A N 1
ATOM 5554 C CA . GLN A 1 731 ? 22.382 23.045 -11.592 1.00 88.81 731 GLN A CA 1
ATOM 5555 C C . GLN A 1 731 ? 22.177 24.526 -11.267 1.00 88.81 731 GLN A C 1
ATOM 5557 O O . GLN A 1 731 ? 22.923 25.068 -10.459 1.00 88.81 731 GLN A O 1
ATOM 5562 N N . ARG A 1 732 ? 21.129 25.147 -11.820 1.00 91.88 732 ARG A N 1
ATOM 5563 C CA . ARG A 1 732 ? 20.737 26.524 -11.492 1.00 91.88 732 ARG A CA 1
ATOM 5564 C C . ARG A 1 732 ? 20.338 26.689 -10.027 1.00 91.88 732 ARG A C 1
ATOM 5566 O O . ARG A 1 732 ? 20.791 27.628 -9.395 1.00 91.88 732 ARG A O 1
ATOM 5573 N N . LEU A 1 733 ? 19.589 25.756 -9.432 1.00 90.94 733 LEU A N 1
ATOM 5574 C CA . LEU A 1 733 ? 19.293 25.810 -7.990 1.00 90.94 733 LEU A CA 1
ATOM 5575 C C . LEU A 1 733 ? 20.546 25.814 -7.120 1.00 90.94 733 LEU A C 1
ATOM 5577 O O . LEU A 1 733 ? 20.586 26.504 -6.105 1.00 90.94 733 LEU A O 1
ATOM 5581 N N . THR A 1 734 ? 21.562 25.045 -7.503 1.00 88.50 734 THR A N 1
ATOM 5582 C CA . THR A 1 734 ? 22.833 25.031 -6.781 1.00 88.50 734 THR A CA 1
ATOM 5583 C C . THR A 1 734 ? 23.665 26.280 -7.056 1.00 88.50 734 THR A C 1
ATOM 5585 O O . THR A 1 734 ? 24.217 26.845 -6.119 1.00 88.50 734 THR A O 1
ATOM 5588 N N . HIS A 1 735 ? 23.765 26.717 -8.312 1.00 90.75 735 HIS A N 1
ATOM 5589 C CA . HIS A 1 735 ? 24.623 27.834 -8.706 1.00 90.75 735 HIS A CA 1
ATOM 5590 C C . HIS A 1 735 ? 24.028 29.200 -8.351 1.00 90.75 735 HIS A C 1
ATOM 5592 O O . HIS A 1 735 ? 24.691 29.997 -7.695 1.00 90.75 735 HIS A O 1
ATOM 5598 N N . ASP A 1 736 ? 22.782 29.438 -8.758 1.00 90.56 736 ASP A N 1
ATOM 5599 C CA . ASP A 1 736 ? 22.109 30.736 -8.676 1.00 90.56 736 ASP A CA 1
ATOM 5600 C C . ASP A 1 736 ? 21.510 30.947 -7.272 1.00 90.56 736 ASP A C 1
ATOM 5602 O O . ASP A 1 736 ? 21.515 32.058 -6.750 1.00 90.56 736 ASP A O 1
ATOM 5606 N N . PHE A 1 737 ? 21.039 29.868 -6.629 1.00 90.50 737 PHE A N 1
ATOM 5607 C CA . PHE A 1 737 ? 20.304 29.934 -5.356 1.00 90.50 737 PHE A CA 1
ATOM 5608 C C . PHE A 1 737 ? 20.981 29.195 -4.191 1.00 90.50 737 PHE A C 1
ATOM 5610 O O . PHE A 1 737 ? 20.453 29.192 -3.083 1.00 90.50 737 PHE A O 1
ATOM 5617 N N . GLY A 1 738 ? 22.142 28.564 -4.388 1.00 88.88 738 GLY A N 1
ATOM 5618 C CA . GLY A 1 738 ? 22.930 27.965 -3.301 1.00 88.88 738 GLY A CA 1
ATOM 5619 C C . GLY A 1 738 ? 22.345 26.701 -2.655 1.00 88.88 738 GLY A C 1
ATOM 5620 O O . GLY A 1 738 ? 22.760 26.338 -1.557 1.00 88.88 738 GLY A O 1
ATOM 5621 N N . PHE A 1 739 ? 21.392 26.012 -3.292 1.00 90.25 739 PHE A N 1
ATOM 5622 C CA . PHE A 1 739 ? 20.870 24.744 -2.767 1.00 90.25 739 PHE A CA 1
ATOM 5623 C C . PHE A 1 739 ? 21.896 23.601 -2.875 1.00 90.25 739 PHE A C 1
ATOM 5625 O O . PHE A 1 739 ? 22.612 23.501 -3.878 1.00 90.25 739 PHE A O 1
ATOM 5632 N N . PRO A 1 740 ? 21.931 22.663 -1.909 1.00 81.62 740 PRO A N 1
ATOM 5633 C CA . PRO A 1 740 ? 22.857 21.538 -1.953 1.00 81.62 740 PRO A CA 1
ATOM 5634 C C . PRO A 1 740 ? 22.573 20.627 -3.158 1.00 81.62 740 PRO A C 1
ATOM 5636 O O . PRO A 1 740 ? 21.446 20.175 -3.363 1.00 81.62 740 PRO A O 1
ATOM 5639 N N . ALA A 1 741 ? 23.613 20.329 -3.945 1.00 78.88 741 ALA A N 1
ATOM 5640 C CA . ALA A 1 741 ? 23.515 19.448 -5.115 1.00 78.88 741 ALA A CA 1
ATOM 5641 C C . ALA A 1 741 ? 23.312 17.969 -4.738 1.00 78.88 741 ALA A C 1
ATOM 5643 O O . ALA A 1 741 ? 22.721 17.199 -5.501 1.00 78.88 741 ALA A O 1
ATOM 5644 N N . HIS A 1 742 ? 23.786 17.576 -3.554 1.00 80.12 742 HIS A N 1
ATOM 5645 C CA . HIS A 1 742 ? 23.739 16.208 -3.053 1.00 80.12 742 HIS A CA 1
ATOM 5646 C C . HIS A 1 742 ? 23.097 16.150 -1.667 1.00 80.12 742 HIS A C 1
ATOM 5648 O O . HIS A 1 742 ? 23.212 17.078 -0.870 1.00 80.12 742 HIS A O 1
ATOM 5654 N N . THR A 1 743 ? 22.423 15.043 -1.371 1.00 71.25 743 THR A N 1
ATOM 5655 C CA . THR A 1 743 ? 21.984 14.697 -0.019 1.00 71.25 743 THR A CA 1
ATOM 5656 C C . THR A 1 743 ? 23.190 14.332 0.850 1.00 71.25 743 THR A C 1
ATOM 5658 O O . THR A 1 743 ? 24.264 14.016 0.339 1.00 71.25 743 THR A O 1
ATOM 5661 N N . ALA A 1 744 ? 23.002 14.276 2.173 1.00 64.44 744 ALA A N 1
ATOM 5662 C CA . ALA A 1 744 ? 24.038 13.813 3.107 1.00 64.44 744 ALA A CA 1
ATOM 5663 C C . ALA A 1 744 ? 24.560 12.388 2.799 1.00 64.44 744 ALA A C 1
ATOM 5665 O O . ALA A 1 744 ? 25.669 12.039 3.185 1.00 64.44 744 ALA A O 1
ATOM 5666 N N . SER A 1 745 ? 23.779 11.581 2.073 1.00 59.25 745 SER A N 1
ATOM 5667 C CA . SER A 1 745 ? 24.131 10.238 1.590 1.00 59.25 745 SER A CA 1
ATOM 5668 C C . SER A 1 745 ? 24.834 10.208 0.220 1.00 59.25 745 SER A C 1
ATOM 5670 O O . SER A 1 745 ? 25.081 9.130 -0.310 1.00 59.25 745 SER A O 1
ATOM 5672 N N . GLY A 1 746 ? 25.143 11.362 -0.382 1.00 68.44 746 GLY A N 1
ATOM 5673 C CA . GLY A 1 746 ? 25.869 11.473 -1.656 1.00 68.44 746 GLY A CA 1
ATOM 5674 C C . GLY A 1 746 ? 25.007 11.371 -2.924 1.00 68.44 746 GLY A C 1
ATOM 5675 O O . GLY A 1 746 ? 25.502 11.614 -4.028 1.00 68.44 746 GLY A O 1
ATOM 5676 N N . HIS A 1 747 ? 23.710 11.077 -2.808 1.00 66.31 747 HIS A N 1
ATOM 5677 C CA . HIS A 1 747 ? 22.792 11.060 -3.953 1.00 66.31 747 HIS A CA 1
ATOM 5678 C C . HIS A 1 747 ? 22.446 12.476 -4.419 1.00 66.31 747 HIS A C 1
ATOM 5680 O O . HIS A 1 747 ? 22.401 13.400 -3.615 1.00 66.31 747 HIS A O 1
ATOM 5686 N N . ILE A 1 748 ? 22.149 12.657 -5.709 1.00 70.69 748 ILE A N 1
ATOM 5687 C CA . ILE A 1 748 ? 21.675 13.948 -6.233 1.00 70.69 748 ILE A CA 1
ATOM 5688 C C . ILE A 1 748 ? 20.366 14.320 -5.526 1.00 70.69 748 ILE A C 1
ATOM 5690 O O . ILE A 1 748 ? 19.405 13.545 -5.538 1.00 70.69 748 ILE A O 1
ATOM 5694 N N . ALA A 1 749 ? 20.315 15.510 -4.930 1.00 75.62 749 ALA A N 1
ATOM 5695 C CA . ALA A 1 749 ? 19.138 15.983 -4.215 1.00 75.62 749 ALA A CA 1
ATOM 5696 C C . ALA A 1 749 ? 17.991 16.250 -5.207 1.00 75.62 749 ALA A C 1
ATOM 5698 O O . ALA A 1 749 ? 17.998 17.216 -5.969 1.00 75.62 749 ALA A O 1
ATOM 5699 N N . SER A 1 750 ? 16.990 15.364 -5.223 1.00 71.25 750 SER A N 1
ATOM 5700 C CA . SER A 1 750 ? 15.857 15.464 -6.151 1.00 71.25 750 SER A CA 1
ATOM 5701 C C . SER A 1 750 ? 14.940 16.648 -5.831 1.00 71.25 750 SER A C 1
ATOM 5703 O O . SER A 1 750 ? 14.438 17.271 -6.768 1.00 71.25 750 SER A O 1
ATOM 5705 N N . HIS A 1 751 ? 14.788 16.958 -4.537 1.00 84.31 751 HIS A N 1
ATOM 5706 C CA . HIS A 1 751 ? 14.020 18.074 -3.977 1.00 84.31 751 HIS A CA 1
ATOM 5707 C C . HIS A 1 751 ? 14.833 18.729 -2.842 1.00 84.31 751 HIS A C 1
ATOM 5709 O O . HIS A 1 751 ? 14.610 18.431 -1.665 1.00 84.31 751 HIS A O 1
ATOM 5715 N N . PRO A 1 752 ? 15.827 19.578 -3.165 1.00 82.94 752 PRO A N 1
ATOM 5716 C CA . PRO A 1 752 ? 16.750 20.142 -2.176 1.00 82.94 752 PRO A CA 1
ATOM 5717 C C . PRO A 1 752 ? 16.061 20.913 -1.041 1.00 82.94 752 PRO A C 1
ATOM 5719 O O . PRO A 1 752 ? 16.533 20.883 0.089 1.00 82.94 752 PRO A O 1
ATOM 5722 N N . TRP A 1 753 ? 14.915 21.542 -1.314 1.00 85.00 753 TRP A N 1
ATOM 5723 C CA . TRP A 1 753 ? 14.109 22.299 -0.347 1.00 85.00 753 TRP A CA 1
ATOM 5724 C C . TRP A 1 753 ? 13.302 21.432 0.633 1.00 85.00 753 TRP A C 1
ATOM 5726 O O . TRP A 1 753 ? 12.666 21.972 1.531 1.00 85.00 753 TRP A O 1
ATOM 5736 N N . SER A 1 754 ? 13.276 20.103 0.489 1.00 80.31 754 SER A N 1
ATOM 5737 C CA . SER A 1 754 ? 12.489 19.230 1.376 1.00 80.31 754 SER A CA 1
ATOM 5738 C C . SER A 1 754 ? 13.200 18.882 2.689 1.00 80.31 754 SER A C 1
ATOM 5740 O O . SER A 1 754 ? 12.524 18.510 3.654 1.00 80.31 754 SER A O 1
ATOM 5742 N N . SER A 1 755 ? 14.530 19.012 2.747 1.00 80.69 755 SER A N 1
ATOM 5743 C CA . SER A 1 755 ? 15.326 18.777 3.958 1.00 80.69 755 SER A CA 1
ATOM 5744 C C . SER A 1 755 ? 15.197 19.935 4.953 1.00 80.69 755 SER A C 1
ATOM 5746 O O . SER A 1 755 ? 14.869 21.055 4.571 1.00 80.69 755 SER A O 1
ATOM 5748 N N . THR A 1 756 ? 15.488 19.698 6.233 1.00 76.94 756 THR A N 1
ATOM 5749 C CA . THR A 1 756 ? 15.474 20.754 7.265 1.00 76.94 756 THR A CA 1
ATOM 5750 C C . THR A 1 756 ? 16.414 21.912 6.916 1.00 76.94 756 THR A C 1
ATOM 5752 O O . THR A 1 756 ? 16.068 23.077 7.099 1.00 76.94 756 THR A O 1
ATOM 5755 N N . GLU A 1 757 ? 17.591 21.596 6.375 1.00 79.25 757 GLU A N 1
ATOM 5756 C CA . GLU A 1 757 ? 18.569 22.580 5.906 1.00 79.25 757 GLU A CA 1
ATOM 5757 C C . GLU A 1 757 ? 18.058 23.343 4.679 1.00 79.25 757 GLU A C 1
ATOM 5759 O O . GLU A 1 757 ? 18.100 24.569 4.658 1.00 79.25 757 GLU A O 1
ATOM 5764 N N . GLY A 1 758 ? 17.476 22.640 3.704 1.00 83.12 758 GLY A N 1
ATOM 5765 C CA . GLY A 1 758 ? 16.907 23.240 2.502 1.00 83.12 758 GLY A CA 1
ATOM 5766 C C . GLY A 1 758 ? 15.690 24.123 2.767 1.00 83.12 758 GLY A C 1
ATOM 5767 O O . GLY A 1 758 ? 15.568 25.172 2.142 1.00 83.12 758 GLY A O 1
ATOM 5768 N N . ARG A 1 759 ? 14.814 23.758 3.715 1.00 85.12 759 ARG A N 1
ATOM 5769 C CA . ARG A 1 759 ? 13.682 24.605 4.141 1.00 85.12 759 ARG A CA 1
ATOM 5770 C C . ARG A 1 759 ? 14.162 25.877 4.822 1.00 85.12 759 ARG A C 1
ATOM 5772 O O . ARG A 1 759 ? 13.631 26.948 4.547 1.00 85.12 759 ARG A O 1
ATOM 5779 N N . ARG A 1 760 ? 15.181 25.771 5.681 1.00 83.50 760 ARG A N 1
ATOM 5780 C CA . ARG A 1 760 ? 15.794 26.930 6.342 1.00 83.50 760 ARG A CA 1
ATOM 5781 C C . ARG A 1 760 ? 16.493 27.843 5.332 1.00 83.50 760 ARG A C 1
ATOM 5783 O O . ARG A 1 760 ? 16.358 29.057 5.424 1.00 83.50 760 ARG A O 1
ATOM 5790 N N . HIS A 1 761 ? 17.197 27.263 4.361 1.00 88.75 761 HIS A N 1
ATOM 5791 C CA . HIS A 1 761 ? 17.845 28.007 3.280 1.00 88.75 761 HIS A CA 1
ATOM 5792 C C . HIS A 1 761 ? 16.824 28.735 2.402 1.00 88.75 761 HIS A C 1
ATOM 5794 O O . HIS A 1 761 ? 16.942 29.939 2.190 1.00 88.75 761 HIS A O 1
ATOM 5800 N N . LEU A 1 762 ? 15.761 28.037 1.986 1.00 89.38 762 LEU A N 1
ATOM 5801 C CA . LEU A 1 762 ? 14.641 28.634 1.258 1.00 89.38 762 LEU A CA 1
ATOM 5802 C C . LEU A 1 762 ? 14.024 29.792 2.050 1.00 89.38 762 LEU A C 1
ATOM 5804 O O . LEU A 1 762 ? 13.815 30.859 1.491 1.00 89.38 762 LEU A O 1
ATOM 5808 N N . GLN A 1 763 ? 13.789 29.609 3.353 1.00 88.75 763 GLN A N 1
ATOM 5809 C CA . GLN A 1 763 ? 13.260 30.652 4.232 1.00 88.75 763 GLN A CA 1
ATOM 5810 C C . GLN A 1 763 ? 14.153 31.897 4.279 1.00 88.75 763 GLN A C 1
ATOM 5812 O O . GLN A 1 763 ? 13.625 33.003 4.293 1.00 88.75 763 GLN A O 1
ATOM 5817 N N . GLY A 1 764 ? 15.478 31.730 4.250 1.00 87.81 764 GLY A N 1
ATOM 5818 C CA . GLY A 1 764 ? 16.423 32.843 4.153 1.00 87.81 764 GLY A CA 1
ATOM 5819 C C . GLY A 1 764 ? 16.373 33.567 2.805 1.00 87.81 764 GLY A C 1
ATOM 5820 O O . GLY A 1 764 ? 16.363 34.792 2.781 1.00 87.81 764 GLY A O 1
ATOM 5821 N N . LEU A 1 765 ? 16.289 32.827 1.693 1.00 88.00 765 LEU A N 1
ATOM 5822 C CA . LEU A 1 765 ? 16.230 33.403 0.341 1.00 88.00 765 LEU A CA 1
ATOM 5823 C C . LEU A 1 765 ? 14.965 34.232 0.096 1.00 88.00 765 LEU A C 1
ATOM 5825 O O . LEU A 1 765 ? 15.000 35.202 -0.657 1.00 88.00 765 LEU A O 1
ATOM 5829 N N . VAL A 1 766 ? 13.842 33.837 0.701 1.00 88.69 766 VAL A N 1
ATOM 5830 C CA . VAL A 1 766 ? 12.523 34.396 0.367 1.00 88.69 766 VAL A CA 1
ATOM 5831 C C . VAL A 1 766 ? 11.950 35.330 1.436 1.00 88.69 766 VAL A C 1
ATOM 5833 O O . VAL A 1 766 ? 10.863 35.871 1.224 1.00 88.69 766 VAL A O 1
ATOM 5836 N N . ALA A 1 767 ? 12.664 35.549 2.547 1.00 84.25 767 ALA A N 1
ATOM 5837 C CA . ALA A 1 767 ? 12.190 36.301 3.715 1.00 84.25 767 ALA A CA 1
ATOM 5838 C C . ALA A 1 767 ? 11.608 37.686 3.369 1.00 84.25 767 ALA A C 1
ATOM 5840 O O . ALA A 1 767 ? 10.538 38.036 3.861 1.00 84.25 767 ALA A O 1
ATOM 5841 N N . ASP A 1 768 ? 12.254 38.418 2.456 1.00 82.50 768 ASP A N 1
ATOM 5842 C CA . ASP A 1 768 ? 11.880 39.792 2.086 1.00 82.50 768 ASP A CA 1
ATOM 5843 C C . ASP A 1 768 ? 11.112 39.880 0.753 1.00 82.50 768 ASP A C 1
ATOM 5845 O O . ASP A 1 768 ? 10.914 40.959 0.199 1.00 82.50 768 ASP A O 1
ATOM 5849 N N . THR A 1 769 ? 10.671 38.741 0.208 1.00 81.81 769 THR A N 1
ATOM 5850 C CA . THR A 1 769 ? 10.068 38.663 -1.141 1.00 81.81 769 THR A CA 1
ATOM 5851 C C . THR A 1 769 ? 8.538 38.600 -1.138 1.00 81.81 769 THR A C 1
ATOM 5853 O O . THR A 1 769 ? 7.913 38.531 -2.200 1.00 81.81 769 THR A O 1
ATOM 5856 N N . GLY A 1 770 ? 7.925 38.601 0.053 1.00 78.31 770 GLY A N 1
ATOM 5857 C CA . GLY A 1 770 ? 6.481 38.421 0.225 1.00 78.31 770 GLY A CA 1
ATOM 5858 C C . GLY A 1 770 ? 6.001 36.990 -0.041 1.00 78.31 770 GLY A C 1
ATOM 5859 O O . GLY A 1 770 ? 4.832 36.785 -0.367 1.00 78.31 770 GLY A O 1
ATOM 5860 N N . TRP A 1 771 ? 6.894 36.000 0.062 1.00 89.69 771 TRP A N 1
ATOM 5861 C CA . TRP A 1 771 ? 6.572 34.595 -0.185 1.00 89.69 771 TRP A CA 1
ATOM 5862 C C . TRP A 1 771 ? 5.559 34.055 0.848 1.00 89.69 771 TRP A C 1
ATOM 5864 O O . TRP A 1 771 ? 5.765 34.248 2.049 1.00 89.69 771 TRP A O 1
ATOM 5874 N N . PRO A 1 772 ? 4.483 33.355 0.430 1.00 84.31 772 PRO A N 1
ATOM 5875 C CA . PRO A 1 772 ? 3.457 32.852 1.347 1.00 84.31 772 PRO A CA 1
ATOM 5876 C C . PRO A 1 772 ? 4.003 31.865 2.389 1.00 84.31 772 PRO A C 1
ATOM 5878 O O . PRO A 1 772 ? 4.817 31.004 2.068 1.00 84.31 772 PRO A O 1
ATOM 5881 N N . SER A 1 773 ? 3.535 31.934 3.636 1.00 83.12 773 SER A N 1
ATOM 5882 C CA . SER A 1 773 ? 3.909 30.970 4.684 1.00 83.12 773 SER A CA 1
ATOM 5883 C C . SER A 1 773 ? 2.918 29.807 4.769 1.00 83.12 773 SER A C 1
ATOM 5885 O O . SER A 1 773 ? 1.708 29.998 4.660 1.00 83.12 773 SER A O 1
ATOM 5887 N N . GLY A 1 774 ? 3.438 28.600 4.983 1.00 76.19 774 GLY A N 1
ATOM 5888 C CA . GLY A 1 774 ? 2.665 27.400 5.280 1.00 76.19 774 GLY A CA 1
ATOM 5889 C C . GLY A 1 774 ? 2.190 27.352 6.735 1.00 76.19 774 GLY A C 1
ATOM 5890 O O . GLY A 1 774 ? 2.528 28.204 7.556 1.00 76.19 774 GLY A O 1
ATOM 5891 N N . VAL A 1 775 ? 1.413 26.316 7.064 1.00 67.75 775 VAL A N 1
ATOM 5892 C CA . VAL A 1 775 ? 0.817 26.102 8.402 1.00 67.75 775 VAL A CA 1
ATOM 5893 C C . VAL A 1 775 ? 1.881 25.897 9.492 1.00 67.75 775 VAL A C 1
ATOM 5895 O O . VAL A 1 775 ? 1.645 26.198 10.658 1.00 67.75 775 VAL A O 1
ATOM 5898 N N . ASP A 1 776 ? 3.063 25.420 9.110 1.00 66.81 776 ASP A N 1
ATOM 5899 C CA . ASP A 1 776 ? 4.233 25.197 9.963 1.00 66.81 776 ASP A CA 1
ATOM 5900 C C . ASP A 1 776 ? 5.174 26.418 10.056 1.00 66.81 776 ASP A C 1
ATOM 5902 O O . ASP A 1 776 ? 6.220 26.343 10.697 1.00 66.81 776 ASP A O 1
ATOM 5906 N N . GLY A 1 777 ? 4.819 27.548 9.430 1.00 74.50 777 GLY A N 1
ATOM 5907 C CA . GLY A 1 777 ? 5.610 28.783 9.436 1.00 74.50 777 GLY A CA 1
ATOM 5908 C C . GLY A 1 777 ? 6.794 28.802 8.459 1.00 74.50 777 GLY A C 1
ATOM 5909 O O . GLY A 1 777 ? 7.506 29.805 8.391 1.00 74.50 777 GLY A O 1
ATOM 5910 N N . HIS A 1 778 ? 7.006 27.737 7.681 1.00 82.81 778 HIS A N 1
ATOM 5911 C CA . HIS A 1 778 ? 7.996 27.708 6.602 1.00 82.81 778 HIS A CA 1
ATOM 5912 C C . HIS A 1 778 ? 7.412 28.245 5.283 1.00 82.81 778 HIS A C 1
ATOM 5914 O O . HIS A 1 778 ? 6.191 28.308 5.139 1.00 82.81 778 HIS A O 1
ATOM 5920 N N . PRO A 1 779 ? 8.242 28.640 4.296 1.00 88.56 779 PRO A N 1
ATOM 5921 C CA . PRO A 1 779 ? 7.747 29.053 2.984 1.00 88.56 779 PRO A CA 1
ATOM 5922 C C . PRO A 1 779 ? 6.871 27.972 2.343 1.00 88.56 779 PRO A C 1
ATOM 5924 O O . PRO A 1 779 ? 7.287 26.820 2.203 1.00 88.56 779 PRO A O 1
ATOM 5927 N N . ALA A 1 780 ? 5.658 28.346 1.947 1.00 88.38 780 ALA A N 1
ATOM 5928 C CA . ALA A 1 780 ? 4.719 27.450 1.302 1.00 88.38 780 ALA A CA 1
ATOM 5929 C C . ALA A 1 780 ? 5.202 27.115 -0.114 1.00 88.38 780 ALA A C 1
ATOM 5931 O O . ALA A 1 780 ? 5.486 27.996 -0.926 1.00 88.38 780 ALA A O 1
ATOM 5932 N N . ILE A 1 781 ? 5.295 25.818 -0.398 1.00 88.56 781 ILE A N 1
ATOM 5933 C CA . ILE A 1 781 ? 5.749 25.261 -1.681 1.00 88.56 781 ILE A CA 1
ATOM 5934 C C . ILE A 1 781 ? 4.648 24.448 -2.369 1.00 88.56 781 ILE A C 1
ATOM 5936 O O . ILE A 1 781 ? 4.934 23.616 -3.230 1.00 88.56 781 ILE A O 1
ATOM 5940 N N . ASP A 1 782 ? 3.396 24.618 -1.943 1.00 85.12 782 ASP A N 1
ATOM 5941 C CA . ASP A 1 782 ? 2.251 24.082 -2.664 1.00 85.12 782 ASP A CA 1
ATOM 5942 C C . ASP A 1 782 ? 2.021 24.877 -3.958 1.00 85.12 782 ASP A C 1
ATOM 5944 O O . ASP A 1 782 ? 2.436 26.031 -4.100 1.00 85.12 782 ASP A O 1
ATOM 5948 N N . ARG A 1 783 ? 1.336 24.252 -4.917 1.00 79.25 783 ARG A N 1
ATOM 5949 C CA . ARG A 1 783 ? 1.159 24.812 -6.258 1.00 79.25 783 ARG A CA 1
ATOM 5950 C C . ARG A 1 783 ? 0.503 26.198 -6.251 1.00 79.25 783 ARG A C 1
ATOM 5952 O O . ARG A 1 783 ? 0.906 27.044 -7.042 1.00 79.25 783 ARG A O 1
ATOM 5959 N N . ALA A 1 784 ? -0.479 26.433 -5.379 1.00 77.06 784 ALA A N 1
ATOM 5960 C CA . ALA A 1 784 ? -1.200 27.703 -5.342 1.00 77.06 784 ALA A CA 1
ATOM 5961 C C . ALA A 1 784 ? -0.301 28.835 -4.830 1.00 77.06 784 ALA A C 1
ATOM 5963 O O . ALA A 1 784 ? -0.308 29.928 -5.398 1.00 77.06 784 ALA A O 1
ATOM 5964 N N . SER A 1 785 ? 0.512 28.555 -3.810 1.00 84.88 785 SER A N 1
ATOM 5965 C CA . SER A 1 785 ? 1.503 29.499 -3.289 1.00 84.88 785 SER A CA 1
ATOM 5966 C C . SER A 1 785 ? 2.579 29.831 -4.324 1.00 84.88 785 SER A C 1
ATOM 5968 O O . SER A 1 785 ? 2.875 31.005 -4.540 1.00 84.88 785 SER A O 1
ATOM 5970 N N . LEU A 1 786 ? 3.116 28.826 -5.023 1.00 87.94 786 LEU A N 1
ATOM 5971 C CA . LEU A 1 786 ? 4.127 29.032 -6.066 1.00 87.94 786 LEU A CA 1
ATOM 5972 C C . LEU A 1 786 ? 3.582 29.837 -7.254 1.00 87.94 786 LEU A C 1
ATOM 5974 O O . LEU A 1 786 ? 4.210 30.807 -7.671 1.00 87.94 786 LEU A O 1
ATOM 5978 N N . ASP A 1 787 ? 2.387 29.499 -7.752 1.00 80.44 787 ASP A N 1
ATOM 5979 C CA . ASP A 1 787 ? 1.746 30.239 -8.846 1.00 80.44 787 ASP A CA 1
ATOM 5980 C C . ASP A 1 787 ? 1.443 31.700 -8.433 1.00 80.44 787 ASP A C 1
ATOM 5982 O O . ASP A 1 787 ? 1.566 32.625 -9.246 1.00 80.44 787 ASP A O 1
ATOM 5986 N N . ALA A 1 788 ? 1.090 31.942 -7.163 1.00 80.88 788 ALA A N 1
ATOM 5987 C CA . ALA A 1 788 ? 0.909 33.292 -6.629 1.00 80.88 788 ALA A CA 1
ATOM 5988 C C . ALA A 1 788 ? 2.224 34.087 -6.616 1.00 80.88 788 ALA A C 1
ATOM 5990 O O . ALA A 1 788 ? 2.223 35.250 -7.015 1.00 80.88 788 ALA A O 1
ATOM 5991 N N . VAL A 1 789 ? 3.345 33.471 -6.228 1.00 86.12 789 VAL A N 1
ATOM 5992 C CA . VAL A 1 789 ? 4.669 34.115 -6.259 1.00 86.12 789 VAL A CA 1
ATOM 5993 C C . VAL A 1 789 ? 5.085 34.437 -7.692 1.00 86.12 789 VAL A C 1
ATOM 5995 O O . VAL A 1 789 ? 5.418 35.585 -7.980 1.00 86.12 789 VAL A O 1
ATOM 5998 N N . THR A 1 790 ? 4.995 33.470 -8.610 1.00 85.62 790 THR A N 1
ATOM 5999 C CA . THR A 1 790 ? 5.361 33.663 -10.023 1.00 85.62 790 THR A CA 1
ATOM 6000 C C . THR A 1 790 ? 4.558 34.786 -10.686 1.00 85.62 790 THR A C 1
ATOM 6002 O O . THR A 1 790 ? 5.086 35.496 -11.539 1.00 85.62 790 THR A O 1
ATOM 6005 N N . SER A 1 791 ? 3.293 34.976 -10.296 1.00 77.25 791 SER A N 1
ATOM 6006 C CA . SER A 1 791 ? 2.413 35.984 -10.904 1.00 77.25 791 SER A CA 1
ATOM 6007 C C . SER A 1 791 ? 2.391 37.342 -10.197 1.00 77.25 791 SER A C 1
ATOM 6009 O O . SER A 1 791 ? 2.084 38.339 -10.849 1.00 77.25 791 SER A O 1
ATOM 6011 N N . ARG A 1 792 ? 2.672 37.408 -8.887 1.00 76.56 792 ARG A N 1
ATOM 6012 C CA . ARG A 1 792 ? 2.436 38.614 -8.066 1.00 76.56 792 ARG A CA 1
ATOM 6013 C C . ARG A 1 792 ? 3.656 39.142 -7.318 1.00 76.56 792 ARG A C 1
ATOM 6015 O O . ARG A 1 792 ? 3.566 40.243 -6.787 1.00 76.56 792 ARG A O 1
ATOM 6022 N N . SER A 1 793 ? 4.757 38.393 -7.232 1.00 82.69 793 SER A N 1
ATOM 6023 C CA . SER A 1 793 ? 5.965 38.893 -6.562 1.00 82.69 793 SER A CA 1
ATOM 6024 C C . SER A 1 793 ? 6.611 40.021 -7.375 1.00 82.69 793 SER A C 1
ATOM 6026 O O . SER A 1 793 ? 6.534 40.030 -8.601 1.00 82.69 793 SER A O 1
ATOM 6028 N N . GLU A 1 794 ? 7.262 40.972 -6.710 1.00 83.75 794 GLU A N 1
ATOM 6029 C CA . GLU A 1 794 ? 8.070 42.013 -7.367 1.00 83.75 794 GLU A CA 1
ATOM 6030 C C . GLU A 1 794 ? 9.531 41.572 -7.572 1.00 83.75 794 GLU A C 1
ATOM 6032 O O . GLU A 1 794 ? 10.247 42.168 -8.372 1.00 83.75 794 GLU A O 1
ATOM 6037 N N . SER A 1 795 ? 9.965 40.501 -6.896 1.00 87.38 795 SER A N 1
ATOM 6038 C CA . SER A 1 795 ? 11.320 39.955 -7.011 1.00 87.38 795 SER A CA 1
ATOM 6039 C C . SER A 1 795 ? 11.424 38.981 -8.186 1.00 87.38 795 SER A C 1
ATOM 6041 O O . SER A 1 795 ? 10.756 37.946 -8.202 1.00 87.38 795 SER A O 1
ATOM 6043 N N . GLU A 1 796 ? 12.285 39.288 -9.160 1.00 87.88 796 GLU A N 1
ATOM 6044 C CA . GLU A 1 796 ? 12.560 38.390 -10.292 1.00 87.88 796 GLU A CA 1
ATOM 6045 C C . GLU A 1 796 ? 13.216 37.076 -9.846 1.00 87.88 796 GLU A C 1
ATOM 6047 O O . GLU A 1 796 ? 12.832 36.010 -10.325 1.00 87.88 796 GLU A O 1
ATOM 6052 N N . ASP A 1 797 ? 14.102 37.121 -8.848 1.00 87.94 797 ASP A N 1
ATOM 6053 C CA . ASP A 1 797 ? 14.730 35.923 -8.278 1.00 87.94 797 ASP A CA 1
ATOM 6054 C C . ASP A 1 797 ? 13.696 35.020 -7.589 1.00 87.94 797 ASP A C 1
ATOM 6056 O O . ASP A 1 797 ? 13.753 33.796 -7.708 1.00 87.94 797 ASP A O 1
ATOM 6060 N N . ALA A 1 798 ? 12.700 35.605 -6.911 1.00 88.50 798 ALA A N 1
ATOM 6061 C CA . ALA A 1 798 ? 11.614 34.840 -6.299 1.00 88.50 798 ALA A CA 1
ATOM 6062 C C . ALA A 1 798 ? 10.698 34.203 -7.355 1.00 88.50 798 ALA A C 1
ATOM 6064 O O . ALA A 1 798 ? 10.289 33.050 -7.198 1.00 88.50 798 ALA A O 1
ATOM 6065 N N . LYS A 1 799 ? 10.397 34.920 -8.447 1.00 90.81 799 LYS A N 1
ATOM 6066 C CA . LYS A 1 799 ? 9.612 34.377 -9.567 1.00 90.81 799 LYS A CA 1
ATOM 6067 C C . LYS A 1 799 ? 10.327 33.214 -10.242 1.00 90.81 799 LYS A C 1
ATOM 6069 O O . LYS A 1 799 ? 9.696 32.184 -10.489 1.00 90.81 799 LYS A O 1
ATOM 6074 N N . ASP A 1 800 ? 11.617 33.371 -10.528 1.00 91.56 800 ASP A N 1
ATOM 6075 C CA . ASP A 1 800 ? 12.431 32.343 -11.172 1.00 91.56 800 ASP A CA 1
ATOM 6076 C C . ASP A 1 800 ? 12.614 31.127 -10.251 1.00 91.56 800 ASP A C 1
ATOM 6078 O O . ASP A 1 800 ? 12.362 29.998 -10.674 1.00 91.56 800 ASP A O 1
ATOM 6082 N N . LEU A 1 801 ? 12.901 31.330 -8.959 1.00 92.25 801 LEU A N 1
ATOM 6083 C CA . LEU A 1 801 ? 12.964 30.244 -7.978 1.00 92.25 801 LEU A CA 1
ATOM 6084 C C . LEU A 1 801 ? 11.630 29.488 -7.863 1.00 92.25 801 LEU A C 1
ATOM 6086 O O . LEU A 1 801 ? 11.617 28.254 -7.884 1.00 92.25 801 LEU A O 1
ATOM 6090 N N . ALA A 1 802 ? 10.500 30.202 -7.796 1.00 90.75 802 ALA A N 1
ATOM 6091 C CA . ALA A 1 802 ? 9.172 29.591 -7.771 1.00 90.75 802 ALA A CA 1
ATOM 6092 C C . ALA A 1 802 ? 8.892 28.775 -9.041 1.00 90.75 802 ALA A C 1
ATOM 6094 O O . ALA A 1 802 ? 8.386 27.653 -8.949 1.00 90.75 802 ALA A O 1
ATOM 6095 N N . ALA A 1 803 ? 9.279 29.279 -10.217 1.00 88.19 803 ALA A N 1
ATOM 6096 C CA . ALA A 1 803 ? 9.134 28.568 -11.486 1.00 88.19 803 ALA A CA 1
ATOM 6097 C C . ALA A 1 803 ? 10.000 27.295 -11.540 1.00 88.19 803 ALA A C 1
ATOM 6099 O O . ALA A 1 803 ? 9.524 26.238 -11.967 1.00 88.19 803 ALA A O 1
ATOM 6100 N N . ILE A 1 804 ? 11.243 27.359 -11.051 1.00 91.00 804 ILE A N 1
ATOM 6101 C CA . ILE A 1 804 ? 12.148 26.207 -10.992 1.00 91.00 804 ILE A CA 1
ATOM 6102 C C . ILE A 1 804 ? 11.607 25.121 -10.048 1.00 91.00 804 ILE A C 1
ATOM 6104 O O . ILE A 1 804 ? 11.550 23.947 -10.432 1.00 91.00 804 ILE A O 1
ATOM 6108 N N . ILE A 1 805 ? 11.192 25.495 -8.830 1.00 90.62 805 ILE A N 1
ATOM 6109 C CA . ILE A 1 805 ? 10.604 24.565 -7.849 1.00 90.62 805 ILE A CA 1
ATOM 6110 C C . ILE A 1 805 ? 9.361 23.902 -8.447 1.00 90.62 805 ILE A C 1
ATOM 6112 O O . ILE A 1 805 ? 9.225 22.680 -8.396 1.00 90.62 805 ILE A O 1
ATOM 6116 N N . THR A 1 806 ? 8.501 24.693 -9.085 1.00 88.00 806 THR A N 1
ATOM 6117 C CA . THR A 1 806 ? 7.270 24.230 -9.730 1.00 88.00 806 THR A CA 1
ATOM 6118 C C . THR A 1 806 ? 7.530 23.170 -10.805 1.00 88.00 806 THR A C 1
ATOM 6120 O O . THR A 1 806 ? 6.887 22.114 -10.819 1.00 88.00 806 THR A O 1
ATOM 6123 N N . GLU A 1 807 ? 8.484 23.417 -11.705 1.00 84.06 807 GLU A N 1
ATOM 6124 C CA . GLU A 1 807 ? 8.838 22.475 -12.772 1.00 84.06 807 GLU A CA 1
ATOM 6125 C C . GLU A 1 807 ? 9.422 21.179 -12.186 1.00 84.06 807 GLU A C 1
ATOM 6127 O O . GLU A 1 807 ? 9.050 20.076 -12.590 1.00 84.06 807 GLU A O 1
ATOM 6132 N N . LEU A 1 808 ? 10.307 21.283 -11.190 1.00 85.44 808 LEU A N 1
ATOM 6133 C CA . LEU A 1 808 ? 10.945 20.123 -10.566 1.00 85.44 808 LEU A CA 1
ATOM 6134 C C . LEU A 1 808 ? 9.993 19.306 -9.678 1.00 85.44 808 LEU A C 1
ATOM 6136 O O . LEU A 1 808 ? 10.142 18.086 -9.625 1.00 85.44 808 LEU A O 1
ATOM 6140 N N . GLN A 1 809 ? 8.994 19.920 -9.045 1.00 81.88 809 GLN A N 1
ATOM 6141 C CA . GLN A 1 809 ? 7.935 19.197 -8.333 1.00 81.88 809 GLN A CA 1
ATOM 6142 C C . GLN A 1 809 ? 6.966 18.488 -9.282 1.00 81.88 809 GLN A C 1
ATOM 6144 O O . GLN A 1 809 ? 6.365 17.488 -8.898 1.00 81.88 809 GLN A O 1
ATOM 6149 N N . THR A 1 810 ? 6.804 18.980 -10.514 1.00 73.44 810 THR A N 1
ATOM 6150 C CA . THR A 1 810 ? 5.871 18.394 -11.479 1.00 73.44 810 THR A CA 1
ATOM 6151 C C . THR A 1 810 ? 6.453 17.088 -12.038 1.00 73.44 810 THR A C 1
ATOM 6153 O O . THR A 1 810 ? 7.499 17.115 -12.696 1.00 73.44 810 THR A O 1
ATOM 6156 N N . PRO A 1 811 ? 5.826 15.923 -11.795 1.00 62.06 811 PRO A N 1
ATOM 6157 C CA . PRO A 1 811 ? 6.302 14.664 -12.350 1.00 62.06 811 PRO A CA 1
ATOM 6158 C C . PRO A 1 811 ? 5.893 14.548 -13.829 1.00 62.06 811 PRO A C 1
ATOM 6160 O O . PRO A 1 811 ? 4.730 14.758 -14.177 1.00 62.06 811 PRO A O 1
ATOM 6163 N N . SER A 1 812 ? 6.831 14.171 -14.707 1.00 59.84 812 SER A N 1
ATOM 6164 C CA . SER A 1 812 ? 6.529 13.852 -16.114 1.00 59.84 812 SER A CA 1
ATOM 6165 C C . SER A 1 812 ? 5.884 12.467 -16.197 1.00 59.84 812 SER A C 1
ATOM 6167 O O . SER A 1 812 ? 6.548 11.464 -16.437 1.00 59.84 812 SER A O 1
ATOM 6169 N N . THR A 1 813 ? 4.588 12.391 -15.895 1.00 69.94 813 THR A N 1
ATOM 6170 C CA . THR A 1 813 ? 3.907 11.101 -15.702 1.00 69.94 813 THR A CA 1
ATOM 6171 C C . THR A 1 813 ? 3.423 10.486 -17.006 1.00 69.94 813 THR A C 1
ATOM 6173 O O . THR A 1 813 ? 3.637 9.298 -17.213 1.00 69.94 813 THR A O 1
ATOM 6176 N N . PHE A 1 814 ? 2.820 11.263 -17.911 1.00 83.88 814 PHE A N 1
ATOM 6177 C CA . PHE A 1 814 ? 2.196 10.706 -19.115 1.00 83.88 814 PHE A CA 1
ATOM 6178 C C . PHE A 1 814 ? 3.213 10.118 -20.103 1.00 83.88 814 PHE A C 1
ATOM 6180 O O . PHE A 1 814 ? 3.117 8.943 -20.451 1.00 83.88 814 PHE A O 1
ATOM 6187 N N . LEU A 1 815 ? 4.205 10.904 -20.540 1.00 86.56 815 LEU A N 1
ATOM 6188 C CA . LEU A 1 815 ? 5.193 10.446 -21.526 1.00 86.56 815 LEU A CA 1
ATOM 6189 C C . LEU A 1 815 ? 6.045 9.286 -20.998 1.00 86.56 815 LEU A C 1
ATOM 6191 O O . LEU A 1 815 ? 6.366 8.368 -21.752 1.00 86.56 815 LEU A O 1
ATOM 6195 N N . GLN A 1 816 ? 6.384 9.303 -19.706 1.00 85.38 816 GLN A N 1
ATOM 6196 C CA . GLN A 1 816 ? 7.135 8.225 -19.066 1.00 85.38 816 GLN A CA 1
ATOM 6197 C C . GLN A 1 816 ? 6.307 6.936 -19.002 1.00 85.38 816 GLN A C 1
ATOM 6199 O O . GLN A 1 816 ? 6.801 5.873 -19.369 1.00 85.38 816 GLN A O 1
ATOM 6204 N N . ASP A 1 817 ? 5.041 7.032 -18.596 1.00 86.69 817 ASP A N 1
ATOM 6205 C CA . ASP A 1 817 ? 4.116 5.898 -18.531 1.00 86.69 817 ASP A CA 1
ATOM 6206 C C . ASP A 1 817 ? 3.860 5.303 -19.930 1.00 86.69 817 ASP A C 1
ATOM 6208 O O . ASP A 1 817 ? 3.927 4.091 -20.135 1.00 86.69 817 ASP A O 1
ATOM 6212 N N . VAL A 1 818 ? 3.682 6.158 -20.941 1.00 87.88 818 VAL A N 1
ATOM 6213 C CA . VAL A 1 818 ? 3.589 5.753 -22.351 1.00 87.88 818 VAL A CA 1
ATOM 6214 C C . VAL A 1 818 ? 4.858 5.044 -22.828 1.00 87.88 818 VAL A C 1
ATOM 6216 O O . VAL A 1 818 ? 4.748 4.003 -23.473 1.00 87.88 818 VAL A O 1
ATOM 6219 N N . ALA A 1 819 ? 6.049 5.556 -22.506 1.00 87.75 819 ALA A N 1
ATOM 6220 C CA . ALA A 1 819 ? 7.316 4.943 -22.907 1.00 87.75 819 ALA A CA 1
ATOM 6221 C C . ALA A 1 819 ? 7.526 3.560 -22.273 1.00 87.75 819 ALA A C 1
ATOM 6223 O O . ALA A 1 819 ? 7.925 2.626 -22.965 1.00 87.75 819 ALA A O 1
ATOM 6224 N N . VAL A 1 820 ? 7.213 3.412 -20.981 1.00 87.81 820 VAL A N 1
ATOM 6225 C CA . VAL A 1 820 ? 7.331 2.138 -20.246 1.00 87.81 820 VAL A CA 1
ATOM 6226 C C . VAL A 1 820 ? 6.395 1.068 -20.813 1.00 87.81 820 VAL A C 1
ATOM 6228 O O . VAL A 1 820 ? 6.735 -0.115 -20.824 1.00 87.81 820 VAL A O 1
ATOM 6231 N N . HIS A 1 821 ? 5.221 1.470 -21.301 1.00 90.19 821 HIS A N 1
ATOM 6232 C CA . HIS A 1 821 ? 4.197 0.553 -21.803 1.00 90.19 821 HIS A CA 1
ATOM 6233 C C . HIS A 1 821 ? 4.108 0.471 -23.331 1.00 90.19 821 HIS A C 1
ATOM 6235 O O . HIS A 1 821 ? 3.224 -0.212 -23.857 1.00 90.19 821 HIS A O 1
ATOM 6241 N N . ALA A 1 822 ? 5.022 1.122 -24.052 1.00 90.56 822 ALA A N 1
ATOM 6242 C CA . ALA A 1 822 ? 5.100 1.036 -25.500 1.00 90.56 822 ALA A CA 1
ATOM 6243 C C . ALA A 1 822 ? 5.454 -0.392 -25.940 1.00 90.56 822 ALA A C 1
ATOM 6245 O O . ALA A 1 822 ? 6.491 -0.948 -25.584 1.00 90.56 822 ALA A O 1
ATOM 6246 N N . GLN A 1 823 ? 4.596 -0.982 -26.768 1.00 84.69 823 GLN A N 1
ATOM 6247 C CA . GLN A 1 823 ? 4.860 -2.233 -27.465 1.00 84.69 823 GLN A CA 1
ATOM 6248 C C . GLN A 1 823 ? 5.103 -1.889 -28.928 1.00 84.69 823 GLN A C 1
ATOM 6250 O O . GLN A 1 823 ? 4.166 -1.635 -29.683 1.00 84.69 823 GLN A O 1
ATOM 6255 N N . THR A 1 824 ? 6.369 -1.858 -29.344 1.00 80.56 824 THR A N 1
ATOM 6256 C CA . THR A 1 824 ? 6.792 -1.381 -30.674 1.00 80.56 824 THR A CA 1
ATOM 6257 C C . THR A 1 824 ? 6.457 0.105 -30.900 1.00 80.56 824 THR A C 1
ATOM 6259 O O . THR A 1 824 ? 7.104 0.964 -30.318 1.00 80.56 824 THR A O 1
ATOM 6262 N N . GLN A 1 825 ? 5.463 0.427 -31.729 1.00 87.88 825 GLN A N 1
ATOM 6263 C CA . GLN A 1 825 ? 5.008 1.783 -32.079 1.00 87.88 825 GLN A CA 1
ATOM 6264 C C . GLN A 1 825 ? 3.539 1.993 -31.673 1.00 87.88 825 GLN A C 1
ATOM 6266 O O . GLN A 1 825 ? 2.783 2.691 -32.351 1.00 87.88 825 GLN A O 1
ATOM 6271 N N . ARG A 1 826 ? 3.093 1.310 -30.615 1.00 93.44 826 ARG A N 1
ATOM 6272 C CA . ARG A 1 826 ? 1.709 1.329 -30.138 1.00 93.44 826 ARG A CA 1
ATOM 6273 C C . ARG A 1 826 ? 1.670 1.178 -28.624 1.00 93.44 826 ARG A C 1
ATOM 6275 O O . ARG A 1 826 ? 2.522 0.514 -28.037 1.00 93.44 826 ARG A O 1
ATOM 6282 N N . VAL A 1 827 ? 0.654 1.763 -28.006 1.00 94.94 827 VAL A N 1
ATOM 6283 C CA . VAL A 1 827 ? 0.291 1.496 -26.612 1.00 94.94 827 VAL A CA 1
ATOM 6284 C C . VAL A 1 827 ? -1.115 0.918 -26.531 1.00 94.94 827 VAL A C 1
ATOM 6286 O O . VAL A 1 827 ? -1.995 1.276 -27.315 1.00 94.94 827 VAL A O 1
ATOM 6289 N N . HIS A 1 828 ? -1.314 0.018 -25.572 1.00 95.00 828 HIS A N 1
ATOM 6290 C CA . HIS A 1 828 ? -2.563 -0.711 -25.354 1.00 95.00 828 HIS A CA 1
ATOM 6291 C C . HIS A 1 828 ? -3.113 -0.391 -23.957 1.00 95.00 828 HIS A C 1
ATOM 6293 O O . HIS A 1 828 ? -2.912 -1.177 -23.028 1.00 95.00 828 HIS A O 1
ATOM 6299 N N . PRO A 1 829 ? -3.774 0.770 -23.778 1.00 93.25 829 PRO A N 1
ATOM 6300 C CA . PRO A 1 829 ? -4.296 1.171 -22.478 1.00 93.25 829 PRO A CA 1
ATOM 6301 C C . PRO A 1 829 ? -5.276 0.134 -21.929 1.00 93.25 829 PRO A C 1
ATOM 6303 O O . PRO A 1 829 ? -6.188 -0.323 -22.619 1.00 93.25 829 PRO A O 1
ATOM 6306 N N . THR A 1 830 ? -5.106 -0.230 -20.661 1.00 92.50 830 THR A N 1
ATOM 6307 C CA . THR A 1 830 ? -6.040 -1.086 -19.927 1.00 92.50 830 THR A CA 1
ATOM 6308 C C . THR A 1 830 ? -7.122 -0.223 -19.293 1.00 92.50 830 THR A C 1
ATOM 6310 O O . THR A 1 830 ? -6.842 0.507 -18.338 1.00 92.50 830 THR A O 1
ATOM 6313 N N . TYR A 1 831 ? -8.353 -0.352 -19.791 1.00 92.12 831 TYR A N 1
ATOM 6314 C CA . TYR A 1 831 ? -9.528 0.303 -19.220 1.00 92.12 831 TYR A CA 1
ATOM 6315 C C . TYR A 1 831 ? -10.134 -0.531 -18.086 1.00 92.12 831 TYR A C 1
ATOM 6317 O O . TYR A 1 831 ? -10.298 -1.745 -18.216 1.00 92.12 831 TYR A O 1
ATOM 6325 N N . ARG A 1 832 ? -10.481 0.113 -16.969 1.00 87.06 832 ARG A N 1
ATOM 6326 C CA . ARG A 1 832 ? -11.152 -0.512 -15.815 1.00 87.06 832 ARG A CA 1
ATOM 6327 C C . ARG A 1 832 ? -12.330 0.335 -15.354 1.00 87.06 832 ARG A C 1
ATOM 6329 O O . ARG A 1 832 ? -12.309 1.540 -15.530 1.00 87.06 832 ARG A O 1
ATOM 6336 N N . ALA A 1 833 ? -13.351 -0.278 -14.759 1.00 85.75 833 ALA A N 1
ATOM 6337 C CA . ALA A 1 833 ? -14.473 0.417 -14.116 1.00 85.75 833 ALA A CA 1
ATOM 6338 C C . ALA A 1 833 ? -14.389 0.231 -12.592 1.00 85.75 833 ALA A C 1
ATOM 6340 O O . ALA A 1 833 ? -15.278 -0.352 -11.979 1.00 85.75 833 ALA A O 1
ATOM 6341 N N . ASP A 1 834 ? -13.272 0.648 -11.998 1.00 79.38 834 ASP A N 1
ATOM 6342 C CA . ASP A 1 834 ? -12.941 0.436 -10.583 1.00 79.38 834 ASP A CA 1
ATOM 6343 C C . ASP A 1 834 ? -13.244 1.644 -9.683 1.00 79.38 834 ASP A C 1
ATOM 6345 O O . ASP A 1 834 ? -13.103 1.561 -8.464 1.00 79.38 834 ASP A O 1
ATOM 6349 N N . THR A 1 835 ? -13.709 2.760 -10.251 1.00 86.88 835 THR A N 1
ATOM 6350 C CA . THR A 1 835 ? -14.134 3.919 -9.456 1.00 86.88 835 THR A CA 1
ATOM 6351 C C . THR A 1 835 ? -15.509 3.696 -8.830 1.00 86.88 835 THR A C 1
ATOM 6353 O O . THR A 1 835 ? -16.384 3.038 -9.394 1.00 86.88 835 THR A O 1
ATOM 6356 N N . VAL A 1 836 ? -15.756 4.335 -7.684 1.00 82.69 836 VAL A N 1
ATOM 6357 C CA . VAL A 1 836 ? -17.062 4.302 -6.996 1.00 82.69 836 VAL A CA 1
ATOM 6358 C C . VAL A 1 836 ? -18.199 4.842 -7.878 1.00 82.69 836 VAL A C 1
ATOM 6360 O O . VAL A 1 836 ? -19.338 4.384 -7.790 1.00 82.69 836 VAL A O 1
ATOM 6363 N N . THR A 1 837 ? -17.894 5.793 -8.766 1.00 86.00 837 THR A N 1
ATOM 6364 C CA . THR A 1 837 ? -18.840 6.353 -9.747 1.00 86.00 837 THR A CA 1
ATOM 6365 C C . THR A 1 837 ? -18.896 5.543 -11.034 1.00 86.00 837 THR A C 1
ATOM 6367 O O . THR A 1 837 ? -19.660 5.860 -11.942 1.00 86.00 837 THR A O 1
ATOM 6370 N N . GLY A 1 838 ? -18.171 4.428 -11.123 1.00 84.81 838 GLY A N 1
ATOM 6371 C CA . GLY A 1 838 ? -18.084 3.548 -12.288 1.00 84.81 838 GLY A CA 1
ATOM 6372 C C . GLY A 1 838 ? -17.361 4.162 -13.484 1.00 84.81 838 GLY A C 1
ATOM 6373 O O . GLY A 1 838 ? -17.126 3.445 -14.454 1.00 84.81 838 GLY A O 1
ATOM 6374 N N . ARG A 1 839 ? -17.000 5.458 -13.433 1.00 88.62 839 ARG A N 1
ATOM 6375 C CA . ARG A 1 839 ? -16.173 6.130 -14.441 1.00 88.62 839 ARG A CA 1
ATOM 6376 C C . ARG A 1 839 ? -14.937 5.283 -14.713 1.00 88.62 839 ARG A C 1
ATOM 6378 O O . ARG A 1 839 ? -14.333 4.742 -13.784 1.00 88.62 839 ARG A O 1
ATOM 6385 N N . TRP A 1 840 ? -14.602 5.141 -15.990 1.00 92.44 840 TRP A N 1
ATOM 6386 C CA . TRP A 1 840 ? -13.505 4.266 -16.371 1.00 92.44 840 TRP A CA 1
ATOM 6387 C C . TRP A 1 840 ? -12.170 4.865 -15.926 1.00 92.44 840 TRP A C 1
ATOM 6389 O O . TRP A 1 840 ? -12.059 6.072 -15.771 1.00 92.44 840 TRP A O 1
ATOM 6399 N N . THR A 1 841 ? -11.161 4.044 -15.697 1.00 90.50 841 THR A N 1
ATOM 6400 C CA . THR A 1 841 ? -9.771 4.458 -15.487 1.00 90.50 841 THR A CA 1
ATOM 6401 C C . THR A 1 841 ? -8.923 3.826 -16.574 1.00 90.50 841 THR A C 1
ATOM 6403 O O . THR A 1 841 ? -9.234 2.730 -17.042 1.00 90.50 841 THR A O 1
ATOM 6406 N N . SER A 1 842 ? -7.859 4.511 -16.990 1.00 90.25 842 SER A N 1
ATOM 6407 C CA . SER A 1 842 ? -6.854 3.942 -17.885 1.00 90.25 842 SER A CA 1
ATOM 6408 C C . SER A 1 842 ? -5.568 3.692 -17.121 1.00 90.25 842 SER A C 1
ATOM 6410 O O . SER A 1 842 ? -5.107 4.547 -16.369 1.00 90.25 842 SER A O 1
ATOM 6412 N N . THR A 1 843 ? -4.957 2.535 -17.345 1.00 88.31 843 THR A N 1
ATOM 6413 C CA . THR A 1 843 ? -3.618 2.219 -16.837 1.00 88.31 843 THR A CA 1
ATOM 6414 C C . THR A 1 843 ? -2.817 1.445 -17.867 1.00 88.31 843 THR A C 1
ATOM 6416 O O . THR A 1 843 ? -3.394 0.743 -18.692 1.00 88.31 843 THR A O 1
ATOM 6419 N N . ARG A 1 844 ? -1.488 1.538 -17.794 1.00 85.38 844 ARG A N 1
ATOM 6420 C CA . ARG A 1 844 ? -0.557 0.849 -18.698 1.00 85.38 844 ARG A CA 1
ATOM 6421 C C . ARG A 1 844 ? -0.759 1.151 -20.199 1.00 85.38 844 ARG A C 1
ATOM 6423 O O . ARG A 1 844 ? -0.908 0.208 -20.975 1.00 85.38 844 ARG A O 1
ATOM 6430 N N . PRO A 1 845 ? -0.767 2.419 -20.647 1.00 90.25 845 PRO A N 1
ATOM 6431 C CA . PRO A 1 845 ? -0.554 3.655 -19.887 1.00 90.25 845 PRO A CA 1
ATOM 6432 C C . PRO A 1 845 ? -1.867 4.352 -19.469 1.00 90.25 845 PRO A C 1
ATOM 6434 O O . PRO A 1 845 ? -2.964 4.036 -19.940 1.00 90.25 845 PRO A O 1
ATOM 6437 N N . ASN A 1 846 ? -1.772 5.321 -18.566 1.00 90.62 846 ASN A N 1
ATOM 6438 C CA . ASN A 1 846 ? -2.838 6.232 -18.180 1.00 90.62 846 ASN A CA 1
ATOM 6439 C C . ASN A 1 846 ? -2.999 7.346 -19.224 1.00 90.62 846 ASN A C 1
ATOM 6441 O O . ASN A 1 846 ? -2.483 8.454 -19.078 1.00 90.62 846 ASN A O 1
ATOM 6445 N N . VAL A 1 847 ? -3.777 7.066 -20.271 1.00 87.31 847 VAL A N 1
ATOM 6446 C CA . VAL A 1 847 ? -4.064 8.037 -21.342 1.00 87.31 847 VAL A CA 1
ATOM 6447 C C . VAL A 1 847 ? -4.890 9.240 -20.881 1.00 87.31 847 VAL A C 1
ATOM 6449 O O . VAL A 1 847 ? -4.951 10.239 -21.589 1.00 87.31 847 VAL A O 1
ATOM 6452 N N . PHE A 1 848 ? -5.475 9.195 -19.679 1.00 84.25 848 PHE A N 1
ATOM 6453 C CA . PHE A 1 848 ? -6.207 10.331 -19.110 1.00 84.25 848 PHE A CA 1
ATOM 6454 C C . PHE A 1 848 ? -5.285 11.396 -18.515 1.00 84.25 848 PHE A C 1
ATOM 6456 O O . PHE A 1 848 ? -5.737 12.506 -18.244 1.00 84.25 848 PHE A O 1
ATOM 6463 N N . ALA A 1 849 ? -3.995 11.090 -18.340 1.00 82.38 849 ALA A N 1
ATOM 6464 C CA . ALA A 1 849 ? -3.006 12.074 -17.913 1.00 82.38 849 ALA A CA 1
ATOM 6465 C C . ALA A 1 849 ? -2.692 13.116 -19.011 1.00 82.38 849 ALA A C 1
ATOM 6467 O O . ALA A 1 849 ? -2.308 14.238 -18.684 1.00 82.38 849 ALA A O 1
ATOM 6468 N N . ALA A 1 850 ? -2.926 12.798 -20.292 1.00 77.31 850 ALA A N 1
ATOM 6469 C CA . ALA A 1 850 ? -2.793 13.735 -21.411 1.00 77.31 850 ALA A CA 1
ATOM 6470 C C . ALA A 1 850 ? -4.022 14.662 -21.507 1.00 77.31 850 ALA A C 1
ATOM 6472 O O . ALA A 1 850 ? -4.939 14.465 -22.313 1.00 77.31 850 ALA A O 1
ATOM 6473 N N . GLY 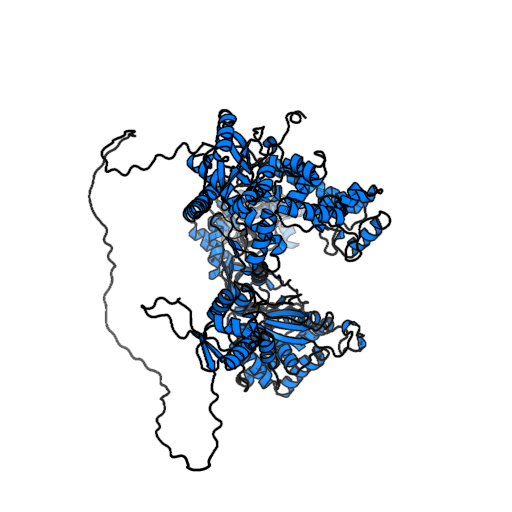A 1 851 ? -4.086 15.651 -20.614 1.00 72.81 851 GLY A N 1
ATOM 6474 C CA . GLY A 1 851 ? -5.189 16.612 -20.530 1.00 72.81 851 GLY A CA 1
ATOM 6475 C C . GLY A 1 851 ? -5.185 17.687 -21.629 1.00 72.81 851 GLY A C 1
ATOM 6476 O O . GLY A 1 851 ? -4.281 17.765 -22.445 1.00 72.81 851 GLY A O 1
ATOM 6477 N N . ARG A 1 852 ? -6.195 18.569 -21.611 1.00 74.25 852 ARG A N 1
ATOM 6478 C CA . ARG A 1 852 ? -6.330 19.731 -22.524 1.00 74.25 852 ARG A CA 1
ATOM 6479 C C . ARG A 1 852 ? -6.220 21.098 -21.830 1.00 74.25 852 ARG A C 1
ATOM 6481 O O . ARG A 1 852 ? -6.606 22.116 -22.386 1.00 74.25 852 ARG A O 1
ATOM 6488 N N . ARG A 1 853 ? -5.784 21.123 -20.562 1.00 63.5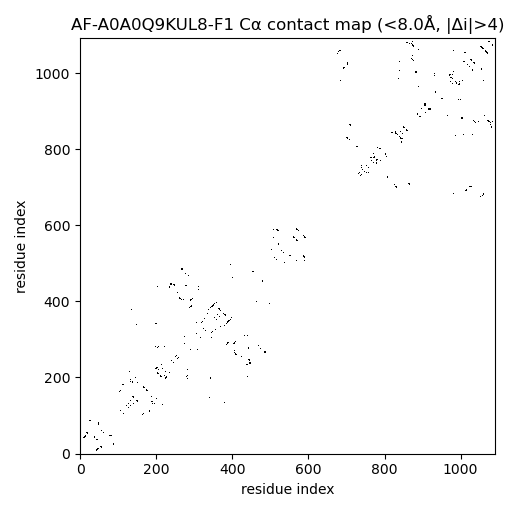0 853 ARG A N 1
ATOM 6489 C CA . ARG A 1 853 ? -5.854 22.319 -19.693 1.00 63.50 853 ARG A CA 1
ATOM 6490 C C . ARG A 1 853 ? -4.732 23.330 -19.924 1.00 63.50 853 ARG A C 1
ATOM 6492 O O . ARG A 1 853 ? -4.908 24.496 -19.599 1.00 63.50 853 ARG A O 1
ATOM 6499 N N . THR A 1 854 ? -3.590 22.881 -20.433 1.00 69.81 854 THR A N 1
ATOM 6500 C CA . THR A 1 854 ? -2.421 23.721 -20.712 1.00 69.81 854 THR A CA 1
ATOM 6501 C C . THR A 1 854 ? -1.846 23.339 -22.068 1.00 69.81 854 THR A C 1
ATOM 6503 O O . THR A 1 854 ? -2.021 22.202 -22.510 1.00 69.81 854 THR A O 1
ATOM 6506 N N . ALA A 1 855 ? -1.124 24.261 -22.708 1.00 72.75 855 ALA A N 1
ATOM 6507 C CA . ALA A 1 855 ? -0.436 23.983 -23.968 1.00 72.75 855 ALA A CA 1
ATOM 6508 C C . ALA A 1 855 ? 0.527 22.788 -23.848 1.00 72.75 855 ALA A C 1
ATOM 6510 O O . ALA A 1 855 ? 0.607 21.977 -24.760 1.00 72.75 855 ALA A O 1
ATOM 6511 N N . ALA A 1 856 ? 1.190 22.624 -22.697 1.00 70.06 856 ALA A N 1
ATOM 6512 C CA . ALA A 1 856 ? 2.069 21.485 -22.434 1.00 70.06 856 ALA A CA 1
ATOM 6513 C C . ALA A 1 856 ? 1.310 20.144 -22.379 1.00 70.06 856 ALA A C 1
ATOM 6515 O O . ALA A 1 856 ? 1.717 19.188 -23.031 1.00 70.06 856 ALA A O 1
ATOM 6516 N N . LEU A 1 857 ? 0.179 20.078 -21.662 1.00 72.56 857 LEU A N 1
ATOM 6517 C CA . LEU A 1 857 ? -0.642 18.859 -21.602 1.00 72.56 857 LEU A CA 1
ATOM 6518 C C . LEU A 1 857 ? -1.292 18.539 -22.955 1.00 72.56 857 LEU A C 1
ATOM 6520 O O . LEU A 1 857 ? -1.425 17.372 -23.316 1.00 72.56 857 LEU A O 1
ATOM 6524 N N . LEU A 1 858 ? -1.673 19.573 -23.711 1.00 79.38 858 LEU A N 1
ATOM 6525 C CA . LEU A 1 858 ? -2.183 19.405 -25.066 1.00 79.38 858 LEU A CA 1
ATOM 6526 C C . LEU A 1 858 ? -1.087 18.888 -26.006 1.00 79.38 858 LEU A C 1
ATOM 6528 O O . LEU A 1 858 ? -1.335 17.954 -26.764 1.00 79.38 858 LEU A O 1
ATOM 6532 N N . ALA A 1 859 ? 0.126 19.437 -25.912 1.00 81.88 859 ALA A N 1
ATOM 6533 C CA . ALA A 1 859 ? 1.274 18.982 -26.686 1.00 81.88 859 ALA A CA 1
ATOM 6534 C C . ALA A 1 859 ? 1.599 17.517 -26.385 1.00 81.88 859 ALA A C 1
ATOM 6536 O O . ALA A 1 859 ? 1.943 16.774 -27.298 1.00 81.88 859 ALA A O 1
ATOM 6537 N N . ASP A 1 860 ? 1.448 17.045 -25.147 1.00 85.38 860 ASP A N 1
ATOM 6538 C CA . ASP A 1 860 ? 1.639 15.628 -24.816 1.00 85.38 860 ASP A CA 1
ATOM 6539 C C . ASP A 1 860 ? 0.742 14.693 -25.646 1.00 85.38 860 ASP A C 1
ATOM 6541 O O . ASP A 1 860 ? 1.150 13.571 -25.942 1.00 85.38 860 ASP A O 1
ATOM 6545 N N . ARG A 1 861 ? -0.421 15.151 -26.132 1.00 90.56 861 ARG A N 1
ATOM 6546 C CA . ARG A 1 861 ? -1.271 14.372 -27.052 1.00 90.56 861 ARG A CA 1
ATOM 6547 C C . ARG A 1 861 ? -0.651 14.167 -28.443 1.00 90.56 861 ARG A C 1
ATOM 6549 O O . ARG A 1 861 ? -1.073 13.245 -29.139 1.00 90.56 861 ARG A O 1
ATOM 6556 N N . ASP A 1 862 ? 0.360 14.948 -28.841 1.00 91.00 862 ASP A N 1
ATOM 6557 C CA . ASP A 1 862 ? 1.030 14.863 -30.157 1.00 91.00 862 ASP A CA 1
ATOM 6558 C C . ASP A 1 862 ? 1.641 13.494 -30.442 1.00 91.00 862 ASP A C 1
ATOM 6560 O O . ASP A 1 862 ? 1.797 13.097 -31.598 1.00 91.00 862 ASP A O 1
ATOM 6564 N N . VAL A 1 863 ? 2.048 12.783 -29.391 1.00 92.94 863 VAL A N 1
ATOM 6565 C CA . VAL A 1 863 ? 2.727 11.495 -29.542 1.00 92.94 863 VAL A CA 1
ATOM 6566 C C . VAL A 1 863 ? 1.759 10.393 -29.964 1.00 92.94 863 VAL A C 1
ATOM 6568 O O . VAL A 1 863 ? 2.201 9.357 -30.451 1.00 92.94 863 VAL A O 1
ATOM 6571 N N . LEU A 1 864 ? 0.451 10.603 -29.796 1.00 95.31 864 LEU A N 1
ATOM 6572 C CA . LEU A 1 864 ? -0.590 9.637 -30.116 1.00 95.31 864 LEU A CA 1
ATOM 6573 C C . LEU A 1 864 ? -1.104 9.854 -31.543 1.00 95.31 864 LEU A C 1
ATOM 6575 O O . LEU A 1 864 ? -1.600 10.926 -31.897 1.00 95.31 864 LEU A O 1
ATOM 6579 N N . LEU A 1 865 ? -0.984 8.810 -32.361 1.00 96.12 865 LEU A N 1
ATOM 6580 C CA . LEU A 1 865 ? -1.183 8.853 -33.806 1.00 96.12 865 LEU A CA 1
ATOM 6581 C C . LEU A 1 865 ? -2.382 8.013 -34.255 1.00 96.12 865 LEU A C 1
ATOM 6583 O O . LEU A 1 865 ? -2.663 6.945 -33.702 1.00 96.12 865 LEU A O 1
ATOM 6587 N N . ALA A 1 866 ? -3.035 8.464 -35.328 1.00 96.81 866 ALA A N 1
ATOM 6588 C CA . ALA A 1 866 ? -3.949 7.656 -36.133 1.00 96.81 866 ALA A CA 1
ATOM 6589 C C . ALA A 1 866 ? -3.235 6.450 -36.778 1.00 96.81 866 ALA A C 1
ATOM 6591 O O . ALA A 1 866 ? -2.003 6.408 -36.881 1.00 96.81 866 ALA A O 1
ATOM 6592 N N . GLU A 1 867 ? -4.011 5.469 -37.251 1.00 94.62 867 GLU A N 1
ATOM 6593 C CA . GLU A 1 867 ? -3.502 4.395 -38.112 1.00 94.62 867 GLU A CA 1
ATOM 6594 C C . GLU A 1 867 ? -2.828 4.943 -39.382 1.00 94.62 867 GLU A C 1
ATOM 6596 O O . GLU A 1 867 ? -2.977 6.111 -39.745 1.00 94.62 867 GLU A O 1
ATOM 6601 N N . SER A 1 868 ? -2.036 4.104 -40.059 1.00 89.44 868 SER A N 1
ATOM 6602 C CA . SER A 1 868 ? -1.494 4.479 -41.374 1.00 89.44 868 SER A CA 1
ATOM 6603 C C . SER A 1 868 ? -2.652 4.816 -42.320 1.00 89.44 868 SER A C 1
ATOM 6605 O O . SER A 1 868 ? -3.646 4.100 -42.335 1.00 89.44 868 SER A O 1
ATOM 6607 N N . ASP A 1 869 ? -2.537 5.924 -43.054 1.00 89.94 869 ASP A N 1
ATOM 6608 C CA . ASP A 1 869 ? -3.559 6.460 -43.975 1.00 89.94 869 ASP A CA 1
ATOM 6609 C C . ASP A 1 869 ? -4.890 6.902 -43.328 1.00 89.94 869 ASP A C 1
ATOM 6611 O O . ASP A 1 869 ? -5.831 7.310 -44.015 1.00 89.94 869 ASP A O 1
ATOM 6615 N N . HIS A 1 870 ? -4.957 6.905 -41.995 1.00 97.06 870 HIS A N 1
ATOM 6616 C CA . HIS A 1 870 ? -6.096 7.401 -41.230 1.00 97.06 870 HIS A CA 1
ATOM 6617 C C . HIS A 1 870 ? -5.855 8.817 -40.687 1.00 97.06 870 HIS A C 1
ATOM 6619 O O . HIS A 1 870 ? -4.729 9.320 -40.617 1.00 97.06 870 HIS A O 1
ATOM 6625 N N . VAL A 1 871 ? -6.942 9.442 -40.246 1.00 97.19 871 VAL A N 1
ATOM 6626 C CA . VAL A 1 871 ? -6.958 10.610 -39.361 1.00 97.19 871 VAL A CA 1
ATOM 6627 C C . VAL A 1 871 ? -7.724 10.269 -38.085 1.00 97.19 871 VAL A C 1
ATOM 6629 O O . VAL A 1 871 ? -8.523 9.332 -38.046 1.00 97.19 871 VAL A O 1
ATOM 6632 N N . MET A 1 872 ? -7.438 11.005 -37.023 1.00 97.06 872 MET A N 1
ATOM 6633 C CA . MET A 1 872 ? -8.247 11.066 -35.824 1.00 97.06 872 MET A CA 1
ATOM 6634 C C . MET A 1 872 ? -9.453 11.956 -36.092 1.00 97.06 872 MET A C 1
ATOM 6636 O O . MET A 1 872 ? -9.318 13.035 -36.667 1.00 97.06 872 MET A O 1
ATOM 6640 N N . ILE A 1 873 ? -10.607 11.495 -35.635 1.00 97.12 873 ILE A N 1
ATOM 6641 C CA . ILE A 1 873 ? -11.828 12.279 -35.481 1.00 97.12 873 ILE A CA 1
ATOM 6642 C C . ILE A 1 873 ? -12.296 12.134 -34.034 1.00 97.12 873 ILE A C 1
ATOM 6644 O O . ILE A 1 873 ? -11.986 11.132 -33.378 1.00 97.12 873 ILE A O 1
ATOM 6648 N N . GLY A 1 874 ? -13.065 13.095 -33.536 1.00 95.50 874 GLY A N 1
ATOM 6649 C CA . GLY A 1 874 ? -13.647 12.975 -32.208 1.00 95.50 874 GLY A CA 1
ATOM 6650 C C . GLY A 1 874 ? -14.940 13.750 -32.043 1.00 95.50 874 GLY A C 1
ATOM 6651 O O . GLY A 1 874 ? -15.237 14.658 -32.821 1.00 95.50 874 GLY A O 1
ATOM 6652 N N . VAL A 1 875 ? -15.675 13.401 -30.992 1.00 95.12 875 VAL A N 1
ATOM 6653 C CA . VAL A 1 875 ? -16.869 14.122 -30.539 1.00 95.12 875 VAL A CA 1
ATOM 6654 C C . VAL A 1 875 ? -16.819 14.319 -29.020 1.00 95.12 875 VAL A C 1
ATOM 6656 O O . VAL A 1 875 ? -16.388 13.412 -28.303 1.00 95.12 875 VAL A O 1
ATOM 6659 N N . ASP A 1 876 ? -17.270 15.476 -28.534 1.00 92.88 876 ASP A N 1
ATOM 6660 C CA . ASP A 1 876 ? -17.376 15.826 -27.107 1.00 92.88 876 ASP A CA 1
ATOM 6661 C C . ASP A 1 876 ? -18.861 15.898 -26.704 1.00 92.88 876 ASP A C 1
ATOM 6663 O O . ASP A 1 876 ? -19.689 16.495 -27.394 1.00 92.88 876 ASP A O 1
ATOM 6667 N N . LEU A 1 877 ? -19.242 15.239 -25.610 1.00 91.50 877 LEU A N 1
ATOM 6668 C CA . LEU A 1 877 ? -20.607 15.265 -25.090 1.00 91.50 877 LEU A CA 1
ATOM 6669 C C . LEU A 1 877 ? -20.856 16.566 -24.316 1.00 91.50 877 LEU A C 1
ATOM 6671 O O . LEU A 1 877 ? -20.558 16.679 -23.122 1.00 91.50 877 LEU A O 1
ATOM 6675 N N . ALA A 1 878 ? -21.491 17.526 -24.987 1.00 88.25 878 ALA A N 1
ATOM 6676 C CA . ALA A 1 878 ? -21.659 18.890 -24.504 1.00 88.25 878 ALA A CA 1
ATOM 6677 C C . ALA A 1 878 ? -22.350 18.961 -23.133 1.00 88.25 878 ALA A C 1
ATOM 6679 O O . ALA A 1 878 ? -23.557 18.737 -22.998 1.00 88.25 878 ALA A O 1
ATOM 6680 N N . GLY A 1 879 ? -21.592 19.320 -22.094 1.00 83.81 879 GLY A N 1
ATOM 6681 C CA . GLY A 1 879 ? -22.128 19.557 -20.750 1.00 83.81 879 GLY A CA 1
ATOM 6682 C C . GLY A 1 879 ? -22.822 18.342 -20.123 1.00 83.81 879 GLY A C 1
ATOM 6683 O O . GLY A 1 879 ? -23.758 18.521 -19.339 1.00 83.81 879 GLY A O 1
ATOM 6684 N N . ILE A 1 880 ? -22.388 17.121 -20.459 1.00 88.94 880 ILE A N 1
ATOM 6685 C CA . ILE A 1 880 ? -23.067 15.867 -20.096 1.00 88.94 880 ILE A CA 1
ATOM 6686 C C . ILE A 1 880 ? -23.405 15.742 -18.604 1.00 88.94 880 ILE A C 1
ATOM 6688 O O . ILE A 1 880 ? -24.525 15.366 -18.262 1.00 88.94 880 ILE A O 1
ATOM 6692 N N . ASP A 1 881 ? -22.493 16.125 -17.705 1.00 87.62 881 ASP A N 1
ATOM 6693 C CA . ASP A 1 881 ? -22.732 16.062 -16.258 1.00 87.62 881 ASP A CA 1
ATOM 6694 C C . ASP A 1 881 ? -23.869 17.009 -15.828 1.00 87.62 881 ASP A C 1
ATOM 6696 O O . ASP A 1 881 ? -24.734 16.625 -15.044 1.00 87.62 881 ASP A O 1
ATOM 6700 N N . ALA A 1 882 ? -23.911 18.233 -16.368 1.00 86.94 882 ALA A N 1
ATOM 6701 C CA . ALA A 1 882 ? -24.944 19.220 -16.045 1.00 86.94 882 ALA A CA 1
ATOM 6702 C C . ALA A 1 882 ? -26.315 18.817 -16.610 1.00 86.94 882 ALA A C 1
ATOM 6704 O O . ALA A 1 882 ? -27.329 18.936 -15.923 1.00 86.94 882 ALA A O 1
ATOM 6705 N N . ARG A 1 883 ? -26.340 18.263 -17.828 1.00 91.19 883 ARG A N 1
ATOM 6706 C CA . ARG A 1 883 ? -27.546 17.683 -18.439 1.00 91.19 883 ARG A CA 1
ATOM 6707 C C . ARG A 1 883 ? -28.069 16.495 -17.630 1.00 91.19 883 ARG A C 1
ATOM 6709 O O . ARG A 1 883 ? -29.276 16.374 -17.433 1.00 91.19 883 ARG A O 1
ATOM 6716 N N . CYS A 1 884 ? -27.172 15.662 -17.098 1.00 91.75 884 CYS A N 1
ATOM 6717 C CA . CYS A 1 884 ? -27.552 14.563 -16.216 1.00 91.75 884 CYS A CA 1
ATOM 6718 C C . CYS A 1 884 ? -28.151 15.062 -14.899 1.00 91.75 884 CYS A C 1
ATOM 6720 O O . CYS A 1 884 ? -29.196 14.570 -14.485 1.00 91.75 884 CYS A O 1
ATOM 6722 N N . VAL A 1 885 ? -27.543 16.077 -14.276 1.00 92.12 885 VAL A N 1
ATOM 6723 C CA . VAL A 1 885 ? -28.099 16.729 -13.079 1.00 92.12 885 VAL A CA 1
ATOM 6724 C C . VAL A 1 885 ? -29.500 17.275 -13.354 1.00 92.12 885 VAL A C 1
ATOM 6726 O O . VAL A 1 885 ? -30.401 17.000 -12.569 1.00 92.12 885 VAL A O 1
ATOM 6729 N N . ALA A 1 886 ? -29.710 17.970 -14.476 1.00 91.56 886 ALA A N 1
ATOM 6730 C CA . ALA A 1 886 ? -31.024 18.487 -14.858 1.00 91.56 886 ALA A CA 1
ATOM 6731 C C . ALA A 1 886 ? -32.069 17.378 -15.062 1.00 91.56 886 ALA A C 1
ATOM 6733 O O . ALA A 1 886 ? -33.198 17.477 -14.582 1.00 91.56 886 ALA A O 1
ATOM 6734 N N . GLY A 1 887 ? -31.686 16.288 -15.734 1.00 92.44 887 GLY A N 1
ATOM 6735 C CA . GLY A 1 887 ? -32.557 15.131 -15.918 1.00 92.44 887 GLY A CA 1
ATOM 6736 C C . GLY A 1 887 ? -32.931 14.456 -14.601 1.00 92.44 887 GLY A C 1
ATOM 6737 O O . GLY A 1 887 ? -34.087 14.080 -14.418 1.00 92.44 887 GLY A O 1
ATOM 6738 N N . LEU A 1 888 ? -31.988 14.319 -13.669 1.00 93.00 888 LEU A N 1
ATOM 6739 C CA . LEU A 1 888 ? -32.223 13.662 -12.382 1.00 93.00 888 LEU A CA 1
ATOM 6740 C C . LEU A 1 888 ? -32.974 14.541 -11.380 1.00 93.00 888 LEU A C 1
ATOM 6742 O O . LEU A 1 888 ? -33.764 14.007 -10.602 1.00 93.00 888 LEU A O 1
ATOM 6746 N N . SER A 1 889 ? -32.739 15.856 -11.385 1.00 93.31 889 SER A N 1
ATOM 6747 C CA . SER A 1 889 ? -33.439 16.777 -10.489 1.00 93.31 889 SER A CA 1
ATOM 6748 C C . SER A 1 889 ? -34.885 17.018 -10.900 1.00 93.31 889 SER A C 1
ATOM 6750 O O . SER A 1 889 ? -35.725 17.221 -10.032 1.00 93.31 889 SER A O 1
ATOM 6752 N N . GLY A 1 890 ? -35.177 16.999 -12.205 1.00 92.81 890 GLY A N 1
ATOM 6753 C CA . GLY A 1 890 ? -36.493 17.380 -12.721 1.00 92.81 890 GLY A CA 1
ATOM 6754 C C . GLY A 1 890 ? -36.725 18.891 -12.776 1.00 92.81 890 GLY A C 1
ATOM 6755 O O . GLY A 1 890 ? -37.821 19.319 -13.129 1.00 92.81 890 GLY A O 1
ATOM 6756 N N . ASP A 1 891 ? -35.705 19.698 -12.474 1.00 94.19 891 ASP A N 1
ATOM 6757 C CA . ASP A 1 891 ? -35.821 21.154 -12.458 1.00 94.19 891 ASP A CA 1
ATOM 6758 C C . ASP A 1 891 ? -35.867 21.708 -13.886 1.00 94.19 891 ASP A C 1
ATOM 6760 O O . ASP A 1 891 ? -34.871 21.687 -14.618 1.00 94.19 891 ASP A O 1
ATOM 6764 N N . ARG A 1 892 ? -37.041 22.190 -14.304 1.00 92.12 892 ARG A N 1
ATOM 6765 C CA . ARG A 1 892 ? -37.265 22.633 -15.685 1.00 92.12 892 ARG A CA 1
ATOM 6766 C C . ARG A 1 892 ? -36.446 23.871 -16.044 1.00 92.12 892 ARG A C 1
ATOM 6768 O O . ARG A 1 892 ? -35.876 23.914 -17.130 1.00 92.12 892 ARG A O 1
ATOM 6775 N N . ALA A 1 893 ? -36.362 24.842 -15.136 1.00 89.06 893 ALA A N 1
ATOM 6776 C CA . ALA A 1 893 ? -35.616 26.075 -15.366 1.00 89.06 893 ALA A CA 1
ATOM 6777 C C . ALA A 1 893 ? -34.113 25.792 -15.495 1.00 89.06 893 ALA A C 1
ATOM 6779 O O . ALA A 1 893 ? -33.447 26.336 -16.377 1.00 89.06 893 ALA A O 1
ATOM 6780 N N . TYR A 1 894 ? -33.586 24.885 -14.667 1.00 89.25 894 TYR A N 1
ATOM 6781 C CA . TYR A 1 894 ? -32.204 24.435 -14.791 1.00 89.25 894 TYR A CA 1
ATOM 6782 C C . TYR A 1 894 ? -31.975 23.626 -16.076 1.00 89.25 894 TYR A C 1
ATOM 6784 O O . TYR A 1 894 ? -30.955 23.809 -16.738 1.00 89.25 894 TYR A O 1
ATOM 6792 N N . ALA A 1 895 ? -32.921 22.766 -16.468 1.00 90.62 895 ALA A N 1
ATOM 6793 C CA . ALA A 1 895 ? -32.842 22.008 -17.715 1.00 90.62 895 ALA A CA 1
ATOM 6794 C C . ALA A 1 895 ? -32.797 22.919 -18.948 1.00 90.62 895 ALA A C 1
ATOM 6796 O O . ALA A 1 895 ? -31.929 22.738 -19.802 1.00 90.62 895 ALA A O 1
ATOM 6797 N N . ASP A 1 896 ? -33.675 23.919 -19.025 1.00 88.31 896 ASP A N 1
ATOM 6798 C CA . ASP A 1 896 ? -33.706 24.876 -20.135 1.00 88.31 896 ASP A CA 1
ATOM 6799 C C . ASP A 1 896 ? -32.393 25.693 -20.197 1.00 88.31 896 ASP A C 1
ATOM 6801 O O . ASP A 1 896 ? -31.869 25.955 -21.280 1.00 88.31 896 ASP A O 1
ATOM 6805 N N . LEU A 1 897 ? -31.790 26.006 -19.041 1.00 85.06 897 LEU A N 1
ATOM 6806 C CA . LEU A 1 897 ? -30.490 26.678 -18.945 1.00 85.06 897 LEU A CA 1
ATOM 6807 C C . LEU A 1 897 ? -29.336 25.831 -19.504 1.00 85.06 897 LEU A C 1
ATOM 6809 O O . LEU A 1 897 ? -28.546 26.323 -20.309 1.00 85.06 897 LEU A O 1
ATOM 6813 N N . VAL A 1 898 ? -29.210 24.569 -19.075 1.00 84.44 898 VAL A N 1
ATOM 6814 C CA . VAL A 1 898 ? -28.061 23.717 -19.448 1.00 84.44 898 VAL A CA 1
ATOM 6815 C C . VAL A 1 898 ? -28.189 23.075 -20.828 1.00 84.44 898 VAL A C 1
ATOM 6817 O O . VAL A 1 898 ? -27.203 22.569 -21.360 1.00 84.44 898 VAL A O 1
ATOM 6820 N N . THR A 1 899 ? -29.391 23.088 -21.406 1.00 85.94 899 THR A N 1
ATOM 6821 C CA . THR A 1 899 ? -29.662 22.583 -22.762 1.00 85.94 899 THR A CA 1
ATOM 6822 C C . THR A 1 899 ? -29.763 23.693 -23.809 1.00 85.94 899 THR A C 1
ATOM 6824 O O . THR A 1 899 ? -29.836 23.387 -24.999 1.00 85.94 899 THR A O 1
ATOM 6827 N N . GLY A 1 900 ? -29.745 24.962 -23.384 1.00 80.44 900 GLY A N 1
ATOM 6828 C CA . GLY A 1 900 ? -29.751 26.126 -24.264 1.00 80.44 900 GLY A CA 1
ATOM 6829 C C . GLY A 1 900 ? -28.478 26.274 -25.107 1.00 80.44 900 GLY A C 1
ATOM 6830 O O . GLY A 1 900 ? -27.482 25.590 -24.895 1.00 80.44 900 GLY A O 1
ATOM 6831 N N . ILE A 1 901 ? -28.518 27.204 -26.067 1.00 71.56 901 ILE A N 1
ATOM 6832 C CA . ILE A 1 901 ? -27.442 27.437 -27.052 1.00 71.56 901 ILE A CA 1
ATOM 6833 C C . ILE A 1 901 ? -26.163 27.978 -26.390 1.00 71.56 901 ILE A C 1
ATOM 6835 O O . ILE A 1 901 ? -25.062 27.625 -26.800 1.00 71.56 901 ILE A O 1
ATOM 6839 N N . ASP A 1 902 ? -26.293 28.810 -25.350 1.00 74.81 902 ASP A N 1
ATOM 6840 C CA . ASP A 1 902 ? -25.153 29.317 -24.575 1.00 74.81 902 ASP A CA 1
ATOM 6841 C C . ASP A 1 902 ? -25.391 29.190 -23.061 1.00 74.81 902 ASP A C 1
ATOM 6843 O O . ASP A 1 902 ? -25.714 30.177 -22.388 1.00 74.81 902 ASP A O 1
ATOM 6847 N N . PRO A 1 903 ? -25.213 27.985 -22.491 1.00 73.81 903 PRO A N 1
ATOM 6848 C CA . PRO A 1 903 ? -25.440 27.748 -21.069 1.00 73.81 903 PRO A CA 1
ATOM 6849 C C . PRO A 1 903 ? -24.540 28.607 -20.178 1.00 73.81 903 PRO A C 1
ATOM 6851 O O . PRO A 1 903 ? -24.959 29.092 -19.132 1.00 73.81 903 PRO A O 1
ATOM 6854 N N . HIS A 1 904 ? -23.284 28.822 -20.579 1.00 75.75 904 HIS A N 1
ATOM 6855 C CA . HIS A 1 904 ? -22.320 29.575 -19.776 1.00 75.75 904 HIS A CA 1
ATOM 6856 C C . HIS A 1 904 ? -22.564 31.083 -19.825 1.00 75.75 904 HIS A C 1
ATOM 6858 O O . HIS A 1 904 ? -22.427 31.738 -18.794 1.00 75.75 904 HIS A O 1
ATOM 6864 N N . GLY A 1 905 ? -22.946 31.627 -20.981 1.00 76.88 905 GLY A N 1
ATOM 6865 C CA . GLY A 1 905 ? -23.369 33.019 -21.115 1.00 76.88 905 GLY A CA 1
ATOM 6866 C C . GLY A 1 905 ? -24.669 33.289 -20.363 1.00 76.88 905 GLY A C 1
ATOM 6867 O O . GLY A 1 905 ? -24.742 34.253 -19.606 1.00 76.88 905 GLY A O 1
ATOM 6868 N N . ALA A 1 906 ? -25.654 32.392 -20.470 1.00 77.00 906 ALA A N 1
ATOM 6869 C CA . ALA A 1 906 ? -26.902 32.488 -19.716 1.00 77.00 906 ALA A CA 1
ATOM 6870 C C . ALA A 1 906 ? -26.671 32.407 -18.196 1.00 77.00 906 ALA A C 1
ATOM 6872 O O . ALA A 1 906 ? -27.260 33.175 -17.438 1.00 77.00 906 ALA A O 1
ATOM 6873 N N . MET A 1 907 ? -25.758 31.544 -17.737 1.00 75.81 907 MET A N 1
ATOM 6874 C CA . MET A 1 907 ? -25.381 31.476 -16.320 1.00 75.81 907 MET A CA 1
ATOM 6875 C C . MET A 1 907 ? -24.580 32.689 -15.857 1.00 75.81 907 MET A C 1
ATOM 6877 O O . MET A 1 907 ? -24.791 33.153 -14.742 1.00 75.81 907 MET A O 1
ATOM 6881 N N . ALA A 1 908 ? -23.696 33.235 -16.693 1.00 79.25 908 ALA A N 1
ATOM 6882 C CA . ALA A 1 908 ? -22.999 34.477 -16.379 1.00 79.25 908 ALA A CA 1
ATOM 6883 C C . ALA A 1 908 ? -23.994 35.639 -16.247 1.00 79.25 908 ALA A C 1
ATOM 6885 O O . ALA A 1 908 ? -23.951 36.373 -15.260 1.00 79.25 908 ALA A O 1
ATOM 6886 N N . GLN A 1 909 ? -24.962 35.728 -17.164 1.00 81.44 909 GLN A N 1
ATOM 6887 C CA . GLN A 1 909 ? -26.042 36.706 -17.100 1.00 81.44 909 GLN A CA 1
ATOM 6888 C C . GLN A 1 909 ? -26.893 36.532 -15.834 1.00 81.44 909 GLN A C 1
ATOM 6890 O O . GLN A 1 909 ? -27.219 37.519 -15.180 1.00 81.44 909 GLN A O 1
ATOM 6895 N N . ALA A 1 910 ? -27.213 35.295 -15.448 1.00 72.94 910 ALA A N 1
ATOM 6896 C CA . ALA A 1 910 ? -27.997 35.006 -14.248 1.00 72.94 910 ALA A CA 1
ATOM 6897 C C . ALA A 1 910 ? -27.236 35.280 -12.937 1.00 72.94 910 ALA A C 1
ATOM 6899 O O . ALA A 1 910 ? -27.828 35.754 -11.971 1.00 72.94 910 ALA A O 1
ATOM 6900 N N . PHE A 1 911 ? -25.935 34.984 -12.882 1.00 75.38 911 PHE A N 1
ATOM 6901 C CA . PHE A 1 911 ? -25.117 35.148 -11.674 1.00 75.38 911 PHE A CA 1
ATOM 6902 C C . PHE A 1 911 ? -24.588 36.563 -11.484 1.00 75.38 911 PHE A C 1
ATOM 6904 O O . PHE A 1 911 ? -24.431 37.009 -10.349 1.00 75.38 911 PHE A O 1
ATOM 6911 N N . PHE A 1 912 ? -24.282 37.252 -12.582 1.00 76.81 912 PHE A N 1
ATOM 6912 C CA . PHE A 1 912 ? -23.517 38.497 -12.560 1.00 76.81 912 PHE A CA 1
ATOM 6913 C C . PHE A 1 912 ? -24.186 39.642 -13.320 1.00 76.81 912 PHE A C 1
ATOM 6915 O O . PHE A 1 912 ? -23.653 40.748 -13.320 1.00 76.81 912 PHE A O 1
ATOM 6922 N N . GLY A 1 913 ? -25.318 39.405 -13.990 1.00 77.50 913 GLY A N 1
ATOM 6923 C CA . GLY A 1 913 ? -25.976 40.414 -14.824 1.00 77.50 913 GLY A CA 1
ATOM 6924 C C . GLY A 1 913 ? -25.227 40.751 -16.118 1.00 77.50 913 GLY A C 1
ATOM 6925 O O . GLY A 1 913 ? -25.616 41.695 -16.802 1.00 77.50 913 GLY A O 1
ATOM 6926 N N . THR A 1 914 ? -24.173 40.000 -16.459 1.00 79.19 914 THR A N 1
ATOM 6927 C CA . THR A 1 914 ? -23.358 40.178 -17.671 1.00 79.19 914 THR A CA 1
ATOM 6928 C C . THR A 1 914 ? -22.940 38.831 -18.254 1.00 79.19 914 THR A C 1
ATOM 6930 O O . THR A 1 914 ? -22.629 37.891 -17.521 1.00 79.19 914 THR A O 1
ATOM 6933 N N . THR A 1 915 ? -22.848 38.749 -19.580 1.00 79.81 915 THR A N 1
ATOM 6934 C CA . THR A 1 915 ? -22.301 37.593 -20.294 1.00 79.81 915 THR A CA 1
ATOM 6935 C C . THR A 1 915 ? -20.778 37.502 -20.243 1.00 79.81 915 THR A C 1
ATOM 6937 O O . THR A 1 915 ? -20.242 36.459 -20.594 1.00 79.81 915 THR A O 1
ATOM 6940 N N . ASP A 1 916 ? -20.063 38.536 -19.794 1.00 78.94 916 ASP A N 1
ATOM 6941 C CA . ASP A 1 916 ? -18.595 38.609 -19.903 1.00 78.94 916 ASP A CA 1
ATOM 6942 C C . ASP A 1 916 ? -17.870 37.669 -18.925 1.00 78.94 916 ASP A C 1
ATOM 6944 O O . ASP A 1 916 ? -16.726 37.272 -19.138 1.00 78.94 916 ASP A O 1
ATOM 6948 N N . GLN A 1 917 ? -18.549 37.237 -17.859 1.00 78.00 917 GLN A N 1
ATOM 6949 C CA . GLN A 1 917 ? -17.975 36.388 -16.807 1.00 78.00 917 GLN A CA 1
ATOM 6950 C C . GLN A 1 917 ? -18.229 34.884 -17.035 1.00 78.00 917 GLN A C 1
ATOM 6952 O O . GLN A 1 917 ? -18.441 34.127 -16.083 1.00 78.00 917 GLN A O 1
ATOM 6957 N N . ARG A 1 918 ? -18.172 34.416 -18.293 1.00 77.31 918 ARG A N 1
ATOM 6958 C CA . ARG A 1 918 ? -18.446 33.009 -18.684 1.00 77.31 918 ARG A CA 1
ATOM 6959 C C . ARG A 1 918 ? -17.580 32.007 -17.928 1.00 77.31 918 ARG A C 1
ATOM 6961 O O . ARG A 1 918 ? -18.082 31.004 -17.424 1.00 77.31 918 ARG A O 1
ATOM 6968 N N . SER A 1 919 ? -16.282 32.285 -17.819 1.00 69.12 919 SER A N 1
ATOM 6969 C CA . SER A 1 919 ? -15.321 31.401 -17.148 1.00 69.12 919 SER A CA 1
ATOM 6970 C C . SER A 1 919 ? -15.609 31.267 -15.651 1.00 69.12 919 SER A C 1
ATOM 6972 O O . SER A 1 919 ? -15.578 30.158 -15.115 1.00 69.12 919 SER A O 1
ATOM 6974 N N . ALA A 1 920 ? -15.975 32.369 -14.986 1.00 69.62 920 ALA A N 1
ATOM 6975 C CA . ALA A 1 920 ? -16.380 32.352 -13.582 1.00 69.62 920 ALA A CA 1
ATOM 6976 C C . ALA A 1 920 ? -17.711 31.605 -13.396 1.00 69.62 920 ALA A C 1
ATOM 6978 O O . ALA A 1 920 ? -17.830 30.767 -12.504 1.00 69.62 920 ALA A O 1
ATOM 6979 N N . ALA A 1 921 ? -18.688 31.827 -14.281 1.00 75.94 921 ALA A N 1
ATOM 6980 C CA . ALA A 1 921 ? -19.967 31.121 -14.250 1.00 75.94 921 ALA A CA 1
ATOM 6981 C C . ALA A 1 921 ? -19.799 29.607 -14.453 1.00 75.94 921 ALA A C 1
ATOM 6983 O O . ALA A 1 921 ? -20.421 28.806 -13.751 1.00 75.94 921 ALA A O 1
ATOM 6984 N N . LYS A 1 922 ? -18.902 29.195 -15.356 1.00 75.12 922 LYS A N 1
ATOM 6985 C CA . LYS A 1 922 ? -18.527 27.791 -15.565 1.00 75.12 922 LYS A CA 1
ATOM 6986 C C . LYS A 1 922 ? -17.928 27.169 -14.301 1.00 75.12 922 LYS A C 1
ATOM 6988 O O . LYS A 1 922 ? -18.354 26.083 -13.910 1.00 75.12 922 LYS A O 1
ATOM 6993 N N . ALA A 1 923 ? -16.991 27.854 -13.642 1.00 69.56 923 ALA A N 1
ATOM 6994 C CA . ALA A 1 923 ? -16.371 27.380 -12.403 1.00 69.56 923 ALA A CA 1
ATOM 6995 C C . ALA A 1 923 ? -17.390 27.221 -11.261 1.00 69.56 923 ALA A C 1
ATOM 6997 O O . ALA A 1 923 ? 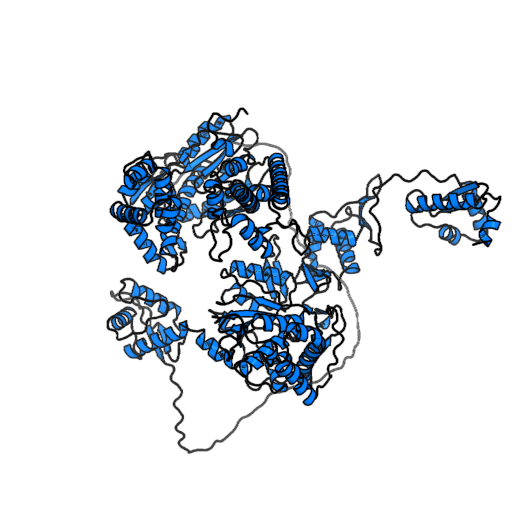-17.395 26.196 -10.579 1.00 69.56 923 ALA A O 1
ATOM 6998 N N . ILE A 1 924 ? -18.302 28.185 -11.103 1.00 72.50 924 ILE A N 1
ATOM 6999 C CA . ILE A 1 924 ? -19.367 28.149 -10.090 1.00 72.50 924 ILE A CA 1
ATOM 7000 C C . ILE A 1 924 ? -20.334 26.999 -10.351 1.00 72.50 924 ILE A C 1
ATOM 7002 O O . ILE A 1 924 ? -20.625 26.223 -9.447 1.00 72.50 924 ILE A O 1
ATOM 7006 N N . THR A 1 925 ? -20.790 26.839 -11.591 1.00 71.69 925 THR A N 1
ATOM 7007 C CA . THR A 1 925 ? -21.734 25.773 -11.964 1.00 71.69 925 THR A CA 1
ATOM 7008 C C . THR A 1 925 ? -21.129 24.396 -11.748 1.00 71.69 925 THR A C 1
ATOM 7010 O O . THR A 1 925 ? -21.777 23.497 -11.216 1.00 71.69 925 THR A O 1
ATOM 7013 N N . HIS A 1 926 ? -19.855 24.240 -12.103 1.00 70.12 926 HIS A N 1
ATOM 7014 C CA . HIS A 1 926 ? -19.106 23.036 -11.791 1.00 70.12 926 HIS A CA 1
ATOM 7015 C C . HIS A 1 926 ? -19.031 22.840 -10.266 1.00 70.12 926 HIS A C 1
ATOM 7017 O O . HIS A 1 926 ? -19.368 21.777 -9.761 1.00 70.12 926 HIS A O 1
ATOM 7023 N N . GLY A 1 927 ? -18.672 23.867 -9.493 1.00 68.88 927 GLY A N 1
ATOM 7024 C CA . GLY A 1 927 ? -18.674 23.799 -8.028 1.00 68.88 927 GLY A CA 1
ATOM 7025 C C . GLY A 1 927 ? -20.012 23.335 -7.439 1.00 68.88 927 GLY A C 1
ATOM 7026 O O . GLY A 1 927 ? -20.026 22.452 -6.585 1.00 68.88 927 GLY A O 1
ATOM 7027 N N . ILE A 1 928 ? -21.125 23.858 -7.952 1.00 71.00 928 ILE A N 1
ATOM 7028 C CA . ILE A 1 928 ? -22.486 23.519 -7.524 1.00 71.00 928 ILE A CA 1
ATOM 7029 C C . ILE A 1 928 ? -22.839 22.064 -7.852 1.00 71.00 928 ILE A C 1
ATOM 7031 O O . ILE A 1 928 ? -23.281 21.329 -6.968 1.00 71.00 928 ILE A O 1
ATOM 7035 N N . ASN A 1 929 ? -22.613 21.630 -9.094 1.00 67.62 929 ASN A N 1
ATOM 7036 C CA . ASN A 1 929 ? -22.933 20.268 -9.536 1.00 67.62 929 ASN A CA 1
ATOM 7037 C C . ASN A 1 929 ? -22.085 19.206 -8.823 1.00 67.62 929 ASN A C 1
ATOM 7039 O O . ASN A 1 929 ? -22.523 18.070 -8.649 1.00 67.62 929 ASN A O 1
ATOM 7043 N N . TYR A 1 930 ? -20.892 19.591 -8.365 1.00 66.00 930 TYR A N 1
ATOM 7044 C CA . TYR A 1 930 ? -19.947 18.722 -7.669 1.00 66.00 930 TYR A CA 1
ATOM 7045 C C . TYR A 1 930 ? -19.901 18.927 -6.149 1.00 66.00 930 TYR A C 1
ATOM 7047 O O . TYR A 1 930 ? -18.996 18.410 -5.497 1.00 66.00 930 TYR A O 1
ATOM 7055 N N . GLY A 1 931 ? -20.858 19.664 -5.575 1.00 62.25 931 GLY A N 1
ATOM 7056 C CA . GLY A 1 931 ? -20.999 19.804 -4.123 1.00 62.25 931 GLY A CA 1
ATOM 7057 C C . GLY A 1 931 ? -19.825 20.501 -3.426 1.00 62.25 931 GLY A C 1
ATOM 7058 O O . GLY A 1 931 ? -19.602 20.258 -2.240 1.00 62.25 931 GLY A O 1
ATOM 7059 N N . ARG A 1 932 ? -19.065 21.353 -4.133 1.00 69.62 932 ARG A N 1
ATOM 7060 C CA . ARG A 1 932 ? -17.986 22.156 -3.533 1.00 69.62 932 ARG A CA 1
ATOM 7061 C C . ARG A 1 932 ? -18.565 23.223 -2.602 1.00 69.62 932 ARG A C 1
ATOM 7063 O O . ARG A 1 932 ? -19.582 23.845 -2.905 1.00 69.62 932 ARG A O 1
ATOM 7070 N N . GLY A 1 933 ? -17.896 23.437 -1.469 1.00 68.88 933 GLY A N 1
ATOM 7071 C CA . GLY A 1 933 ? -18.258 24.479 -0.507 1.00 68.88 933 GLY A CA 1
ATOM 7072 C C . GLY A 1 933 ? -18.027 25.892 -1.053 1.00 68.88 933 GLY A C 1
ATOM 7073 O O . GLY A 1 933 ? -17.192 26.096 -1.935 1.00 68.88 933 GLY A O 1
ATOM 7074 N N . ALA A 1 934 ? -18.744 26.872 -0.494 1.00 77.50 934 ALA A N 1
ATOM 7075 C CA . ALA A 1 934 ? -18.667 28.283 -0.891 1.00 77.50 934 ALA A CA 1
ATOM 7076 C C . ALA A 1 934 ? -17.234 28.842 -0.831 1.00 77.50 934 ALA A C 1
ATOM 7078 O O . ALA A 1 934 ? -16.820 29.561 -1.733 1.00 77.50 934 ALA A O 1
ATOM 7079 N N . GLN A 1 935 ? -16.457 28.428 0.173 1.00 74.06 935 GLN A N 1
ATOM 7080 C CA . GLN A 1 935 ? -15.053 28.809 0.339 1.00 74.06 935 GLN A CA 1
ATOM 7081 C C . GLN A 1 935 ? -14.176 28.375 -0.845 1.00 74.06 935 GLN A C 1
ATOM 7083 O O . GLN A 1 935 ? -13.479 29.196 -1.430 1.00 74.06 935 GLN A O 1
ATOM 7088 N N . SER A 1 936 ? -14.307 27.123 -1.290 1.00 71.75 936 SER A N 1
ATOM 7089 C CA . SER A 1 936 ? -13.551 26.609 -2.441 1.00 71.75 936 SER A CA 1
ATOM 7090 C C . SER A 1 936 ? -13.925 27.311 -3.754 1.00 71.75 936 SER A C 1
ATOM 7092 O O . SER A 1 936 ? -13.083 27.507 -4.630 1.00 71.75 936 SER A O 1
ATOM 7094 N N . ILE A 1 937 ? -15.193 27.704 -3.907 1.00 75.81 937 ILE A N 1
ATOM 7095 C CA . ILE A 1 937 ? -15.662 28.445 -5.084 1.00 75.81 937 ILE A CA 1
ATOM 7096 C C . ILE A 1 937 ? -15.147 29.894 -5.051 1.00 75.81 937 ILE A C 1
ATOM 7098 O O . ILE A 1 937 ? -14.758 30.425 -6.092 1.00 75.81 937 ILE A O 1
ATOM 7102 N N . ALA A 1 938 ? -15.104 30.522 -3.874 1.00 77.81 938 ALA A N 1
ATOM 7103 C CA . ALA A 1 938 ? -14.557 31.865 -3.681 1.00 77.81 938 ALA A CA 1
ATOM 7104 C C . ALA A 1 938 ? -13.075 31.927 -4.078 1.00 77.81 938 ALA A C 1
ATOM 7106 O O . ALA A 1 938 ? -12.699 32.748 -4.913 1.00 77.81 938 ALA A O 1
ATOM 7107 N N . GLU A 1 939 ? -12.269 30.978 -3.598 1.00 71.94 939 GLU A N 1
ATOM 7108 C CA . GLU A 1 939 ? -10.846 30.851 -3.946 1.00 71.94 939 GLU A CA 1
ATOM 7109 C C . GLU A 1 939 ? -10.622 30.702 -5.460 1.00 71.94 939 GLU A C 1
ATOM 7111 O O . GLU A 1 939 ? -9.760 31.363 -6.033 1.00 71.94 939 GLU A O 1
ATOM 7116 N N . GLN A 1 940 ? -11.433 29.881 -6.138 1.00 67.06 940 GLN A N 1
ATOM 7117 C CA . GLN A 1 940 ? -11.299 29.637 -7.583 1.00 67.06 940 GLN A CA 1
ATOM 7118 C C . GLN A 1 940 ? -11.759 30.798 -8.460 1.00 67.06 940 GLN A C 1
ATOM 7120 O O . GLN A 1 940 ? -11.310 30.928 -9.597 1.00 67.06 940 GLN A O 1
ATOM 7125 N N . THR A 1 941 ? -12.693 31.606 -7.967 1.00 70.44 941 THR A N 1
ATOM 7126 C CA . THR A 1 941 ? -13.278 32.714 -8.733 1.00 70.44 941 THR A CA 1
ATOM 7127 C C . THR A 1 941 ? -12.676 34.067 -8.371 1.00 70.44 941 THR A C 1
ATOM 7129 O O . THR A 1 941 ? -12.953 35.045 -9.061 1.00 70.44 941 THR A O 1
ATOM 7132 N N . GLY A 1 942 ? -11.869 34.133 -7.305 1.00 72.56 942 GLY A N 1
ATOM 7133 C CA . GLY A 1 942 ? -11.310 35.373 -6.769 1.00 72.56 942 GLY A CA 1
ATOM 7134 C C . GLY A 1 942 ? -12.358 36.311 -6.160 1.00 72.56 942 GLY A C 1
ATOM 7135 O O . GLY A 1 942 ? -12.073 37.489 -5.966 1.00 72.56 942 GLY A O 1
ATOM 7136 N N . LYS A 1 943 ? -13.574 35.815 -5.899 1.00 78.62 943 LYS A N 1
ATOM 7137 C CA . LYS A 1 943 ? -14.682 36.584 -5.310 1.00 78.62 943 LYS A CA 1
ATOM 7138 C C . LYS A 1 943 ? -14.716 36.402 -3.798 1.00 78.62 943 LYS A C 1
ATOM 7140 O O . LYS A 1 943 ? -14.180 35.429 -3.271 1.00 78.62 943 LYS A O 1
ATOM 7145 N N . SER A 1 944 ? -15.364 37.322 -3.089 1.00 83.25 944 SER A N 1
ATOM 7146 C CA . SER A 1 944 ? -15.502 37.200 -1.638 1.00 83.25 944 SER A CA 1
ATOM 7147 C C . SER A 1 944 ? -16.423 36.034 -1.258 1.00 83.25 944 SER A C 1
ATOM 7149 O O . SER A 1 944 ? -17.369 35.693 -1.975 1.00 83.25 944 SER A O 1
ATOM 7151 N N . LEU A 1 945 ? -16.179 35.438 -0.088 1.00 80.62 945 LEU A N 1
ATOM 7152 C CA . LEU A 1 945 ? -17.025 34.366 0.443 1.00 80.62 945 LEU A CA 1
ATOM 7153 C C . LEU A 1 945 ? -18.495 34.807 0.554 1.00 80.62 945 LEU A C 1
ATOM 7155 O O . LEU A 1 945 ? -19.389 34.061 0.164 1.00 80.62 945 LEU A O 1
ATOM 7159 N N . ALA A 1 946 ? -18.739 36.041 1.005 1.00 84.00 946 ALA A N 1
ATOM 7160 C CA . ALA A 1 946 ? -20.083 36.596 1.151 1.00 84.00 946 ALA A CA 1
ATOM 7161 C C . ALA A 1 946 ? -20.830 36.711 -0.192 1.00 84.00 946 ALA A C 1
ATOM 7163 O O . ALA A 1 946 ? -22.019 36.392 -0.263 1.00 84.00 946 ALA A O 1
ATOM 7164 N N . GLU A 1 947 ? -20.140 37.118 -1.265 1.00 81.69 947 GLU A N 1
ATOM 7165 C CA . GLU A 1 947 ? -20.712 37.167 -2.618 1.00 81.69 947 GLU A CA 1
ATOM 7166 C C . GLU A 1 947 ? -21.074 35.768 -3.122 1.00 81.69 947 GLU A C 1
ATOM 7168 O O . GLU A 1 947 ? -22.168 35.566 -3.650 1.00 81.69 947 GLU A O 1
ATOM 7173 N N . ILE A 1 948 ? -20.192 34.784 -2.920 1.00 84.31 948 ILE A N 1
ATOM 7174 C CA . ILE A 1 948 ? -20.456 33.400 -3.325 1.00 84.31 948 ILE A CA 1
ATOM 7175 C C . ILE A 1 948 ? -21.607 32.792 -2.523 1.00 84.31 948 ILE A C 1
ATOM 7177 O O . ILE A 1 948 ? -22.467 32.129 -3.096 1.00 84.31 948 ILE A O 1
ATOM 7181 N N . GLU A 1 949 ? -21.690 33.034 -1.218 1.00 84.25 949 GLU A N 1
ATOM 7182 C CA . GLU A 1 949 ? -22.810 32.563 -0.403 1.00 84.25 949 GLU A CA 1
ATOM 7183 C C . GLU A 1 949 ? -24.146 33.190 -0.816 1.00 84.25 949 GLU A C 1
ATOM 7185 O O . GLU A 1 949 ? -25.164 32.496 -0.867 1.00 84.25 949 GLU A O 1
ATOM 7190 N N . ALA A 1 950 ? -24.158 34.489 -1.133 1.00 82.19 950 ALA A N 1
ATOM 7191 C CA . ALA A 1 950 ? -25.343 35.167 -1.649 1.00 82.19 950 ALA A CA 1
ATOM 7192 C C . ALA A 1 950 ? -25.778 34.585 -3.001 1.00 82.19 950 ALA A C 1
ATOM 7194 O O . ALA A 1 950 ? -26.961 34.297 -3.192 1.00 82.19 950 ALA A O 1
ATOM 7195 N N . LEU A 1 951 ? -24.819 34.326 -3.892 1.00 81.88 951 LEU A N 1
ATOM 7196 C CA . LEU A 1 951 ? -25.053 33.692 -5.186 1.00 81.88 951 LEU A CA 1
ATOM 7197 C C . LEU A 1 951 ? -25.608 32.272 -5.017 1.00 81.88 951 LEU A C 1
ATOM 7199 O O . LEU A 1 951 ? -26.611 31.932 -5.637 1.00 81.88 951 LEU A O 1
ATOM 7203 N N . LEU A 1 952 ? -25.032 31.457 -4.128 1.00 82.25 952 LEU A N 1
ATOM 7204 C CA . LEU A 1 952 ? -25.517 30.102 -3.844 1.00 82.25 952 LEU A CA 1
ATOM 7205 C C . LEU A 1 952 ? -26.925 30.098 -3.230 1.00 82.25 952 LEU A C 1
ATOM 7207 O O . LEU A 1 952 ? -27.713 29.197 -3.523 1.00 82.25 952 LEU A O 1
ATOM 7211 N N . ARG A 1 953 ? -27.271 31.093 -2.400 1.00 82.88 953 ARG A N 1
ATOM 7212 C CA . ARG A 1 953 ? -28.648 31.273 -1.909 1.00 82.88 953 ARG A CA 1
ATOM 7213 C C . ARG A 1 953 ? -29.603 31.608 -3.053 1.00 82.88 953 ARG A C 1
ATOM 7215 O O . ARG A 1 953 ? -30.625 30.940 -3.179 1.00 82.88 953 ARG A O 1
ATOM 7222 N N . GLY A 1 954 ? -29.255 32.576 -3.901 1.00 81.44 954 GLY A N 1
ATOM 7223 C CA . GLY A 1 954 ? -30.050 32.938 -5.080 1.00 81.44 954 GLY A CA 1
ATOM 7224 C C . GLY A 1 954 ? -30.234 31.763 -6.042 1.00 81.44 954 GLY A C 1
ATOM 7225 O O . GLY A 1 954 ? -31.340 31.510 -6.508 1.00 81.44 954 GLY A O 1
ATOM 7226 N N . TYR A 1 955 ? -29.180 30.973 -6.247 1.00 79.94 955 TYR A N 1
ATOM 7227 C CA . TYR A 1 955 ? -29.211 29.758 -7.056 1.00 79.94 955 TYR A CA 1
ATOM 7228 C C . TYR A 1 955 ? -30.228 28.732 -6.538 1.00 79.94 955 TYR A C 1
ATOM 7230 O O . TYR A 1 955 ? -31.019 28.204 -7.310 1.00 79.94 955 TYR A O 1
ATOM 7238 N N . ARG A 1 956 ? -30.254 28.474 -5.223 1.00 82.62 956 ARG A N 1
ATOM 7239 C CA . ARG A 1 956 ? -31.225 27.546 -4.612 1.00 82.62 956 ARG A CA 1
ATOM 7240 C C . ARG A 1 956 ? -32.670 28.028 -4.741 1.00 82.62 956 ARG A C 1
ATOM 7242 O O . ARG A 1 956 ? -33.568 27.200 -4.801 1.00 82.62 956 ARG A O 1
ATOM 7249 N N . VAL A 1 957 ? -32.887 29.344 -4.760 1.00 84.12 957 VAL A N 1
ATOM 7250 C CA . VAL A 1 957 ? -34.215 29.942 -4.968 1.00 84.12 957 VAL A CA 1
ATOM 7251 C C . VAL A 1 957 ? -34.640 29.840 -6.434 1.00 84.12 957 VAL A C 1
ATOM 7253 O O . VAL A 1 957 ? -35.803 29.561 -6.704 1.00 84.12 957 VAL A O 1
ATOM 7256 N N . ALA A 1 958 ? -33.710 30.042 -7.370 1.00 83.75 958 ALA A N 1
ATOM 7257 C CA . ALA A 1 958 ? -33.977 29.959 -8.805 1.00 83.75 958 ALA A CA 1
ATOM 7258 C C . ALA A 1 958 ? -34.239 28.521 -9.290 1.00 83.75 958 ALA A C 1
ATOM 7260 O O . ALA A 1 958 ? -35.013 28.339 -10.226 1.00 83.75 958 ALA A O 1
ATOM 7261 N N . TYR A 1 959 ? -33.619 27.525 -8.645 1.00 88.38 959 TYR A N 1
ATOM 7262 C CA . TYR A 1 959 ? -33.702 26.105 -9.014 1.00 88.38 959 TYR A CA 1
ATOM 7263 C C . TYR A 1 959 ? -34.117 25.238 -7.806 1.00 88.38 959 TYR A C 1
ATOM 7265 O O . TYR A 1 959 ? -33.285 24.531 -7.213 1.00 88.38 959 TYR A O 1
ATOM 7273 N N . PRO A 1 960 ? -35.384 25.344 -7.362 1.00 89.75 960 PRO A N 1
ATOM 7274 C CA . PRO A 1 960 ? -35.855 24.711 -6.133 1.00 89.75 960 PRO A CA 1
ATOM 7275 C C . PRO A 1 960 ? -35.877 23.178 -6.209 1.00 89.75 960 PRO A C 1
ATOM 7277 O O . PRO A 1 960 ? -35.518 22.526 -5.225 1.00 89.75 960 PRO A O 1
ATOM 7280 N N . ASP A 1 961 ? -36.222 22.592 -7.359 1.00 93.12 961 ASP A N 1
ATOM 7281 C CA . ASP A 1 961 ? -36.292 21.132 -7.524 1.00 93.12 961 ASP A CA 1
ATOM 7282 C C . ASP A 1 961 ? -34.883 20.524 -7.537 1.00 93.12 961 ASP A C 1
ATOM 7284 O O . ASP A 1 961 ? -34.634 19.457 -6.970 1.00 93.12 961 ASP A O 1
ATOM 7288 N N . LEU A 1 962 ? -33.907 21.254 -8.089 1.00 90.12 962 LEU A N 1
ATOM 7289 C CA . LEU A 1 962 ? -32.494 20.897 -7.987 1.00 90.12 962 LEU A CA 1
ATOM 7290 C C . LEU A 1 962 ? -31.996 20.923 -6.540 1.00 90.12 962 LEU A C 1
ATOM 7292 O O . LEU A 1 962 ? -31.348 19.971 -6.092 1.00 90.12 962 LEU A O 1
ATOM 7296 N N . ALA A 1 963 ? -32.301 21.984 -5.791 1.00 88.81 963 ALA A N 1
ATOM 7297 C CA . ALA A 1 963 ? -31.932 22.077 -4.381 1.00 88.81 963 ALA A CA 1
ATOM 7298 C C . ALA A 1 963 ? -32.583 20.956 -3.551 1.00 88.81 963 ALA A C 1
ATOM 7300 O O . ALA A 1 963 ? -31.922 20.353 -2.696 1.00 88.81 963 ALA A O 1
ATOM 7301 N N . GLN A 1 964 ? -33.846 20.632 -3.838 1.00 91.44 964 GLN A N 1
ATOM 7302 C CA . GLN A 1 964 ? -34.566 19.535 -3.201 1.00 91.44 964 GLN A CA 1
ATOM 7303 C C . GLN A 1 964 ? -33.931 18.178 -3.523 1.00 91.44 964 GLN A C 1
ATOM 7305 O O . GLN A 1 964 ? -33.677 17.391 -2.612 1.00 91.44 964 GLN A O 1
ATOM 7310 N N . TRP A 1 965 ? -33.614 17.910 -4.791 1.00 91.94 965 TRP A N 1
ATOM 7311 C CA . TRP A 1 965 ? -32.942 16.682 -5.213 1.00 91.94 965 TRP A CA 1
ATOM 7312 C C . TRP A 1 965 ? -31.590 16.493 -4.509 1.00 91.94 965 TRP A C 1
ATOM 7314 O O . TRP A 1 965 ? -31.325 15.423 -3.955 1.00 91.94 965 TRP A O 1
ATOM 7324 N N . GLN A 1 966 ? -30.763 17.543 -4.435 1.00 89.50 966 GLN A N 1
ATOM 7325 C CA . GLN A 1 966 ? -29.492 17.502 -3.702 1.00 89.50 966 GLN A CA 1
ATOM 7326 C C . GLN A 1 966 ? -29.698 17.214 -2.208 1.00 89.50 966 GLN A C 1
ATOM 7328 O O . GLN A 1 966 ? -28.958 16.416 -1.630 1.00 89.50 966 GLN A O 1
ATOM 7333 N N . GLY A 1 967 ? -30.697 17.843 -1.580 1.00 88.06 967 GLY A N 1
ATOM 7334 C CA . GLY A 1 967 ? -31.067 17.584 -0.186 1.00 88.06 967 GLY A CA 1
ATOM 7335 C C . GLY A 1 967 ? -31.474 16.128 0.042 1.00 88.06 967 GLY A C 1
ATOM 7336 O O . GLY A 1 967 ? -30.930 15.467 0.925 1.00 88.06 967 GLY A O 1
ATOM 7337 N N . ASN A 1 968 ? -32.341 15.597 -0.821 1.00 90.56 968 ASN A N 1
ATOM 7338 C CA . ASN A 1 968 ? -32.817 14.217 -0.751 1.00 90.56 968 ASN A CA 1
ATOM 7339 C C . ASN A 1 968 ? -31.675 13.203 -0.880 1.00 90.56 968 ASN A C 1
ATOM 7341 O O . ASN A 1 968 ? -31.638 12.229 -0.130 1.00 90.56 968 ASN A O 1
ATOM 7345 N N . LEU A 1 969 ? -30.717 13.433 -1.787 1.00 89.88 969 LEU A N 1
ATOM 7346 C CA . LEU A 1 969 ? -29.547 12.563 -1.924 1.00 89.88 969 LEU A CA 1
ATOM 7347 C C . LEU A 1 969 ? -28.660 12.575 -0.677 1.00 89.88 969 LEU A C 1
ATOM 7349 O O . LEU A 1 969 ? -28.180 11.520 -0.269 1.00 89.88 969 LEU A O 1
ATOM 7353 N N . ARG A 1 970 ? -28.461 13.740 -0.050 1.00 87.38 970 ARG A N 1
ATOM 7354 C CA . ARG A 1 970 ? -27.689 13.852 1.198 1.00 87.38 970 ARG A CA 1
ATOM 7355 C C . ARG A 1 970 ? -28.356 13.087 2.337 1.00 87.38 970 ARG A C 1
ATOM 7357 O O . ARG A 1 970 ? -27.677 12.356 3.046 1.00 87.38 970 ARG A O 1
ATOM 7364 N N . THR A 1 971 ? -29.676 13.197 2.472 1.00 85.81 971 THR A N 1
ATOM 7365 C CA . THR A 1 971 ? -30.438 12.439 3.474 1.00 85.81 971 THR A CA 1
ATOM 7366 C C . THR A 1 971 ? -30.424 10.938 3.182 1.00 85.81 971 THR A C 1
ATOM 7368 O O . THR A 1 971 ? -30.229 10.131 4.085 1.00 85.81 971 THR A O 1
ATOM 7371 N N . ALA A 1 972 ? -30.576 10.536 1.919 1.00 85.31 972 ALA A N 1
ATOM 7372 C CA . ALA A 1 972 ? -30.563 9.128 1.527 1.00 85.31 972 ALA A CA 1
ATOM 7373 C C . ALA A 1 972 ? -29.172 8.471 1.660 1.00 85.31 972 ALA A C 1
ATOM 7375 O O . ALA A 1 972 ? -29.079 7.247 1.755 1.00 85.31 972 ALA A O 1
ATOM 7376 N N . ALA A 1 973 ? -28.093 9.262 1.689 1.00 83.31 973 ALA A N 1
ATOM 7377 C CA . ALA A 1 973 ? -26.719 8.768 1.774 1.00 83.31 973 ALA A CA 1
ATOM 7378 C C . ALA A 1 973 ? -26.377 8.114 3.122 1.00 83.31 973 ALA A C 1
ATOM 7380 O O . ALA A 1 973 ? -25.401 7.371 3.185 1.00 83.31 973 ALA A O 1
ATOM 7381 N N . VAL A 1 974 ? -27.196 8.312 4.165 1.00 75.62 974 VAL A N 1
ATOM 7382 C CA . VAL A 1 974 ? -27.072 7.616 5.463 1.00 75.62 974 VAL A CA 1
ATOM 7383 C C . VAL A 1 974 ? -27.065 6.093 5.283 1.00 75.62 974 VAL A C 1
ATOM 7385 O O . VAL A 1 974 ? -26.341 5.384 5.972 1.00 75.62 974 VAL A O 1
ATOM 7388 N N . GLY A 1 975 ? -27.788 5.576 4.283 1.00 71.75 975 GLY A N 1
ATOM 7389 C CA . GLY A 1 975 ? -27.794 4.149 3.947 1.00 71.75 975 GLY A CA 1
ATOM 7390 C C . GLY A 1 975 ? -26.512 3.630 3.278 1.00 71.75 975 GLY A C 1
ATOM 7391 O O . GLY A 1 975 ? -26.483 2.476 2.849 1.00 71.75 975 GLY A O 1
ATOM 7392 N N . GLY A 1 976 ? -25.482 4.467 3.106 1.00 80.38 976 GLY A N 1
ATOM 7393 C CA . GLY A 1 976 ? -24.187 4.114 2.512 1.00 80.38 976 GLY A CA 1
ATOM 7394 C C . GLY A 1 976 ? -24.212 3.853 0.999 1.00 80.38 976 GLY A C 1
ATOM 7395 O O . GLY A 1 976 ? -23.176 3.592 0.385 1.00 80.38 976 GLY A O 1
ATOM 7396 N N . ARG A 1 977 ? -25.387 3.901 0.359 1.00 87.94 977 ARG A N 1
ATOM 7397 C CA . ARG A 1 977 ? -25.574 3.590 -1.063 1.00 87.94 977 ARG A CA 1
ATOM 7398 C C . ARG A 1 977 ? -26.758 4.355 -1.654 1.00 87.94 977 ARG A C 1
ATOM 7400 O O . ARG A 1 977 ? -27.851 4.328 -1.101 1.00 87.94 977 ARG A O 1
ATOM 7407 N N . LEU A 1 978 ? -26.561 4.960 -2.824 1.00 89.75 978 LEU A N 1
ATOM 7408 C CA . LEU A 1 978 ? -27.565 5.752 -3.543 1.00 89.75 978 LEU A CA 1
ATOM 7409 C C . LEU A 1 978 ? -27.869 5.159 -4.916 1.00 89.75 978 LEU A C 1
ATOM 7411 O O . LEU A 1 978 ? -26.962 4.687 -5.600 1.00 89.75 978 LEU A O 1
ATOM 7415 N N . ALA A 1 979 ? -29.139 5.185 -5.319 1.00 88.62 979 ALA A N 1
ATOM 7416 C CA . ALA A 1 979 ? -29.540 4.879 -6.691 1.00 88.62 979 ALA A CA 1
ATOM 7417 C C . ALA A 1 979 ? -29.211 6.068 -7.602 1.00 88.62 979 ALA A C 1
ATOM 7419 O O . ALA A 1 979 ? -29.377 7.218 -7.200 1.00 88.62 979 ALA A O 1
ATOM 7420 N N . THR A 1 980 ? -28.763 5.801 -8.827 1.00 86.25 980 THR A N 1
ATOM 7421 C CA . THR A 1 980 ? -28.351 6.861 -9.765 1.00 86.25 980 THR A CA 1
ATOM 7422 C C . THR A 1 980 ? -29.472 7.368 -10.664 1.00 86.25 980 THR A C 1
ATOM 7424 O O . THR A 1 980 ? -29.256 8.307 -11.417 1.00 86.25 980 THR A O 1
ATOM 7427 N N . GLY A 1 981 ? -30.641 6.723 -10.635 1.00 84.50 981 GLY A N 1
ATOM 7428 C CA . GLY A 1 981 ? -31.732 6.950 -11.588 1.00 84.50 981 GLY A CA 1
ATOM 7429 C C . GLY A 1 981 ? -31.643 6.068 -12.837 1.00 84.50 981 GLY A C 1
ATOM 7430 O O . GLY A 1 981 ? -32.654 5.568 -13.292 1.00 84.50 981 GLY A O 1
ATOM 7431 N N . THR A 1 982 ? -30.439 5.731 -13.294 1.00 86.38 982 THR A N 1
ATOM 7432 C CA . THR A 1 982 ? -30.158 4.937 -14.510 1.00 86.38 982 THR A CA 1
ATOM 7433 C C . THR A 1 982 ? -30.064 3.418 -14.268 1.00 86.38 982 THR A C 1
ATOM 7435 O O . THR A 1 982 ? -29.359 2.691 -14.973 1.00 86.38 982 THR A O 1
ATOM 7438 N N . GLY A 1 983 ? -30.701 2.913 -13.207 1.00 80.75 983 GLY A N 1
ATOM 7439 C CA . GLY A 1 983 ? -30.712 1.482 -12.864 1.00 80.75 983 GLY A CA 1
ATOM 7440 C C . GLY A 1 983 ? -29.456 0.931 -12.161 1.00 80.75 983 GLY A C 1
ATOM 7441 O O . GLY A 1 983 ? -29.379 -0.276 -11.918 1.00 80.75 983 GLY A O 1
ATOM 7442 N N . ARG A 1 984 ? -28.487 1.778 -11.780 1.00 82.56 984 ARG A N 1
ATOM 7443 C CA . ARG A 1 984 ? -27.300 1.400 -10.980 1.00 82.56 984 ARG A CA 1
ATOM 7444 C C . ARG A 1 984 ? -27.278 2.092 -9.614 1.00 82.56 984 ARG A C 1
ATOM 7446 O O . ARG A 1 984 ? -28.125 2.922 -9.286 1.00 82.56 984 ARG A O 1
ATOM 7453 N N . TYR A 1 985 ? -26.280 1.737 -8.808 1.00 88.06 985 TYR A N 1
ATOM 7454 C CA . TYR A 1 985 ? -26.048 2.344 -7.502 1.00 88.06 985 TYR A CA 1
ATOM 7455 C C . TYR A 1 985 ? -24.599 2.803 -7.345 1.00 88.06 985 TYR A C 1
ATOM 7457 O O . TYR A 1 985 ? -23.696 2.261 -7.984 1.00 88.06 985 TYR A O 1
ATOM 7465 N N . VAL A 1 986 ? -24.389 3.779 -6.467 1.00 89.56 986 VAL A N 1
ATOM 7466 C CA . VAL A 1 986 ? -23.074 4.261 -6.031 1.00 89.56 986 VAL A CA 1
ATOM 7467 C C . VAL A 1 986 ? -22.968 4.173 -4.515 1.00 89.56 986 VAL A C 1
ATOM 7469 O O . VAL A 1 986 ? -23.952 4.386 -3.809 1.00 89.56 986 VAL A O 1
ATOM 7472 N N . VAL A 1 987 ? -21.780 3.847 -4.013 1.00 87.31 987 VAL A N 1
ATOM 7473 C CA . VAL A 1 987 ? -21.489 3.856 -2.573 1.00 87.31 987 VAL A CA 1
ATOM 7474 C C . VAL A 1 987 ? -21.145 5.282 -2.158 1.00 87.31 987 VAL A C 1
ATOM 7476 O O . VAL A 1 987 ? -20.427 5.987 -2.872 1.00 87.31 987 VAL A O 1
ATOM 7479 N N . VAL A 1 988 ? -21.655 5.729 -1.017 1.00 84.62 988 VAL A N 1
ATOM 7480 C CA . VAL A 1 988 ? -21.379 7.057 -0.458 1.00 84.62 988 VAL A CA 1
ATOM 7481 C C . VAL A 1 988 ? -21.004 6.892 1.003 1.00 84.62 988 VAL A C 1
ATOM 7483 O O . VAL A 1 988 ? -21.684 6.170 1.718 1.00 84.62 988 VAL A O 1
ATOM 7486 N N . ASP A 1 989 ? -19.916 7.535 1.421 1.00 82.06 989 ASP A N 1
ATOM 7487 C CA . ASP A 1 989 ? -19.581 7.638 2.839 1.00 82.06 989 ASP A CA 1
ATOM 7488 C C . ASP A 1 989 ? -20.576 8.610 3.499 1.00 82.06 989 ASP A C 1
ATOM 7490 O O . ASP A 1 989 ? -20.628 9.773 3.076 1.00 82.06 989 ASP A O 1
ATOM 7494 N N . PRO A 1 990 ? -21.369 8.171 4.495 1.00 81.62 990 PRO A N 1
ATOM 7495 C CA . PRO A 1 990 ? -22.313 9.036 5.192 1.00 81.62 990 PRO A CA 1
ATOM 7496 C C . PRO A 1 990 ? -21.662 10.295 5.781 1.00 81.62 990 PRO A C 1
ATOM 7498 O O . PRO A 1 990 ? -22.264 11.367 5.712 1.00 81.62 990 PRO A O 1
ATOM 7501 N N . ALA A 1 991 ? -20.423 10.204 6.282 1.00 77.94 991 ALA A N 1
ATOM 7502 C CA . ALA A 1 991 ? -19.712 11.338 6.879 1.00 77.94 991 ALA A CA 1
ATOM 7503 C C . ALA A 1 991 ? -19.345 12.412 5.838 1.00 77.94 991 ALA A C 1
ATOM 7505 O O . ALA A 1 991 ? -19.325 13.606 6.136 1.00 77.94 991 ALA A O 1
ATOM 7506 N N . ALA A 1 992 ? -19.132 12.003 4.586 1.00 76.25 992 ALA A N 1
ATOM 7507 C CA . ALA A 1 992 ? -18.829 12.884 3.460 1.00 76.25 992 ALA A CA 1
ATOM 7508 C C . ALA A 1 992 ? -20.037 13.119 2.530 1.00 76.25 992 ALA A C 1
ATOM 7510 O O . ALA A 1 992 ? -19.884 13.644 1.419 1.00 76.25 992 ALA A O 1
ATOM 7511 N N . ALA A 1 993 ? -21.249 12.727 2.934 1.00 79.56 993 ALA A N 1
ATOM 7512 C CA . ALA A 1 993 ? -22.434 12.738 2.076 1.00 79.56 993 ALA A CA 1
ATOM 7513 C C . ALA A 1 993 ? -22.777 14.130 1.532 1.00 79.56 993 ALA A C 1
ATOM 7515 O O . ALA A 1 993 ? -23.202 14.260 0.382 1.00 79.56 993 ALA A O 1
ATOM 7516 N N . TYR A 1 994 ? -22.563 15.177 2.335 1.00 76.31 994 TYR A N 1
ATOM 7517 C CA . TYR A 1 994 ? -22.915 16.550 1.972 1.00 76.31 994 TYR A CA 1
ATOM 7518 C C . TYR A 1 994 ? -22.256 17.007 0.660 1.00 76.31 994 TYR A C 1
ATOM 7520 O O . TYR A 1 994 ? -22.912 17.636 -0.179 1.00 76.31 994 TYR A O 1
ATOM 7528 N N . THR A 1 995 ? -20.982 16.655 0.475 1.00 71.62 995 THR A N 1
ATOM 7529 C CA . THR A 1 995 ? -20.171 17.027 -0.692 1.00 71.62 995 THR A CA 1
ATOM 7530 C C . THR A 1 995 ? -20.172 15.937 -1.763 1.00 71.62 995 THR A C 1
ATOM 7532 O O . THR A 1 995 ? -20.204 16.242 -2.953 1.00 71.62 995 THR A O 1
ATOM 7535 N N . THR A 1 996 ? -20.185 14.659 -1.373 1.00 81.38 996 THR A N 1
ATOM 7536 C CA . THR A 1 996 ? -19.942 13.553 -2.312 1.00 81.38 996 THR A CA 1
ATOM 7537 C C . THR A 1 996 ? -21.204 12.934 -2.917 1.00 81.38 996 THR A C 1
ATOM 7539 O O . THR A 1 996 ? -21.124 12.409 -4.029 1.00 81.38 996 THR A O 1
ATOM 7542 N N . ALA A 1 997 ? -22.368 13.003 -2.257 1.00 87.50 997 ALA A N 1
ATOM 7543 C CA . ALA A 1 997 ? -23.578 12.317 -2.726 1.00 87.50 997 ALA A CA 1
ATOM 7544 C C . ALA A 1 997 ? -24.092 12.829 -4.090 1.00 87.50 997 ALA A C 1
ATOM 7546 O O . ALA A 1 997 ? -24.205 12.010 -5.009 1.00 87.50 997 ALA A O 1
ATOM 7547 N N . PRO A 1 998 ? -24.344 14.144 -4.289 1.00 86.94 998 PRO A N 1
ATOM 7548 C CA . PRO A 1 998 ? -24.837 14.646 -5.575 1.00 86.94 998 PRO A CA 1
ATOM 7549 C C . PRO A 1 998 ? -23.827 14.425 -6.707 1.00 86.94 998 PRO A C 1
ATOM 7551 O O . PRO A 1 998 ? -24.192 13.974 -7.791 1.00 86.94 998 PRO A O 1
ATOM 7554 N N . ALA A 1 999 ? -22.542 14.655 -6.416 1.00 84.75 999 ALA A N 1
ATOM 7555 C CA . ALA A 1 999 ? -21.447 14.481 -7.362 1.00 84.75 999 ALA A CA 1
ATOM 7556 C C . ALA A 1 999 ? -21.347 13.035 -7.873 1.00 84.75 999 ALA A C 1
ATOM 7558 O O . ALA A 1 999 ? -21.263 12.803 -9.079 1.00 84.75 999 ALA A O 1
ATOM 7559 N N . ARG A 1 1000 ? -21.379 12.045 -6.969 1.00 89.69 1000 ARG A N 1
ATOM 7560 C CA . ARG A 1 1000 ? -21.237 10.628 -7.337 1.00 89.69 1000 ARG A CA 1
ATOM 7561 C C . ARG A 1 1000 ? -22.411 10.127 -8.172 1.00 89.69 1000 ARG A C 1
ATOM 7563 O O . ARG A 1 1000 ? -22.191 9.387 -9.128 1.00 89.69 1000 ARG A O 1
ATOM 7570 N N . VAL A 1 1001 ? -23.632 10.538 -7.828 1.00 90.94 1001 VAL A N 1
ATOM 7571 C CA . VAL A 1 1001 ? -24.844 10.177 -8.576 1.00 90.94 1001 VAL A CA 1
ATOM 7572 C C . VAL A 1 1001 ? -24.821 10.781 -9.982 1.00 90.94 1001 VAL A C 1
ATOM 7574 O O . VAL A 1 1001 ? -25.017 10.050 -10.952 1.00 90.94 1001 VAL A O 1
ATOM 7577 N N . ALA A 1 1002 ? -24.504 12.073 -10.104 1.00 88.81 1002 ALA A N 1
ATOM 7578 C CA . ALA A 1 1002 ? -24.427 12.757 -11.394 1.00 88.81 1002 ALA A CA 1
ATOM 7579 C C . ALA A 1 1002 ? -23.366 12.144 -12.323 1.00 88.81 1002 ALA A C 1
ATOM 7581 O O . ALA A 1 1002 ? -23.667 11.809 -13.467 1.00 88.81 1002 ALA A O 1
ATOM 7582 N N . GLN A 1 1003 ? -22.145 11.919 -11.819 1.00 89.62 1003 GLN A N 1
ATOM 7583 C CA . GLN A 1 1003 ? -21.055 11.324 -12.607 1.00 89.62 1003 GLN A CA 1
ATOM 7584 C C . GLN A 1 1003 ? -21.370 9.904 -13.079 1.00 89.62 1003 GLN A C 1
ATOM 7586 O O . GLN A 1 1003 ? -20.950 9.500 -14.164 1.00 89.62 1003 GLN A O 1
ATOM 7591 N N . ALA A 1 1004 ? -22.068 9.133 -12.246 1.00 91.38 1004 ALA A N 1
ATOM 7592 C CA . ALA A 1 1004 ? -22.466 7.779 -12.581 1.00 91.38 1004 ALA A CA 1
ATOM 7593 C C . ALA A 1 1004 ? -23.539 7.752 -13.676 1.00 91.38 1004 ALA A C 1
ATOM 7595 O O . ALA A 1 1004 ? -23.433 6.945 -14.595 1.00 91.38 1004 ALA A O 1
ATOM 7596 N N . ALA A 1 1005 ? -24.524 8.653 -13.612 1.00 91.75 1005 ALA A N 1
ATOM 7597 C CA . ALA A 1 1005 ? -25.524 8.799 -14.666 1.00 91.75 1005 ALA A CA 1
ATOM 7598 C C . ALA A 1 1005 ? -24.897 9.273 -15.987 1.00 91.75 1005 ALA A C 1
ATOM 7600 O O . ALA A 1 1005 ? -25.190 8.702 -17.034 1.00 91.75 1005 ALA A O 1
ATOM 7601 N N . ALA A 1 1006 ? -23.969 10.235 -15.940 1.00 92.31 1006 ALA A N 1
ATOM 7602 C CA . ALA A 1 1006 ? -23.253 10.716 -17.123 1.00 92.31 1006 ALA A CA 1
ATOM 7603 C C . ALA A 1 1006 ? -22.500 9.599 -17.855 1.00 92.31 1006 ALA A C 1
ATOM 7605 O O . ALA A 1 1006 ? -22.564 9.509 -19.081 1.00 92.31 1006 ALA A O 1
ATOM 7606 N N . LEU A 1 1007 ? -21.844 8.698 -17.114 1.00 92.94 1007 LEU A N 1
ATOM 7607 C CA . LEU A 1 1007 ? -21.220 7.521 -17.711 1.00 92.94 1007 LEU A CA 1
ATOM 7608 C C . LEU A 1 1007 ? -22.248 6.613 -18.390 1.00 92.94 1007 LEU A C 1
ATOM 7610 O O . LEU A 1 1007 ? -22.009 6.157 -19.503 1.00 92.94 1007 LEU A O 1
ATOM 7614 N N . ASP A 1 1008 ? -23.363 6.319 -17.726 1.00 91.56 1008 ASP A N 1
ATOM 7615 C CA . ASP A 1 1008 ? -24.371 5.402 -18.262 1.00 91.56 1008 ASP A CA 1
ATOM 7616 C C . ASP A 1 1008 ? -25.000 5.948 -19.555 1.00 91.56 1008 ASP A C 1
ATOM 7618 O O . ASP A 1 1008 ? -25.240 5.194 -20.506 1.00 91.56 1008 ASP A O 1
ATOM 7622 N N . VAL A 1 1009 ? -25.203 7.266 -19.618 1.00 91.56 1009 VAL A N 1
ATOM 7623 C CA . VAL A 1 1009 ? -25.640 7.980 -20.823 1.00 91.56 1009 VAL A CA 1
ATOM 7624 C C . VAL A 1 1009 ? -24.566 7.891 -21.916 1.00 91.56 1009 VAL A C 1
ATOM 7626 O O . VAL A 1 1009 ? -24.870 7.484 -23.036 1.00 91.56 1009 VAL A O 1
ATOM 7629 N N . ALA A 1 1010 ? -23.298 8.169 -21.603 1.00 93.56 1010 ALA A N 1
ATOM 7630 C CA . ALA A 1 1010 ? -22.209 8.093 -22.580 1.00 93.56 1010 ALA A CA 1
ATOM 7631 C C . ALA A 1 1010 ? -21.997 6.668 -23.132 1.00 93.56 1010 ALA A C 1
ATOM 7633 O O . ALA A 1 1010 ? -21.857 6.474 -24.340 1.00 93.56 1010 ALA A O 1
ATOM 7634 N N . VAL A 1 1011 ? -22.053 5.648 -22.268 1.00 93.50 1011 VAL A N 1
ATOM 7635 C CA . VAL A 1 1011 ? -21.968 4.230 -22.656 1.00 93.50 1011 VAL A CA 1
ATOM 7636 C C . VAL A 1 1011 ? -23.106 3.847 -23.595 1.00 93.50 1011 VAL A C 1
ATOM 7638 O O . VAL A 1 1011 ? -22.888 3.063 -24.513 1.00 93.50 1011 VAL A O 1
ATOM 7641 N N . THR A 1 1012 ? -24.299 4.418 -23.428 1.00 91.88 1012 THR A N 1
ATOM 7642 C CA . THR A 1 1012 ? -25.414 4.186 -24.359 1.00 91.88 1012 THR A CA 1
ATOM 7643 C C . THR A 1 1012 ? -25.052 4.623 -25.781 1.00 91.88 1012 THR A C 1
ATOM 7645 O O . THR A 1 1012 ? -25.293 3.871 -26.725 1.00 91.88 1012 THR A O 1
ATOM 7648 N N . GLY A 1 1013 ? -24.391 5.774 -25.938 1.00 92.44 1013 GLY A N 1
ATOM 7649 C CA . GLY A 1 1013 ? -23.839 6.205 -27.226 1.00 92.44 1013 GLY A CA 1
ATOM 7650 C C . GLY A 1 1013 ? -22.780 5.235 -27.767 1.00 92.44 1013 GLY A C 1
ATOM 7651 O O . GLY A 1 1013 ? -22.858 4.810 -28.919 1.00 92.44 1013 GLY A O 1
ATOM 7652 N N . LEU A 1 1014 ? -21.847 4.781 -26.922 1.00 94.94 1014 LEU A N 1
ATOM 7653 C CA . LEU A 1 1014 ? -20.813 3.812 -27.323 1.00 94.94 1014 LEU A CA 1
ATOM 7654 C C . LEU A 1 1014 ? -21.398 2.467 -27.789 1.00 94.94 1014 LEU A C 1
ATOM 7656 O O . LEU A 1 1014 ? -20.862 1.841 -28.702 1.00 94.94 1014 LEU A O 1
ATOM 7660 N N . LEU A 1 1015 ? -22.509 2.017 -27.204 1.00 93.19 1015 LEU A N 1
ATOM 7661 C CA . LEU A 1 1015 ? -23.196 0.797 -27.641 1.00 93.19 1015 LEU A CA 1
ATOM 7662 C C . LEU A 1 1015 ? -23.942 0.986 -28.965 1.00 93.19 1015 LEU A C 1
ATOM 7664 O O . LEU A 1 1015 ? -24.065 0.034 -29.733 1.00 93.19 1015 LEU A O 1
ATOM 7668 N N . ARG A 1 1016 ? -24.388 2.205 -29.284 1.00 92.44 1016 ARG A N 1
ATOM 7669 C CA . ARG A 1 1016 ? -24.901 2.531 -30.625 1.00 92.44 1016 ARG A CA 1
ATOM 7670 C C . ARG A 1 1016 ? -23.775 2.525 -31.660 1.00 92.44 1016 ARG A C 1
ATOM 7672 O O . ARG A 1 1016 ? -23.974 1.990 -32.747 1.00 92.44 1016 ARG A O 1
ATOM 7679 N N . LEU A 1 1017 ? -22.579 3.011 -31.307 1.00 93.31 1017 LEU A N 1
ATOM 7680 C CA . LEU A 1 1017 ? -21.382 2.853 -32.148 1.00 93.31 1017 LEU A CA 1
ATOM 7681 C C . LEU A 1 1017 ? -21.033 1.373 -32.368 1.00 93.31 1017 LEU A C 1
ATOM 7683 O O . LEU A 1 1017 ? -20.656 0.988 -33.472 1.00 93.31 1017 LEU A O 1
ATOM 7687 N N . GLU A 1 1018 ? -21.189 0.526 -31.345 1.00 92.88 1018 GLU A N 1
ATOM 7688 C CA . GLU A 1 1018 ? -21.038 -0.929 -31.481 1.00 92.88 1018 GLU A CA 1
ATOM 7689 C C . GLU A 1 1018 ? -22.036 -1.531 -32.465 1.00 92.88 1018 GLU A C 1
ATOM 7691 O O . GLU A 1 1018 ? -21.633 -2.278 -33.354 1.00 92.88 1018 GLU A O 1
ATOM 7696 N N . GLN A 1 1019 ? -23.314 -1.180 -32.351 1.00 89.94 1019 GLN A N 1
ATOM 7697 C CA . GLN A 1 1019 ? -24.358 -1.668 -33.255 1.00 89.94 1019 GLN A CA 1
ATOM 7698 C C . GLN A 1 1019 ? -24.155 -1.199 -34.699 1.00 89.94 1019 GLN A C 1
ATOM 7700 O O . GLN A 1 1019 ? -24.452 -1.947 -35.627 1.00 89.94 1019 GLN A O 1
ATOM 7705 N N . ALA A 1 1020 ? -23.612 0.005 -34.888 1.00 91.44 1020 ALA A N 1
ATOM 7706 C CA . ALA A 1 1020 ? -23.217 0.528 -36.193 1.00 91.44 1020 ALA A CA 1
ATOM 7707 C C . ALA A 1 1020 ? -21.920 -0.101 -36.733 1.00 91.44 1020 ALA A C 1
ATOM 7709 O O . ALA A 1 1020 ? -21.510 0.207 -37.848 1.00 91.44 1020 ALA A O 1
ATOM 7710 N N . GLY A 1 1021 ? -21.267 -0.968 -35.951 1.00 93.00 1021 GLY A N 1
ATOM 7711 C CA . GLY A 1 1021 ? -20.014 -1.600 -36.329 1.00 93.00 1021 GLY A CA 1
ATOM 7712 C C . GLY A 1 1021 ? -18.895 -0.581 -36.488 1.00 93.00 1021 GLY A C 1
ATOM 7713 O O . GLY A 1 1021 ? -18.211 -0.626 -37.495 1.00 93.00 1021 GLY A O 1
ATOM 7714 N N . LEU A 1 1022 ? -18.735 0.353 -35.542 1.00 94.75 1022 LEU A N 1
ATOM 7715 C CA . LEU A 1 1022 ? -17.666 1.367 -35.534 1.00 94.75 1022 LEU A CA 1
ATOM 7716 C C . LEU A 1 1022 ? -16.629 1.147 -34.417 1.00 94.75 1022 LEU A C 1
ATOM 7718 O O . LEU A 1 1022 ? -15.665 1.908 -34.298 1.00 94.75 1022 LEU A O 1
ATOM 7722 N N . LEU A 1 1023 ? -16.766 0.094 -33.598 1.00 92.88 1023 LEU A N 1
ATOM 7723 C CA . LEU A 1 1023 ? -15.803 -0.191 -32.521 1.00 92.88 1023 LEU A CA 1
ATOM 7724 C C . LEU A 1 1023 ? -14.386 -0.465 -33.034 1.00 92.88 1023 LEU A C 1
ATOM 7726 O O . LEU A 1 1023 ? -13.429 -0.183 -32.316 1.00 92.88 1023 LEU A O 1
ATOM 7730 N N . GLN A 1 1024 ? -14.222 -0.976 -34.258 1.00 92.44 1024 GLN A N 1
ATOM 7731 C CA . GLN A 1 1024 ? -12.901 -1.176 -34.868 1.00 92.44 1024 GLN A CA 1
ATOM 7732 C C . GLN A 1 1024 ? -12.133 0.134 -35.082 1.00 92.44 1024 GLN A C 1
ATOM 7734 O O . GLN A 1 1024 ? -10.900 0.135 -35.126 1.00 92.44 1024 GLN A O 1
ATOM 7739 N N . ASN A 1 1025 ? -12.844 1.259 -35.168 1.00 95.31 1025 ASN A N 1
ATOM 7740 C CA . ASN A 1 1025 ? -12.265 2.589 -35.314 1.00 95.31 1025 ASN A CA 1
ATOM 7741 C C . ASN A 1 1025 ? -12.072 3.291 -33.966 1.00 95.31 1025 ASN A C 1
ATOM 7743 O O . ASN A 1 1025 ? -11.245 4.194 -33.880 1.00 95.31 1025 ASN A O 1
ATOM 7747 N N . LEU A 1 1026 ? -12.763 2.860 -32.905 1.00 96.88 1026 LEU A N 1
ATOM 7748 C CA . LEU A 1 1026 ? -12.645 3.437 -31.567 1.00 96.88 1026 LEU A CA 1
ATOM 7749 C C . LEU A 1 1026 ? -11.231 3.248 -30.996 1.00 96.88 1026 LEU A C 1
ATOM 7751 O O . LEU A 1 1026 ? -10.680 2.141 -31.013 1.00 96.88 1026 LEU A O 1
ATOM 7755 N N . ARG A 1 1027 ? -10.635 4.339 -30.505 1.00 95.94 1027 ARG A N 1
ATOM 7756 C CA . ARG A 1 1027 ? -9.288 4.353 -29.913 1.00 95.94 1027 ARG A CA 1
ATOM 7757 C C . ARG A 1 1027 ? -9.316 4.769 -28.453 1.00 95.94 1027 ARG A C 1
ATOM 7759 O O . ARG A 1 1027 ? -8.730 4.073 -27.631 1.00 95.94 1027 ARG A O 1
ATOM 7766 N N . LEU A 1 1028 ? -10.001 5.867 -28.138 1.00 95.00 1028 LEU A N 1
ATOM 7767 C CA . LEU A 1 1028 ? -10.054 6.413 -26.784 1.00 95.00 1028 LEU A CA 1
ATOM 7768 C C . LEU A 1 1028 ? -11.480 6.818 -26.414 1.00 95.00 1028 LEU A C 1
ATOM 7770 O O . LEU A 1 1028 ? -12.234 7.327 -27.241 1.00 95.00 1028 LEU A O 1
ATOM 7774 N N . PHE A 1 1029 ? -11.803 6.645 -25.137 1.00 94.75 1029 PHE A N 1
ATOM 7775 C CA . PHE A 1 1029 ? -12.960 7.253 -24.495 1.00 94.75 1029 PHE A CA 1
ATOM 7776 C C . PHE A 1 1029 ? -12.522 7.900 -23.181 1.00 94.75 1029 PHE A C 1
ATOM 7778 O O . PHE A 1 1029 ? -11.989 7.211 -22.307 1.00 94.75 1029 PHE A O 1
ATOM 7785 N N . LEU A 1 1030 ? -12.733 9.211 -23.052 1.00 88.88 1030 LEU A N 1
ATOM 7786 C CA . LEU A 1 1030 ? -12.319 10.027 -21.910 1.00 88.88 1030 LEU A CA 1
ATOM 7787 C C . LEU A 1 1030 ? -13.527 10.651 -21.204 1.00 88.88 1030 LEU A C 1
ATOM 7789 O O . LEU A 1 1030 ? -13.593 11.858 -21.050 1.00 88.88 1030 LEU A O 1
ATOM 7793 N N . HIS A 1 1031 ? -14.465 9.825 -20.739 1.00 88.75 1031 HIS A N 1
ATOM 7794 C CA . HIS A 1 1031 ? -15.703 10.222 -20.042 1.00 88.75 1031 HIS A CA 1
ATOM 7795 C C . HIS A 1 1031 ? -16.715 11.025 -20.874 1.00 88.75 1031 HIS A C 1
ATOM 7797 O O . HIS A 1 1031 ? -17.864 10.602 -20.963 1.00 88.75 1031 HIS A O 1
ATOM 7803 N N . ASP A 1 1032 ? -16.315 12.159 -21.436 1.00 87.62 1032 ASP A N 1
ATOM 7804 C CA . ASP A 1 1032 ? -17.117 13.044 -22.282 1.00 87.62 1032 ASP A CA 1
ATOM 7805 C C . ASP A 1 1032 ? -16.627 13.065 -23.740 1.00 87.62 1032 ASP A C 1
ATOM 7807 O O . ASP A 1 1032 ? -17.426 13.323 -24.632 1.00 87.62 1032 ASP A O 1
ATOM 7811 N N . GLU A 1 1033 ? -15.368 12.709 -24.004 1.00 92.44 1033 GLU A N 1
ATOM 7812 C CA . GLU A 1 1033 ? -14.782 12.675 -25.353 1.00 92.44 1033 GLU A CA 1
ATOM 7813 C C . GLU A 1 1033 ? -14.667 11.243 -25.912 1.00 92.44 1033 GLU A C 1
ATOM 7815 O O . GLU A 1 1033 ? -14.188 10.325 -25.235 1.00 92.44 1033 GLU A O 1
ATOM 7820 N N . VAL A 1 1034 ? -15.046 11.058 -27.180 1.00 95.44 1034 VAL A N 1
ATOM 7821 C CA . VAL A 1 1034 ? -14.834 9.822 -27.954 1.00 95.44 1034 VAL A CA 1
ATOM 7822 C C . VAL A 1 1034 ? -13.884 10.111 -29.112 1.00 95.44 1034 VAL A C 1
ATOM 7824 O O . VAL A 1 1034 ? -14.141 11.023 -29.892 1.00 95.44 1034 VAL A O 1
ATOM 7827 N N . VAL A 1 1035 ? -12.827 9.308 -29.266 1.00 96.50 1035 VAL A N 1
ATOM 7828 C CA . VAL A 1 1035 ? -11.811 9.476 -30.320 1.00 96.50 1035 VAL A CA 1
ATOM 7829 C C . VAL A 1 1035 ? -11.709 8.214 -31.166 1.00 96.50 1035 VAL A C 1
ATOM 7831 O O . VAL A 1 1035 ? -11.505 7.108 -30.645 1.00 96.50 1035 VAL A O 1
ATOM 7834 N N . LEU A 1 1036 ? -11.810 8.381 -32.483 1.00 97.69 1036 LEU A N 1
ATOM 7835 C CA . LEU A 1 1036 ? -11.724 7.304 -33.460 1.00 97.69 1036 LEU A CA 1
ATOM 7836 C C . LEU A 1 1036 ? -10.606 7.572 -34.465 1.00 97.69 1036 LEU A C 1
ATOM 7838 O O . LEU A 1 1036 ? -10.353 8.713 -34.836 1.00 97.69 1036 LEU A O 1
ATOM 7842 N N . SER A 1 1037 ? -9.982 6.502 -34.955 1.00 97.69 1037 SER A N 1
ATOM 7843 C CA . SER A 1 1037 ? -9.077 6.551 -36.100 1.00 97.69 1037 SER A CA 1
ATOM 7844 C C . SER A 1 1037 ? -9.769 5.981 -37.335 1.00 97.69 1037 SER A C 1
ATOM 7846 O O . SER A 1 1037 ? -10.102 4.791 -37.379 1.00 97.69 1037 SER A O 1
ATOM 7848 N N . VAL A 1 1038 ? -9.956 6.815 -38.355 1.00 97.12 1038 VAL A N 1
ATOM 7849 C CA . VAL A 1 1038 ? -10.754 6.509 -39.553 1.00 97.12 1038 VAL A CA 1
ATOM 7850 C C . VAL A 1 1038 ? -10.008 6.861 -40.844 1.00 97.12 1038 VAL A C 1
ATOM 7852 O O . VAL A 1 1038 ? -9.156 7.753 -40.813 1.00 97.12 1038 VAL A O 1
ATOM 7855 N N . PRO A 1 1039 ? -10.303 6.203 -41.980 1.00 96.81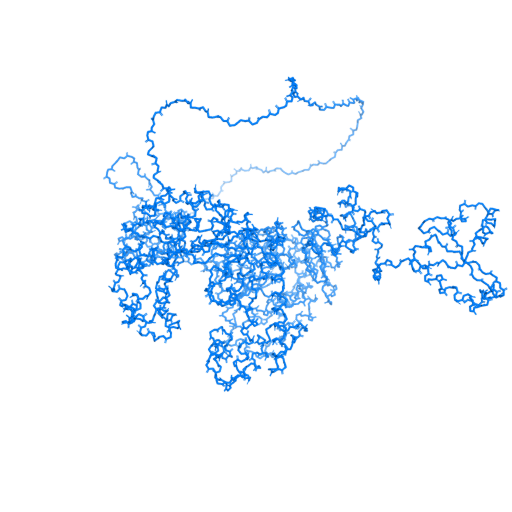 1039 PRO A N 1
ATOM 7856 C CA . PRO A 1 1039 ? -9.721 6.568 -43.269 1.00 96.81 1039 PRO A CA 1
ATOM 7857 C C . PRO A 1 1039 ? -9.952 8.048 -43.586 1.00 96.81 1039 PRO A C 1
ATOM 7859 O O . PRO A 1 1039 ? -11.061 8.555 -43.432 1.00 96.81 1039 PRO A O 1
ATOM 7862 N N . ARG A 1 1040 ? -8.911 8.752 -44.055 1.00 93.31 1040 ARG A N 1
ATOM 7863 C CA . ARG A 1 1040 ? -8.968 10.209 -44.299 1.00 93.31 1040 ARG A CA 1
ATOM 7864 C C . ARG A 1 1040 ? -10.133 10.634 -45.198 1.00 93.31 1040 ARG A C 1
ATOM 7866 O O . ARG A 1 1040 ? -10.712 11.689 -44.972 1.00 93.31 1040 ARG A O 1
ATOM 7873 N N . VAL A 1 1041 ? -10.442 9.831 -46.213 1.00 92.81 1041 VAL A N 1
ATOM 7874 C CA . VAL A 1 1041 ? -11.490 10.128 -47.203 1.00 92.81 1041 VAL A CA 1
ATOM 7875 C C . VAL A 1 1041 ? -12.888 10.039 -46.587 1.00 92.81 1041 VAL A C 1
ATOM 7877 O O . VAL A 1 1041 ? -13.748 10.840 -46.923 1.00 92.81 1041 VAL A O 1
ATOM 7880 N N . GLU A 1 1042 ? -13.094 9.110 -45.654 1.00 93.88 1042 GLU A N 1
ATOM 7881 C CA . GLU A 1 1042 ? -14.385 8.850 -45.001 1.00 93.88 1042 GLU A CA 1
ATOM 7882 C C . GLU A 1 1042 ? -14.577 9.682 -43.721 1.00 93.88 1042 GLU A C 1
ATOM 7884 O O . GLU A 1 1042 ? -15.629 9.623 -43.088 1.00 93.88 1042 GLU A O 1
ATOM 7889 N N . ALA A 1 1043 ? -13.563 10.452 -43.311 1.00 94.56 1043 ALA A N 1
ATOM 7890 C CA . ALA A 1 1043 ? -13.554 11.155 -42.033 1.00 94.56 1043 ALA A CA 1
ATOM 7891 C C . ALA A 1 1043 ? -14.741 12.119 -41.826 1.00 94.56 1043 ALA A C 1
ATOM 7893 O O . ALA A 1 1043 ? -15.308 12.074 -40.734 1.00 94.56 1043 ALA A O 1
ATOM 7894 N N . PRO A 1 1044 ? -15.169 12.945 -42.808 1.00 93.75 1044 PRO A N 1
ATOM 7895 C CA . PRO A 1 1044 ? -16.326 13.829 -42.628 1.00 93.75 1044 PRO A CA 1
ATOM 7896 C C . PRO A 1 1044 ? -17.635 13.061 -42.400 1.00 93.75 1044 PRO A C 1
ATOM 7898 O O . PRO A 1 1044 ? -18.391 13.385 -41.483 1.00 93.75 1044 PRO A O 1
ATOM 7901 N N . ASP A 1 1045 ? -17.868 12.008 -43.188 1.00 94.25 1045 ASP A N 1
ATOM 7902 C CA . ASP A 1 1045 ? -19.090 11.201 -43.117 1.00 94.25 1045 ASP A CA 1
ATOM 7903 C C . ASP A 1 1045 ? -19.147 10.404 -41.808 1.00 94.25 1045 ASP A C 1
ATOM 7905 O O . ASP A 1 1045 ? -20.165 10.400 -41.113 1.00 94.25 1045 ASP A O 1
ATOM 7909 N N . LEU A 1 1046 ? -18.028 9.784 -41.419 1.00 95.56 1046 LEU A N 1
ATOM 7910 C CA . LEU A 1 1046 ? -17.922 9.038 -40.166 1.00 95.56 1046 LEU A CA 1
ATOM 7911 C C . LEU A 1 1046 ? -17.998 9.956 -38.941 1.00 95.56 1046 LEU A C 1
ATOM 7913 O O . LEU A 1 1046 ? -18.583 9.563 -37.936 1.00 95.56 1046 LEU A O 1
ATOM 7917 N N . LEU A 1 1047 ? -17.469 11.181 -39.006 1.00 96.31 1047 LEU A N 1
ATOM 7918 C CA . LEU A 1 1047 ? -17.615 12.166 -37.932 1.00 96.31 1047 LEU A CA 1
ATOM 7919 C C . LEU A 1 1047 ? -19.082 12.566 -37.737 1.00 96.31 1047 LEU A C 1
ATOM 7921 O O . LEU A 1 1047 ? -19.573 12.542 -36.607 1.00 96.31 1047 LEU A O 1
ATOM 7925 N N . ALA A 1 1048 ? -19.800 12.860 -38.825 1.00 93.88 1048 ALA A N 1
ATOM 7926 C CA . ALA A 1 1048 ? -21.230 13.153 -38.771 1.00 93.88 1048 ALA A CA 1
ATOM 7927 C C . ALA A 1 1048 ? -22.034 11.957 -38.231 1.00 93.88 1048 ALA A C 1
ATOM 7929 O O . ALA A 1 1048 ? -22.905 12.124 -37.373 1.00 93.88 1048 ALA A O 1
ATOM 7930 N N . GLN A 1 1049 ? -21.702 10.739 -38.671 1.00 94.25 1049 GLN A N 1
ATOM 7931 C CA . GLN A 1 1049 ? -22.348 9.516 -38.201 1.00 94.25 1049 GLN A CA 1
ATOM 7932 C C . GLN A 1 1049 ? -22.097 9.267 -36.707 1.00 94.25 1049 GLN A C 1
ATOM 7934 O O . GLN A 1 1049 ? -23.032 8.958 -35.968 1.00 94.25 1049 GLN A O 1
ATOM 7939 N N . VAL A 1 1050 ? -20.855 9.424 -36.238 1.00 95.44 1050 VAL A N 1
ATOM 7940 C CA . VAL A 1 1050 ? -20.501 9.280 -34.818 1.00 95.44 1050 VAL A CA 1
ATOM 7941 C C . VAL A 1 1050 ? -21.231 10.329 -33.979 1.00 95.44 1050 VAL A C 1
ATOM 7943 O O . VAL A 1 1050 ? -21.812 9.974 -32.954 1.00 95.44 1050 VAL A O 1
ATOM 7946 N N . ALA A 1 1051 ? -21.273 11.590 -34.421 1.00 94.81 1051 ALA A N 1
ATOM 7947 C CA . ALA A 1 1051 ? -22.006 12.650 -33.730 1.00 94.81 1051 ALA A CA 1
ATOM 7948 C C . ALA A 1 1051 ? -23.507 12.331 -33.619 1.00 94.81 1051 ALA A C 1
ATOM 7950 O O . ALA A 1 1051 ? -24.095 12.491 -32.546 1.00 94.81 1051 ALA A O 1
ATOM 7951 N N . ALA A 1 1052 ? -24.120 11.801 -34.682 1.00 92.56 1052 ALA A N 1
ATOM 7952 C CA . ALA A 1 1052 ? -25.521 11.382 -34.674 1.00 92.56 1052 ALA A CA 1
ATOM 7953 C C . ALA A 1 1052 ? -25.775 10.192 -33.728 1.00 92.56 1052 ALA A C 1
ATOM 7955 O O . ALA A 1 1052 ? -26.728 10.205 -32.953 1.00 92.56 1052 ALA A O 1
ATOM 7956 N N . LEU A 1 1053 ? -24.898 9.182 -33.724 1.00 92.56 1053 LEU A N 1
ATOM 7957 C CA . LEU A 1 1053 ? -25.020 7.998 -32.858 1.00 92.56 1053 LEU A CA 1
ATOM 7958 C C . LEU A 1 1053 ? -24.764 8.306 -31.376 1.00 92.56 1053 LEU A C 1
ATOM 7960 O O . LEU A 1 1053 ? -25.332 7.653 -30.496 1.00 92.56 1053 LEU A O 1
ATOM 7964 N N . MET A 1 1054 ? -23.936 9.306 -31.086 1.00 94.00 1054 MET A N 1
ATOM 7965 C CA . MET A 1 1054 ? -23.691 9.785 -29.725 1.00 94.00 1054 MET A CA 1
ATOM 7966 C C . MET A 1 1054 ? -24.753 10.793 -29.251 1.00 94.00 1054 MET A C 1
ATOM 7968 O O . MET A 1 1054 ? -24.865 11.021 -28.048 1.00 94.00 1054 MET A O 1
ATOM 7972 N N . SER A 1 1055 ? -25.570 11.340 -30.160 1.00 93.75 1055 SER A N 1
ATOM 7973 C CA . SER A 1 1055 ? -26.665 12.268 -29.846 1.00 93.75 1055 SER A CA 1
ATOM 7974 C C . SER A 1 1055 ? -28.017 11.553 -29.759 1.00 93.75 1055 SER A C 1
ATOM 7976 O O . SER A 1 1055 ? -28.351 10.711 -30.593 1.00 93.75 1055 SER A O 1
ATOM 7978 N N . PHE A 1 1056 ? -28.810 11.851 -28.733 1.00 92.81 1056 PHE A N 1
ATOM 7979 C CA . PHE A 1 1056 ? -30.155 11.288 -28.541 1.00 92.81 1056 PHE A CA 1
ATOM 7980 C C . PHE A 1 1056 ? -30.947 12.068 -27.499 1.00 92.81 1056 PHE A C 1
ATOM 7982 O O . PHE A 1 1056 ? -30.403 12.902 -26.780 1.00 92.81 1056 PHE A O 1
ATOM 7989 N N . ARG A 1 1057 ? -32.240 11.775 -27.356 1.00 91.75 1057 ARG A N 1
ATOM 7990 C CA . ARG A 1 1057 ? -33.068 12.346 -26.291 1.00 91.75 1057 ARG A CA 1
ATOM 7991 C C . ARG A 1 1057 ? -33.157 11.359 -25.133 1.00 91.75 1057 ARG A C 1
ATOM 7993 O O . ARG A 1 1057 ? -33.715 10.280 -25.283 1.00 91.75 1057 ARG A O 1
ATOM 8000 N N . TRP A 1 1058 ? -32.615 11.705 -23.973 1.00 92.25 1058 TRP A N 1
ATOM 8001 C CA . TRP A 1 1058 ? -32.751 10.885 -22.773 1.00 92.25 1058 TRP A CA 1
ATOM 8002 C C . TRP A 1 1058 ? -34.042 11.245 -22.038 1.00 92.25 1058 TRP A C 1
ATOM 8004 O O . TRP A 1 1058 ? -34.212 12.380 -21.593 1.00 92.25 1058 TRP A O 1
ATOM 8014 N N . ARG A 1 1059 ? -34.956 10.283 -21.912 1.00 91.31 1059 ARG A N 1
ATOM 8015 C CA . ARG A 1 1059 ? -36.102 10.377 -21.007 1.00 91.31 1059 ARG A CA 1
ATOM 8016 C C . ARG A 1 1059 ? -35.614 9.996 -19.613 1.00 91.31 1059 ARG A C 1
ATOM 8018 O O . ARG A 1 1059 ? -35.252 8.846 -19.390 1.00 91.31 1059 ARG A O 1
ATOM 8025 N N . SER A 1 1060 ? -35.536 10.979 -18.724 1.00 90.44 1060 SER A N 1
ATOM 8026 C CA . SER A 1 1060 ? -34.965 10.813 -17.391 1.00 90.44 1060 SER A CA 1
ATOM 8027 C C . SER A 1 1060 ? -36.000 10.313 -16.368 1.00 90.44 1060 SER A C 1
ATOM 8029 O O . SER A 1 1060 ? -37.207 10.435 -16.612 1.00 90.44 1060 SER A O 1
ATOM 8031 N N . PRO A 1 1061 ? -35.559 9.876 -15.169 1.00 87.06 1061 PRO A N 1
ATOM 8032 C CA . PRO A 1 1061 ? -36.461 9.397 -14.116 1.00 87.06 1061 PRO A CA 1
ATOM 8033 C C . PRO A 1 1061 ? -37.457 10.433 -13.603 1.00 87.06 1061 PRO A C 1
ATOM 8035 O O . PRO A 1 1061 ? -38.491 10.079 -13.041 1.00 87.06 1061 PRO A O 1
ATOM 8038 N N . SER A 1 1062 ? -37.154 11.722 -13.774 1.00 88.62 1062 SER A N 1
ATOM 8039 C CA . SER A 1 1062 ? -38.069 12.811 -13.419 1.00 88.62 1062 SER A CA 1
ATOM 8040 C C . SER A 1 1062 ? -39.170 13.035 -14.464 1.00 88.62 1062 SER A C 1
ATOM 8042 O O . SER A 1 1062 ? -40.061 13.854 -14.253 1.00 88.62 1062 SER A O 1
ATOM 8044 N N . GLY A 1 1063 ? -39.120 12.328 -15.598 1.00 87.50 1063 GLY A N 1
ATOM 8045 C CA . GLY A 1 1063 ? -40.032 12.496 -16.727 1.00 87.50 1063 GLY A CA 1
ATOM 8046 C C . GLY A 1 1063 ? -39.627 13.607 -17.700 1.00 87.50 1063 GLY A C 1
ATOM 8047 O O . GLY A 1 1063 ? -40.271 13.755 -18.743 1.00 87.50 1063 GLY A O 1
ATOM 8048 N N . LEU A 1 1064 ? -38.562 14.366 -17.408 1.00 91.81 1064 LEU A N 1
ATOM 8049 C CA . LEU A 1 1064 ? -37.998 15.326 -18.352 1.00 91.81 1064 LEU A CA 1
ATOM 8050 C C . LEU A 1 1064 ? -37.291 14.609 -19.505 1.00 91.81 1064 LEU A C 1
ATOM 8052 O O . LEU A 1 1064 ? -36.632 13.587 -19.336 1.00 91.81 1064 LEU A O 1
ATOM 8056 N N . VAL A 1 1065 ? -37.406 15.182 -20.701 1.00 92.38 1065 VAL A N 1
ATOM 8057 C CA . VAL A 1 1065 ? -36.666 14.719 -21.876 1.00 92.38 1065 VAL A CA 1
ATOM 8058 C C . VAL A 1 1065 ? -35.490 15.657 -22.095 1.00 92.38 1065 VAL A C 1
ATOM 8060 O O . VAL A 1 1065 ? -35.675 16.796 -22.526 1.00 92.38 1065 VAL A O 1
ATOM 8063 N N . ILE A 1 1066 ? -34.289 15.172 -21.797 1.00 93.56 1066 ILE A N 1
ATOM 8064 C CA . ILE A 1 1066 ? -33.040 15.920 -21.898 1.00 93.56 1066 ILE A CA 1
ATOM 8065 C C . ILE A 1 1066 ? -32.340 15.565 -23.217 1.00 93.56 1066 ILE A C 1
ATOM 8067 O O . ILE A 1 1066 ? -32.006 14.399 -23.433 1.00 93.56 1066 ILE A O 1
ATOM 8071 N N . PRO A 1 1067 ? -32.093 16.527 -24.123 1.00 92.69 1067 PRO A N 1
ATOM 8072 C CA . PRO A 1 1067 ? -31.279 16.275 -25.304 1.00 92.69 1067 PRO A CA 1
ATOM 8073 C C . PRO A 1 1067 ? -29.825 16.030 -24.889 1.00 92.69 1067 PRO A C 1
ATOM 8075 O O . PRO A 1 1067 ? -29.224 16.857 -24.210 1.00 92.69 1067 PRO A O 1
ATOM 8078 N N . ILE A 1 1068 ? -29.255 14.912 -25.313 1.00 93.19 1068 ILE A N 1
ATOM 8079 C CA . ILE A 1 1068 ? -27.831 14.594 -25.235 1.00 93.19 1068 ILE A CA 1
ATOM 8080 C C . ILE A 1 1068 ? -27.236 14.910 -26.600 1.00 93.19 1068 ILE A C 1
ATOM 8082 O O . ILE A 1 1068 ? -27.680 14.368 -27.611 1.00 93.19 1068 ILE A O 1
ATOM 8086 N N . THR A 1 1069 ? -26.271 15.821 -26.631 1.00 91.38 1069 THR A N 1
ATOM 8087 C CA . THR A 1 1069 ? -25.682 16.341 -27.867 1.00 91.38 1069 THR A CA 1
ATOM 8088 C C . THR A 1 1069 ? -24.189 16.067 -27.876 1.00 91.38 1069 THR A C 1
ATOM 8090 O O . THR A 1 1069 ? -23.495 16.406 -26.917 1.00 91.38 1069 THR A O 1
ATOM 8093 N N . ALA A 1 1070 ? -23.710 15.466 -28.959 1.00 92.81 1070 ALA A N 1
ATOM 8094 C CA . ALA A 1 1070 ? -22.295 15.264 -29.217 1.00 92.81 1070 ALA A CA 1
ATOM 8095 C C . ALA A 1 1070 ? -21.814 16.308 -30.231 1.00 92.81 1070 ALA A C 1
ATOM 8097 O O . ALA A 1 1070 ? -22.294 16.346 -31.364 1.00 92.81 1070 ALA A O 1
ATOM 8098 N N . GLU A 1 1071 ? -20.891 17.164 -29.811 1.00 91.81 1071 GLU A N 1
ATOM 8099 C CA . GLU A 1 1071 ? -20.290 18.204 -30.638 1.00 91.81 1071 GLU A CA 1
ATOM 8100 C C . GLU A 1 1071 ? -19.077 17.621 -31.375 1.00 91.81 1071 GLU A C 1
ATOM 8102 O O . GLU A 1 1071 ? -18.142 17.143 -30.726 1.00 91.81 1071 GLU A O 1
ATOM 8107 N N . PRO A 1 1072 ? -19.079 17.599 -32.719 1.00 93.31 1072 PRO A N 1
ATOM 8108 C CA . PRO A 1 1072 ? -17.924 17.147 -33.477 1.00 93.31 1072 PRO A CA 1
ATOM 8109 C C . PRO A 1 1072 ? -16.772 18.144 -33.358 1.00 93.31 1072 PRO A C 1
ATOM 8111 O O . PRO A 1 1072 ? -16.978 19.355 -33.423 1.00 93.31 1072 PRO A O 1
ATOM 8114 N N . HIS A 1 1073 ? -15.549 17.629 -33.239 1.00 91.94 1073 HIS A N 1
ATOM 8115 C CA . HIS A 1 1073 ? -14.358 18.462 -33.382 1.00 91.94 1073 HIS A CA 1
ATOM 8116 C C . HIS A 1 1073 ? -14.282 19.036 -34.803 1.00 91.94 1073 HIS A C 1
ATOM 8118 O O . HIS A 1 1073 ? -14.493 18.318 -35.779 1.00 91.94 1073 HIS A O 1
ATOM 8124 N N . GLU A 1 1074 ? -13.948 20.323 -34.920 1.00 85.69 1074 GLU A N 1
ATOM 8125 C CA . GLU A 1 1074 ? -13.873 21.026 -36.212 1.00 85.69 1074 GLU A CA 1
ATOM 8126 C C . GLU A 1 1074 ? -12.770 20.478 -37.130 1.00 85.69 1074 GLU A C 1
ATOM 8128 O O . GLU A 1 1074 ? -12.843 20.599 -38.355 1.00 85.69 1074 GLU A O 1
ATOM 8133 N N . HIS A 1 1075 ? -11.746 19.859 -36.543 1.00 86.44 1075 HIS A N 1
ATOM 8134 C CA . HIS A 1 1075 ? -10.560 19.398 -37.246 1.00 86.44 1075 HIS A CA 1
ATOM 8135 C C . HIS A 1 1075 ? -10.370 17.891 -37.103 1.00 86.44 1075 HIS A C 1
ATOM 8137 O O . HIS A 1 1075 ? -10.629 17.305 -36.055 1.00 86.44 1075 HIS A O 1
ATOM 8143 N N . ALA A 1 1076 ? -9.868 17.278 -38.175 1.00 90.50 1076 ALA A N 1
ATOM 8144 C CA . ALA A 1 1076 ? -9.410 15.898 -38.202 1.00 90.50 1076 ALA A CA 1
ATOM 8145 C C . ALA A 1 1076 ? -7.915 15.886 -38.529 1.00 90.50 1076 ALA A C 1
ATOM 8147 O O . ALA A 1 1076 ? -7.480 16.503 -39.504 1.00 90.50 1076 ALA A O 1
ATOM 8148 N N . GLY A 1 1077 ? -7.126 15.176 -37.728 1.00 91.88 1077 GLY A N 1
ATOM 8149 C CA . GLY A 1 1077 ? -5.668 15.266 -37.774 1.00 91.88 1077 GLY A CA 1
ATOM 8150 C C . GLY A 1 1077 ? -4.976 13.919 -37.670 1.00 91.88 1077 GLY A C 1
ATOM 8151 O O . GLY A 1 1077 ? -5.563 12.930 -37.253 1.00 91.88 1077 GLY A O 1
ATOM 8152 N N . ARG A 1 1078 ? -3.704 13.833 -38.057 1.00 94.06 1078 ARG A N 1
ATOM 8153 C CA . ARG A 1 1078 ? -2.922 12.603 -37.856 1.00 94.06 1078 ARG A CA 1
ATOM 8154 C C . ARG A 1 1078 ? -2.621 12.377 -36.373 1.00 94.06 1078 ARG A C 1
ATOM 8156 O O . ARG A 1 1078 ? -2.487 11.225 -35.955 1.00 94.06 1078 ARG A O 1
ATOM 8163 N N . ARG A 1 1079 ? -2.503 13.459 -35.605 1.00 94.50 1079 ARG A N 1
ATOM 8164 C CA . ARG A 1 1079 ? -2.293 13.448 -34.152 1.00 94.50 1079 ARG A CA 1
ATOM 8165 C C . ARG A 1 1079 ? -3.586 13.740 -33.424 1.00 94.50 1079 ARG A C 1
ATOM 8167 O O . ARG A 1 1079 ? -4.477 14.392 -33.954 1.00 94.50 1079 ARG A O 1
ATOM 8174 N N . TRP A 1 1080 ? -3.669 13.285 -32.183 1.00 93.31 1080 TRP A N 1
ATOM 8175 C CA . TRP A 1 1080 ? -4.829 13.578 -31.348 1.00 93.31 1080 TRP A CA 1
ATOM 8176 C C . TRP A 1 1080 ? -4.908 15.059 -30.928 1.00 93.31 1080 TRP A C 1
ATOM 8178 O O . TRP A 1 1080 ? -5.998 15.616 -30.832 1.00 93.31 1080 TRP A O 1
ATOM 8188 N N . SER A 1 1081 ? -3.771 15.726 -30.736 1.00 91.62 1081 SER A N 1
ATOM 8189 C CA . SER A 1 1081 ? -3.689 17.173 -30.464 1.00 91.62 1081 SER A CA 1
ATOM 8190 C C . SER A 1 1081 ? -4.273 18.046 -31.580 1.00 91.62 1081 SER A C 1
ATOM 8192 O O . SER A 1 1081 ? -4.876 19.077 -31.295 1.00 91.62 1081 SER A O 1
ATOM 8194 N N . GLU A 1 1082 ? -4.153 17.615 -32.837 1.00 91.69 1082 GLU A N 1
ATOM 8195 C CA . GLU A 1 1082 ? -4.640 18.335 -34.023 1.00 91.69 1082 GLU A CA 1
ATOM 8196 C C . GLU A 1 1082 ? -6.182 18.464 -34.052 1.00 91.69 1082 GLU A C 1
ATOM 8198 O O . GLU A 1 1082 ? -6.714 19.276 -34.802 1.00 91.69 1082 GLU A O 1
ATOM 8203 N N . LEU A 1 1083 ? -6.921 17.733 -33.201 1.00 90.19 1083 LEU A N 1
ATOM 8204 C CA . LEU A 1 1083 ? -8.368 17.949 -33.004 1.00 90.19 1083 LEU A CA 1
ATOM 8205 C C . LEU A 1 1083 ? -8.697 19.290 -32.313 1.00 90.19 1083 LEU A C 1
ATOM 8207 O O . LEU A 1 1083 ? -9.864 19.675 -32.230 1.00 90.19 1083 LEU A O 1
ATOM 8211 N N . TYR A 1 1084 ? -7.683 19.971 -31.770 1.00 84.69 1084 TYR A N 1
ATOM 8212 C CA . TYR A 1 1084 ? -7.812 21.154 -30.912 1.00 84.69 1084 TYR A CA 1
ATOM 8213 C C . TYR A 1 1084 ? -7.099 22.395 -31.459 1.00 84.69 1084 TYR A C 1
ATOM 8215 O O . TYR A 1 1084 ? -7.207 23.471 -30.872 1.00 84.69 1084 TYR A O 1
ATOM 8223 N N . THR A 1 1085 ? -6.332 22.256 -32.538 1.00 68.00 1085 THR A N 1
ATOM 8224 C CA . THR A 1 1085 ? -5.563 23.353 -33.134 1.00 68.00 1085 THR A CA 1
ATOM 8225 C C . THR A 1 1085 ? -6.450 24.192 -34.040 1.00 68.00 1085 THR A C 1
ATOM 8227 O O . THR A 1 1085 ? -6.968 23.668 -35.018 1.00 68.00 1085 THR A O 1
ATOM 8230 N N . VAL A 1 1086 ? -6.586 25.486 -33.745 1.00 50.88 1086 VAL A N 1
ATOM 8231 C CA . VAL A 1 1086 ? -7.270 26.459 -34.612 1.00 50.88 1086 VAL A CA 1
ATOM 8232 C C . VAL A 1 1086 ? -6.451 26.642 -35.896 1.00 50.88 1086 VAL A C 1
ATOM 8234 O O . VAL A 1 1086 ? -5.222 26.696 -35.836 1.00 50.88 1086 VAL A O 1
ATOM 8237 N N . ALA A 1 1087 ? -7.107 26.735 -37.055 1.00 36.34 1087 ALA A N 1
ATOM 8238 C CA . ALA A 1 1087 ? -6.453 26.991 -38.340 1.00 36.34 1087 ALA A CA 1
ATOM 8239 C C . ALA A 1 1087 ? -5.604 28.284 -38.290 1.00 36.34 1087 ALA A C 1
ATOM 8241 O O . ALA A 1 1087 ? -6.138 29.386 -38.400 1.00 36.34 1087 ALA A O 1
ATOM 8242 N N . GLY A 1 1088 ? -4.288 28.145 -38.097 1.00 37.28 1088 GLY A N 1
ATOM 8243 C CA . GLY A 1 1088 ? -3.356 29.276 -38.033 1.00 37.28 1088 GLY A CA 1
ATOM 8244 C C . GLY A 1 1088 ? -1.909 28.939 -37.653 1.00 37.28 1088 GLY A C 1
ATOM 8245 O O . GLY A 1 1088 ? -1.013 29.602 -38.156 1.00 37.28 1088 GLY A O 1
ATOM 8246 N N . ASP A 1 1089 ? -1.659 27.897 -36.853 1.00 33.16 1089 ASP A N 1
ATOM 8247 C CA . ASP A 1 1089 ? -0.326 27.668 -36.246 1.00 33.16 1089 ASP A CA 1
ATOM 8248 C C . ASP A 1 1089 ? 0.481 26.491 -36.834 1.00 33.16 1089 ASP A C 1
ATOM 8250 O O . ASP A 1 1089 ? 1.500 26.093 -36.277 1.00 33.16 1089 ASP A O 1
ATOM 8254 N N . SER A 1 1090 ? 0.064 25.896 -37.958 1.00 28.09 1090 SER A N 1
ATOM 8255 C CA . SER A 1 1090 ? 0.765 24.731 -38.532 1.00 28.09 1090 SER A CA 1
ATOM 8256 C C . SER A 1 1090 ? 1.905 25.058 -39.510 1.00 28.09 1090 SER A C 1
ATOM 8258 O O . SER A 1 1090 ? 2.475 24.124 -40.067 1.00 28.09 1090 SER A O 1
ATOM 8260 N N . ASP A 1 1091 ? 2.251 26.334 -39.705 1.00 29.66 1091 ASP A N 1
ATOM 8261 C CA . ASP A 1 1091 ? 3.431 26.766 -40.474 1.00 29.66 1091 ASP A CA 1
ATOM 8262 C C . ASP A 1 1091 ? 4.379 27.591 -39.579 1.00 29.66 1091 ASP A C 1
ATOM 8264 O O . ASP A 1 1091 ? 4.404 28.822 -39.635 1.00 29.66 1091 ASP A O 1
ATOM 8268 N N . SER A 1 1092 ? 5.177 26.909 -38.747 1.00 28.05 1092 SER A N 1
ATOM 8269 C CA . SER A 1 1092 ? 6.430 27.451 -38.189 1.00 28.05 1092 SER A CA 1
ATOM 8270 C C . SER A 1 1092 ? 7.430 26.352 -37.856 1.00 28.05 1092 SER A C 1
ATOM 8272 O O . SER A 1 1092 ? 7.042 25.448 -37.076 1.00 28.05 1092 SER A O 1
#

=== Feature glossary ===
A reading guide for the features in this record.

Start from the sequence.

  · Sequence gives the chain of amino acids in standard one-letter code (A=alanine, C=cysteine, …, Y=tyrosine), read N→C. It is the only feature that is directly encoded by the gene; all structural features are derived from the folded form of this sequence.

Fold it, and you get atomic coordinates and the backbone conformation that goes with them.

  · Structure coordinates are given as an mmCIF _atom_site loop: one row per atom with element, residue name, chain id, sequence number, and x/y/z position in Å. Only the four main-chain atoms per residue are included here; side chains are omitted to keep the record compact.

  · Backbone dihedral angles. Every residue except chain termini has a φ (preceding-C → N → Cα → C) and a ψ (N → Cα → C → next-N). They are reported in degrees following the IUPAC sign convention. Secondary structure is essentially a statement about which (φ, ψ) basin each residue occupies.

  · Eight-state secondary structure (DSSP): H is the canonical α-helix, G the tighter 3₁₀-helix, I the wider π-helix; E/B are β-structure, T and S are turns and bends, and '-' is everything else. DSSP derives these from the pattern of main-chain N–H···O=C hydrogen bonds, not from the sequence.

  · SS3 is a coarse helix/strand/coil call (letters a/b/c) made by the P-SEA algorithm from inter-Cα distances and dihedrals. It is less detailed than DSSP but needs only Cα positions.

Summarize the fold with a handful of shape descriptors and a per-residue structural alphabet.

  · Radius of gyration (Rg) is the root-mean-square distance of Cα atoms from their centroid — a single number for overall size and compactness. A globular domain of N residues has Rg ≈ 2.2·N^0.38 Å; an extended or disordered chain has a much larger Rg. The Cα contact count is the number of residue pairs whose Cα atoms are within 8 Å and are more than four positions apart in sequence — a standard proxy for tertiary packing density. The bounding box is the smallest axis-aligned box enclosing all Cα atoms.

  · 3Di is Foldseek's structural alphabet. Each residue is assigned one of twenty discrete states based on how its Cα sits relative to its spatial (not sequential) neighbors. Aligning 3Di strings finds structural homologs roughly as well as full 3D superposition, but orders of magnitude faster.

  · Solvent-accessible surface area (SASA) is the area in Å² traced out by the centre of a 1.4 Å probe sphere (a water molecule) rolled over the protein's van der Waals surface (Shrake–Rupley / Lee–Richards construction). Buried residues have near-zero SASA; fully exposed residues can exceed 200 Å². The total SASA scales roughly with the number of surface residues.

Ask how reliable the model is.

  · For AlphaFold models, the B-factor field carries pLDDT — the model's own estimate of local accuracy on a 0–100 scale. Regions with pLDDT<50 should be treated as essentially unmodeled; they often correspond to intrinsically disordered segments.

  · For experimental (PDB) structures, the B-factor (temperature factor) quantifies the positional spread of each atom in the crystal — a combination of thermal vibration and static disorder — in units of Å². High B-factors mark flexible loops or poorly resolved regions; low B-factors mark the rigid, well-ordered core.

  · Predicted Aligned Error (PAE) is an AlphaFold confidence matrix: entry (i, j) is the expected error in the position of residue j, in ångströms, when the prediction is superimposed on the true structure at residue i. Low PAE within a block of residues means that block is internally rigid and well-predicted; high PAE between two blocks means their relative placement is uncertain even if each block individually is confident.

Place it in context: what it resembles, what it is annotated as, and how it looks.

  · Structural nearest neighbors (via Foldseek easy-search vs the PDB). Reported per hit: target PDB id, E-value, and alignment TM-score. A TM-score above ~0.5 is the conventional threshold for 'same fold'.

  · Functional annotations link the protein to curated databases. InterPro entries identify conserved domains and families by matching the sequence against member-database signatures (Pfam, PROSITE, CDD, …). Gene Ontology (GO) terms describe molecular function, biological process, and cellular component in a controlled vocabulary. CATH places the structure in a hierarchical fold classification (Class/Architecture/Topology/Homologous-superfamily). The organism is the source species.

  · The contact map is a binary N×N matrix image: pixel (i, j) is dark where Cα_i and Cα_j are within 8 Å and |i−j|>4. Because the |i−j|>4 filter removes local helical contacts, off-diagonal stripes parallel to the main diagonal indicate parallel β-sheets; stripes perpendicular to it indicate antiparallel β-sheets. The Ramachandran plot scatters every residue's (φ, ψ) pair against the sterically allowed regions. The PAE heatmap renders the predicted-aligned-error matrix.

  · Six rendered views show the 3D structure from the faces of a cube — i.e. along ±x, ±y, ±z. Rendering representation is drawn randomly per protein from cartoon (secondary-structure ribbons), sticks (backbone bonds), or molecular surface; coloring is either N→C rainbow (blue at the N-terminus through red at the C-terminus) or one color per chain.